Protein AF-0000000068499981 (afdb_homodimer)

pLDDT: mean 83.62, std 14.69, range [31.81, 97.94]

Secondary structure (DSSP, 8-state):
-HHHHHHHHHHHHHHHHHHHHHHTTT--HHHHHHHHHHHHSTTSSS------HHHHHHHHHHHHHHHHHHHHHT--HHHHGGGHHHHHHHHTHHHHHHHHHHHHHIIIII---HHHHHHHHHHHT---HHHHHHHHHHTT--B-TTHHHHHHHHHHHHHHHHHHHHHHHHHHHTT--GGGHHHHHHHHHHHHHHHHHHHHHHHHHHHHH---SSTHHHHHHHHHHHHHHHHHHHHTTS-HHHHHHHHHHHHHTS--TTHHHHHHHHHHHHHHHHHHHHHHHHHH--GGGHHHHHHHHHHHHHHIIIIIHHHHHHHHGGGSS--HHHHHHHHHT----HHHHHHHHHHHHTT----S-HHHHHHHHHHHIIIIIHHHHHHHHHHTT-B-SSS-----TT-------S-EEEEE--TT-TTTTEEGGGTT--TTEEEEEEEETTEEEPP-TTPEE-TT-EEEEEETTHHHHHT-/-HHHHHHHHHHHHHHHHHHHHHHTTT--HHHHHHHHHHHHSTTSSS------HHHHHHHHHHHHHHHHHHHHHT--HHHHGGGHHHHHHHHTHHHHHHHHHHHHHIIIII---HHHHHHHHHHHT---HHHHHHHHHHTT--B-TTHHHHHHHHHHHHHHHHHHHHHHHHHHHTT--GGGHHHHHHHHHHHHHHHHHHHHHHHHHHHHH---SSTHHHHHHHHHHHHHHHHHHHHTTS-HHHHHHHHHHHHHTS--TTHHHHHHHHHHHHHHHHHHHHHHHHHH--GGGHHHHHHHHHHHHHHIIIIIHHHHHHHHGGGSS--HHHHHHHHHT----HHHHHHHHHHHHTT----S-HHHHHHHHHHHIIIIIHHHHHHHHHHTT-B-SSS-----TT-------S-EEEEE--TT-TTTTEETTTTT--TTEEEEEEEETTEEEPP-TTPEE-TT-EEEEEETTHHHHHT-

Solvent-accessible surface area (backbone atoms only — not comparable to full-atom values): 46157 Å² total; per-residue (Å²): 108,52,66,59,36,36,49,52,16,48,49,47,43,49,47,53,55,48,34,62,64,38,34,81,72,38,46,34,56,63,56,52,26,25,52,50,14,31,38,40,3,50,74,23,86,71,41,43,76,47,82,58,61,66,61,48,43,54,53,38,51,54,24,48,48,45,39,36,20,40,54,18,29,36,40,47,57,82,66,24,55,85,39,40,64,64,16,50,40,42,15,42,58,21,31,51,44,21,8,48,50,38,5,48,45,32,24,72,72,74,62,42,56,63,66,58,13,33,36,53,14,16,28,60,39,17,33,29,37,68,59,50,51,52,35,31,52,64,65,63,46,20,59,42,84,60,51,56,38,28,46,47,52,17,26,63,45,15,44,40,41,22,51,49,45,35,51,51,44,52,40,51,71,67,67,43,62,75,78,54,46,61,62,45,54,49,34,23,51,53,36,4,51,48,41,5,48,51,55,22,53,51,46,51,53,45,50,64,69,44,83,71,88,48,74,42,50,58,49,47,46,54,52,19,47,47,41,30,23,22,19,52,13,44,71,74,50,15,30,20,60,42,2,14,21,47,21,14,31,51,46,43,65,44,90,54,77,66,49,68,59,44,49,53,34,42,46,30,52,25,50,52,26,49,48,51,40,31,21,49,53,15,21,56,39,52,69,82,54,44,70,82,35,41,66,61,22,48,52,52,42,51,42,36,56,69,42,26,34,36,51,21,40,52,62,66,46,59,86,48,98,62,52,71,57,54,45,51,48,58,20,57,60,57,24,28,36,67,66,24,41,50,46,29,44,50,53,61,71,68,67,58,93,64,92,62,67,55,49,58,27,46,43,46,31,22,50,48,27,36,58,52,45,41,45,38,42,67,59,50,37,54,74,56,67,39,59,31,86,82,50,75,51,71,56,58,62,62,54,67,62,73,67,47,32,55,52,70,44,78,40,75,26,42,88,80,35,84,41,40,73,24,27,50,64,69,34,70,62,55,87,59,48,38,65,67,30,30,34,46,85,95,38,47,42,69,64,41,57,74,40,64,35,42,64,65,22,31,36,31,31,17,13,72,68,49,71,65,55,67,75,103,106,51,67,58,36,36,51,52,15,49,50,48,43,49,48,53,55,48,32,61,65,37,33,80,72,38,44,35,54,63,55,52,27,24,51,52,15,32,38,41,3,49,74,22,86,71,41,44,75,47,81,58,60,67,62,48,44,54,53,38,50,56,26,47,48,46,40,39,19,42,53,18,30,36,39,48,56,84,66,24,56,84,39,39,64,65,15,49,41,43,15,42,57,20,30,52,44,21,7,48,50,39,4,48,46,31,24,73,71,73,63,42,55,63,65,58,12,33,36,53,14,18,28,60,39,17,34,30,38,68,58,50,50,53,35,32,54,63,65,62,47,20,58,42,82,59,51,57,39,29,46,48,52,17,25,64,45,14,43,39,42,22,50,51,47,34,52,52,44,52,40,52,69,67,67,44,62,76,78,54,48,62,61,44,55,50,33,22,51,52,35,4,51,49,41,5,48,52,55,23,52,50,48,52,54,46,50,64,68,45,82,70,89,48,75,43,50,58,47,47,45,53,51,19,47,46,40,30,22,23,18,53,13,44,72,74,51,15,30,21,60,41,2,15,21,47,20,14,31,52,47,44,66,45,90,51,79,65,48,67,59,44,48,53,36,44,47,30,51,26,50,52,26,48,46,51,38,30,22,48,54,15,21,58,40,51,69,83,54,44,70,81,34,42,66,60,23,48,52,52,41,52,43,37,56,70,41,27,34,35,52,21,42,52,63,65,45,59,86,47,99,62,53,72,57,54,45,52,47,59,22,57,61,56,23,27,35,66,65,25,42,51,46,31,44,49,52,61,72,67,66,57,94,63,91,62,67,56,50,60,28,45,42,46,30,22,50,48,28,34,56,52,46,41,45,40,42,67,59,51,37,54,76,58,67,38,60,32,86,83,50,77,51,72,58,61,62,61,55,66,60,74,68,48,32,55,52,70,42,76,41,75,26,41,88,83,36,83,39,39,73,24,26,47,66,69,34,70,61,53,86,58,47,38,65,66,30,30,33,44,85,93,38,48,41,69,65,40,56,76,39,62,35,42,64,65,21,32,35,30,30,17,14,71,68,50,72,66,55,69,75,102

Foldseek 3Di:
DVVVVVVLVVLVVCLVVVCVVCLLLLAQSLLVLLVLLQQCACQHPVRPDDADLPVLLVLLVLLLLLLLLLLQLLADCVLLVVVVVLLLCCLAVVLQQQLQVLLVCCCPPVPDDSLLSSLLSLLQSQFACVSQLSSCVSVQWAFPGSLNSSSSSNNSRNLLNSLLSNVLSLCVLVVNDPVVNVVLVCLAVVLLQVLLVVLLVVLLVCQVVPDDPDPVVNLVSVVVSSVCQLVVSVVSNYRSSSSSNSSSNSNSNGLGFPSLVNSVVSVVSSVSSSSVLSSVLSNNDDPVCLVVCVVVLVVSLVCSLPPRLLVSLCVSCVPDPDDPLSSNLSSLNRAGASSSLSSQSVSVVSPGDHPDPSNSSSVVSNSCRSRPSSSCSVVSCVVSPRTDPPDRRDPRNSCLVPPQAPDWDKDAAAPPRLQAFAFLSGSPPDSQKDQCWKDDPPDIDGHDSRDRHHHGIITTITGDCVVVVNVD/DVVVVVVLVVLVVCLVVVCVVCLLLLAQSLLVLLVVLQQCACQHPVRPDDADLPVLLVLLVLLLLLLLLLLQLLADCVLLVVVLVLLLCCLAVVLQQQLQVLLVCCCPPVPFPSLLSSLLRLLQSQFACVSQLSSCVSVQWDFPGSLNSSSSSNNSRNLLNSLLSNVLSLCVLVVNDPVVNVVLVCLAVVLLQVLLVVLLVVLLVCQVVPDDPDPVVNLVSVVVSSVCQLVVSVVSNYRSSSSSNSSSNSNSNGLGPPSLVNSVVSVVSSVSSSSVLSSVLSNNDDPVCLVVCVVVLVVSLVCSLPPRLLVSLCVSCVPPPDDPLSSNLSSLNRAGASSSLSSQSVSVVSPGDHPDPSNSSSVVSNSCRSRPSSSCSVVSCVVSPRTDPPDRRCPRNSCLVPPQAPDWDKDAAAPPRLQAQAFLSGSPPDSQKDQCWKDDPPDIHGHDSRDRHHHGIITTITGDCVVVVNVD

Radius of gyration: 29.48 Å; Cα contacts (8 Å, |Δi|>4): 1718; chains: 2; bounding box: 71×81×65 Å

Sequence (944 aa):
MTELMIISGLVLLICITSSKVLYKFGVPILLIFILLGMLFGSDGMVGIYFDNYELTKQLCSIGLIFIMFFGGFGTNWNMAKPVAIPSILMSSLGVIITAGVTGMFCHMVIGTSLLEGLLIGAIAASTDAASVFAVLRSQKLNLKGSLASLLEVESGSNDPIAYMLTLILLTLMNNSGVELIAPMVIKQIAFGLAIGFILAKLSVYILRHSNFEIEGFYTIFITAIAILSYAFSEYLGGNGYLSVYISGIIIGNSRIPLKKSLVHFFDGISWIMQIMLFFMLGLLSFPSKLPNVFGIAMAISIFMIVIARPLATFIVLAKFKFSNKEKLFISWVGLRGAASVVFAIYAVTQGVAIENDIFHIIFFIALLSVGIQGSLIPTVARKLDLVDDNTPVLKTFNDYDGEISSKLIEVNVDEGNKWANKSIIDSNIPDDILIVMIKRKEQVLIPKGSTIIKTGDILVLSGDRIEELIQLMTELMIISGLVLLICITSSKVLYKFGVPILLIFILLGMLFGSDGMVGIYFDNYELTKQLCSIGLIFIMFFGGFGTNWNMAKPVAIPSILMSSLGVIITAGVTGMFCHMVIGTSLLEGLLIGAIAASTDAASVFAVLRSQKLNLKGSLASLLEVESGSNDPIAYMLTLILLTLMNNSGVELIAPMVIKQIAFGLAIGFILAKLSVYILRHSNFEIEGFYTIFITAIAILSYAFSEYLGGNGYLSVYISGIIIGNSRIPLKKSLVHFFDGISWIMQIMLFFMLGLLSFPSKLPNVFGIAMAISIFMIVIARPLATFIVLAKFKFSNKEKLFISWVGLRGAASVVFAIYAVTQGVAIENDIFHIIFFIALLSVGIQGSLIPTVARKLDLVDDNTPVLKTFNDYDGEISSKLIEVNVDEGNKWANKSIIDSNIPDDILIVMIKRKEQVLIPKGSTIIKTGDILVLSGDRIEELIQL

Structure (mmCIF, N/CA/C/O backbone):
data_AF-0000000068499981-model_v1
#
loop_
_entity.id
_entity.type
_entity.pdbx_description
1 polymer 'Na(+)/H(+) antiporter'
#
loop_
_atom_site.group_PDB
_atom_site.id
_atom_site.type_symbol
_atom_site.label_atom_id
_atom_site.label_alt_id
_atom_site.label_comp_id
_atom_site.label_asym_id
_atom_site.label_entity_id
_atom_site.label_seq_id
_atom_site.pdbx_PDB_ins_code
_atom_site.Cartn_x
_atom_site.Cartn_y
_atom_site.Cartn_z
_atom_site.occupancy
_atom_site.B_iso_or_equiv
_atom_site.auth_seq_id
_atom_site.auth_comp_id
_atom_site.auth_asym_id
_atom_site.auth_atom_id
_atom_site.pdbx_PDB_model_num
ATOM 1 N N . MET A 1 1 ? -15.375 -0.666 12.555 1 81.69 1 MET A N 1
ATOM 2 C CA . MET A 1 1 ? -14.164 -0.273 11.844 1 81.69 1 MET A CA 1
ATOM 3 C C . MET A 1 1 ? -12.93 -0.49 12.711 1 81.69 1 MET A C 1
ATOM 5 O O . MET A 1 1 ? -11.992 -1.178 12.305 1 81.69 1 MET A O 1
ATOM 9 N N . THR A 1 2 ? -13.023 -0.092 14.008 1 87.75 2 THR A N 1
ATOM 10 C CA . THR A 1 2 ? -11.875 -0.2 14.906 1 87.75 2 THR A CA 1
ATOM 11 C C . THR A 1 2 ? -11.531 -1.663 15.172 1 87.75 2 THR A C 1
ATOM 13 O O . THR A 1 2 ? -10.367 -2.049 15.133 1 87.75 2 THR A O 1
ATOM 16 N N . GLU A 1 3 ? -12.539 -2.477 15.336 1 85.12 3 GLU A N 1
ATOM 17 C CA . GLU A 1 3 ? -12.32 -3.9 15.57 1 85.12 3 GLU A CA 1
ATOM 18 C C . GLU A 1 3 ? -11.695 -4.574 14.352 1 85.12 3 GLU A C 1
ATOM 20 O O . GLU A 1 3 ? -10.805 -5.414 14.492 1 85.12 3 GLU A O 1
ATOM 25 N N . LEU A 1 4 ? -12.211 -4.168 13.203 1 84.31 4 LEU A N 1
ATOM 26 C CA . LEU A 1 4 ? -11.664 -4.715 11.969 1 84.31 4 LEU A CA 1
ATOM 27 C C . LEU A 1 4 ? -10.203 -4.309 11.797 1 84.31 4 LEU A C 1
ATOM 29 O O . LEU A 1 4 ? -9.398 -5.09 11.297 1 84.31 4 LEU A O 1
ATOM 33 N N . MET A 1 5 ? -9.898 -3.127 12.219 1 90.94 5 MET A N 1
ATOM 34 C CA . MET A 1 5 ? -8.523 -2.639 12.117 1 90.94 5 MET A CA 1
ATOM 35 C C . MET A 1 5 ? -7.609 -3.387 13.086 1 90.94 5 MET A C 1
ATOM 37 O O . MET A 1 5 ? -6.469 -3.709 12.742 1 90.94 5 MET A O 1
ATOM 41 N N . ILE A 1 6 ? -8.141 -3.65 14.266 1 90.81 6 ILE A N 1
ATOM 42 C CA . ILE A 1 6 ? -7.367 -4.402 15.25 1 90.81 6 ILE A CA 1
ATOM 43 C C . ILE A 1 6 ? -7.098 -5.812 14.727 1 90.81 6 ILE A C 1
ATOM 45 O O . ILE A 1 6 ? -5.957 -6.281 14.758 1 90.81 6 ILE A O 1
ATOM 49 N N . ILE A 1 7 ? -8.109 -6.41 14.156 1 85 7 ILE A N 1
ATOM 50 C CA . ILE A 1 7 ? -7.973 -7.762 13.617 1 85 7 ILE A CA 1
ATOM 51 C C . ILE A 1 7 ? -6.969 -7.762 12.469 1 85 7 ILE A C 1
ATOM 53 O O . ILE A 1 7 ? -6.086 -8.617 12.406 1 85 7 ILE A O 1
ATOM 57 N N . SER A 1 8 ? -7.055 -6.809 11.602 1 87.31 8 SER A N 1
ATOM 58 C CA . SER A 1 8 ? -6.16 -6.723 10.453 1 87.31 8 SER A CA 1
ATOM 59 C C . SER A 1 8 ? -4.711 -6.539 10.891 1 87.31 8 SER A C 1
ATOM 61 O O . SER A 1 8 ? -3.812 -7.203 10.359 1 87.31 8 SER A O 1
ATOM 63 N N . GLY A 1 9 ? -4.527 -5.645 11.859 1 90.94 9 GLY A N 1
ATOM 64 C CA . GLY A 1 9 ? -3.18 -5.43 12.367 1 90.94 9 GLY A CA 1
ATOM 65 C C . GLY A 1 9 ? -2.602 -6.648 13.055 1 90.94 9 GLY A C 1
ATOM 66 O O . GLY A 1 9 ? -1.442 -7.004 12.828 1 90.94 9 GLY A O 1
ATOM 67 N N . LEU A 1 10 ? -3.375 -7.305 13.797 1 89.44 10 LEU A N 1
ATOM 68 C CA . LEU A 1 10 ? -2.924 -8.484 14.531 1 89.44 10 LEU A CA 1
ATOM 69 C C . LEU A 1 10 ? -2.648 -9.641 13.578 1 89.44 10 LEU A C 1
ATOM 71 O O . LEU A 1 10 ? -1.697 -10.406 13.773 1 89.44 10 LEU A O 1
ATOM 75 N N . VAL A 1 11 ? -3.508 -9.773 12.625 1 86.44 11 VAL A N 1
ATOM 76 C CA . VAL A 1 11 ? -3.32 -10.82 11.625 1 86.44 11 VAL A CA 1
ATOM 77 C C . VAL A 1 11 ? -1.985 -10.625 10.914 1 86.44 11 VAL A C 1
ATOM 79 O O . VAL A 1 11 ? -1.223 -11.578 10.727 1 86.44 11 VAL A O 1
ATOM 82 N N . LEU A 1 12 ? -1.738 -9.398 10.516 1 89.44 12 LEU A N 1
ATOM 83 C CA . LEU A 1 12 ? -0.472 -9.109 9.852 1 89.44 12 LEU A CA 1
ATOM 84 C C . LEU A 1 12 ? 0.707 -9.445 10.758 1 89.44 12 LEU A C 1
ATOM 86 O O . LEU A 1 12 ? 1.661 -10.094 10.328 1 89.44 12 LEU A O 1
ATOM 90 N N . LEU A 1 13 ? 0.585 -9.094 11.992 1 90.56 13 LEU A N 1
ATOM 91 C CA . LEU A 1 13 ? 1.666 -9.328 12.938 1 90.56 13 LEU A CA 1
ATOM 92 C C . LEU A 1 13 ? 1.86 -10.82 13.188 1 90.56 13 LEU A C 1
ATOM 94 O O . LEU A 1 13 ? 2.992 -11.305 13.211 1 90.56 13 LEU A O 1
ATOM 98 N N . ILE A 1 14 ? 0.843 -11.523 13.367 1 87.75 14 ILE A N 1
ATOM 99 C CA . ILE A 1 14 ? 0.91 -12.953 13.656 1 87.75 14 ILE A CA 1
ATOM 100 C C . ILE A 1 14 ? 1.448 -13.695 12.438 1 87.75 14 ILE A C 1
ATOM 102 O O . ILE A 1 14 ? 2.252 -14.625 12.578 1 87.75 14 ILE A O 1
ATOM 106 N N . CYS A 1 15 ? 1.007 -13.312 11.25 1 84.62 15 CYS A N 1
ATOM 107 C CA . CYS A 1 15 ? 1.442 -13.969 10.023 1 84.62 15 CYS A CA 1
ATOM 108 C C . CYS A 1 15 ? 2.949 -13.836 9.836 1 84.62 15 CYS A C 1
ATOM 110 O O . CYS A 1 15 ? 3.635 -14.82 9.57 1 84.62 15 CYS A O 1
ATOM 112 N N . ILE A 1 16 ? 3.473 -12.688 10.078 1 85.5 16 ILE A N 1
ATOM 113 C CA . ILE A 1 16 ? 4.891 -12.484 9.805 1 85.5 16 ILE A CA 1
ATOM 114 C C . ILE A 1 16 ? 5.727 -13.078 10.938 1 85.5 16 ILE A C 1
ATOM 116 O O . ILE A 1 16 ? 6.809 -13.617 10.695 1 85.5 16 ILE A O 1
ATOM 120 N N . THR A 1 17 ? 5.258 -12.984 12.172 1 83 17 THR A N 1
ATOM 121 C CA . THR A 1 17 ? 6.016 -13.531 13.297 1 83 17 THR A CA 1
ATOM 122 C C . THR A 1 17 ? 5.996 -15.055 13.266 1 83 17 THR A C 1
ATOM 124 O O . THR A 1 17 ? 6.992 -15.695 13.602 1 83 17 THR A O 1
ATOM 127 N N . SER A 1 18 ? 4.906 -15.602 12.891 1 80.56 18 SER A N 1
ATOM 128 C CA . SER A 1 18 ? 4.809 -17.047 12.773 1 80.56 18 SER A CA 1
ATOM 129 C C . SER A 1 18 ? 5.684 -17.578 11.633 1 80.56 18 SER A C 1
ATOM 131 O O . SER A 1 18 ? 6.262 -18.656 11.734 1 80.56 18 SER A O 1
ATOM 133 N N . SER A 1 19 ? 5.703 -16.812 10.586 1 75.88 19 SER A N 1
ATOM 134 C CA . SER A 1 19 ? 6.512 -17.219 9.438 1 75.88 19 SER A CA 1
ATOM 135 C C . SER A 1 19 ? 7.992 -17.266 9.797 1 75.88 19 SER A C 1
ATOM 137 O O . SER A 1 19 ? 8.727 -18.125 9.289 1 75.88 19 SER A O 1
ATOM 139 N N . LYS A 1 20 ? 8.375 -16.406 10.633 1 74.44 20 LYS A N 1
ATOM 140 C CA . LYS A 1 20 ? 9.766 -16.422 11.094 1 74.44 20 LYS A CA 1
ATOM 141 C C . LYS A 1 20 ? 10.078 -17.703 11.852 1 74.44 20 LYS A C 1
ATOM 143 O O . LYS A 1 20 ? 11.156 -18.281 11.68 1 74.44 20 LYS A O 1
ATOM 148 N N . VAL A 1 21 ? 9.148 -18.109 12.562 1 72.5 21 VAL A N 1
ATOM 149 C CA . VAL A 1 21 ? 9.352 -19.281 13.414 1 72.5 21 VAL A CA 1
ATOM 150 C C . VAL A 1 21 ? 9.32 -20.547 12.57 1 72.5 21 VAL A C 1
ATOM 152 O O . VAL A 1 21 ? 10.125 -21.469 12.773 1 72.5 21 VAL A O 1
ATOM 155 N N . LEU A 1 22 ? 8.453 -20.531 11.594 1 69.06 22 LEU A N 1
ATOM 156 C CA . LEU A 1 22 ? 8.227 -21.766 10.836 1 69.06 22 LEU A CA 1
ATOM 157 C C . LEU A 1 22 ? 9.141 -21.828 9.609 1 69.06 22 LEU A C 1
ATOM 159 O O . LEU A 1 22 ? 9.273 -22.875 8.984 1 69.06 22 LEU A O 1
ATOM 163 N N . TYR A 1 23 ? 9.68 -20.656 9.359 1 64.5 23 TYR A N 1
ATOM 164 C CA . TYR A 1 23 ? 10.57 -20.547 8.219 1 64.5 23 TYR A CA 1
ATOM 165 C C . TYR A 1 23 ? 11.75 -21.5 8.344 1 64.5 23 TYR A C 1
ATOM 167 O O . TYR A 1 23 ? 12.164 -22.109 7.355 1 64.5 23 TYR A O 1
ATOM 175 N N . LYS A 1 24 ? 12.195 -21.703 9.562 1 64.69 24 LYS A N 1
ATOM 176 C CA . LYS A 1 24 ? 13.367 -22.547 9.805 1 64.69 24 LYS A CA 1
ATOM 177 C C . LYS A 1 24 ? 13.062 -24.016 9.539 1 64.69 24 LYS A C 1
ATOM 179 O O . LYS A 1 24 ? 13.969 -24.797 9.242 1 64.69 24 LYS A O 1
ATOM 184 N N . PHE A 1 25 ? 11.742 -24.281 9.547 1 64.56 25 PHE A N 1
ATOM 185 C CA . PHE A 1 25 ? 11.375 -25.688 9.391 1 64.56 25 PHE A CA 1
ATOM 186 C C . PHE A 1 25 ? 11.023 -26 7.938 1 64.56 25 PHE A C 1
ATOM 188 O O . PHE A 1 25 ? 10.57 -27.094 7.617 1 64.56 25 PHE A O 1
ATOM 195 N N . GLY A 1 26 ? 11.188 -25.062 7.141 1 64.75 26 GLY A N 1
ATOM 196 C CA . GLY A 1 26 ? 10.93 -25.266 5.727 1 64.75 26 GLY A CA 1
ATOM 197 C C . GLY A 1 26 ? 9.461 -25.25 5.375 1 64.75 26 GLY A C 1
ATOM 198 O O . GLY A 1 26 ? 9.07 -25.672 4.285 1 64.75 26 GLY A O 1
ATOM 199 N N . VAL A 1 27 ? 8.656 -24.953 6.223 1 72.81 27 VAL A N 1
ATOM 200 C CA . VAL A 1 27 ? 7.227 -24.875 5.957 1 72.81 27 VAL A CA 1
ATOM 201 C C . VAL A 1 27 ? 6.926 -23.641 5.109 1 72.81 27 VAL A C 1
ATOM 203 O O . VAL A 1 27 ? 7.383 -22.531 5.422 1 72.81 27 VAL A O 1
ATOM 206 N N . PRO A 1 28 ? 6.227 -23.922 4 1 77.88 28 PRO A N 1
ATOM 207 C CA . PRO A 1 28 ? 5.895 -22.766 3.166 1 77.88 28 PRO A CA 1
ATOM 208 C C . PRO A 1 28 ? 5.105 -21.703 3.922 1 77.88 28 PRO A C 1
ATOM 210 O O . PRO A 1 28 ? 4.105 -22 4.57 1 77.88 28 PRO A O 1
ATOM 213 N N . ILE A 1 29 ? 5.543 -20.547 3.951 1 78.12 29 ILE A N 1
ATOM 214 C CA . ILE A 1 29 ? 4.996 -19.422 4.699 1 78.12 29 ILE A CA 1
ATOM 215 C C . ILE A 1 29 ? 3.533 -19.219 4.32 1 78.12 29 ILE A C 1
ATOM 217 O O . ILE A 1 29 ? 2.707 -18.875 5.176 1 78.12 29 ILE A O 1
ATOM 221 N N . LEU A 1 30 ? 3.162 -19.5 3.162 1 77.81 30 LEU A N 1
ATOM 222 C CA . LEU A 1 30 ? 1.808 -19.266 2.668 1 77.81 30 LEU A CA 1
ATOM 223 C C . LEU A 1 30 ? 0.825 -20.234 3.312 1 77.81 30 LEU A C 1
ATOM 225 O O . LEU A 1 30 ? -0.351 -19.906 3.49 1 77.81 30 LEU A O 1
ATOM 229 N N . LEU A 1 31 ? 1.34 -21.422 3.658 1 81.62 31 LEU A N 1
ATOM 230 C CA . LEU A 1 31 ? 0.53 -22.391 4.391 1 81.62 31 LEU A CA 1
ATOM 231 C C . LEU A 1 31 ? 0.137 -21.844 5.758 1 81.62 31 LEU A C 1
ATOM 233 O O . LEU A 1 31 ? -0.988 -22.062 6.215 1 81.62 31 LEU A O 1
ATOM 237 N N . ILE A 1 32 ? 1.027 -21.172 6.312 1 83.12 32 ILE A N 1
ATOM 238 C CA . ILE A 1 32 ? 0.781 -20.594 7.629 1 83.12 32 ILE A CA 1
ATOM 239 C C . ILE A 1 32 ? -0.349 -19.578 7.539 1 83.12 32 ILE A C 1
ATOM 241 O O . ILE A 1 32 ? -1.23 -19.531 8.406 1 83.12 32 ILE A O 1
ATOM 245 N N . PHE A 1 33 ? -0.34 -18.812 6.52 1 85.75 33 PHE A N 1
ATOM 246 C CA . PHE A 1 33 ? -1.362 -17.797 6.344 1 85.75 33 PHE A CA 1
ATOM 247 C C . PHE A 1 33 ? -2.74 -18.422 6.191 1 85.75 33 PHE A C 1
ATOM 249 O O . PHE A 1 33 ? -3.715 -17.938 6.777 1 85.75 33 PHE A O 1
ATOM 256 N N . ILE A 1 34 ? -2.785 -19.484 5.465 1 86.94 34 ILE A N 1
ATOM 257 C CA . ILE A 1 34 ? -4.051 -20.172 5.227 1 86.94 34 ILE A CA 1
ATOM 258 C C . ILE A 1 34 ? -4.555 -20.797 6.527 1 86.94 34 ILE A C 1
ATOM 260 O O . ILE A 1 34 ? -5.746 -20.719 6.84 1 86.94 34 ILE A O 1
ATOM 264 N N . LEU A 1 35 ? -3.713 -21.391 7.234 1 86.62 35 LEU A N 1
ATOM 265 C CA . LEU A 1 35 ? -4.078 -22.062 8.484 1 86.62 35 LEU A CA 1
ATOM 266 C C . LEU A 1 35 ? -4.566 -21.047 9.516 1 86.62 35 LEU A C 1
ATOM 268 O O . LEU A 1 35 ? -5.516 -21.312 10.258 1 86.62 35 LEU A O 1
ATOM 272 N N . LEU A 1 36 ? -3.904 -19.969 9.531 1 85.69 36 LEU A N 1
ATOM 273 C CA . LEU A 1 36 ? -4.344 -18.906 10.438 1 85.69 36 LEU A CA 1
ATOM 274 C C . LEU A 1 36 ? -5.723 -18.391 10.039 1 85.69 36 LEU A C 1
ATOM 276 O O . LEU A 1 36 ? -6.547 -18.078 10.898 1 85.69 36 LEU A O 1
ATOM 280 N N . GLY A 1 37 ? -5.945 -18.219 8.766 1 87.38 37 GLY A N 1
ATOM 281 C CA . GLY A 1 37 ? -7.273 -17.859 8.297 1 87.38 37 GLY A CA 1
ATOM 282 C C . GLY A 1 37 ? -8.344 -18.844 8.727 1 87.38 37 GLY A C 1
ATOM 283 O O . GLY A 1 37 ? -9.422 -18.438 9.164 1 87.38 37 GLY A O 1
ATOM 284 N N . MET A 1 38 ? -8.031 -20.078 8.641 1 87.69 38 MET A N 1
ATOM 285 C CA . MET A 1 38 ? -8.961 -21.125 9.047 1 87.69 38 MET A CA 1
ATOM 286 C C . MET A 1 38 ? -9.227 -21.062 10.547 1 87.69 38 MET A C 1
ATOM 288 O O . MET A 1 38 ? -10.359 -21.25 10.992 1 87.69 38 MET A O 1
ATOM 292 N N . LEU A 1 39 ? -8.188 -20.812 11.289 1 86.06 39 LEU A N 1
ATOM 293 C CA . LEU A 1 39 ? -8.305 -20.75 12.742 1 86.06 39 LEU A CA 1
ATOM 294 C C . LEU A 1 39 ? -9.164 -19.562 13.172 1 86.06 39 LEU A C 1
ATOM 296 O O . LEU A 1 39 ? -9.859 -19.625 14.188 1 86.06 39 LEU A O 1
ATOM 300 N N . PHE A 1 40 ? -9.148 -18.484 12.406 1 84.56 40 PHE A N 1
ATOM 301 C CA . PHE A 1 40 ? -9.891 -17.281 12.742 1 84.56 40 PHE A CA 1
ATOM 302 C C . PHE A 1 40 ? -11.305 -17.344 12.164 1 84.56 40 PHE A C 1
ATOM 304 O O . PHE A 1 40 ? -12.164 -16.531 12.523 1 84.56 40 PHE A O 1
ATOM 311 N N . GLY A 1 41 ? -11.531 -18.297 11.297 1 84.31 41 GLY A N 1
ATOM 312 C CA . GLY A 1 41 ? -12.789 -18.375 10.562 1 84.31 41 GLY A CA 1
ATOM 313 C C . GLY A 1 41 ? -13.922 -18.953 11.391 1 84.31 41 GLY A C 1
ATOM 314 O O . GLY A 1 41 ? -13.812 -19.062 12.609 1 84.31 41 GLY A O 1
ATOM 315 N N . SER A 1 42 ? -15.047 -19.156 10.734 1 77.81 42 SER A N 1
ATOM 316 C CA . SER A 1 42 ? -16.312 -19.531 11.352 1 77.81 42 SER A CA 1
ATOM 317 C C . SER A 1 42 ? -16.172 -20.797 12.188 1 77.81 42 SER A C 1
ATOM 319 O O . SER A 1 42 ? -16.75 -20.891 13.273 1 77.81 42 SER A O 1
ATOM 321 N N . ASP A 1 43 ? -15.398 -21.703 11.711 1 77.69 43 ASP A N 1
ATOM 322 C CA . ASP A 1 43 ? -15.227 -22.969 12.43 1 77.69 43 ASP A CA 1
ATOM 323 C C . ASP A 1 43 ? -14.008 -22.906 13.352 1 77.69 43 ASP A C 1
ATOM 325 O O . ASP A 1 43 ? -13.672 -23.891 14 1 77.69 43 ASP A O 1
ATOM 329 N N . GLY A 1 44 ? -13.375 -21.734 13.359 1 76.69 44 GLY A N 1
ATOM 330 C CA . GLY A 1 44 ? -12.125 -21.641 14.109 1 76.69 44 GLY A CA 1
ATOM 331 C C . GLY A 1 44 ? -12.312 -21.125 15.523 1 76.69 44 GLY A C 1
ATOM 332 O O . GLY A 1 44 ? -13.445 -21 16 1 76.69 44 GLY A O 1
ATOM 333 N N . MET A 1 45 ? -11.227 -20.938 16.25 1 74 45 MET A N 1
ATOM 334 C CA . MET A 1 45 ? -11.188 -20.562 17.656 1 74 45 MET A CA 1
ATOM 335 C C . MET A 1 45 ? -11.766 -19.156 17.859 1 74 45 MET A C 1
ATOM 337 O O . MET A 1 45 ? -12.484 -18.906 18.828 1 74 45 MET A O 1
ATOM 341 N N . VAL A 1 46 ? -11.523 -18.234 16.891 1 74.19 46 VAL A N 1
ATOM 342 C CA . VAL A 1 46 ? -11.977 -16.859 17.031 1 74.19 46 VAL A CA 1
ATOM 343 C C . VAL A 1 46 ? -13.414 -16.734 16.547 1 74.19 46 VAL A C 1
ATOM 345 O O . VAL A 1 46 ? -14.203 -15.969 17.109 1 74.19 46 VAL A O 1
ATOM 348 N N . GLY A 1 47 ? -13.844 -17.547 15.547 1 74.5 47 GLY A N 1
ATOM 349 C CA . GLY A 1 47 ? -15.234 -17.672 15.133 1 74.5 47 GLY A CA 1
ATOM 350 C C . GLY A 1 47 ? -15.742 -16.5 14.328 1 74.5 47 GLY A C 1
ATOM 351 O O . GLY A 1 47 ? -16.906 -16.109 14.445 1 74.5 47 GLY A O 1
ATOM 352 N N . ILE A 1 48 ? -14.906 -15.875 13.492 1 74.88 48 ILE A N 1
ATOM 353 C CA . ILE A 1 48 ? -15.375 -14.805 12.617 1 74.88 48 ILE A CA 1
ATOM 354 C C . ILE A 1 48 ? -16.172 -15.398 11.461 1 74.88 48 ILE A C 1
ATOM 356 O O . ILE A 1 48 ? -15.625 -16.094 10.609 1 74.88 48 ILE A O 1
ATOM 360 N N . TYR A 1 49 ? -17.422 -15.172 11.539 1 75.75 49 TYR A N 1
ATOM 361 C CA . TYR A 1 49 ? -18.25 -15.688 10.453 1 75.75 49 TYR A CA 1
ATOM 362 C C . TYR A 1 49 ? -18.047 -14.883 9.18 1 75.75 49 TYR A C 1
ATOM 364 O O . TYR A 1 49 ? -18.188 -13.656 9.18 1 75.75 49 TYR A O 1
ATOM 372 N N . PHE A 1 50 ? -17.594 -15.57 8.141 1 79.81 50 PHE A N 1
ATOM 373 C CA . PHE A 1 50 ? -17.344 -14.914 6.867 1 79.81 50 PHE A CA 1
ATOM 374 C C . PHE A 1 50 ? -17.688 -15.836 5.703 1 79.81 50 PHE A C 1
ATOM 376 O O . PHE A 1 50 ? -17.047 -16.875 5.508 1 79.81 50 PHE A O 1
ATOM 383 N N . ASP A 1 51 ? -18.734 -15.445 4.941 1 78.06 51 ASP A N 1
ATOM 384 C CA . ASP A 1 51 ? -19.156 -16.281 3.824 1 78.06 51 ASP A CA 1
ATOM 385 C C . ASP A 1 51 ? -19.438 -15.438 2.582 1 78.06 51 ASP A C 1
ATOM 387 O O . ASP A 1 51 ? -20.25 -15.82 1.738 1 78.06 51 ASP A O 1
ATOM 391 N N . ASN A 1 52 ? -18.797 -14.328 2.504 1 86 52 ASN A N 1
ATOM 392 C CA . ASN A 1 52 ? -19.047 -13.438 1.372 1 86 52 ASN A CA 1
ATOM 393 C C . ASN A 1 52 ? -18.094 -13.734 0.212 1 86 52 ASN A C 1
ATOM 395 O O . ASN A 1 52 ? -17.031 -13.125 0.103 1 86 52 ASN A O 1
ATOM 399 N N . TYR A 1 53 ? -18.531 -14.578 -0.722 1 86 53 TYR A N 1
ATOM 400 C CA . TYR A 1 53 ? -17.719 -15.016 -1.857 1 86 53 TYR A CA 1
ATOM 401 C C . TYR A 1 53 ? -17.453 -13.859 -2.814 1 86 53 TYR A C 1
ATOM 403 O O . TYR A 1 53 ? -16.375 -13.742 -3.383 1 86 53 TYR A O 1
ATOM 411 N N . GLU A 1 54 ? -18.438 -13.031 -2.879 1 88.06 54 GLU A N 1
ATOM 412 C CA . GLU A 1 54 ? -18.297 -11.922 -3.824 1 88.06 54 GLU A CA 1
ATOM 413 C C . GLU A 1 54 ? -17.219 -10.938 -3.373 1 88.06 54 GLU A C 1
ATOM 415 O O . GLU A 1 54 ? -16.391 -10.508 -4.176 1 88.06 54 GLU A O 1
ATOM 420 N N . LEU A 1 55 ? -17.25 -10.586 -2.107 1 86.5 55 LEU A N 1
ATOM 421 C CA . LEU A 1 55 ? -16.219 -9.688 -1.564 1 86.5 55 LEU A CA 1
ATOM 422 C C . LEU A 1 55 ? -14.844 -10.328 -1.652 1 86.5 55 LEU A C 1
ATOM 424 O O . LEU A 1 55 ? -13.859 -9.648 -1.972 1 86.5 55 LEU A O 1
ATOM 428 N N . THR A 1 56 ? -14.805 -11.602 -1.384 1 88.19 56 THR A N 1
ATOM 429 C CA . THR A 1 56 ? -13.531 -12.32 -1.453 1 88.19 56 THR A CA 1
ATOM 430 C C . THR A 1 56 ? -12.992 -12.328 -2.883 1 88.19 56 THR A C 1
ATOM 432 O O . THR A 1 56 ? -11.797 -12.141 -3.104 1 88.19 56 THR A O 1
ATOM 435 N N . LYS A 1 57 ? -13.891 -12.562 -3.789 1 89.12 57 LYS A N 1
ATOM 436 C CA . LYS A 1 57 ? -13.516 -12.562 -5.199 1 89.12 57 LYS A CA 1
ATOM 437 C C . LYS A 1 57 ? -12.906 -11.227 -5.605 1 89.12 57 LYS A C 1
ATOM 439 O O . LYS A 1 57 ? -11.867 -11.188 -6.273 1 89.12 57 LYS A O 1
ATOM 444 N N . GLN A 1 58 ? -13.477 -10.188 -5.199 1 89.44 58 GLN A N 1
ATOM 445 C CA . GLN A 1 58 ? -13.016 -8.844 -5.551 1 89.44 58 GLN A CA 1
ATOM 446 C C . GLN A 1 58 ? -11.656 -8.555 -4.926 1 89.44 58 GLN A C 1
ATOM 448 O O . GLN A 1 58 ? -10.742 -8.078 -5.609 1 89.44 58 GLN A O 1
ATOM 453 N N . LEU A 1 59 ? -11.5 -8.836 -3.695 1 89.38 59 LEU A N 1
ATOM 454 C CA . LEU A 1 59 ? -10.258 -8.562 -2.977 1 89.38 59 LEU A CA 1
ATOM 455 C C . LEU A 1 59 ? -9.125 -9.438 -3.504 1 89.38 59 LEU A C 1
ATOM 457 O O . LEU A 1 59 ? -7.996 -8.961 -3.662 1 89.38 59 LEU A O 1
ATOM 461 N N . CYS A 1 60 ? -9.453 -10.656 -3.742 1 90.25 60 CYS A N 1
ATOM 462 C CA . CYS A 1 60 ? -8.438 -11.578 -4.238 1 90.25 60 CYS A CA 1
ATOM 463 C C . CYS A 1 60 ? -8.008 -11.203 -5.656 1 90.25 60 CYS A C 1
ATOM 465 O O . CYS A 1 60 ? -6.844 -11.367 -6.02 1 90.25 60 CYS A O 1
ATOM 467 N N . SER A 1 61 ? -8.953 -10.727 -6.418 1 90.88 61 SER A N 1
ATOM 468 C CA . SER A 1 61 ? -8.609 -10.281 -7.766 1 90.88 61 SER A CA 1
ATOM 469 C C . SER A 1 61 ? -7.625 -9.109 -7.727 1 90.88 61 SER A C 1
ATOM 471 O O . SER A 1 61 ? -6.66 -9.078 -8.492 1 90.88 61 SER A O 1
ATOM 473 N N . ILE A 1 62 ? -7.855 -8.219 -6.828 1 92.44 62 ILE A N 1
ATOM 474 C CA . ILE A 1 62 ? -6.957 -7.086 -6.66 1 92.44 62 ILE A CA 1
ATOM 475 C C . ILE A 1 62 ? -5.582 -7.574 -6.211 1 92.44 62 ILE A C 1
ATOM 477 O O . ILE A 1 62 ? -4.559 -7.121 -6.727 1 92.44 62 ILE A O 1
ATOM 481 N N . GLY A 1 63 ? -5.629 -8.461 -5.234 1 93.75 63 GLY A N 1
ATOM 482 C CA . GLY A 1 63 ? -4.375 -9.023 -4.77 1 93.75 63 GLY A CA 1
ATOM 483 C C . GLY A 1 63 ? -3.58 -9.695 -5.875 1 93.75 63 GLY A C 1
ATOM 484 O O . GLY A 1 63 ? -2.369 -9.492 -5.988 1 93.75 63 GLY A O 1
ATOM 485 N N . LEU A 1 64 ? -4.27 -10.422 -6.688 1 92.62 64 LEU A N 1
ATOM 486 C CA . LEU A 1 64 ? -3.617 -11.172 -7.754 1 92.62 64 LEU A CA 1
ATOM 487 C C . LEU A 1 64 ? -3.023 -10.219 -8.797 1 92.62 64 LEU A C 1
ATOM 489 O O . LEU A 1 64 ? -1.994 -10.531 -9.398 1 92.62 64 LEU A O 1
ATOM 493 N N . ILE A 1 65 ? -3.615 -9.078 -8.992 1 95.31 65 ILE A N 1
ATOM 494 C CA . ILE A 1 65 ? -3.109 -8.078 -9.93 1 95.31 65 ILE A CA 1
ATOM 495 C C . ILE A 1 65 ? -1.698 -7.66 -9.523 1 95.31 65 ILE A C 1
ATOM 497 O O . ILE A 1 65 ? -0.774 -7.695 -10.344 1 95.31 65 ILE A O 1
ATOM 501 N N . PHE A 1 66 ? -1.533 -7.383 -8.289 1 95 66 PHE A N 1
ATOM 502 C CA . PHE A 1 66 ? -0.251 -6.871 -7.816 1 95 66 PHE A CA 1
ATOM 503 C C . PHE A 1 66 ? 0.771 -7.996 -7.699 1 95 66 PHE A C 1
ATOM 505 O O . PHE A 1 66 ? 1.962 -7.789 -7.934 1 95 66 PHE A O 1
ATOM 512 N N . ILE A 1 67 ? 0.317 -9.164 -7.332 1 91.44 67 ILE A N 1
ATOM 513 C CA . ILE A 1 67 ? 1.216 -10.312 -7.242 1 91.44 67 ILE A CA 1
ATOM 514 C C . ILE A 1 67 ? 1.754 -10.656 -8.625 1 91.44 67 ILE A C 1
ATOM 516 O O . ILE A 1 67 ? 2.961 -10.836 -8.805 1 91.44 67 ILE A O 1
ATOM 520 N N . MET A 1 68 ? 0.85 -10.648 -9.625 1 92.88 68 MET A N 1
ATOM 521 C CA . MET A 1 68 ? 1.24 -10.977 -10.992 1 92.88 68 MET A CA 1
ATOM 522 C C . MET A 1 68 ? 2.113 -9.875 -11.586 1 92.88 68 MET A C 1
ATOM 524 O O . MET A 1 68 ? 3.059 -10.156 -12.32 1 92.88 68 MET A O 1
ATOM 528 N N . PHE A 1 69 ? 1.77 -8.641 -11.305 1 95.31 69 PHE A N 1
ATOM 529 C CA . PHE A 1 69 ? 2.572 -7.52 -11.789 1 95.31 69 PHE A CA 1
ATOM 530 C C . PHE A 1 69 ? 4.004 -7.625 -11.281 1 95.31 69 PHE A C 1
ATOM 532 O O . PHE A 1 69 ? 4.957 -7.52 -12.062 1 95.31 69 PHE A O 1
ATOM 539 N N . PHE A 1 70 ? 4.148 -7.844 -9.969 1 92.44 70 PHE A N 1
ATOM 540 C CA . PHE A 1 70 ? 5.48 -7.902 -9.375 1 92.44 70 PHE A CA 1
ATOM 541 C C . PHE A 1 70 ? 6.227 -9.141 -9.844 1 92.44 70 PHE A C 1
ATOM 543 O O . PHE A 1 70 ? 7.445 -9.109 -10.023 1 92.44 70 PHE A O 1
ATOM 550 N N . GLY A 1 71 ? 5.512 -10.242 -10.016 1 88.31 71 GLY A N 1
ATOM 551 C CA . GLY A 1 71 ? 6.125 -11.422 -10.609 1 88.31 71 GLY A CA 1
ATOM 552 C C . GLY A 1 71 ? 6.773 -11.133 -11.953 1 88.31 71 GLY A C 1
ATOM 553 O O . GLY A 1 71 ? 7.879 -11.602 -12.227 1 88.31 71 GLY A O 1
ATOM 554 N N . GLY A 1 72 ? 6.078 -10.43 -12.766 1 91.88 72 GLY A N 1
ATOM 555 C CA . GLY A 1 72 ? 6.656 -10.008 -14.031 1 91.88 72 GLY A CA 1
ATOM 556 C C . GLY A 1 72 ? 7.754 -8.969 -13.875 1 91.88 72 GLY A C 1
ATOM 557 O O . GLY A 1 72 ? 8.82 -9.094 -14.484 1 91.88 72 GLY A O 1
ATOM 558 N N . PHE A 1 73 ? 7.488 -8.008 -13 1 92.25 73 PHE A N 1
ATOM 559 C CA . PHE A 1 73 ? 8.414 -6.902 -12.766 1 92.25 73 PHE A CA 1
ATOM 560 C C . PHE A 1 73 ? 9.766 -7.422 -12.289 1 92.25 73 PHE A C 1
ATOM 562 O O . PHE A 1 73 ? 10.805 -6.852 -12.625 1 92.25 73 PHE A O 1
ATOM 569 N N . GLY A 1 74 ? 9.805 -8.508 -11.633 1 86.75 74 GLY A N 1
ATOM 570 C CA . GLY A 1 74 ? 11.016 -9.078 -11.062 1 86.75 74 GLY A CA 1
ATOM 571 C C . GLY A 1 74 ? 11.664 -10.117 -11.961 1 86.75 74 GLY A C 1
ATOM 572 O O . GLY A 1 74 ? 12.75 -10.609 -11.656 1 86.75 74 GLY A O 1
ATOM 573 N N . THR A 1 75 ? 11.109 -10.414 -13.039 1 85.38 75 THR A N 1
ATOM 574 C CA . THR A 1 75 ? 11.633 -11.414 -13.961 1 85.38 75 THR A CA 1
ATOM 575 C C . THR A 1 75 ? 12.805 -10.844 -14.766 1 85.38 75 THR A C 1
ATOM 577 O O . THR A 1 75 ? 12.703 -9.758 -15.336 1 85.38 75 THR A O 1
ATOM 580 N N . ASN A 1 76 ? 13.891 -11.57 -14.703 1 82.19 76 ASN A N 1
ATOM 581 C CA . ASN A 1 76 ? 15.031 -11.211 -15.547 1 82.19 76 ASN A CA 1
ATOM 582 C C . ASN A 1 76 ? 14.891 -11.781 -16.953 1 82.19 76 ASN A C 1
ATOM 584 O O . ASN A 1 76 ? 15.203 -12.945 -17.188 1 82.19 76 ASN A O 1
ATOM 588 N N . TRP A 1 77 ? 14.57 -10.953 -17.828 1 85 77 TRP A N 1
ATOM 589 C CA . TRP A 1 77 ? 14.266 -11.414 -19.172 1 85 77 TRP A CA 1
ATOM 590 C C . TRP A 1 77 ? 15.516 -11.953 -19.859 1 85 77 TRP A C 1
ATOM 592 O O . TRP A 1 77 ? 15.445 -12.898 -20.641 1 85 77 TRP A O 1
ATOM 602 N N . ASN A 1 78 ? 16.672 -11.445 -19.547 1 81.19 78 ASN A N 1
ATOM 603 C CA . ASN A 1 78 ? 17.922 -11.93 -20.125 1 81.19 78 ASN A CA 1
ATOM 604 C C . ASN A 1 78 ? 18.219 -13.367 -19.734 1 81.19 78 ASN A C 1
ATOM 606 O O . ASN A 1 78 ? 18.719 -14.148 -20.531 1 81.19 78 ASN A O 1
ATOM 610 N N . MET A 1 79 ? 17.844 -13.688 -18.594 1 80.44 79 MET A N 1
ATOM 611 C CA . MET A 1 79 ? 18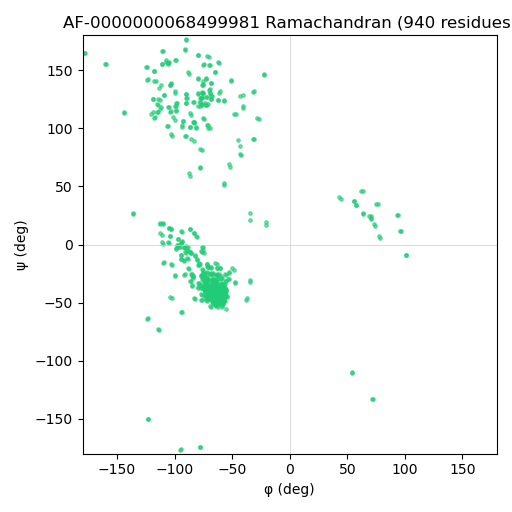.031 -15.047 -18.109 1 80.44 79 MET A CA 1
ATOM 612 C C . MET A 1 79 ? 16.906 -15.961 -18.562 1 80.44 79 MET A C 1
ATOM 614 O O . MET A 1 79 ? 17.109 -17.156 -18.75 1 80.44 79 MET A O 1
ATOM 618 N N . ALA A 1 80 ? 15.805 -15.383 -18.781 1 87.31 80 ALA A N 1
ATOM 619 C CA . ALA A 1 80 ? 14.609 -16.172 -19.109 1 87.31 80 ALA A CA 1
ATOM 620 C C . ALA A 1 80 ? 14.516 -16.406 -20.609 1 87.31 80 ALA A C 1
ATOM 622 O O . ALA A 1 80 ? 13.875 -17.375 -21.047 1 87.31 80 ALA A O 1
ATOM 623 N N . LYS A 1 81 ? 15.156 -15.648 -21.359 1 89.31 81 LYS A N 1
ATOM 624 C CA . LYS A 1 81 ? 15.008 -15.648 -22.812 1 89.31 81 LYS A CA 1
ATOM 625 C C . LYS A 1 81 ? 15.359 -17.016 -23.391 1 89.31 81 LYS A C 1
ATOM 627 O O . LYS A 1 81 ? 14.617 -17.547 -24.219 1 89.31 81 LYS A O 1
ATOM 632 N N . PRO A 1 82 ? 16.406 -17.625 -22.938 1 87.69 82 PRO A N 1
ATOM 633 C CA . PRO A 1 82 ? 16.781 -18.922 -23.516 1 87.69 82 PRO A CA 1
ATOM 634 C C . PRO A 1 82 ? 15.758 -20.016 -23.219 1 87.69 82 PRO A C 1
ATOM 636 O O . PRO A 1 82 ? 15.672 -21 -23.953 1 87.69 82 PRO A O 1
ATOM 639 N N . VAL A 1 83 ? 15.047 -19.875 -22.203 1 90.88 83 VAL A N 1
ATOM 640 C CA . VAL A 1 83 ? 14.102 -20.906 -21.812 1 90.88 83 VAL A CA 1
ATOM 641 C C . VAL A 1 83 ? 12.672 -20.406 -21.969 1 90.88 83 VAL A C 1
ATOM 643 O O . VAL A 1 83 ? 11.742 -20.969 -21.406 1 90.88 83 VAL A O 1
ATOM 646 N N . ALA A 1 84 ? 12.508 -19.375 -22.719 1 92.5 84 ALA A N 1
ATOM 647 C CA . ALA A 1 84 ? 11.188 -18.766 -22.875 1 92.5 84 ALA A CA 1
ATOM 648 C C . ALA A 1 84 ? 10.234 -19.703 -23.609 1 92.5 84 ALA A C 1
ATOM 650 O O . ALA A 1 84 ? 9.07 -19.844 -23.219 1 92.5 84 ALA A O 1
ATOM 651 N N . ILE A 1 85 ? 10.711 -20.375 -24.609 1 94.44 85 ILE A N 1
ATOM 652 C CA . ILE A 1 85 ? 9.859 -21.203 -25.438 1 94.44 85 ILE A CA 1
ATOM 653 C C . ILE A 1 85 ? 9.352 -22.406 -24.625 1 94.44 85 ILE A C 1
ATOM 655 O O . ILE A 1 85 ? 8.148 -22.625 -24.516 1 94.44 85 ILE A O 1
ATOM 659 N N . PRO A 1 86 ? 10.25 -23.156 -24.016 1 94.56 86 PRO A N 1
ATOM 660 C CA . PRO A 1 86 ? 9.742 -24.25 -23.188 1 94.56 86 PRO A CA 1
ATOM 661 C C . PRO A 1 86 ? 8.875 -23.766 -22.031 1 94.56 86 PRO A C 1
ATOM 663 O O . PRO A 1 86 ? 7.918 -24.453 -21.641 1 94.56 86 PRO A O 1
ATOM 666 N N . SER A 1 87 ? 9.18 -22.641 -21.438 1 94.19 87 SER A N 1
ATOM 667 C CA . SER A 1 87 ? 8.391 -22.109 -20.344 1 94.19 87 SER A CA 1
ATOM 668 C C . SER A 1 87 ? 6.977 -21.75 -20.797 1 94.19 87 SER A C 1
ATOM 670 O O . SER A 1 87 ? 6.004 -22.047 -20.094 1 94.19 87 SER A O 1
ATOM 672 N N . ILE A 1 88 ? 6.891 -21.156 -21.938 1 94.19 88 ILE A N 1
ATOM 673 C CA . ILE A 1 88 ? 5.602 -20.734 -22.484 1 94.19 88 ILE A CA 1
ATOM 674 C C . ILE A 1 88 ? 4.789 -21.969 -22.891 1 94.19 88 ILE A C 1
ATOM 676 O O . ILE A 1 88 ? 3.57 -22 -22.688 1 94.19 88 ILE A O 1
ATOM 680 N N . LEU A 1 89 ? 5.441 -22.906 -23.406 1 95.94 89 LEU A N 1
ATOM 681 C CA . LEU A 1 89 ? 4.762 -24.156 -23.766 1 95.94 89 LEU A CA 1
ATOM 682 C C . LEU A 1 89 ? 4.25 -24.875 -22.531 1 95.94 89 LEU A C 1
ATOM 684 O O . LEU A 1 89 ? 3.148 -25.422 -22.531 1 95.94 89 LEU A O 1
ATOM 688 N N . MET A 1 90 ? 5.059 -24.859 -21.531 1 94.88 90 MET A N 1
ATOM 689 C CA . MET A 1 90 ? 4.633 -25.469 -20.266 1 94.88 90 MET A CA 1
ATOM 690 C C . MET A 1 90 ? 3.447 -24.719 -19.672 1 94.88 90 MET A C 1
ATOM 692 O O . MET A 1 90 ? 2.547 -25.328 -19.094 1 94.88 90 MET A O 1
ATOM 696 N N . SER A 1 91 ? 3.473 -23.375 -19.844 1 94.81 91 SER A N 1
ATOM 697 C CA . SER A 1 91 ? 2.436 -22.547 -19.234 1 94.81 91 SER A CA 1
ATOM 698 C C . SER A 1 91 ? 1.18 -22.516 -20.094 1 94.81 91 SER A C 1
ATOM 700 O O . SER A 1 91 ? 0.143 -22 -19.672 1 94.81 91 SER A O 1
ATOM 702 N N . SER A 1 92 ? 1.199 -23.031 -21.312 1 95 92 SER A N 1
ATOM 703 C CA . SER A 1 92 ? 0.038 -23.078 -22.188 1 95 92 SER A CA 1
ATOM 704 C C . SER A 1 92 ? -0.389 -24.531 -22.453 1 95 92 SER A C 1
ATOM 706 O O . SER A 1 92 ? -1.22 -25.078 -21.719 1 95 92 SER A O 1
ATOM 708 N N . LEU A 1 93 ? 0.426 -25.172 -23.25 1 95.88 93 LEU A N 1
ATOM 709 C CA . LEU A 1 93 ? 0.116 -26.562 -23.578 1 95.88 93 LEU A CA 1
ATOM 710 C C . LEU A 1 93 ? 0.184 -27.438 -22.328 1 95.88 93 LEU A C 1
ATOM 712 O O . LEU A 1 93 ? -0.623 -28.359 -22.172 1 95.88 93 LEU A O 1
ATOM 716 N N . GLY A 1 94 ? 1.192 -27.219 -21.516 1 95.88 94 GLY A N 1
ATOM 717 C CA . GLY A 1 94 ? 1.291 -27.969 -20.266 1 95.88 94 GLY A CA 1
ATOM 718 C C . GLY A 1 94 ? 0.063 -27.828 -19.391 1 95.88 94 GLY A C 1
ATOM 719 O O . GLY A 1 94 ? -0.408 -28.812 -18.812 1 95.88 94 GLY A O 1
ATOM 720 N N . VAL A 1 95 ? -0.441 -26.609 -19.312 1 95.88 95 VAL A N 1
ATOM 721 C CA . VAL A 1 95 ? -1.626 -26.328 -18.5 1 95.88 95 VAL A CA 1
ATOM 722 C C . VAL A 1 95 ? -2.842 -27.031 -19.125 1 95.88 95 VAL A C 1
ATOM 724 O O . VAL A 1 95 ? -3.65 -27.625 -18.406 1 95.88 95 VAL A O 1
ATOM 727 N N . ILE A 1 96 ? -2.957 -27 -20.438 1 96.75 96 ILE A N 1
ATOM 728 C CA . ILE A 1 96 ? -4.082 -27.594 -21.141 1 96.75 96 ILE A CA 1
ATOM 729 C C . ILE A 1 96 ? -4.059 -29.109 -20.953 1 96.75 96 ILE A C 1
ATOM 731 O O . ILE A 1 96 ? -5.094 -29.719 -20.672 1 96.75 96 ILE A O 1
ATOM 735 N N . ILE A 1 97 ? -2.934 -29.703 -21.047 1 97.5 97 ILE A N 1
ATOM 736 C CA . ILE A 1 97 ? -2.799 -31.141 -20.875 1 97.5 97 ILE A CA 1
ATOM 737 C C . ILE A 1 97 ? -3.113 -31.531 -19.438 1 97.5 97 ILE A C 1
ATOM 739 O O . ILE A 1 97 ? -3.871 -32.469 -19.188 1 97.5 97 ILE A O 1
ATOM 743 N N . THR A 1 98 ? -2.521 -30.797 -18.5 1 96.69 98 THR A N 1
ATOM 744 C CA . THR A 1 98 ? -2.768 -31.078 -17.094 1 96.69 98 THR A CA 1
ATOM 745 C C . THR A 1 98 ? -4.254 -30.953 -16.766 1 96.69 98 THR A C 1
ATOM 747 O O . THR A 1 98 ? -4.812 -31.797 -16.062 1 96.69 98 THR A O 1
ATOM 750 N N . ALA A 1 99 ? -4.848 -29.906 -17.25 1 97.12 99 ALA A N 1
ATOM 751 C CA . ALA A 1 99 ? -6.273 -29.672 -17.031 1 97.12 99 ALA A CA 1
ATOM 752 C C . ALA A 1 99 ? -7.117 -30.781 -17.656 1 97.12 99 ALA A C 1
ATOM 754 O O . ALA A 1 99 ? -8.07 -31.266 -17.047 1 97.12 99 ALA A O 1
ATOM 755 N N . GLY A 1 100 ? -6.781 -31.156 -18.891 1 97.62 100 GLY A N 1
ATOM 756 C CA . GLY A 1 100 ? -7.523 -32.188 -19.609 1 97.62 100 GLY A CA 1
ATOM 757 C C . GLY A 1 100 ? -7.426 -33.562 -18.953 1 97.62 100 GLY A C 1
ATOM 758 O O . GLY A 1 100 ? -8.438 -34.219 -18.75 1 97.62 100 GLY A O 1
ATOM 759 N N . VAL A 1 101 ? -6.234 -33.938 -18.641 1 97.88 101 VAL A N 1
ATOM 760 C CA . VAL A 1 101 ? -6 -35.25 -18.031 1 97.88 101 VAL A CA 1
ATOM 761 C C . VAL A 1 101 ? -6.66 -35.312 -16.656 1 97.88 101 VAL A C 1
ATOM 763 O O . VAL A 1 101 ? -7.301 -36.312 -16.312 1 97.88 101 VAL A O 1
ATOM 766 N N . THR A 1 102 ? -6.508 -34.281 -15.883 1 97.5 102 THR A N 1
ATOM 767 C CA . THR A 1 102 ? -7.133 -34.219 -14.57 1 97.5 102 THR A CA 1
ATOM 768 C C . THR A 1 102 ? -8.656 -34.188 -14.688 1 97.5 102 THR A C 1
ATOM 770 O O . THR A 1 102 ? -9.352 -34.844 -13.914 1 97.5 102 THR A O 1
ATOM 773 N N . GLY A 1 103 ? -9.133 -33.375 -15.625 1 97.5 103 GLY A N 1
ATOM 774 C CA . GLY A 1 103 ? -10.57 -33.344 -15.859 1 97.5 103 GLY A CA 1
ATOM 775 C C . GLY A 1 103 ? -11.156 -34.688 -16.25 1 97.5 103 GLY A C 1
ATOM 776 O O . GLY A 1 103 ? -12.242 -35.062 -15.781 1 97.5 103 GLY A O 1
ATOM 777 N N . MET A 1 104 ? -10.477 -35.406 -17.078 1 97.69 104 MET A N 1
ATOM 778 C CA . MET A 1 104 ? -10.914 -36.75 -17.484 1 97.69 104 MET A CA 1
ATOM 779 C C . MET A 1 104 ? -10.898 -37.688 -16.297 1 97.69 104 MET A C 1
ATOM 781 O O . MET A 1 104 ? -11.766 -38.562 -16.188 1 97.69 104 MET A O 1
ATOM 785 N N . PHE A 1 105 ? -9.898 -37.562 -15.492 1 97.75 105 PHE A N 1
ATOM 786 C CA . PHE A 1 105 ? -9.844 -38.375 -14.273 1 97.75 105 PHE A CA 1
ATOM 787 C C . PHE A 1 105 ? -11.055 -38.094 -13.391 1 97.75 105 PHE A C 1
ATOM 789 O O . PHE A 1 105 ? -11.656 -39.031 -12.852 1 97.75 105 PHE A O 1
ATOM 796 N N . CYS A 1 106 ? -11.422 -36.812 -13.227 1 96.69 106 CYS A N 1
ATOM 797 C CA . CYS A 1 106 ? -12.578 -36.469 -12.422 1 96.69 106 CYS A CA 1
ATOM 798 C C . CYS A 1 106 ? -13.859 -37.031 -13.008 1 96.69 106 CYS A C 1
ATOM 800 O O . CYS A 1 106 ? -14.703 -37.562 -12.273 1 96.69 106 CYS A O 1
ATOM 802 N N . HIS A 1 107 ? -13.969 -37.062 -14.305 1 96.25 107 HIS A N 1
ATOM 803 C CA . HIS A 1 107 ? -15.164 -37.562 -14.977 1 96.25 107 HIS A CA 1
ATOM 804 C C . HIS A 1 107 ? -15.234 -39.094 -14.898 1 96.25 107 HIS A C 1
ATOM 806 O O . HIS A 1 107 ? -16.281 -39.656 -14.57 1 96.25 107 HIS A O 1
ATOM 812 N N . MET A 1 108 ? -14.188 -39.75 -15.102 1 96.5 108 MET A N 1
ATOM 813 C CA . MET A 1 108 ? -14.18 -41.188 -15.25 1 96.5 108 MET A CA 1
ATOM 814 C C . MET A 1 108 ? -14.109 -41.875 -13.891 1 96.5 108 MET A C 1
ATOM 816 O O . MET A 1 108 ? -14.703 -42.938 -13.695 1 96.5 108 MET A O 1
ATOM 820 N N . VAL A 1 109 ? -13.422 -41.312 -12.969 1 93.62 109 VAL A N 1
ATOM 821 C CA . VAL A 1 109 ? -13.148 -42 -11.703 1 93.62 109 VAL A CA 1
ATOM 822 C C . VAL A 1 109 ? -14.055 -41.469 -10.609 1 93.62 109 VAL A C 1
ATOM 824 O O . VAL A 1 109 ? -14.648 -42.219 -9.836 1 93.62 109 VAL A O 1
ATOM 827 N N . ILE A 1 110 ? -14.172 -40.156 -10.531 1 91.88 110 ILE A N 1
ATOM 828 C CA . ILE A 1 110 ? -14.938 -39.531 -9.453 1 91.88 110 ILE A CA 1
ATOM 829 C C . ILE A 1 110 ? -16.422 -39.5 -9.836 1 91.88 110 ILE A C 1
ATOM 831 O O . ILE A 1 110 ? -17.297 -39.5 -8.961 1 91.88 110 ILE A O 1
ATOM 835 N N . GLY A 1 111 ? -16.781 -39.438 -11.133 1 92.5 111 GLY A N 1
ATOM 836 C CA . GLY A 1 111 ? -18.156 -39.469 -11.586 1 92.5 111 GLY A CA 1
ATOM 837 C C . GLY A 1 111 ? -18.781 -38.125 -11.781 1 92.5 111 GLY A C 1
ATOM 838 O O . GLY A 1 111 ? -20 -37.969 -11.695 1 92.5 111 GLY A O 1
ATOM 839 N N . THR A 1 112 ? -17.984 -37.125 -12.031 1 93.25 112 THR A N 1
ATOM 840 C CA . THR A 1 112 ? -18.516 -35.812 -12.32 1 93.25 112 THR A CA 1
ATOM 841 C C . THR A 1 112 ? -18.984 -35.719 -13.773 1 93.25 112 THR A C 1
ATOM 843 O O . THR A 1 112 ? -18.703 -36.594 -14.578 1 93.25 112 THR A O 1
ATOM 846 N N . SER A 1 113 ? -19.812 -34.688 -14.055 1 94.69 113 SER A N 1
ATOM 847 C CA . SER A 1 113 ? -20.047 -34.406 -15.469 1 94.69 113 SER A CA 1
ATOM 848 C C . SER A 1 113 ? -18.75 -34.031 -16.172 1 94.69 113 SER A C 1
ATOM 850 O O . SER A 1 113 ? -17.766 -33.625 -15.523 1 94.69 113 SER A O 1
ATOM 852 N N . LEU A 1 114 ? -18.656 -34.188 -17.438 1 94.88 114 LEU A N 1
ATOM 853 C CA . LEU A 1 114 ? -17.453 -33.906 -18.219 1 94.88 114 LEU A CA 1
ATOM 854 C C . LEU A 1 114 ? -17.016 -32.438 -18.031 1 94.88 114 LEU A C 1
ATOM 856 O O . LEU A 1 114 ? -15.852 -32.188 -17.766 1 94.88 114 LEU A O 1
ATOM 860 N N . LEU A 1 115 ? -17.984 -31.531 -18.094 1 94.69 115 LEU A N 1
ATOM 861 C CA . LEU A 1 115 ? -17.656 -30.109 -18 1 94.69 115 LEU A CA 1
ATOM 862 C C . LEU A 1 115 ? -17.234 -29.734 -16.594 1 94.69 115 LEU A C 1
ATOM 864 O O . LEU A 1 115 ? -16.328 -28.922 -16.406 1 94.69 115 LEU A O 1
ATOM 868 N N . GLU A 1 116 ? -17.844 -30.297 -15.633 1 95.19 116 GLU A N 1
ATOM 869 C CA . GLU A 1 116 ? -17.469 -30.031 -14.258 1 95.19 116 GLU A CA 1
ATOM 870 C C . GLU A 1 116 ? -16.078 -30.562 -13.953 1 95.19 116 GLU A C 1
ATOM 872 O O . GLU A 1 116 ? -15.289 -29.922 -13.258 1 95.19 116 GLU A O 1
ATOM 877 N N . GLY A 1 117 ? -15.828 -31.797 -14.43 1 96.5 117 GLY A N 1
ATOM 878 C CA . GLY A 1 117 ? -14.5 -32.375 -14.258 1 96.5 117 GLY A CA 1
ATOM 879 C C . GLY A 1 117 ? -13.406 -31.547 -14.914 1 96.5 117 GLY A C 1
ATOM 880 O O . GLY A 1 117 ? -12.352 -31.297 -14.312 1 96.5 117 GLY A O 1
ATOM 881 N N . LEU A 1 118 ? -13.68 -31.109 -16.094 1 96.69 118 LEU A N 1
ATOM 882 C CA . LEU A 1 118 ? -12.719 -30.266 -16.812 1 96.69 118 LEU A CA 1
ATOM 883 C C . LEU A 1 118 ? -12.523 -28.938 -16.109 1 96.69 118 LEU A C 1
ATOM 885 O O . LEU A 1 118 ? -11.43 -28.375 -16.125 1 96.69 118 LEU A O 1
ATOM 889 N N . LEU A 1 119 ? -13.602 -28.438 -15.5 1 96.25 119 LEU A N 1
ATOM 890 C CA . LEU A 1 119 ? -13.516 -27.188 -14.734 1 96.25 119 LEU A CA 1
ATOM 891 C C . LEU A 1 119 ? -12.594 -27.359 -13.531 1 96.25 119 LEU A C 1
ATOM 893 O O . LEU A 1 119 ? -11.734 -26.5 -13.281 1 96.25 119 LEU A O 1
ATOM 897 N N . ILE A 1 120 ? -12.711 -28.469 -12.828 1 96.38 120 ILE A N 1
ATOM 898 C CA . ILE A 1 120 ? -11.852 -28.766 -11.695 1 96.38 120 ILE A CA 1
ATOM 899 C C . ILE A 1 120 ? -10.398 -28.859 -12.156 1 96.38 120 ILE A C 1
ATOM 901 O O . ILE A 1 120 ? -9.5 -28.297 -11.523 1 96.38 120 ILE A O 1
ATOM 905 N N . GLY A 1 121 ? -10.203 -29.531 -13.258 1 96.88 121 GLY A N 1
ATOM 906 C CA . GLY A 1 121 ? -8.875 -29.656 -13.82 1 96.88 121 GLY A CA 1
ATOM 907 C C . GLY A 1 121 ? -8.266 -28.328 -14.227 1 96.88 121 GLY A C 1
ATOM 908 O O . GLY A 1 121 ? -7.09 -28.062 -13.969 1 96.88 121 GLY A O 1
ATOM 909 N N . ALA A 1 122 ? -9.039 -27.469 -14.836 1 96.56 122 ALA A N 1
ATOM 910 C CA . ALA A 1 122 ? -8.578 -26.156 -15.281 1 96.56 122 ALA A CA 1
ATOM 911 C C . ALA A 1 122 ? -8.18 -25.281 -14.102 1 96.56 122 ALA A C 1
ATOM 913 O O . ALA A 1 122 ? -7.141 -24.625 -14.125 1 96.56 122 ALA A O 1
ATOM 914 N N . ILE A 1 123 ? -9 -25.297 -13.07 1 95.88 123 ILE A N 1
ATOM 915 C CA . ILE A 1 123 ? -8.781 -24.484 -11.883 1 95.88 123 ILE A CA 1
ATOM 916 C C . ILE A 1 123 ? -7.535 -24.969 -11.148 1 95.88 123 ILE A C 1
ATOM 918 O O . ILE A 1 123 ? -6.719 -24.172 -10.688 1 95.88 123 ILE A O 1
ATOM 922 N N . ALA A 1 124 ? -7.332 -26.25 -11.133 1 95.19 124 ALA A N 1
ATOM 923 C CA . ALA A 1 124 ? -6.25 -26.844 -10.367 1 95.19 124 ALA A CA 1
ATOM 924 C C . ALA A 1 124 ? -4.957 -26.891 -11.172 1 95.19 124 ALA A C 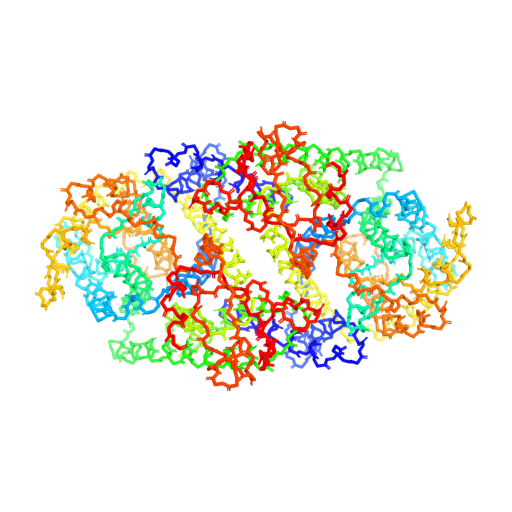1
ATOM 926 O O . ALA A 1 124 ? -3.895 -27.219 -10.648 1 95.19 124 ALA A O 1
ATOM 927 N N . ALA A 1 125 ? -5.016 -26.531 -12.391 1 93.88 125 ALA A N 1
ATOM 928 C CA . ALA A 1 125 ? -3.855 -26.672 -13.266 1 93.88 125 ALA A CA 1
ATOM 929 C C . ALA A 1 125 ? -2.863 -25.531 -13.07 1 93.88 125 ALA A C 1
ATOM 931 O O . ALA A 1 125 ? -1.703 -25.641 -13.477 1 93.88 125 ALA A O 1
ATOM 932 N N . SER A 1 126 ? -3.256 -24.5 -12.391 1 89.75 126 SER A N 1
ATOM 933 C CA . SER A 1 126 ? -2.389 -23.344 -12.141 1 89.75 126 SER A CA 1
ATOM 934 C C . SER A 1 126 ? -1.362 -23.656 -11.055 1 89.75 126 SER A C 1
ATOM 936 O O . SER A 1 126 ? -1.703 -24.219 -10.016 1 89.75 126 SER A O 1
ATOM 938 N N . THR A 1 127 ? -0.104 -23.359 -11.352 1 89.62 127 THR A N 1
ATOM 939 C CA . THR A 1 127 ? 0.96 -23.578 -10.375 1 89.62 127 THR A CA 1
ATOM 940 C C . THR A 1 127 ? 1.463 -22.266 -9.812 1 89.62 127 THR A C 1
ATOM 942 O O . THR A 1 127 ? 1.253 -21.203 -10.406 1 89.62 127 THR A O 1
ATOM 945 N N . ASP A 1 128 ? 2.055 -22.328 -8.688 1 82.75 128 ASP A N 1
ATOM 946 C CA . ASP A 1 128 ? 2.533 -21.141 -7.988 1 82.75 128 ASP A CA 1
ATOM 947 C C . ASP A 1 128 ? 4.039 -21.203 -7.754 1 82.75 128 ASP A C 1
ATOM 949 O O . ASP A 1 128 ? 4.504 -21.922 -6.859 1 82.75 128 ASP A O 1
ATOM 953 N N . ALA A 1 129 ? 4.766 -20.328 -8.414 1 76.19 129 ALA A N 1
ATOM 954 C CA . ALA A 1 129 ? 6.215 -20.344 -8.242 1 76.19 129 ALA A CA 1
ATOM 955 C C . ALA A 1 129 ? 6.629 -19.531 -7.02 1 76.19 129 ALA A C 1
ATOM 957 O O . ALA A 1 129 ? 7.707 -19.734 -6.461 1 76.19 129 ALA A O 1
ATOM 958 N N . ALA A 1 130 ? 5.797 -18.594 -6.684 1 71.69 130 ALA A N 1
ATOM 959 C CA . ALA A 1 130 ? 6.145 -17.766 -5.523 1 71.69 130 ALA A CA 1
ATOM 960 C C . ALA A 1 130 ? 6.344 -18.625 -4.281 1 71.69 130 ALA A C 1
ATOM 962 O O . ALA A 1 130 ? 7.277 -18.406 -3.508 1 71.69 130 ALA A O 1
ATOM 963 N N . SER A 1 131 ? 5.562 -19.594 -4.164 1 74 131 SER A N 1
ATOM 964 C CA . SER A 1 131 ? 5.691 -20.531 -3.041 1 74 131 SER A CA 1
ATOM 965 C C . SER A 1 131 ? 6.957 -21.359 -3.162 1 74 131 SER A C 1
ATOM 967 O O . SER A 1 131 ? 7.617 -21.656 -2.16 1 74 131 SER A O 1
ATOM 969 N N . VAL A 1 132 ? 7.25 -21.688 -4.344 1 78.5 132 VAL A N 1
ATOM 970 C CA . VAL A 1 132 ? 8.445 -22.484 -4.586 1 78.5 132 VAL A CA 1
ATOM 971 C C . VAL A 1 132 ? 9.688 -21.688 -4.195 1 78.5 132 VAL A C 1
ATOM 973 O O . VAL A 1 132 ? 10.539 -22.188 -3.449 1 78.5 132 VAL A O 1
ATOM 976 N N . PHE A 1 133 ? 9.758 -20.531 -4.648 1 75.94 133 PHE A N 1
ATOM 977 C CA . PHE A 1 133 ? 10.953 -19.734 -4.434 1 75.94 133 PHE A CA 1
ATOM 978 C C . PHE A 1 133 ? 11.039 -19.266 -2.986 1 75.94 133 PHE A C 1
ATOM 980 O O . PHE A 1 133 ? 12.133 -19.109 -2.438 1 75.94 133 PHE A O 1
ATOM 987 N N . ALA A 1 134 ? 9.906 -19.062 -2.438 1 72.12 134 ALA A N 1
ATOM 988 C CA . ALA A 1 134 ? 9.914 -18.734 -1.015 1 72.12 134 ALA A CA 1
ATOM 989 C C . ALA A 1 134 ? 10.555 -19.844 -0.194 1 72.12 134 ALA A C 1
ATOM 991 O O . ALA A 1 134 ? 11.344 -19.578 0.719 1 72.12 134 ALA A O 1
ATOM 992 N N . VAL A 1 135 ? 10.289 -21.078 -0.571 1 76.38 135 VAL A N 1
ATOM 993 C CA . VAL A 1 135 ? 10.828 -22.234 0.144 1 76.38 135 VAL A CA 1
ATOM 994 C C . VAL A 1 135 ? 12.32 -22.375 -0.162 1 76.38 135 VAL A C 1
ATOM 996 O O . VAL A 1 135 ? 13.117 -22.641 0.736 1 76.38 135 VAL A O 1
ATOM 999 N N . LEU A 1 136 ? 12.688 -22.172 -1.356 1 75.75 136 LEU A N 1
ATOM 1000 C CA . LEU A 1 136 ? 14.078 -22.297 -1.754 1 75.75 136 LEU A CA 1
ATOM 1001 C C . LEU A 1 136 ? 14.938 -21.219 -1.102 1 75.75 136 LEU A C 1
ATOM 1003 O O . LEU A 1 136 ? 16.031 -21.5 -0.624 1 75.75 136 LEU A O 1
ATOM 1007 N N . ARG A 1 137 ? 14.398 -20.094 -1.07 1 71 137 ARG A N 1
ATOM 1008 C CA . ARG A 1 137 ? 15.102 -18.984 -0.449 1 71 137 ARG A CA 1
ATOM 1009 C C . ARG A 1 137 ? 15.273 -19.203 1.05 1 71 137 ARG A C 1
ATOM 1011 O O . ARG A 1 137 ? 16.312 -18.875 1.618 1 71 137 ARG A O 1
ATOM 1018 N N . SER A 1 138 ? 14.289 -19.703 1.644 1 69.62 138 SER A N 1
ATOM 1019 C CA . SER A 1 138 ? 14.328 -19.953 3.08 1 69.62 138 SER A CA 1
ATOM 1020 C C . SER A 1 138 ? 15.391 -20.984 3.434 1 69.62 138 SER A C 1
ATOM 1022 O O . SER A 1 138 ? 15.938 -20.969 4.535 1 69.62 138 SER A O 1
ATOM 1024 N N . GLN A 1 139 ? 15.648 -21.766 2.494 1 71.38 139 GLN A N 1
ATOM 1025 C CA . GLN A 1 139 ? 16.641 -22.812 2.725 1 71.38 139 GLN A CA 1
ATOM 1026 C C . GLN A 1 139 ? 17.969 -22.469 2.061 1 71.38 139 GLN A C 1
ATOM 1028 O O . GLN A 1 139 ? 18.859 -23.312 1.957 1 71.38 139 GLN A O 1
ATOM 1033 N N . LYS A 1 140 ? 18.016 -21.219 1.536 1 69.19 140 LYS A N 1
ATOM 1034 C CA . LYS A 1 140 ? 19.234 -20.703 0.897 1 69.19 140 LYS A CA 1
ATOM 1035 C C . LYS A 1 140 ? 19.688 -21.625 -0.228 1 69.19 140 LYS A C 1
ATOM 1037 O O . LYS A 1 140 ? 20.875 -21.938 -0.328 1 69.19 140 LYS A O 1
ATOM 1042 N N . LEU A 1 141 ? 18.734 -22.156 -0.927 1 72.75 141 LEU A N 1
ATOM 1043 C CA . LEU A 1 141 ? 19.047 -23.062 -2.029 1 72.75 141 LEU A CA 1
ATOM 1044 C C . LEU A 1 141 ? 18.891 -22.359 -3.373 1 72.75 141 LEU A C 1
ATOM 1046 O O . LEU A 1 141 ? 17.969 -21.547 -3.547 1 72.75 141 LEU A O 1
ATOM 1050 N N . ASN A 1 142 ? 19.828 -22.625 -4.227 1 77.19 142 ASN A N 1
ATOM 1051 C CA . ASN A 1 142 ? 19.75 -22.156 -5.605 1 77.19 142 ASN A CA 1
ATOM 1052 C C . ASN A 1 142 ? 19.672 -23.312 -6.59 1 77.19 142 ASN A C 1
ATOM 1054 O O . ASN A 1 142 ? 20.328 -24.344 -6.395 1 77.19 142 ASN A O 1
ATOM 1058 N N . LEU A 1 143 ? 18.891 -23.109 -7.539 1 81.12 143 LEU A N 1
ATOM 1059 C CA . LEU A 1 143 ? 18.75 -24.172 -8.539 1 81.12 143 LEU A CA 1
ATOM 1060 C C . LEU A 1 143 ? 19.781 -24.016 -9.641 1 81.12 143 LEU A C 1
ATOM 1062 O O . LEU A 1 143 ? 20.219 -22.906 -9.945 1 81.12 143 LEU A O 1
ATOM 1066 N N . LYS A 1 144 ? 20.156 -25.078 -10.133 1 76.12 144 LYS A N 1
ATOM 1067 C CA . LYS A 1 144 ? 21.188 -25.109 -11.172 1 76.12 144 LYS A CA 1
ATOM 1068 C C . LYS A 1 144 ? 20.609 -24.656 -12.516 1 76.12 144 LYS A C 1
ATOM 1070 O O . LYS A 1 144 ? 19.453 -24.938 -12.828 1 76.12 144 LYS A O 1
ATOM 1075 N N . GLY A 1 145 ? 21.453 -23.922 -13.141 1 73.5 145 GLY A N 1
ATOM 1076 C CA . GLY A 1 145 ? 21.156 -23.625 -14.539 1 73.5 145 GLY A CA 1
ATOM 1077 C C . GLY A 1 145 ? 20 -22.672 -14.719 1 73.5 145 GLY A C 1
ATOM 1078 O O . GLY A 1 145 ? 19.922 -21.641 -14.047 1 73.5 145 GLY A O 1
ATOM 1079 N N . SER A 1 146 ? 19.078 -23.125 -15.711 1 82.44 146 SER A N 1
ATOM 1080 C CA . SER A 1 146 ? 17.984 -22.25 -16.125 1 82.44 146 SER A CA 1
ATOM 1081 C C . SER A 1 146 ? 16.672 -22.703 -15.492 1 82.44 146 SER A C 1
ATOM 1083 O O . SER A 1 146 ? 15.594 -22.25 -15.914 1 82.44 146 SER A O 1
ATOM 1085 N N . LEU A 1 147 ? 16.797 -23.578 -14.516 1 87.56 147 LEU A N 1
ATOM 1086 C CA . LEU A 1 147 ? 15.594 -24.141 -13.906 1 87.56 147 LEU A CA 1
ATOM 1087 C C . LEU A 1 147 ? 14.789 -23.062 -13.188 1 87.56 147 LEU A C 1
ATOM 1089 O O . LEU A 1 147 ? 13.555 -23.031 -13.266 1 87.56 147 LEU A O 1
ATOM 1093 N N . ALA A 1 148 ? 15.477 -22.234 -12.531 1 84.12 148 ALA A N 1
ATOM 1094 C CA . ALA A 1 148 ? 14.812 -21.172 -11.789 1 84.12 148 ALA A CA 1
ATOM 1095 C C . ALA A 1 148 ? 14.062 -20.234 -12.734 1 84.12 148 ALA A C 1
ATOM 1097 O O . ALA A 1 148 ? 12.906 -19.891 -12.484 1 84.12 148 ALA A O 1
ATOM 1098 N N . SER A 1 149 ? 14.672 -19.938 -13.805 1 85.06 149 SER A N 1
ATOM 1099 C CA . SER A 1 149 ? 14.078 -19.031 -14.781 1 85.06 149 SER A CA 1
ATOM 1100 C C . SER A 1 149 ? 12.883 -19.688 -15.477 1 85.06 149 SER A C 1
ATOM 1102 O O . SER A 1 149 ? 11.875 -19.031 -15.734 1 85.06 149 SER A O 1
ATOM 1104 N N . LEU A 1 150 ? 13.031 -20.938 -15.742 1 89.69 150 LEU A N 1
ATOM 1105 C CA . LEU A 1 150 ? 11.93 -21.672 -16.359 1 89.69 150 LEU A CA 1
ATOM 1106 C C . LEU A 1 150 ? 10.703 -21.672 -15.461 1 89.69 150 LEU A C 1
ATOM 1108 O O . LEU A 1 150 ? 9.594 -21.391 -15.906 1 89.69 150 LEU A O 1
ATOM 1112 N N . LEU A 1 151 ? 10.945 -21.984 -14.234 1 89 151 LEU A N 1
ATOM 1113 C CA . LEU A 1 151 ? 9.852 -22.094 -13.273 1 89 151 LEU A CA 1
ATOM 1114 C C . LEU A 1 151 ? 9.195 -20.734 -13.039 1 89 151 LEU A C 1
ATOM 1116 O O . LEU A 1 151 ? 7.977 -20.656 -12.883 1 89 151 LEU A O 1
ATOM 1120 N N . GLU A 1 152 ? 9.977 -19.734 -13.047 1 86.12 152 GLU A N 1
ATOM 1121 C CA . GLU A 1 152 ? 9.461 -18.391 -12.836 1 86.12 152 GLU A CA 1
ATOM 1122 C C . GLU A 1 152 ? 8.562 -17.953 -13.992 1 86.12 152 GLU A C 1
ATOM 1124 O O . GLU A 1 152 ? 7.461 -17.438 -13.766 1 86.12 152 GLU A O 1
ATOM 1129 N N . VAL A 1 153 ? 9.039 -18.141 -15.133 1 88.81 153 VAL A N 1
ATOM 1130 C CA . VAL A 1 153 ? 8.297 -17.719 -16.312 1 88.81 153 VAL A CA 1
ATOM 1131 C C . VAL A 1 153 ? 7.059 -18.609 -16.484 1 88.81 153 VAL A C 1
ATOM 1133 O O . VAL A 1 153 ? 5.98 -18.109 -16.828 1 88.81 153 VAL A O 1
ATOM 1136 N N . GLU A 1 154 ? 7.223 -19.844 -16.312 1 91.75 154 GLU A N 1
ATOM 1137 C CA . GLU A 1 154 ? 6.082 -20.75 -16.391 1 91.75 154 GLU A CA 1
ATOM 1138 C C . GLU A 1 154 ? 4.988 -20.375 -15.406 1 91.75 154 GLU A C 1
ATOM 1140 O O . GLU A 1 154 ? 3.816 -20.266 -15.781 1 91.75 154 GLU A O 1
ATOM 1145 N N . SER A 1 155 ? 5.344 -20.125 -14.188 1 87.38 155 SER A N 1
ATOM 1146 C CA . SER A 1 155 ? 4.383 -19.828 -13.133 1 87.38 155 SER A CA 1
ATOM 1147 C C . SER A 1 155 ? 3.67 -18.5 -13.391 1 87.38 155 SER A C 1
ATOM 1149 O O . SER A 1 155 ? 2.471 -18.375 -13.133 1 87.38 155 SER A O 1
ATOM 1151 N N . GLY A 1 156 ? 4.371 -17.594 -13.844 1 85.38 156 GLY A N 1
ATOM 1152 C CA . GLY A 1 156 ? 3.779 -16.297 -14.125 1 85.38 156 GLY A CA 1
ATOM 1153 C C . GLY A 1 156 ? 2.803 -16.328 -15.289 1 85.38 156 GLY A C 1
ATOM 1154 O O . GLY A 1 156 ? 1.848 -15.547 -15.32 1 85.38 156 GLY A O 1
ATOM 1155 N N . SER A 1 157 ? 2.977 -17.234 -16.156 1 90.12 157 SER A N 1
ATOM 1156 C CA . SER A 1 157 ? 2.174 -17.266 -17.375 1 90.12 157 SER A CA 1
ATOM 1157 C C . SER A 1 157 ? 1.087 -18.328 -17.281 1 90.12 157 SER A C 1
ATOM 1159 O O . SER A 1 157 ? 0.125 -18.312 -18.062 1 90.12 157 SER A O 1
ATOM 1161 N N . ASN A 1 158 ? 1.203 -19.219 -16.406 1 94.12 158 ASN A N 1
ATOM 1162 C CA . ASN A 1 158 ? 0.237 -20.312 -16.375 1 94.12 158 ASN A CA 1
ATOM 1163 C C . ASN A 1 158 ? -1.085 -19.875 -15.75 1 94.12 158 ASN A C 1
ATOM 1165 O O . ASN A 1 158 ? -2.145 -20.391 -16.094 1 94.12 158 ASN A O 1
ATOM 1169 N N . ASP A 1 159 ? -1.048 -18.844 -14.844 1 93 159 ASP A N 1
ATOM 1170 C CA . ASP A 1 159 ? -2.26 -18.359 -14.195 1 93 159 ASP A CA 1
ATOM 1171 C C . ASP A 1 159 ? -3.24 -17.781 -15.219 1 93 159 ASP A C 1
ATOM 1173 O O . ASP A 1 159 ? -4.422 -18.141 -15.211 1 93 159 ASP A O 1
ATOM 1177 N N . PRO A 1 160 ? -2.721 -16.984 -16.094 1 93.62 160 PRO A N 1
ATOM 1178 C CA . PRO A 1 160 ? -3.625 -16.438 -17.109 1 93.62 160 PRO A CA 1
ATOM 1179 C C . PRO A 1 160 ? -4.27 -17.531 -17.969 1 93.62 160 PRO A C 1
ATOM 1181 O O . PRO A 1 160 ? -5.445 -17.422 -18.328 1 93.62 160 PRO A O 1
ATOM 1184 N N . ILE A 1 161 ? -3.566 -18.547 -18.25 1 94.38 161 ILE A N 1
ATOM 1185 C CA . ILE A 1 161 ? -4.082 -19.625 -19.094 1 94.38 161 ILE A CA 1
ATOM 1186 C C . ILE A 1 161 ? -5.117 -20.438 -18.328 1 94.38 161 ILE A C 1
ATOM 1188 O O . ILE A 1 161 ? -6.168 -20.797 -18.859 1 94.38 161 ILE A O 1
ATOM 1192 N N . ALA A 1 162 ? -4.777 -20.719 -17.125 1 95.12 162 ALA A N 1
ATOM 1193 C CA . ALA A 1 162 ? -5.742 -21.422 -16.281 1 95.12 162 ALA A CA 1
ATOM 1194 C C . ALA A 1 162 ? -7.027 -20.625 -16.125 1 95.12 162 ALA A C 1
ATOM 1196 O O . ALA A 1 162 ? -8.125 -21.172 -16.156 1 95.12 162 ALA A O 1
ATOM 1197 N N . TYR A 1 163 ? -6.832 -19.359 -15.938 1 93.75 163 TYR A N 1
ATOM 1198 C CA . TYR A 1 163 ? -7.984 -18.469 -15.836 1 93.75 163 TYR A CA 1
ATOM 1199 C C . TYR A 1 163 ? -8.812 -18.5 -17.125 1 93.75 163 TYR A C 1
ATOM 1201 O O . TYR A 1 163 ? -10.039 -18.594 -17.062 1 93.75 163 TYR A O 1
ATOM 1209 N N . MET A 1 164 ? -8.172 -18.453 -18.234 1 94.44 164 MET A N 1
ATOM 1210 C CA . MET A 1 164 ? -8.844 -18.484 -19.531 1 94.44 164 MET A CA 1
ATOM 1211 C C . MET A 1 164 ? -9.609 -19.797 -19.719 1 94.44 164 MET A C 1
ATOM 1213 O O . MET A 1 164 ? -10.766 -19.781 -20.141 1 94.44 164 MET A O 1
ATOM 1217 N N . LEU A 1 165 ? -9.016 -20.891 -19.344 1 95.06 165 LEU A N 1
ATOM 1218 C CA . LEU A 1 165 ? -9.672 -22.188 -19.453 1 95.06 165 LEU A CA 1
ATOM 1219 C C . LEU A 1 165 ? -10.898 -22.25 -18.547 1 95.06 165 LEU A C 1
ATOM 1221 O O . LEU A 1 165 ? -11.93 -22.797 -18.938 1 95.06 165 LEU A O 1
ATOM 1225 N N . THR A 1 166 ? -10.75 -21.703 -17.359 1 94.06 166 THR A N 1
ATOM 1226 C CA . THR A 1 166 ? -11.867 -21.641 -16.422 1 94.06 166 THR A CA 1
ATOM 1227 C C . THR A 1 166 ? -13.031 -20.859 -17.016 1 94.06 166 THR A C 1
ATOM 1229 O O . THR A 1 166 ? -14.18 -21.312 -16.969 1 94.06 166 THR A O 1
ATOM 1232 N N . LEU A 1 167 ? -12.727 -19.781 -17.641 1 91.31 167 LEU A N 1
ATOM 1233 C CA . LEU A 1 167 ? -13.766 -18.938 -18.234 1 91.31 167 LEU A CA 1
ATOM 1234 C C . LEU A 1 167 ? -14.43 -19.672 -19.406 1 91.31 167 LEU A C 1
ATOM 1236 O O . LEU A 1 167 ? -15.648 -19.578 -19.578 1 91.31 167 LEU A O 1
ATOM 1240 N N . ILE A 1 168 ? -13.695 -20.328 -20.172 1 92.19 168 ILE A N 1
ATOM 1241 C CA . ILE A 1 168 ? -14.211 -21.078 -21.312 1 92.19 168 ILE A CA 1
ATOM 1242 C C . ILE A 1 168 ? -15.18 -22.156 -20.844 1 92.19 168 ILE A C 1
ATOM 1244 O O . ILE A 1 168 ? -16.281 -22.281 -21.375 1 92.19 168 ILE A O 1
ATOM 1248 N N . LEU A 1 169 ? -14.812 -22.844 -19.859 1 93.56 169 LEU A N 1
ATOM 1249 C CA . LEU A 1 169 ? -15.625 -23.953 -19.359 1 93.56 169 LEU A CA 1
ATOM 1250 C C . LEU A 1 169 ? -16.906 -23.438 -18.703 1 93.56 169 LEU A C 1
ATOM 1252 O O . LEU A 1 169 ? -17.969 -24.031 -18.844 1 93.56 169 LEU A O 1
ATOM 1256 N N . LEU A 1 170 ? -16.75 -22.312 -18 1 91.62 170 LEU A N 1
ATOM 1257 C CA . LEU A 1 170 ? -17.922 -21.719 -17.391 1 91.62 170 LEU A CA 1
ATOM 1258 C C . LEU A 1 170 ? -18.906 -21.234 -18.469 1 91.62 170 LEU A C 1
ATOM 1260 O O . LEU A 1 170 ? -20.125 -21.344 -18.297 1 91.62 170 LEU A O 1
ATOM 1264 N N . THR A 1 171 ? -18.344 -20.703 -19.531 1 89.31 171 THR A N 1
ATOM 1265 C CA . THR A 1 171 ? -19.172 -20.266 -20.656 1 89.31 171 THR A CA 1
ATOM 1266 C C . THR A 1 171 ? -19.875 -21.453 -21.297 1 89.31 171 THR A C 1
ATOM 1268 O O . THR A 1 171 ? -21.047 -21.359 -21.656 1 89.31 171 THR A O 1
ATOM 1271 N N . LEU A 1 172 ? -19.234 -22.547 -21.438 1 90.62 172 LEU A N 1
ATOM 1272 C CA . LEU A 1 172 ? -19.828 -23.75 -22 1 90.62 172 LEU A CA 1
ATOM 1273 C C . LEU A 1 172 ? -20.906 -24.312 -21.078 1 90.62 172 LEU A C 1
ATOM 1275 O O . LEU A 1 172 ? -21.938 -24.797 -21.562 1 90.62 172 LEU A O 1
ATOM 1279 N N . MET A 1 173 ? -20.672 -24.188 -19.828 1 90.75 173 MET A N 1
ATOM 1280 C CA . MET A 1 173 ? -21.625 -24.703 -18.844 1 90.75 173 MET A CA 1
ATOM 1281 C C . MET A 1 173 ? -22.891 -23.828 -18.797 1 90.75 173 MET A C 1
ATOM 1283 O O . MET A 1 173 ? -23.953 -24.312 -18.438 1 90.75 173 MET A O 1
ATOM 1287 N N . ASN A 1 174 ? -22.734 -22.594 -19.078 1 86.56 174 ASN A N 1
ATOM 1288 C CA . ASN A 1 174 ? -23.875 -21.688 -19.109 1 86.56 174 ASN A CA 1
ATOM 1289 C C . ASN A 1 174 ? -24.609 -21.75 -20.438 1 86.56 174 ASN A C 1
ATOM 1291 O O . ASN A 1 174 ? -25.531 -20.969 -20.688 1 86.56 174 ASN A O 1
ATOM 1295 N N . ASN A 1 175 ? -24.266 -22.703 -21.266 1 77.19 175 ASN A N 1
ATOM 1296 C CA . ASN A 1 175 ? -24.922 -23 -22.547 1 77.19 175 ASN A CA 1
ATOM 1297 C C . ASN A 1 175 ? -24.781 -21.844 -23.531 1 77.19 175 ASN A C 1
ATOM 1299 O O . ASN A 1 175 ? -25.719 -21.547 -24.266 1 77.19 175 ASN A O 1
ATOM 1303 N N . SER A 1 176 ? -23.688 -21.219 -23.172 1 70.5 176 SER A N 1
ATOM 1304 C CA . SER A 1 176 ? -23.422 -20.234 -24.219 1 70.5 176 SER A CA 1
ATOM 1305 C C . SER A 1 176 ? -22.766 -20.875 -25.438 1 70.5 176 SER A C 1
ATOM 1307 O O . SER A 1 176 ? -22.141 -21.938 -25.328 1 70.5 176 SER A O 1
ATOM 1309 N N . GLY A 1 177 ? -23.203 -20.703 -26.594 1 74.31 177 GLY A N 1
ATOM 1310 C CA . GLY A 1 177 ? -22.859 -21.312 -27.875 1 74.31 177 GLY A CA 1
ATOM 1311 C C . GLY A 1 177 ? -21.375 -21.516 -28.062 1 74.31 177 GLY A C 1
ATOM 1312 O O . GLY A 1 177 ? -20.578 -20.656 -27.672 1 74.31 177 GLY A O 1
ATOM 1313 N N . VAL A 1 178 ? -20.906 -22.766 -28.438 1 81.19 178 VAL A N 1
ATOM 1314 C CA . VAL A 1 178 ? -19.531 -23.172 -28.734 1 81.19 178 VAL A CA 1
ATOM 1315 C C . VAL A 1 178 ? -18.906 -22.203 -29.734 1 81.19 178 VAL A C 1
ATOM 1317 O O . VAL A 1 178 ? -17.688 -22 -29.734 1 81.19 178 VAL A O 1
ATOM 1320 N N . GLU A 1 179 ? -19.734 -21.5 -30.438 1 82.69 179 GLU A N 1
ATOM 1321 C CA . GLU A 1 179 ? -19.25 -20.594 -31.484 1 82.69 179 GLU A CA 1
ATOM 1322 C C . GLU A 1 179 ? -18.578 -19.375 -30.875 1 82.69 179 GLU A C 1
ATOM 1324 O O . GLU A 1 179 ? -17.75 -18.719 -31.531 1 82.69 179 GLU A O 1
ATOM 1329 N N . LEU A 1 180 ? -18.891 -19.188 -29.641 1 85.69 180 LEU A N 1
ATOM 1330 C CA . LEU A 1 180 ? -18.375 -17.984 -29 1 85.69 180 LEU A CA 1
ATOM 1331 C C . LEU A 1 180 ? -17.016 -18.25 -28.344 1 85.69 180 LEU A C 1
ATOM 1333 O O . LEU A 1 180 ? -16.328 -17.312 -27.938 1 85.69 180 LEU A O 1
ATOM 1337 N N . ILE A 1 181 ? -16.594 -19.5 -28.422 1 88.75 181 ILE A N 1
ATOM 1338 C CA . ILE A 1 181 ? -15.383 -19.875 -27.703 1 88.75 181 ILE A CA 1
ATOM 1339 C C . ILE A 1 181 ? -14.156 -19.375 -28.453 1 88.75 181 ILE A C 1
ATOM 1341 O O . ILE A 1 181 ? -13.273 -18.734 -27.859 1 88.75 181 ILE A O 1
ATOM 1345 N N . ALA A 1 182 ? -14.125 -19.609 -29.703 1 89.88 182 ALA A N 1
ATOM 1346 C CA . ALA A 1 182 ? -12.961 -19.234 -30.5 1 89.88 182 ALA A CA 1
ATOM 1347 C C . ALA A 1 182 ? -12.719 -17.719 -30.438 1 89.88 182 ALA A C 1
ATOM 1349 O O . ALA A 1 182 ? -11.602 -17.281 -30.141 1 89.88 182 ALA A O 1
ATOM 1350 N N . PRO A 1 183 ? -13.727 -16.922 -30.703 1 90.06 183 PRO A N 1
ATOM 1351 C CA . PRO A 1 183 ? -13.523 -15.484 -30.562 1 90.06 183 PRO A CA 1
ATOM 1352 C C . PRO A 1 183 ? -13.109 -15.078 -29.156 1 90.06 183 PRO A C 1
ATOM 1354 O O . PRO A 1 183 ? -12.328 -14.141 -28.984 1 90.06 183 PRO A O 1
ATOM 1357 N N . MET A 1 184 ? -13.602 -15.758 -28.203 1 90.38 184 MET A N 1
ATOM 1358 C CA . MET A 1 184 ? -13.273 -15.445 -26.812 1 90.38 184 MET A CA 1
ATOM 1359 C C . MET A 1 184 ? -11.797 -15.711 -26.531 1 90.38 184 MET A C 1
ATOM 1361 O O . MET A 1 184 ? -11.133 -14.906 -25.875 1 90.38 184 MET A O 1
ATOM 1365 N N . VAL A 1 185 ? -11.336 -16.828 -26.984 1 91.81 185 VAL A N 1
ATOM 1366 C CA . VAL A 1 185 ? -9.938 -17.188 -26.781 1 91.81 185 VAL A CA 1
ATOM 1367 C C . VAL A 1 185 ? -9.031 -16.172 -27.484 1 91.81 185 VAL A C 1
ATOM 1369 O O . VAL A 1 185 ? -8.031 -15.734 -26.906 1 91.81 185 VAL A O 1
ATOM 1372 N N . ILE A 1 186 ? -9.367 -15.812 -28.641 1 93.94 186 ILE A N 1
ATOM 1373 C CA . ILE A 1 186 ? -8.578 -14.859 -29.406 1 93.94 186 ILE A CA 1
ATOM 1374 C C . ILE A 1 186 ? -8.57 -13.508 -28.703 1 93.94 186 ILE A C 1
ATOM 1376 O O . ILE A 1 186 ? -7.52 -12.867 -28.578 1 93.94 186 ILE A O 1
ATOM 1380 N N . LYS A 1 187 ? -9.695 -13.078 -28.25 1 93.5 187 LYS A N 1
ATOM 1381 C CA . LYS A 1 187 ? -9.797 -11.812 -27.531 1 93.5 187 LYS A CA 1
ATOM 1382 C C . LYS A 1 187 ? -8.969 -11.836 -26.25 1 93.5 187 LYS A C 1
ATOM 1384 O O . LYS A 1 187 ? -8.297 -10.859 -25.922 1 93.5 187 LYS A O 1
ATOM 1389 N N . GLN A 1 188 ? -9.055 -12.953 -25.562 1 93.69 188 GLN A N 1
ATOM 1390 C CA . GLN A 1 188 ? -8.344 -13.102 -24.297 1 93.69 188 GLN A CA 1
ATOM 1391 C C . GLN A 1 188 ? -6.84 -12.938 -24.5 1 93.69 188 GLN A C 1
ATOM 1393 O O . GLN A 1 188 ? -6.188 -12.227 -23.734 1 93.69 188 GLN A O 1
ATOM 1398 N N . ILE A 1 189 ? -6.359 -13.523 -25.516 1 94.31 189 ILE A N 1
ATOM 1399 C CA . ILE A 1 189 ? -4.918 -13.516 -25.766 1 94.31 189 ILE A CA 1
ATOM 1400 C C . ILE A 1 189 ? -4.516 -12.219 -26.453 1 94.31 189 ILE A C 1
ATOM 1402 O O . ILE A 1 189 ? -3.568 -11.547 -26.047 1 94.31 189 ILE A O 1
ATOM 1406 N N . ALA A 1 190 ? -5.23 -11.812 -27.469 1 96.31 190 ALA A N 1
ATOM 1407 C CA . ALA A 1 190 ? -4.887 -10.648 -28.281 1 96.31 190 ALA A CA 1
ATOM 1408 C C . ALA A 1 190 ? -4.922 -9.375 -27.453 1 96.31 190 ALA A C 1
ATOM 1410 O O . ALA A 1 190 ? -3.947 -8.617 -27.406 1 96.31 190 ALA A O 1
ATOM 1411 N N . PHE A 1 191 ? -6.023 -9.18 -26.766 1 96.25 191 PHE A N 1
ATOM 1412 C CA . PHE A 1 191 ? -6.141 -7.965 -25.953 1 96.25 191 PHE A CA 1
ATOM 1413 C C . PHE A 1 191 ? -5.254 -8.047 -24.719 1 96.25 191 PHE A C 1
ATOM 1415 O O . PHE A 1 191 ? -4.723 -7.031 -24.266 1 96.25 191 PHE A O 1
ATOM 1422 N N . GLY A 1 192 ? -5.098 -9.227 -24.141 1 96.19 192 GLY A N 1
ATOM 1423 C CA . GLY A 1 192 ? -4.188 -9.398 -23.031 1 96.19 192 GLY A CA 1
ATOM 1424 C C . GLY A 1 192 ? -2.76 -9 -23.359 1 96.19 192 GLY A C 1
ATOM 1425 O O . GLY A 1 192 ? -2.127 -8.25 -22.609 1 96.19 192 GLY A O 1
ATOM 1426 N N . LEU A 1 193 ? -2.328 -9.438 -24.484 1 96.44 193 LEU A N 1
ATOM 1427 C CA . LEU A 1 193 ? -0.961 -9.148 -24.906 1 96.44 193 LEU A CA 1
ATOM 1428 C C . LEU A 1 193 ? -0.836 -7.711 -25.406 1 96.44 193 LEU A C 1
ATOM 1430 O O . LEU A 1 193 ? 0.12 -7.012 -25.062 1 96.44 193 LEU A O 1
ATOM 1434 N N . ALA A 1 194 ? -1.764 -7.242 -26.156 1 97.88 194 ALA A N 1
ATOM 1435 C CA . ALA A 1 194 ? -1.69 -5.926 -26.781 1 97.88 194 ALA A CA 1
ATOM 1436 C C . ALA A 1 194 ? -1.741 -4.812 -25.734 1 97.88 194 ALA A C 1
ATOM 1438 O O . ALA A 1 194 ? -0.914 -3.9 -25.75 1 97.88 194 ALA A O 1
ATOM 1439 N N . ILE A 1 195 ? -2.691 -4.91 -24.891 1 97.56 195 ILE A N 1
ATOM 1440 C CA . ILE A 1 195 ? -2.869 -3.865 -23.875 1 97.56 195 ILE A CA 1
ATOM 1441 C C . ILE A 1 195 ? -1.668 -3.848 -22.938 1 97.56 195 ILE A C 1
ATOM 1443 O O . ILE A 1 195 ? -1.156 -2.779 -22.594 1 97.56 195 ILE A O 1
ATOM 1447 N N . GLY A 1 196 ? -1.26 -5.051 -22.469 1 97.31 196 GLY A N 1
ATOM 1448 C CA . GLY A 1 196 ? -0.069 -5.117 -21.641 1 97.31 196 GLY A CA 1
ATOM 1449 C C . GLY A 1 196 ? 1.153 -4.504 -22.297 1 97.31 196 GLY A C 1
ATOM 1450 O O . GLY A 1 196 ? 1.885 -3.738 -21.656 1 97.31 196 GLY A O 1
ATOM 1451 N N . PHE A 1 197 ? 1.271 -4.746 -23.531 1 97.44 197 PHE A N 1
ATOM 1452 C CA . PHE A 1 197 ? 2.418 -4.262 -24.281 1 97.44 197 PHE A CA 1
ATOM 1453 C C . PHE A 1 197 ? 2.332 -2.754 -24.5 1 97.44 197 PHE A C 1
ATOM 1455 O O . PHE A 1 197 ? 3.299 -2.031 -24.25 1 97.44 197 PHE A O 1
ATOM 1462 N N . ILE A 1 198 ? 1.246 -2.27 -24.922 1 97.94 198 ILE A N 1
ATOM 1463 C CA . ILE A 1 198 ? 1.064 -0.862 -25.25 1 97.94 198 ILE A CA 1
ATOM 1464 C C . ILE A 1 198 ? 1.22 -0.009 -24 1 97.94 198 ILE A C 1
ATOM 1466 O O . ILE A 1 198 ? 1.961 0.977 -23.984 1 97.94 198 ILE A O 1
ATOM 1470 N N . LEU A 1 199 ? 0.565 -0.39 -22.938 1 97.19 199 LEU A N 1
ATOM 1471 C CA . LEU A 1 199 ? 0.624 0.394 -21.703 1 97.19 199 LEU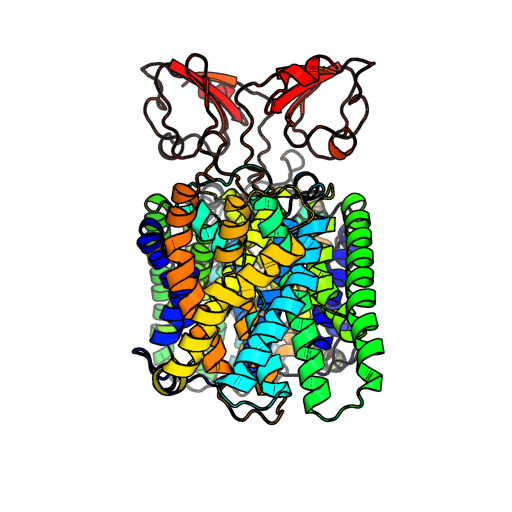 A CA 1
ATOM 1472 C C . LEU A 1 199 ? 2.025 0.362 -21.109 1 97.19 199 LEU A C 1
ATOM 1474 O O . LEU A 1 199 ? 2.49 1.36 -20.562 1 97.19 199 LEU A O 1
ATOM 1478 N N . ALA A 1 200 ? 2.658 -0.784 -21.234 1 97.31 200 ALA A N 1
ATOM 1479 C CA . ALA A 1 200 ? 4.012 -0.901 -20.703 1 97.31 200 ALA A CA 1
ATOM 1480 C C . ALA A 1 200 ? 4.984 -0.018 -21.469 1 97.31 200 ALA A C 1
ATOM 1482 O O . ALA A 1 200 ? 5.789 0.703 -20.875 1 97.31 200 ALA A O 1
ATOM 1483 N N . LYS A 1 201 ? 4.934 -0.06 -22.766 1 96.69 201 LYS A N 1
ATOM 1484 C CA . LYS A 1 201 ? 5.828 0.736 -23.594 1 96.69 201 LYS A CA 1
ATOM 1485 C C . LYS A 1 201 ? 5.57 2.229 -23.422 1 96.69 201 LYS A C 1
ATOM 1487 O O . LYS A 1 201 ? 6.508 3.027 -23.375 1 96.69 201 LYS A O 1
ATOM 1492 N N . LEU A 1 202 ? 4.344 2.553 -23.375 1 95.88 202 LEU A N 1
ATOM 1493 C CA . LEU A 1 202 ? 3.984 3.945 -23.125 1 95.88 202 LEU A CA 1
ATOM 1494 C C . LEU A 1 202 ? 4.492 4.406 -21.766 1 95.88 202 LEU A C 1
ATOM 1496 O O . LEU A 1 202 ? 4.961 5.539 -21.625 1 95.88 202 LEU A O 1
ATOM 1500 N N . SER A 1 203 ? 4.324 3.555 -20.797 1 95.06 203 SER A N 1
ATOM 1501 C CA . SER A 1 203 ? 4.777 3.879 -19.438 1 95.06 203 SER A CA 1
ATOM 1502 C C . SER A 1 203 ? 6.285 4.121 -19.406 1 95.06 203 SER A C 1
ATOM 1504 O O . SER A 1 203 ? 6.75 5.078 -18.781 1 95.06 203 SER A O 1
ATOM 1506 N N . VAL A 1 204 ? 7.043 3.236 -20.031 1 93.5 204 VAL A N 1
ATOM 1507 C CA . VAL A 1 204 ? 8.5 3.369 -20.078 1 93.5 204 VAL A CA 1
ATOM 1508 C C . VAL A 1 204 ? 8.875 4.68 -20.766 1 93.5 204 VAL A C 1
ATOM 1510 O O . VAL A 1 204 ? 9.766 5.395 -20.312 1 93.5 204 VAL A O 1
ATOM 1513 N N . TYR A 1 205 ? 8.172 4.977 -21.828 1 92.19 205 TYR A N 1
ATOM 1514 C CA . TYR A 1 205 ? 8.422 6.207 -22.562 1 92.19 205 TYR A CA 1
ATOM 1515 C C . TYR A 1 205 ? 8.156 7.43 -21.688 1 92.19 205 TYR A C 1
ATOM 1517 O O . TYR A 1 205 ? 8.984 8.344 -21.641 1 92.19 205 TYR A O 1
ATOM 1525 N N . ILE A 1 206 ? 7.105 7.469 -20.969 1 90.25 206 ILE A N 1
ATOM 1526 C CA . ILE A 1 206 ? 6.715 8.602 -20.141 1 90.25 206 ILE A CA 1
ATOM 1527 C C . ILE A 1 206 ? 7.684 8.742 -18.969 1 90.25 206 ILE A C 1
ATOM 1529 O O . ILE A 1 206 ? 8.109 9.852 -18.641 1 90.25 206 ILE A O 1
ATOM 1533 N N . LEU A 1 207 ? 8.023 7.637 -18.375 1 88 207 LEU A N 1
ATOM 1534 C CA . LEU A 1 207 ? 8.906 7.664 -17.219 1 88 207 LEU A CA 1
ATOM 1535 C C . LEU A 1 207 ? 10.297 8.148 -17.609 1 88 207 LEU A C 1
ATOM 1537 O O . LEU A 1 207 ? 10.969 8.805 -16.812 1 88 207 LEU A O 1
ATOM 1541 N N . ARG A 1 208 ? 10.727 7.809 -18.75 1 80.75 208 ARG A N 1
ATOM 1542 C CA . ARG A 1 208 ? 12.062 8.188 -19.203 1 80.75 208 ARG A CA 1
ATOM 1543 C C . ARG A 1 208 ? 12.109 9.664 -19.594 1 80.75 208 ARG A C 1
ATOM 1545 O O . ARG A 1 208 ? 13.172 10.289 -19.531 1 80.75 208 ARG A O 1
ATOM 1552 N N . HIS A 1 209 ? 10.969 10.109 -19.906 1 80.62 209 HIS A N 1
ATOM 1553 C CA . HIS A 1 209 ? 10.977 11.469 -20.422 1 80.62 209 HIS A CA 1
ATOM 1554 C C . HIS A 1 209 ? 10.336 12.438 -19.422 1 80.62 209 HIS A C 1
ATOM 1556 O O . HIS A 1 209 ? 10.406 13.656 -19.609 1 80.62 209 HIS A O 1
ATOM 1562 N N . SER A 1 210 ? 9.625 11.859 -18.484 1 76.12 210 SER A N 1
ATOM 1563 C CA . SER A 1 210 ? 8.969 12.703 -17.5 1 76.12 210 SER A CA 1
ATOM 1564 C C . SER A 1 210 ? 9.758 12.758 -16.188 1 76.12 210 SER A C 1
ATOM 1566 O O . SER A 1 210 ? 10.172 11.719 -15.672 1 76.12 210 SER A O 1
ATOM 1568 N N . ASN A 1 211 ? 10.375 13.82 -15.914 1 74.94 211 ASN A N 1
ATOM 1569 C CA . ASN A 1 211 ? 11.07 14.023 -14.648 1 74.94 211 ASN A CA 1
ATOM 1570 C C . ASN A 1 211 ? 10.117 14.492 -13.555 1 74.94 211 ASN A C 1
ATOM 1572 O O . ASN A 1 211 ? 9.93 15.695 -13.367 1 74.94 211 ASN A O 1
ATOM 1576 N N . PHE A 1 212 ? 9.531 13.406 -12.844 1 75.44 212 PHE A N 1
ATOM 1577 C CA . PHE A 1 212 ? 8.656 13.789 -11.742 1 75.44 212 PHE A CA 1
ATOM 1578 C C . PHE A 1 212 ? 9.453 14.422 -10.609 1 75.44 212 PHE A C 1
ATOM 1580 O O . PHE A 1 212 ? 10.562 13.977 -10.305 1 75.44 212 PHE A O 1
ATOM 1587 N N . GLU A 1 213 ? 8.914 15.406 -10.078 1 68.56 213 GLU A N 1
ATOM 1588 C CA . GLU A 1 213 ? 9.594 16.141 -9.016 1 68.56 213 GLU A CA 1
ATOM 1589 C C . GLU A 1 213 ? 9.555 15.383 -7.695 1 68.56 213 GLU A C 1
ATOM 1591 O O . GLU A 1 213 ? 10.453 15.516 -6.867 1 68.56 213 GLU A O 1
ATOM 1596 N N . ILE A 1 214 ? 8.523 14.656 -7.555 1 74.44 214 ILE A N 1
ATOM 1597 C CA . ILE A 1 214 ? 8.336 13.922 -6.309 1 74.44 214 ILE A CA 1
ATOM 1598 C C . ILE A 1 214 ? 8.547 12.43 -6.555 1 74.44 214 ILE A C 1
ATOM 1600 O O . ILE A 1 214 ? 7.969 11.859 -7.48 1 74.44 214 ILE A O 1
ATOM 1604 N N . GLU A 1 215 ? 9.359 11.766 -5.793 1 76.94 215 GLU A N 1
ATOM 1605 C CA . GLU A 1 215 ? 9.711 10.352 -5.949 1 76.94 215 GLU A CA 1
ATOM 1606 C C . GLU A 1 215 ? 8.484 9.461 -5.805 1 76.94 215 GLU A C 1
ATOM 1608 O O . GLU A 1 215 ? 8.336 8.477 -6.531 1 76.94 215 GLU A O 1
ATOM 1613 N N . GLY A 1 216 ? 7.605 9.82 -4.957 1 82.31 216 GLY A N 1
ATOM 1614 C CA . GLY A 1 216 ? 6.402 9.039 -4.719 1 82.31 216 GLY A CA 1
ATOM 1615 C C . GLY A 1 216 ? 5.504 8.945 -5.938 1 82.31 216 GLY A C 1
ATOM 1616 O O . GLY A 1 216 ? 4.715 8.008 -6.059 1 82.31 216 GLY A O 1
ATOM 1617 N N . PHE A 1 217 ? 5.676 9.844 -6.855 1 86.06 217 PHE A N 1
ATOM 1618 C CA . PHE A 1 217 ? 4.812 9.867 -8.031 1 86.06 217 PHE A CA 1
ATOM 1619 C C . PHE A 1 217 ? 5.188 8.766 -9.008 1 86.06 217 PHE A C 1
ATOM 1621 O O . PHE A 1 217 ? 4.344 8.289 -9.766 1 86.06 217 PHE A O 1
ATOM 1628 N N . TYR A 1 218 ? 6.48 8.359 -8.977 1 87.75 218 TYR A N 1
ATOM 1629 C CA . TYR A 1 218 ? 6.883 7.227 -9.805 1 87.75 218 TYR A CA 1
ATOM 1630 C C . TYR A 1 218 ? 6.168 5.949 -9.375 1 87.75 218 TYR A C 1
ATOM 1632 O O . TYR A 1 218 ? 5.664 5.195 -10.211 1 87.75 218 TYR A O 1
ATOM 1640 N N . THR A 1 219 ? 6.09 5.785 -8.102 1 90.5 219 THR A N 1
ATOM 1641 C CA . THR A 1 219 ? 5.43 4.617 -7.527 1 90.5 219 THR A CA 1
ATOM 1642 C C . THR A 1 219 ? 3.938 4.633 -7.844 1 90.5 219 THR A C 1
ATOM 1644 O O . THR A 1 219 ? 3.363 3.604 -8.203 1 90.5 219 THR A O 1
ATOM 1647 N N . ILE A 1 220 ? 3.359 5.766 -7.738 1 92.5 220 ILE A N 1
ATOM 1648 C CA . ILE A 1 220 ? 1.931 5.906 -7.996 1 92.5 220 ILE A CA 1
ATOM 1649 C C . ILE A 1 220 ? 1.648 5.668 -9.477 1 92.5 220 ILE A C 1
ATOM 1651 O O . ILE A 1 220 ? 0.646 5.043 -9.836 1 92.5 220 ILE A O 1
ATOM 1655 N N . PHE A 1 221 ? 2.5 6.188 -10.289 1 93.5 221 PHE A N 1
ATOM 1656 C CA . PHE A 1 221 ? 2.357 6.02 -11.734 1 93.5 221 PHE A CA 1
ATOM 1657 C C . PHE A 1 221 ? 2.342 4.543 -12.109 1 93.5 221 PHE A C 1
ATOM 1659 O O . PHE A 1 221 ? 1.441 4.086 -12.812 1 93.5 221 PHE A O 1
ATOM 1666 N N . ILE A 1 222 ? 3.293 3.805 -11.656 1 95.06 222 ILE A N 1
ATOM 1667 C CA . ILE A 1 222 ? 3.412 2.391 -11.992 1 95.06 222 ILE A CA 1
ATOM 1668 C C . ILE A 1 222 ? 2.242 1.615 -11.391 1 95.06 222 ILE A C 1
ATOM 1670 O O . ILE A 1 222 ? 1.742 0.664 -11.992 1 95.06 222 ILE A O 1
ATOM 1674 N N . THR A 1 223 ? 1.825 1.982 -10.195 1 95.56 223 THR A N 1
ATOM 1675 C CA . THR A 1 223 ? 0.652 1.367 -9.578 1 95.56 223 THR A CA 1
ATOM 1676 C C . THR A 1 223 ? -0.578 1.549 -10.469 1 95.56 223 THR A C 1
ATOM 1678 O O . THR A 1 223 ? -1.338 0.603 -10.68 1 95.56 223 THR A O 1
ATOM 1681 N N . ALA A 1 224 ? -0.754 2.756 -10.953 1 95.56 224 ALA A N 1
ATOM 1682 C CA . ALA A 1 224 ? -1.877 3.055 -11.836 1 95.56 224 ALA A CA 1
ATOM 1683 C C . ALA A 1 224 ? -1.817 2.209 -13.109 1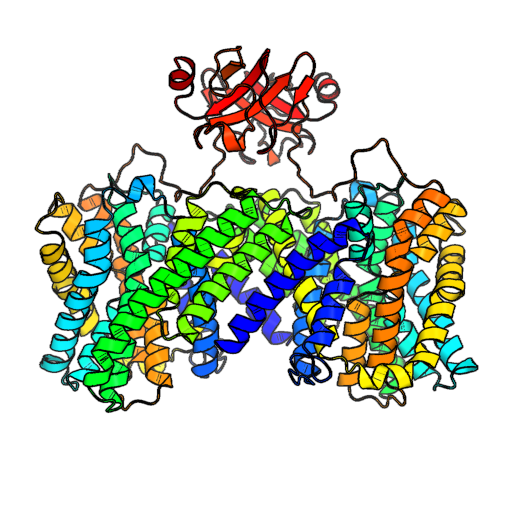 95.56 224 ALA A C 1
ATOM 1685 O O . ALA A 1 224 ? -2.844 1.715 -13.578 1 95.56 224 ALA A O 1
ATOM 1686 N N . ILE A 1 225 ? -0.681 2.041 -13.617 1 96.5 225 ILE A N 1
ATOM 1687 C CA . ILE A 1 225 ? -0.493 1.277 -14.844 1 96.5 225 ILE A CA 1
ATOM 1688 C C . ILE A 1 225 ? -0.83 -0.191 -14.602 1 96.5 225 ILE A C 1
ATOM 1690 O O . ILE A 1 225 ? -1.443 -0.845 -15.445 1 96.5 225 ILE A O 1
ATOM 1694 N N . ALA A 1 226 ? -0.378 -0.739 -13.469 1 96.88 226 ALA A N 1
ATOM 1695 C CA . ALA A 1 226 ? -0.706 -2.119 -13.117 1 96.88 226 ALA A CA 1
ATOM 1696 C C . ALA A 1 226 ? -2.217 -2.33 -13.078 1 96.88 226 ALA A C 1
ATOM 1698 O O . ALA A 1 226 ? -2.732 -3.289 -13.664 1 96.88 226 ALA A O 1
ATOM 1699 N N . ILE A 1 227 ? -2.9 -1.426 -12.5 1 96.88 227 ILE A N 1
ATOM 1700 C CA . ILE A 1 227 ? -4.348 -1.517 -12.367 1 96.88 227 ILE A CA 1
ATOM 1701 C C . ILE A 1 227 ? -5.008 -1.36 -13.742 1 96.88 227 ILE A C 1
ATOM 1703 O O . ILE A 1 227 ? -5.898 -2.131 -14.094 1 96.88 227 ILE A O 1
ATOM 1707 N N . LEU A 1 228 ? -4.562 -0.399 -14.5 1 97 228 LEU A N 1
ATOM 1708 C CA . LEU A 1 228 ? -5.164 -0.107 -15.797 1 97 228 LEU A CA 1
ATOM 1709 C C . LEU A 1 228 ? -4.895 -1.235 -16.781 1 97 228 LEU A C 1
ATOM 1711 O O . LEU A 1 228 ? -5.73 -1.525 -17.641 1 97 228 LEU A O 1
ATOM 1715 N N . SER A 1 229 ? -3.701 -1.798 -16.688 1 97.75 229 SER A N 1
ATOM 1716 C CA . SER A 1 229 ? -3.393 -2.924 -17.562 1 97.75 229 SER A CA 1
ATOM 1717 C C . SER A 1 229 ? -4.402 -4.055 -17.391 1 97.75 229 SER A C 1
ATOM 1719 O O . SER A 1 229 ? -4.855 -4.648 -18.375 1 97.75 229 SER A O 1
ATOM 1721 N N . TYR A 1 230 ? -4.723 -4.371 -16.172 1 96.88 230 TYR A N 1
ATOM 1722 C CA . TYR A 1 230 ? -5.727 -5.391 -15.891 1 96.88 230 TYR A CA 1
ATOM 1723 C C . TYR A 1 230 ? -7.109 -4.93 -16.344 1 96.88 230 TYR A C 1
ATOM 1725 O O . TYR A 1 230 ? -7.797 -5.641 -17.078 1 96.88 230 TYR A O 1
ATOM 1733 N N . ALA A 1 231 ? -7.5 -3.74 -15.969 1 96.38 231 ALA A N 1
ATOM 1734 C CA . ALA A 1 231 ? -8.883 -3.271 -16.094 1 96.38 231 ALA A CA 1
ATOM 1735 C C . ALA A 1 231 ? -9.234 -3.012 -17.562 1 96.38 231 ALA A C 1
ATOM 1737 O O . ALA A 1 231 ? -10.328 -3.369 -18.016 1 96.38 231 ALA A O 1
ATOM 1738 N N . PHE A 1 232 ? -8.383 -2.404 -18.312 1 96.56 232 PHE A N 1
ATOM 1739 C CA . PHE A 1 232 ? -8.656 -2.129 -19.719 1 96.56 232 PHE A CA 1
ATOM 1740 C C . PHE A 1 232 ? -8.766 -3.426 -20.5 1 96.56 232 PHE A C 1
ATOM 1742 O O . PHE A 1 232 ? -9.609 -3.545 -21.406 1 96.56 232 PHE A O 1
ATOM 1749 N N . SER A 1 233 ? -7.84 -4.32 -20.203 1 96.75 233 SER A N 1
ATOM 1750 C CA . SER A 1 233 ? -7.891 -5.605 -20.891 1 96.75 233 SER A CA 1
ATOM 1751 C C . SER A 1 233 ? -9.195 -6.34 -20.609 1 96.75 233 SER A C 1
ATOM 1753 O O . SER A 1 233 ? -9.867 -6.82 -21.516 1 96.75 233 SER A O 1
ATOM 1755 N N . GLU A 1 234 ? -9.57 -6.422 -19.344 1 94.94 234 GLU A N 1
ATOM 1756 C CA . GLU A 1 234 ? -10.805 -7.086 -18.953 1 94.94 234 GLU A CA 1
ATOM 1757 C C . GLU A 1 234 ? -12.023 -6.402 -19.578 1 94.94 234 GLU A C 1
ATOM 1759 O O . GLU A 1 234 ? -12.984 -7.066 -19.969 1 94.94 234 GLU A O 1
ATOM 1764 N N . TYR A 1 235 ? -11.984 -5.086 -19.672 1 94.81 235 TYR A N 1
ATOM 1765 C CA . TYR A 1 235 ? -13.094 -4.309 -20.203 1 94.81 235 TYR A CA 1
ATOM 1766 C C . TYR A 1 235 ? -13.312 -4.633 -21.688 1 94.81 235 TYR A C 1
ATOM 1768 O O . TYR A 1 235 ? -14.453 -4.648 -22.156 1 94.81 235 TYR A O 1
ATOM 1776 N N . LEU A 1 236 ? -12.312 -4.918 -22.422 1 95.25 236 LEU A N 1
ATOM 1777 C CA . LEU A 1 236 ? -12.391 -5.199 -23.844 1 95.25 236 LEU A CA 1
ATOM 1778 C C . LEU A 1 236 ? -12.562 -6.691 -24.109 1 95.25 236 LEU A C 1
ATOM 1780 O O . LEU A 1 236 ? -12.594 -7.133 -25.25 1 95.25 236 LEU A O 1
ATOM 1784 N N . GLY A 1 237 ? -12.562 -7.465 -23.047 1 92.69 237 GLY A N 1
ATOM 1785 C CA . GLY A 1 237 ? -12.773 -8.898 -23.172 1 92.69 237 GLY A CA 1
ATOM 1786 C C . GLY A 1 237 ? -11.477 -9.688 -23.203 1 92.69 237 GLY A C 1
ATOM 1787 O O . GLY A 1 237 ? -11.477 -10.875 -23.531 1 92.69 237 GLY A O 1
ATOM 1788 N N . GLY A 1 238 ? -10.43 -9.047 -22.891 1 95 238 GLY A N 1
ATOM 1789 C CA . GLY A 1 238 ? -9.141 -9.711 -22.844 1 95 238 GLY A CA 1
ATOM 1790 C C . GLY A 1 238 ? -8.82 -10.289 -21.469 1 95 238 GLY A C 1
ATOM 1791 O O . GLY A 1 238 ? -9.633 -10.203 -20.547 1 95 238 GLY A O 1
ATOM 1792 N N . ASN A 1 239 ? -7.641 -10.992 -21.438 1 96.38 239 ASN A N 1
ATOM 1793 C CA . ASN A 1 239 ? -7.148 -11.555 -20.188 1 96.38 239 ASN A CA 1
ATOM 1794 C C . ASN A 1 239 ? -6.383 -10.523 -19.375 1 96.38 239 ASN A C 1
ATOM 1796 O O . ASN A 1 239 ? -5.223 -10.227 -19.656 1 96.38 239 ASN A O 1
ATOM 1800 N N . GLY A 1 240 ? -7.008 -10.047 -18.344 1 96.25 240 GLY A N 1
ATOM 1801 C CA . GLY A 1 240 ? -6.41 -9 -17.531 1 96.25 240 GLY A CA 1
ATOM 1802 C C . GLY A 1 240 ? -5.129 -9.43 -16.844 1 96.25 240 GLY A C 1
ATOM 1803 O O . GLY A 1 240 ? -4.184 -8.648 -16.734 1 96.25 240 GLY A O 1
ATOM 1804 N N . TYR A 1 241 ? -5.074 -10.656 -16.375 1 95.62 241 TYR A N 1
ATOM 1805 C CA . TYR A 1 241 ? -3.904 -11.148 -15.648 1 95.62 241 TYR A CA 1
ATOM 1806 C C . TYR A 1 241 ? -2.709 -11.305 -16.578 1 95.62 241 TYR A C 1
ATOM 1808 O O . TYR A 1 241 ? -1.571 -11.023 -16.203 1 95.62 241 TYR A O 1
ATOM 1816 N N . LEU A 1 242 ? -3.002 -11.727 -17.766 1 95.75 242 LEU A N 1
ATOM 1817 C CA . LEU A 1 242 ? -1.945 -11.789 -18.781 1 95.75 242 LEU A CA 1
ATOM 1818 C C . LEU A 1 242 ? -1.393 -10.406 -19.078 1 95.75 242 LEU A C 1
ATOM 1820 O O . LEU A 1 242 ? -0.177 -10.227 -19.172 1 95.75 242 LEU A O 1
ATOM 1824 N N . SER A 1 243 ? -2.26 -9.477 -19.203 1 97.69 243 SER A N 1
ATOM 1825 C CA . SER A 1 243 ? -1.88 -8.094 -19.5 1 97.69 243 SER A CA 1
ATOM 1826 C C . SER A 1 243 ? -0.984 -7.527 -18.391 1 97.69 243 SER A C 1
ATOM 1828 O O . SER A 1 243 ? 0.044 -6.914 -18.688 1 97.69 243 SER A O 1
ATOM 1830 N N . VAL A 1 244 ? -1.37 -7.73 -17.188 1 96.94 244 VAL A N 1
ATOM 1831 C CA . VAL A 1 244 ? -0.627 -7.184 -16.062 1 96.94 244 VAL A CA 1
ATOM 1832 C C . VAL A 1 244 ? 0.743 -7.852 -15.969 1 96.94 244 VAL A C 1
ATOM 1834 O O . VAL A 1 244 ? 1.746 -7.191 -15.688 1 96.94 244 VAL A O 1
ATOM 1837 N N . TYR A 1 245 ? 0.825 -9.125 -16.219 1 95.06 245 TYR A N 1
ATOM 1838 C CA . TYR A 1 245 ? 2.086 -9.859 -16.172 1 95.06 245 TYR A CA 1
ATOM 1839 C C . TYR A 1 245 ? 3.047 -9.359 -17.25 1 95.06 245 TYR A C 1
ATOM 1841 O O . TYR A 1 245 ? 4.223 -9.117 -16.969 1 95.06 245 TYR A O 1
ATOM 1849 N N . ILE A 1 246 ? 2.545 -9.18 -18.391 1 96.06 246 ILE A N 1
ATOM 1850 C CA . ILE A 1 246 ? 3.352 -8.703 -19.5 1 96.06 246 ILE A CA 1
ATOM 1851 C C . ILE A 1 246 ? 3.838 -7.281 -19.219 1 96.06 246 ILE A C 1
ATOM 1853 O O . ILE A 1 246 ? 4.992 -6.949 -19.5 1 96.06 246 ILE A O 1
ATOM 1857 N N . SER A 1 247 ? 2.949 -6.465 -18.734 1 97.38 247 SER A N 1
ATOM 1858 C CA . SER A 1 247 ? 3.34 -5.113 -18.359 1 97.38 247 SER A CA 1
ATOM 1859 C C . SER A 1 247 ? 4.469 -5.125 -17.344 1 97.38 247 SER A C 1
ATOM 1861 O O . SER A 1 247 ? 5.41 -4.336 -17.438 1 97.38 247 SER A O 1
ATOM 1863 N N . GLY A 1 248 ? 4.336 -6.004 -16.375 1 96 248 GLY A N 1
ATOM 1864 C CA . GLY A 1 248 ? 5.387 -6.148 -15.375 1 96 248 GLY A CA 1
ATOM 1865 C C . GLY A 1 248 ? 6.727 -6.539 -15.969 1 96 248 GLY A C 1
ATOM 1866 O O . GLY A 1 248 ? 7.754 -5.945 -15.633 1 96 248 GLY A O 1
ATOM 1867 N N . ILE A 1 249 ? 6.738 -7.453 -16.875 1 94.25 249 ILE A N 1
ATOM 1868 C CA . ILE A 1 249 ? 7.969 -7.934 -17.484 1 94.25 249 ILE A CA 1
ATOM 1869 C C . ILE A 1 249 ? 8.641 -6.801 -18.266 1 94.25 249 ILE A C 1
ATOM 1871 O O . ILE A 1 249 ? 9.836 -6.562 -18.109 1 94.25 249 ILE A O 1
ATOM 1875 N N . ILE A 1 250 ? 7.875 -6.109 -19.016 1 95.81 250 ILE A N 1
ATOM 1876 C CA . ILE A 1 250 ? 8.422 -5.082 -19.891 1 95.81 250 ILE A CA 1
ATOM 1877 C C . ILE A 1 250 ? 8.953 -3.918 -19.062 1 95.81 250 ILE A C 1
ATOM 1879 O O . ILE A 1 250 ? 10.078 -3.465 -19.25 1 95.81 250 ILE A O 1
ATOM 1883 N N . ILE A 1 251 ? 8.195 -3.479 -18.141 1 95.5 251 ILE A N 1
ATOM 1884 C CA . ILE A 1 251 ? 8.609 -2.352 -17.312 1 95.5 251 ILE A CA 1
ATOM 1885 C C . ILE A 1 251 ? 9.797 -2.762 -16.438 1 95.5 251 ILE A C 1
ATOM 1887 O O . ILE A 1 251 ? 10.766 -2.012 -16.312 1 95.5 251 ILE A O 1
ATOM 1891 N N . GLY A 1 252 ? 9.703 -3.936 -15.875 1 92.56 252 GLY A N 1
ATOM 1892 C CA . GLY A 1 252 ? 10.758 -4.426 -15.008 1 92.56 252 GLY A CA 1
ATOM 1893 C C . GLY A 1 252 ? 12.086 -4.602 -15.727 1 92.56 252 GLY A C 1
ATOM 1894 O O . GLY A 1 252 ? 13.148 -4.5 -15.117 1 92.56 252 GLY A O 1
ATOM 1895 N N . ASN A 1 253 ? 12.039 -4.824 -16.984 1 89.56 253 ASN A N 1
ATOM 1896 C CA . ASN A 1 253 ? 13.266 -5.062 -17.75 1 89.56 253 ASN A CA 1
ATOM 1897 C C . ASN A 1 253 ? 13.648 -3.846 -18.578 1 89.56 253 ASN A C 1
ATOM 1899 O O . ASN A 1 253 ? 14.492 -3.941 -19.469 1 89.56 253 ASN A O 1
ATOM 1903 N N . SER A 1 254 ? 13.055 -2.752 -18.297 1 88.88 254 SER A N 1
ATOM 1904 C CA . SER A 1 254 ? 13.391 -1.487 -18.938 1 88.88 254 SER A CA 1
ATOM 1905 C C . SER A 1 254 ? 14.18 -0.583 -18 1 88.88 254 SER A C 1
ATOM 1907 O O . SER A 1 254 ? 14.156 -0.772 -16.781 1 88.88 254 SER A O 1
ATOM 1909 N N . ARG A 1 255 ? 14.945 0.339 -18.609 1 81.19 255 ARG A N 1
ATOM 1910 C CA . ARG A 1 255 ? 15.68 1.324 -17.812 1 81.19 255 ARG A CA 1
ATOM 1911 C C . ARG A 1 255 ? 14.773 2.479 -17.406 1 81.19 255 ARG A C 1
ATOM 1913 O O . ARG A 1 255 ? 14.461 3.35 -18.219 1 81.19 255 ARG A O 1
ATOM 1920 N N . ILE A 1 256 ? 14.328 2.441 -16.172 1 84.12 256 ILE A N 1
ATOM 1921 C CA . ILE A 1 256 ? 13.453 3.488 -15.656 1 84.12 256 ILE A CA 1
ATOM 1922 C C . ILE A 1 256 ? 14.055 4.09 -14.391 1 84.12 256 ILE A C 1
ATOM 1924 O O . ILE A 1 256 ? 14.852 3.443 -13.711 1 84.12 256 ILE A O 1
ATOM 1928 N N . PRO A 1 257 ? 13.758 5.336 -14.094 1 80.19 257 PRO A N 1
ATOM 1929 C CA . PRO A 1 257 ? 14.289 5.969 -12.883 1 80.19 257 PRO A CA 1
ATOM 1930 C C . PRO A 1 257 ? 13.766 5.312 -11.602 1 80.19 257 PRO A C 1
ATOM 1932 O O . PRO A 1 257 ? 12.656 4.773 -11.594 1 80.19 257 PRO A O 1
ATOM 1935 N N . LEU A 1 258 ? 14.57 5.309 -10.531 1 78.38 258 LEU A N 1
ATOM 1936 C CA . LEU A 1 258 ? 14.219 4.887 -9.18 1 78.38 258 LEU A CA 1
ATOM 1937 C C . LEU A 1 258 ? 13.719 3.445 -9.172 1 78.38 258 LEU A C 1
ATOM 1939 O O . LEU A 1 258 ? 12.773 3.117 -8.461 1 78.38 258 LEU A O 1
ATOM 1943 N N . LYS A 1 259 ? 14.25 2.662 -10 1 82 259 LYS A N 1
ATOM 1944 C CA . LYS A 1 259 ? 13.836 1.267 -10.125 1 82 259 LYS A CA 1
ATOM 1945 C C . LYS A 1 259 ? 13.961 0.54 -8.789 1 82 259 LYS A C 1
ATOM 1947 O O . LYS A 1 259 ? 13.094 -0.255 -8.422 1 82 259 LYS A O 1
ATOM 1952 N N . LYS A 1 260 ? 15.016 0.85 -8.039 1 77.81 260 LYS A N 1
ATOM 1953 C CA . LYS A 1 260 ? 15.242 0.193 -6.75 1 77.81 260 LYS A CA 1
ATOM 1954 C C . LYS A 1 260 ? 14.109 0.487 -5.773 1 77.81 260 LYS A C 1
ATOM 1956 O O . LYS A 1 260 ? 13.617 -0.418 -5.094 1 77.81 260 LYS A O 1
ATOM 1961 N N . SER A 1 261 ? 13.742 1.72 -5.746 1 80.5 261 SER A N 1
ATOM 1962 C CA . SER A 1 261 ? 12.648 2.123 -4.863 1 80.5 261 SER A CA 1
ATOM 1963 C C . SER A 1 261 ? 11.336 1.463 -5.266 1 80.5 261 SER A C 1
ATOM 1965 O O . SER A 1 261 ? 10.539 1.084 -4.41 1 80.5 261 SER A O 1
ATOM 1967 N N . LEU A 1 262 ? 11.227 1.314 -6.578 1 88.69 262 LEU A N 1
ATOM 1968 C CA . LEU A 1 262 ? 10.008 0.696 -7.094 1 88.69 262 LEU A CA 1
ATOM 1969 C C . LEU A 1 262 ? 9.961 -0.785 -6.734 1 88.69 262 LEU A C 1
ATOM 1971 O O . LEU A 1 262 ? 8.898 -1.306 -6.375 1 88.69 262 LEU A O 1
ATOM 1975 N N . VAL A 1 263 ? 11.078 -1.435 -6.77 1 85.94 263 VAL A N 1
ATOM 1976 C CA . VAL A 1 263 ? 11.156 -2.854 -6.438 1 85.94 263 VAL A CA 1
ATOM 1977 C C . VAL A 1 263 ? 10.797 -3.061 -4.969 1 85.94 263 VAL A C 1
ATOM 1979 O O . VAL A 1 263 ? 10 -3.947 -4.641 1 85.94 263 VAL A O 1
ATOM 1982 N N . HIS A 1 264 ? 11.312 -2.219 -4.133 1 82.69 264 HIS A N 1
ATOM 1983 C CA . HIS A 1 264 ? 11.039 -2.334 -2.707 1 82.69 264 HIS A CA 1
ATOM 1984 C C . HIS A 1 264 ? 9.562 -2.086 -2.412 1 82.69 264 HIS A C 1
ATOM 1986 O O . HIS A 1 264 ? 8.969 -2.762 -1.566 1 82.69 264 HIS A O 1
ATOM 1992 N N . PHE A 1 265 ? 9.062 -1.139 -3.066 1 90.69 265 PHE A N 1
ATOM 1993 C CA . PHE A 1 265 ? 7.66 -0.802 -2.846 1 90.69 265 PHE A CA 1
ATOM 1994 C C . PHE A 1 265 ? 6.754 -1.955 -3.262 1 90.69 265 PHE A C 1
ATOM 1996 O O . PHE A 1 265 ? 5.898 -2.389 -2.486 1 90.69 265 PHE A O 1
ATOM 2003 N N . PHE A 1 266 ? 6.887 -2.475 -4.438 1 92.31 266 PHE A N 1
ATOM 2004 C CA . PHE A 1 266 ? 5.988 -3.496 -4.965 1 92.31 266 PHE A CA 1
ATOM 2005 C C . PHE A 1 266 ? 6.262 -4.844 -4.312 1 92.31 266 PHE A C 1
ATOM 2007 O O . PHE A 1 266 ? 5.371 -5.699 -4.246 1 92.31 266 PHE A O 1
ATOM 2014 N N . ASP A 1 267 ? 7.5 -5.039 -3.836 1 88.19 267 ASP A N 1
ATOM 2015 C CA . ASP A 1 267 ? 7.773 -6.219 -3.021 1 88.19 267 ASP A CA 1
ATOM 2016 C C . ASP A 1 267 ? 6.922 -6.219 -1.753 1 88.19 267 ASP A C 1
ATOM 2018 O O . ASP A 1 267 ? 6.281 -7.223 -1.429 1 88.19 267 ASP A O 1
ATOM 2022 N N . GLY A 1 268 ? 6.918 -5.098 -1.109 1 87.88 268 GLY A N 1
ATOM 2023 C CA . GLY A 1 268 ? 6.094 -4.949 0.079 1 87.88 268 GLY A CA 1
ATOM 2024 C C . GLY A 1 268 ? 4.617 -5.145 -0.194 1 87.88 268 GLY A C 1
ATOM 2025 O O . GLY A 1 268 ? 3.938 -5.883 0.522 1 87.88 268 GLY A O 1
ATOM 2026 N N . ILE A 1 269 ? 4.129 -4.512 -1.239 1 92.94 269 ILE A N 1
ATOM 2027 C CA . ILE A 1 269 ? 2.721 -4.609 -1.605 1 92.94 269 ILE A CA 1
ATOM 2028 C C . ILE A 1 269 ? 2.377 -6.055 -1.958 1 92.94 269 ILE A C 1
ATOM 2030 O O . ILE A 1 269 ? 1.31 -6.551 -1.593 1 92.94 269 ILE A O 1
ATOM 2034 N N . SER A 1 270 ? 3.236 -6.688 -2.705 1 90.94 270 SER A N 1
ATOM 2035 C CA . SER A 1 270 ? 3.006 -8.07 -3.109 1 90.94 270 SER A CA 1
ATOM 2036 C C . SER A 1 270 ? 2.857 -8.984 -1.896 1 90.94 270 SER A C 1
ATOM 2038 O O . SER A 1 270 ? 1.978 -9.852 -1.867 1 90.94 270 SER A O 1
ATOM 2040 N N . TRP A 1 271 ? 3.621 -8.828 -0.889 1 87.31 271 TRP A N 1
ATOM 2041 C CA . TRP A 1 271 ? 3.557 -9.664 0.306 1 87.31 271 TRP A CA 1
ATOM 2042 C C . TRP A 1 271 ? 2.287 -9.383 1.1 1 87.31 271 TRP A C 1
ATOM 2044 O O . TRP A 1 271 ? 1.675 -10.297 1.651 1 87.31 271 TRP A O 1
ATOM 2054 N N . ILE A 1 272 ? 1.986 -8.109 1.154 1 90.56 272 ILE A N 1
ATOM 2055 C CA . ILE A 1 272 ? 0.74 -7.75 1.822 1 90.56 272 ILE A CA 1
ATOM 2056 C C . ILE A 1 272 ? -0.437 -8.422 1.115 1 90.56 272 ILE A C 1
ATOM 2058 O O . ILE A 1 272 ? -1.33 -8.969 1.765 1 90.56 272 ILE A O 1
ATOM 2062 N N . MET A 1 273 ? -0.404 -8.367 -0.209 1 91.69 273 MET A N 1
ATOM 2063 C CA . MET A 1 273 ? -1.474 -8.977 -0.994 1 91.69 273 MET A CA 1
ATOM 2064 C C . MET A 1 273 ? -1.495 -10.484 -0.803 1 91.69 273 MET A C 1
ATOM 2066 O O . MET A 1 273 ? -2.566 -11.094 -0.739 1 91.69 273 MET A O 1
ATOM 2070 N N . GLN A 1 274 ? -0.36 -11.102 -0.719 1 88.25 274 GLN A N 1
ATOM 2071 C CA . GLN A 1 274 ? -0.276 -12.539 -0.5 1 88.25 274 GLN A CA 1
ATOM 2072 C C . GLN A 1 274 ? -0.875 -12.93 0.849 1 88.25 274 GLN A C 1
ATOM 2074 O O . GLN A 1 274 ? -1.625 -13.906 0.944 1 88.25 274 GLN A O 1
ATOM 2079 N N . ILE A 1 275 ? -0.546 -12.188 1.843 1 89.12 275 ILE A N 1
ATOM 2080 C CA . ILE A 1 275 ? -1.095 -12.445 3.168 1 89.12 275 ILE A CA 1
ATOM 2081 C C . ILE A 1 275 ? -2.613 -12.297 3.137 1 89.12 275 ILE A C 1
ATOM 2083 O O . ILE A 1 275 ? -3.34 -13.156 3.645 1 89.12 275 ILE A O 1
ATOM 2087 N N . MET A 1 276 ? -3.002 -11.219 2.514 1 89.62 276 MET A N 1
ATOM 2088 C CA . MET A 1 276 ? -4.438 -10.969 2.42 1 89.62 276 MET A CA 1
ATOM 2089 C C . MET A 1 276 ? -5.141 -12.102 1.68 1 89.62 276 MET A C 1
ATOM 2091 O O . MET A 1 276 ? -6.16 -12.609 2.145 1 89.62 276 MET A O 1
ATOM 2095 N N . LEU A 1 277 ? -4.586 -12.484 0.575 1 89.12 277 LEU A N 1
ATOM 2096 C CA . LEU A 1 277 ? -5.191 -13.508 -0.271 1 89.12 277 LEU A CA 1
ATOM 2097 C C . LEU A 1 277 ? -5.277 -14.844 0.463 1 89.12 277 LEU A C 1
ATOM 2099 O O . LEU A 1 277 ? -6.355 -15.43 0.572 1 89.12 277 LEU A O 1
ATOM 2103 N N . PHE A 1 278 ? -4.219 -15.344 0.994 1 87.5 278 PHE A N 1
ATOM 2104 C CA . PHE A 1 278 ? -4.168 -16.656 1.625 1 87.5 278 PHE A CA 1
ATOM 2105 C C . PHE A 1 278 ? -4.957 -16.656 2.928 1 87.5 278 PHE A C 1
ATOM 2107 O O . PHE A 1 278 ? -5.609 -17.656 3.264 1 87.5 278 PHE A O 1
ATOM 2114 N N . PHE A 1 279 ? -4.887 -15.578 3.652 1 87.88 279 PHE A N 1
ATOM 2115 C CA . PHE A 1 279 ? -5.664 -15.484 4.883 1 87.88 279 PHE A CA 1
ATOM 2116 C C . PHE A 1 279 ? -7.156 -15.492 4.586 1 87.88 279 PHE A C 1
ATOM 2118 O O . PHE A 1 279 ? -7.93 -16.156 5.273 1 87.88 279 PHE A O 1
ATOM 2125 N N . MET A 1 280 ? -7.574 -14.742 3.611 1 88.06 280 MET A N 1
ATOM 2126 C CA . MET A 1 280 ? -8.984 -14.672 3.25 1 88.06 280 MET A CA 1
ATOM 2127 C C . MET A 1 280 ? -9.492 -16.031 2.764 1 88.06 280 MET A C 1
ATOM 2129 O O . MET A 1 280 ? -10.641 -16.391 3.016 1 88.06 280 MET A O 1
ATOM 2133 N N . LEU A 1 281 ? -8.688 -16.688 2.021 1 87.19 281 LEU A N 1
ATOM 2134 C CA . LEU A 1 281 ? -9.062 -18.016 1.56 1 87.19 281 LEU A CA 1
ATOM 2135 C C . LEU A 1 281 ? -9.273 -18.953 2.738 1 87.19 281 LEU A C 1
ATOM 2137 O O . LEU A 1 281 ? -10.211 -19.766 2.734 1 87.19 281 LEU A O 1
ATOM 2141 N N . GLY A 1 282 ? -8.43 -18.859 3.73 1 87.75 282 GLY A N 1
ATOM 2142 C CA . GLY A 1 282 ? -8.617 -19.641 4.945 1 87.75 282 GLY A CA 1
ATOM 2143 C C . GLY A 1 282 ? -9.867 -19.25 5.715 1 87.75 282 GLY A C 1
ATOM 2144 O O . GLY A 1 282 ? -10.57 -20.125 6.23 1 87.75 282 GLY A O 1
ATOM 2145 N N . LEU A 1 283 ? -10.125 -17.969 5.723 1 86.38 283 LEU A N 1
ATOM 2146 C CA . LEU A 1 283 ? -11.289 -17.453 6.43 1 86.38 283 LEU A CA 1
ATOM 2147 C C . LEU A 1 283 ? -12.578 -17.953 5.777 1 86.38 283 LEU A C 1
ATOM 2149 O O . LEU A 1 283 ? -13.57 -18.188 6.465 1 86.38 283 LEU A O 1
ATOM 2153 N N . LEU A 1 284 ? -12.562 -18.047 4.496 1 86.06 284 LEU A N 1
ATOM 2154 C CA . LEU A 1 284 ? -13.742 -18.422 3.727 1 86.06 284 LEU A CA 1
ATOM 2155 C C . LEU A 1 284 ? -14 -19.922 3.836 1 86.06 284 LEU A C 1
ATOM 2157 O O . LEU A 1 284 ? -15.125 -20.375 3.652 1 86.06 284 LEU A O 1
ATOM 2161 N N . SER A 1 285 ? -13 -20.641 4.172 1 85.94 285 SER A N 1
ATOM 2162 C CA . SER A 1 285 ? -13.109 -22.094 4.219 1 85.94 285 SER A CA 1
ATOM 2163 C C . SER A 1 285 ? -13.781 -22.547 5.508 1 85.94 285 SER A C 1
ATOM 2165 O O . SER A 1 285 ? -13.648 -21.906 6.551 1 85.94 285 SER A O 1
ATOM 2167 N N . PHE A 1 286 ? -14.547 -23.547 5.352 1 84.44 286 PHE A N 1
ATOM 2168 C CA . PHE A 1 286 ? -15.148 -24.203 6.5 1 84.44 286 PHE A CA 1
ATOM 2169 C C . PHE A 1 286 ? -14.477 -25.547 6.758 1 84.44 286 PHE A C 1
ATOM 2171 O O . PHE A 1 286 ? -14.836 -26.562 6.141 1 84.44 286 PHE A O 1
ATOM 2178 N N . PRO A 1 287 ? -13.602 -25.516 7.77 1 85.62 287 PRO A N 1
ATOM 2179 C CA . PRO A 1 287 ? -12.883 -26.75 8.055 1 85.62 287 PRO A CA 1
ATOM 2180 C C . PRO A 1 287 ? -13.812 -27.922 8.336 1 85.62 287 PRO A C 1
ATOM 2182 O O . PRO A 1 287 ? -13.461 -29.078 8.062 1 85.62 287 PRO A O 1
ATOM 2185 N N . SER A 1 288 ? -14.961 -27.688 8.773 1 86.31 288 SER A N 1
ATOM 2186 C CA . SER A 1 288 ? -15.93 -28.734 9.07 1 86.31 288 SER A CA 1
ATOM 2187 C C . SER A 1 288 ? -16.406 -29.406 7.789 1 86.31 288 SER A C 1
ATOM 2189 O O . SER A 1 288 ? -16.891 -30.547 7.828 1 86.31 288 SER A O 1
ATOM 2191 N N . LYS A 1 289 ? -16.266 -28.812 6.664 1 86.44 289 LYS A N 1
ATOM 2192 C CA . LYS A 1 289 ? -16.703 -29.375 5.383 1 86.44 289 LYS A CA 1
ATOM 2193 C C . LYS A 1 289 ? -15.555 -30.109 4.691 1 86.44 289 LYS A C 1
ATOM 2195 O O . LYS A 1 289 ? -15.789 -30.859 3.738 1 86.44 289 LYS A O 1
ATOM 2200 N N . LEU A 1 290 ? -14.391 -29.984 5.188 1 87.19 290 LEU A N 1
ATOM 2201 C CA . LEU A 1 290 ? -13.211 -30.531 4.531 1 87.19 290 LEU A CA 1
ATOM 2202 C C . LEU A 1 290 ? -13.211 -32.062 4.586 1 87.19 290 LEU A C 1
ATOM 2204 O O . LEU A 1 290 ? -12.836 -32.719 3.615 1 87.19 290 LEU A O 1
ATOM 2208 N N . PRO A 1 291 ? -13.734 -32.594 5.664 1 87.31 291 PRO A N 1
ATOM 2209 C CA . PRO A 1 291 ? -13.773 -34.031 5.691 1 87.31 291 PRO A CA 1
ATOM 2210 C C . PRO A 1 291 ? -14.688 -34.625 4.625 1 87.31 291 PRO A C 1
ATOM 2212 O O . PRO A 1 291 ? -14.438 -35.719 4.125 1 87.31 291 PRO A O 1
ATOM 2215 N N . ASN A 1 292 ? -15.719 -33.969 4.234 1 88.12 292 ASN A N 1
ATOM 2216 C CA . ASN A 1 292 ? -16.672 -34.438 3.23 1 88.12 292 ASN A CA 1
ATOM 2217 C C . ASN A 1 292 ? -16.031 -34.5 1.846 1 88.12 292 ASN A C 1
ATOM 2219 O O . ASN A 1 292 ? -16.484 -35.25 0.988 1 88.12 292 ASN A O 1
ATOM 2223 N N . VAL A 1 293 ? -14.992 -33.688 1.635 1 90.44 293 VAL A N 1
ATOM 2224 C CA . VAL A 1 293 ? -14.391 -33.625 0.308 1 90.44 293 VAL A CA 1
ATOM 2225 C C . VAL A 1 293 ? -13 -34.25 0.343 1 90.44 293 VAL A C 1
ATOM 2227 O O . VAL A 1 293 ? -12.328 -34.375 -0.688 1 90.44 293 VAL A O 1
ATOM 2230 N N . PHE A 1 294 ? -12.57 -34.75 1.434 1 91.19 294 PHE A N 1
ATOM 2231 C CA . PHE A 1 294 ? -11.219 -35.25 1.662 1 91.19 294 PHE A CA 1
ATOM 2232 C C . PHE A 1 294 ? -10.859 -36.344 0.655 1 91.19 294 PHE A C 1
ATOM 2234 O O . PHE A 1 294 ? -9.805 -36.281 0.02 1 91.19 294 PHE A O 1
ATOM 2241 N N . GLY A 1 295 ? -11.742 -37.281 0.516 1 91.88 295 GLY A N 1
ATOM 2242 C CA . GLY A 1 295 ? -11.461 -38.406 -0.374 1 91.88 295 GLY A CA 1
ATOM 2243 C C . GLY A 1 295 ? -11.273 -37.969 -1.818 1 91.88 295 GLY A C 1
ATOM 2244 O O . GLY A 1 295 ? -10.281 -38.344 -2.451 1 91.88 295 GLY A O 1
ATOM 2245 N N . ILE A 1 296 ? -12.156 -37.188 -2.264 1 93.38 296 ILE A N 1
ATOM 2246 C CA . ILE A 1 296 ? -12.141 -36.75 -3.652 1 93.38 296 ILE A CA 1
ATOM 2247 C C . ILE A 1 296 ? -10.93 -35.844 -3.889 1 93.38 296 ILE A C 1
ATOM 2249 O O . ILE A 1 296 ? -10.203 -36 -4.871 1 93.38 296 ILE A O 1
ATOM 2253 N N . ALA A 1 297 ? -10.688 -34.906 -3.018 1 94.25 297 ALA A N 1
ATOM 2254 C CA . ALA A 1 297 ? -9.594 -33.938 -3.16 1 94.25 297 ALA A CA 1
ATOM 2255 C C . ALA A 1 297 ? -8.242 -34.625 -3.09 1 94.25 297 ALA A C 1
ATOM 2257 O O . ALA A 1 297 ? -7.312 -34.281 -3.82 1 94.25 297 ALA A O 1
ATOM 2258 N N . MET A 1 298 ? -8.148 -35.594 -2.232 1 94.88 298 MET A N 1
ATOM 2259 C CA . MET A 1 298 ? -6.906 -36.344 -2.098 1 94.88 298 MET A CA 1
ATOM 2260 C C . MET A 1 298 ? -6.617 -37.156 -3.365 1 94.88 298 MET A C 1
ATOM 2262 O O . MET A 1 298 ? -5.48 -37.156 -3.842 1 94.88 298 MET A O 1
ATOM 2266 N N . ALA A 1 299 ? -7.625 -37.781 -3.859 1 96.12 299 ALA A N 1
ATOM 2267 C CA . ALA A 1 299 ? -7.469 -38.562 -5.082 1 96.12 299 ALA A CA 1
ATOM 2268 C C . ALA A 1 299 ? -7.012 -37.688 -6.242 1 96.12 299 ALA A C 1
ATOM 2270 O O . ALA A 1 299 ? -6.102 -38.062 -6.988 1 96.12 299 ALA A O 1
ATOM 2271 N N . ILE A 1 300 ? -7.652 -36.594 -6.395 1 96.25 300 ILE A N 1
ATOM 2272 C CA . ILE A 1 300 ? -7.312 -35.688 -7.473 1 96.25 300 ILE A CA 1
ATOM 2273 C C . ILE A 1 300 ? -5.887 -35.156 -7.285 1 96.25 300 ILE A C 1
ATOM 2275 O O . ILE A 1 300 ? -5.113 -35.094 -8.242 1 96.25 300 ILE A O 1
ATOM 2279 N N . SER A 1 301 ? -5.543 -34.781 -6.055 1 94.94 301 SER A N 1
ATOM 2280 C CA . SER A 1 301 ? -4.227 -34.25 -5.75 1 94.94 301 SER A CA 1
ATOM 2281 C C . SER A 1 301 ? -3.123 -35.25 -6.066 1 94.94 301 SER A C 1
ATOM 2283 O O . SER A 1 301 ? -2.127 -34.906 -6.707 1 94.94 301 SER A O 1
ATOM 2285 N N . ILE A 1 302 ? -3.305 -36.438 -5.621 1 95 302 ILE A N 1
ATOM 2286 C CA . ILE A 1 302 ? -2.316 -37.469 -5.863 1 95 302 ILE A CA 1
ATOM 2287 C C . ILE A 1 302 ? -2.189 -37.719 -7.363 1 95 302 ILE A C 1
ATOM 2289 O O . ILE A 1 302 ? -1.081 -37.875 -7.887 1 95 302 ILE A O 1
ATOM 2293 N N . PHE A 1 303 ? -3.299 -37.812 -8.031 1 96.5 303 PHE A N 1
ATOM 2294 C CA . PHE A 1 303 ? -3.297 -38.031 -9.469 1 96.5 303 PHE A CA 1
ATOM 2295 C C . PHE A 1 303 ? -2.562 -36.906 -10.188 1 96.5 303 PHE A C 1
ATOM 2297 O O . PHE A 1 303 ? -1.796 -37.156 -11.125 1 96.5 303 PHE A O 1
ATOM 2304 N N . MET A 1 304 ? -2.795 -35.688 -9.82 1 95.75 304 MET A N 1
ATOM 2305 C CA . MET A 1 304 ? -2.162 -34.531 -10.445 1 95.75 304 MET A CA 1
ATOM 2306 C C . MET A 1 304 ? -0.653 -34.562 -10.234 1 95.75 304 MET A C 1
ATOM 2308 O O . MET A 1 304 ? 0.113 -34.281 -11.148 1 95.75 304 MET A O 1
ATOM 2312 N N . ILE A 1 305 ? -0.199 -34.938 -9.023 1 93.69 305 ILE A N 1
ATOM 2313 C CA . ILE A 1 305 ? 1.209 -34.906 -8.641 1 93.69 305 ILE A CA 1
ATOM 2314 C C . ILE A 1 305 ? 1.962 -36.031 -9.328 1 93.69 305 ILE A C 1
ATOM 2316 O O . ILE A 1 305 ? 3.078 -35.844 -9.82 1 93.69 305 ILE A O 1
ATOM 2320 N N . VAL A 1 306 ? 1.31 -37.188 -9.469 1 94.75 306 VAL A N 1
ATOM 2321 C CA . VAL A 1 306 ? 2.037 -38.375 -9.875 1 94.75 306 VAL A CA 1
ATOM 2322 C C . VAL A 1 306 ? 1.837 -38.625 -11.367 1 94.75 306 VAL A C 1
ATOM 2324 O O . VAL A 1 306 ? 2.725 -39.156 -12.039 1 94.75 306 VAL A O 1
ATOM 2327 N N . ILE A 1 307 ? 0.713 -38.156 -11.906 1 96.88 307 ILE A N 1
ATOM 2328 C CA . ILE A 1 307 ? 0.407 -38.562 -13.281 1 96.88 307 ILE A CA 1
ATOM 2329 C C . ILE A 1 307 ? 0.228 -37.344 -14.156 1 96.88 307 ILE A C 1
ATOM 2331 O O . ILE A 1 307 ? 0.991 -37.125 -15.102 1 96.88 307 ILE A O 1
ATOM 2335 N N . ALA A 1 308 ? -0.759 -36.531 -13.867 1 96.94 308 ALA A N 1
ATOM 2336 C CA . ALA A 1 308 ? -1.167 -35.469 -14.766 1 96.94 308 ALA A CA 1
ATOM 2337 C C . ALA A 1 308 ? -0.008 -34.5 -15.039 1 96.94 308 ALA A C 1
ATOM 2339 O O . ALA A 1 308 ? 0.325 -34.25 -16.203 1 96.94 308 ALA A O 1
ATOM 2340 N N . ARG A 1 309 ? 0.636 -33.938 -13.953 1 95.69 309 ARG A N 1
ATOM 2341 C CA . ARG A 1 309 ? 1.7 -32.969 -14.109 1 95.69 309 ARG A CA 1
ATOM 2342 C C . ARG A 1 309 ? 2.938 -33.594 -14.742 1 95.69 309 ARG A C 1
ATOM 2344 O O . ARG A 1 309 ? 3.521 -33.031 -15.672 1 95.69 309 ARG A O 1
ATOM 2351 N N . PRO A 1 310 ? 3.404 -34.781 -14.289 1 96.62 310 PRO A N 1
ATOM 2352 C CA . PRO A 1 310 ? 4.551 -35.406 -14.945 1 96.62 310 PRO A CA 1
ATOM 2353 C C . PRO A 1 310 ? 4.285 -35.719 -16.422 1 96.62 310 PRO A C 1
ATOM 2355 O O . PRO A 1 310 ? 5.168 -35.531 -17.266 1 96.62 310 PRO A O 1
ATOM 2358 N N . LEU A 1 311 ? 3.107 -36.156 -16.703 1 97.44 311 LEU A N 1
ATOM 2359 C CA . LEU A 1 311 ? 2.77 -36.469 -18.094 1 97.44 311 LEU A CA 1
ATOM 2360 C C . LEU A 1 311 ? 2.873 -35.219 -18.953 1 97.44 311 LEU A C 1
ATOM 2362 O O . LEU A 1 311 ? 3.457 -35.25 -20.047 1 97.44 311 LEU A O 1
ATOM 2366 N N . ALA A 1 312 ? 2.316 -34.125 -18.5 1 97.06 312 ALA A N 1
ATOM 2367 C CA . ALA A 1 312 ? 2.373 -32.875 -19.219 1 97.06 312 ALA A CA 1
ATOM 2368 C C . ALA A 1 312 ? 3.814 -32.375 -19.359 1 97.06 312 ALA A C 1
ATOM 2370 O O . ALA A 1 312 ? 4.215 -31.938 -20.438 1 97.06 312 ALA A O 1
ATOM 2371 N N . THR A 1 313 ? 4.613 -32.469 -18.281 1 96.94 313 THR A N 1
ATOM 2372 C CA . THR A 1 313 ? 5.988 -31.969 -18.281 1 96.94 313 THR A CA 1
ATOM 2373 C C . THR A 1 313 ? 6.852 -32.781 -19.25 1 96.94 313 THR A C 1
ATOM 2375 O O . THR A 1 313 ? 7.602 -32.219 -20.047 1 96.94 313 THR A O 1
ATOM 2378 N N . PHE A 1 314 ? 6.695 -34.094 -19.266 1 97.38 314 PHE A N 1
ATOM 2379 C CA . PHE A 1 314 ? 7.523 -34.938 -20.094 1 97.38 314 PHE A CA 1
ATOM 2380 C C . PHE A 1 314 ? 7.125 -34.844 -21.562 1 97.38 314 PHE A C 1
ATOM 2382 O O . PHE A 1 314 ? 7.973 -34.938 -22.453 1 97.38 314 PHE A O 1
ATOM 2389 N N . ILE A 1 315 ? 5.863 -34.594 -21.797 1 97.25 315 ILE A N 1
ATOM 2390 C CA . ILE A 1 315 ? 5.402 -34.469 -23.172 1 97.25 315 ILE A CA 1
ATOM 2391 C C . ILE A 1 315 ? 5.883 -33.125 -23.75 1 97.25 315 ILE A C 1
ATOM 2393 O O . ILE A 1 315 ? 6.438 -33.062 -24.844 1 97.25 315 ILE A O 1
ATOM 2397 N N . VAL A 1 316 ? 5.742 -32.062 -23.016 1 96.62 316 VAL A N 1
ATOM 2398 C CA . VAL A 1 316 ? 6.031 -30.719 -23.5 1 96.62 316 VAL A CA 1
ATOM 2399 C C . VAL A 1 316 ? 7.539 -30.516 -23.594 1 96.62 316 VAL A C 1
ATOM 2401 O O . VAL A 1 316 ? 8.031 -29.906 -24.547 1 96.62 316 VAL A O 1
ATOM 2404 N N . LEU A 1 317 ? 8.289 -31.062 -22.594 1 96.12 317 LEU A N 1
ATOM 2405 C CA . LEU A 1 317 ? 9.727 -30.797 -22.547 1 96.12 317 LEU A CA 1
ATOM 2406 C C . LEU A 1 317 ? 10.5 -31.906 -23.25 1 96.12 317 LEU A C 1
ATOM 2408 O O . LEU A 1 317 ? 11.734 -31.906 -23.234 1 96.12 317 LEU A O 1
ATOM 2412 N N . ALA A 1 318 ? 9.836 -32.75 -23.953 1 95.38 318 ALA A N 1
ATOM 2413 C CA . ALA A 1 318 ? 10.469 -33.906 -24.609 1 95.38 318 ALA A CA 1
ATOM 2414 C C . ALA A 1 318 ? 11.438 -33.438 -25.703 1 95.38 318 ALA A C 1
ATOM 2416 O O . ALA A 1 318 ? 12.484 -34.062 -25.906 1 95.38 318 ALA A O 1
ATOM 2417 N N . LYS A 1 319 ? 11.18 -32.375 -26.328 1 93.06 319 LYS A N 1
ATOM 2418 C CA . LYS A 1 319 ? 11.977 -31.922 -27.469 1 93.06 319 LYS A CA 1
ATOM 2419 C C . LYS A 1 319 ? 13.055 -30.938 -27.031 1 93.06 319 LYS A C 1
ATOM 2421 O O . LYS A 1 319 ? 13.82 -30.438 -27.875 1 93.06 319 LYS A O 1
ATOM 2426 N N . PHE A 1 320 ? 13.125 -30.688 -25.797 1 94.06 320 PHE A N 1
ATOM 2427 C CA . PHE A 1 320 ? 14.102 -29.719 -25.297 1 94.06 320 PHE A CA 1
ATOM 2428 C C . PHE A 1 320 ? 15.203 -30.406 -24.516 1 94.06 320 PHE A C 1
ATOM 2430 O O . PHE A 1 320 ? 15.086 -31.594 -24.188 1 94.06 320 PHE A O 1
ATOM 2437 N N . LYS A 1 321 ? 16.297 -29.688 -24.234 1 89.06 321 LYS A N 1
ATOM 2438 C CA . LYS A 1 321 ? 17.484 -30.234 -23.625 1 89.06 321 LYS A CA 1
ATOM 2439 C C . LYS A 1 321 ? 17.391 -30.219 -22.109 1 89.06 321 LYS A C 1
ATOM 2441 O O . LYS A 1 321 ? 18.219 -29.578 -21.438 1 89.06 321 LYS A O 1
ATOM 2446 N N . PHE A 1 322 ? 16.391 -30.891 -21.562 1 92.88 322 PHE A N 1
ATOM 2447 C CA . PHE A 1 322 ? 16.281 -31.047 -20.109 1 92.88 322 PHE A CA 1
ATOM 2448 C C . PHE A 1 322 ? 16.5 -32.5 -19.719 1 92.88 322 PHE A C 1
ATOM 2450 O O . PHE A 1 322 ? 16.031 -33.406 -20.406 1 92.88 322 PHE A O 1
ATOM 2457 N N . SER A 1 323 ? 17.25 -32.719 -18.672 1 93.12 323 SER A N 1
ATOM 2458 C CA . SER A 1 323 ? 17.484 -34.062 -18.172 1 93.12 323 SER A CA 1
ATOM 2459 C C . SER A 1 323 ? 16.234 -34.625 -17.5 1 93.12 323 SER A C 1
ATOM 2461 O O . SER A 1 323 ? 15.312 -33.875 -17.172 1 93.12 323 SER A O 1
ATOM 2463 N N . ASN A 1 324 ? 16.188 -35.906 -17.328 1 94.69 324 ASN A N 1
ATOM 2464 C CA . ASN A 1 324 ? 15.062 -36.531 -16.656 1 94.69 324 ASN A CA 1
ATOM 2465 C C . ASN A 1 324 ? 14.945 -36.062 -15.203 1 94.69 324 ASN A C 1
ATOM 2467 O O . ASN A 1 324 ? 13.836 -35.969 -14.664 1 94.69 324 ASN A O 1
ATOM 2471 N N . LYS A 1 325 ? 16.078 -35.75 -14.602 1 94.62 325 LYS A N 1
ATOM 2472 C CA . LYS A 1 325 ? 16.047 -35.25 -13.234 1 94.62 325 LYS A CA 1
ATOM 2473 C C . LYS A 1 325 ? 15.398 -33.844 -13.172 1 94.62 325 LYS A C 1
ATOM 2475 O O . LYS A 1 325 ? 14.625 -33.562 -12.258 1 94.62 325 LYS A O 1
ATOM 2480 N N . GLU A 1 326 ? 15.758 -33.094 -14.148 1 94.25 326 GLU A N 1
ATOM 2481 C CA . GLU A 1 326 ? 15.18 -31.766 -14.219 1 94.25 326 GLU A CA 1
ATOM 2482 C C . GLU A 1 326 ? 13.672 -31.828 -14.477 1 94.25 326 GLU A C 1
ATOM 2484 O O . GLU A 1 326 ? 12.898 -31.094 -13.852 1 94.25 326 GLU A O 1
ATOM 2489 N N . LYS A 1 327 ? 13.273 -32.719 -15.383 1 95.94 327 LYS A N 1
ATOM 2490 C CA . LYS A 1 327 ? 11.859 -32.875 -15.703 1 95.94 327 LYS A CA 1
ATOM 2491 C C . LYS A 1 327 ? 11.062 -33.375 -14.492 1 95.94 327 LYS A C 1
ATOM 2493 O O . LYS A 1 327 ? 9.938 -32.938 -14.266 1 95.94 327 LYS A O 1
ATOM 2498 N N . LEU A 1 328 ? 11.633 -34.25 -13.75 1 95.19 328 LEU A N 1
ATOM 2499 C CA . LEU A 1 328 ? 10.992 -34.75 -12.539 1 95.19 328 LEU A CA 1
ATOM 2500 C C . LEU A 1 328 ? 10.828 -33.625 -11.508 1 95.19 328 LEU A C 1
ATOM 2502 O O . LEU A 1 328 ? 9.812 -33.562 -10.82 1 95.19 328 LEU A O 1
ATOM 2506 N N . PHE A 1 329 ? 11.836 -32.812 -11.422 1 94.31 329 PHE A N 1
ATOM 2507 C CA . PHE A 1 329 ? 11.773 -31.703 -10.484 1 94.31 329 PHE A CA 1
ATOM 2508 C C . PHE A 1 329 ? 10.711 -30.703 -10.898 1 94.31 329 PHE A C 1
ATOM 2510 O O . PHE A 1 329 ? 9.93 -30.234 -10.07 1 94.31 329 PHE A O 1
ATOM 2517 N N . ILE A 1 330 ? 10.695 -30.406 -12.172 1 93.88 330 ILE A N 1
ATOM 2518 C CA . ILE A 1 330 ? 9.711 -29.469 -12.703 1 93.88 330 ILE A CA 1
ATOM 2519 C C . ILE A 1 330 ? 8.305 -30 -12.453 1 93.88 330 ILE A C 1
ATOM 2521 O O . ILE A 1 330 ? 7.395 -29.234 -12.133 1 93.88 330 ILE A O 1
ATOM 2525 N N . SER A 1 331 ? 8.148 -31.266 -12.594 1 94.19 331 SER A N 1
ATOM 2526 C CA . SER A 1 331 ? 6.867 -31.906 -12.336 1 94.19 331 SER A CA 1
ATOM 2527 C C . SER A 1 331 ? 6.496 -31.812 -10.852 1 94.19 331 SER A C 1
ATOM 2529 O O . SER A 1 331 ? 5.328 -31.625 -10.508 1 94.19 331 SER A O 1
ATOM 2531 N N . TRP A 1 332 ? 7.441 -31.922 -10 1 92.56 332 TRP A N 1
ATOM 2532 C CA . TRP A 1 332 ? 7.207 -31.938 -8.555 1 92.56 332 TRP A CA 1
ATOM 2533 C C . TRP A 1 332 ? 6.836 -30.547 -8.047 1 92.56 332 TRP A C 1
ATOM 2535 O O . TRP A 1 332 ? 6.016 -30.406 -7.137 1 92.56 332 TRP A O 1
ATOM 2545 N N . VAL A 1 333 ? 7.406 -29.516 -8.672 1 89.62 333 VAL A N 1
ATOM 2546 C CA . VAL A 1 333 ? 7.309 -28.172 -8.141 1 89.62 333 VAL A CA 1
ATOM 2547 C C . VAL A 1 333 ? 6.023 -27.5 -8.641 1 89.62 333 VAL A C 1
ATOM 2549 O O . VAL A 1 333 ? 5.832 -26.297 -8.469 1 89.62 333 VAL A O 1
ATOM 2552 N N . GLY A 1 334 ? 5.176 -28.281 -9.18 1 87.94 334 GLY A N 1
ATOM 2553 C CA . GLY A 1 334 ? 3.889 -27.75 -9.609 1 87.94 334 GLY A CA 1
ATOM 2554 C C . GLY A 1 334 ? 2.924 -27.547 -8.453 1 87.94 334 GLY A C 1
ATOM 2555 O O . GLY A 1 334 ? 1.848 -28.141 -8.422 1 87.94 334 GLY A O 1
ATOM 2556 N N . LEU A 1 335 ? 3.26 -26.609 -7.566 1 87.75 335 LEU A N 1
ATOM 2557 C CA . LEU A 1 335 ? 2.42 -26.328 -6.41 1 87.75 335 LEU A CA 1
ATOM 2558 C C . LEU A 1 335 ? 1.192 -25.516 -6.816 1 87.75 335 LEU A C 1
ATOM 2560 O O . LEU A 1 335 ? 1.283 -24.625 -7.672 1 87.75 335 LEU A O 1
ATOM 2564 N N . ARG A 1 336 ? 0.156 -25.953 -6.23 1 87.62 336 ARG A N 1
ATOM 2565 C CA . ARG A 1 336 ? -1.078 -25.203 -6.453 1 87.62 336 ARG A CA 1
ATOM 2566 C C . ARG A 1 336 ? -1.256 -24.109 -5.402 1 87.62 336 ARG A C 1
ATOM 2568 O O . ARG A 1 336 ? -1.063 -24.359 -4.211 1 87.62 336 ARG A O 1
ATOM 2575 N N . GLY A 1 337 ? -1.514 -22.938 -5.859 1 78.81 337 GLY A N 1
ATOM 2576 C CA . GLY A 1 337 ? -1.503 -21.844 -4.902 1 78.81 337 GLY A CA 1
ATOM 2577 C C . GLY A 1 337 ? -2.814 -21.078 -4.852 1 78.81 337 GLY A C 1
ATOM 2578 O O . GLY A 1 337 ? -3.887 -21.672 -5.008 1 78.81 337 GLY A O 1
ATOM 2579 N N . ALA A 1 338 ? -2.662 -19.828 -4.527 1 79.44 338 ALA A N 1
ATOM 2580 C CA . ALA A 1 338 ? -3.787 -18.938 -4.242 1 79.44 338 ALA A CA 1
ATOM 2581 C C . ALA A 1 338 ? -4.621 -18.688 -5.492 1 79.44 338 ALA A C 1
ATOM 2583 O O . ALA A 1 338 ? -5.844 -18.562 -5.418 1 79.44 338 ALA A O 1
ATOM 2584 N N . ALA A 1 339 ? -3.963 -18.734 -6.629 1 87.94 339 ALA A N 1
ATOM 2585 C CA . ALA A 1 339 ? -4.68 -18.422 -7.867 1 87.94 339 ALA A CA 1
ATOM 2586 C C . ALA A 1 339 ? -5.75 -19.469 -8.148 1 87.94 339 ALA A C 1
ATOM 2588 O O . ALA A 1 339 ? -6.863 -19.141 -8.562 1 87.94 339 ALA A O 1
ATOM 2589 N N . SER A 1 340 ? -5.453 -20.688 -7.922 1 91.5 340 SER A N 1
ATOM 2590 C CA . SER A 1 340 ? -6.418 -21.766 -8.148 1 91.5 340 SER A CA 1
ATOM 2591 C C . SER A 1 340 ? -7.664 -21.562 -7.293 1 91.5 340 SER A C 1
ATOM 2593 O O . SER A 1 340 ? -8.789 -21.734 -7.773 1 91.5 340 SER A O 1
ATOM 2595 N N . VAL A 1 341 ? -7.418 -21.219 -6.102 1 89.56 341 VAL A N 1
ATOM 2596 C CA . VAL A 1 341 ? -8.539 -21.062 -5.184 1 89.56 341 VAL A CA 1
ATOM 2597 C C . VAL A 1 341 ? -9.359 -19.844 -5.586 1 89.56 341 VAL A C 1
ATOM 2599 O O . VAL A 1 341 ? -10.594 -19.844 -5.488 1 89.56 341 VAL A O 1
ATOM 2602 N N . VAL A 1 342 ? -8.68 -18.859 -6.02 1 89.56 342 VAL A N 1
ATOM 2603 C CA . VAL A 1 342 ? -9.367 -17.656 -6.492 1 89.56 342 VAL A CA 1
ATOM 2604 C C . VAL A 1 342 ? -10.242 -18 -7.691 1 89.56 342 VAL A C 1
ATOM 2606 O O . VAL A 1 342 ? -11.375 -17.531 -7.793 1 89.56 342 VAL A O 1
ATOM 2609 N N . PHE A 1 343 ? -9.789 -18.859 -8.555 1 92.69 343 PHE A N 1
ATOM 2610 C CA . PHE A 1 343 ? -10.562 -19.25 -9.727 1 92.69 343 PHE A CA 1
ATOM 2611 C C . PHE A 1 343 ? -11.75 -20.125 -9.32 1 92.69 343 PHE A C 1
ATOM 2613 O O . PHE A 1 343 ? -12.805 -20.078 -9.961 1 92.69 343 PHE A O 1
ATOM 2620 N N . ALA A 1 344 ? -11.531 -20.859 -8.266 1 92.25 344 ALA A N 1
ATOM 2621 C CA . ALA A 1 344 ? -12.648 -21.641 -7.738 1 92.25 344 ALA A CA 1
ATOM 2622 C C . ALA A 1 344 ? -13.766 -20.734 -7.234 1 92.25 344 ALA A C 1
ATOM 2624 O O . ALA A 1 344 ? -14.945 -21.031 -7.434 1 92.25 344 ALA A O 1
ATOM 2625 N N . ILE A 1 345 ? -13.383 -19.688 -6.57 1 91.38 345 ILE A N 1
ATOM 2626 C CA . ILE A 1 345 ? -14.359 -18.719 -6.082 1 91.38 345 ILE A CA 1
ATOM 2627 C C . ILE A 1 345 ? -15.086 -18.078 -7.262 1 91.38 345 ILE A C 1
ATOM 2629 O O . ILE A 1 345 ? -16.297 -17.875 -7.211 1 91.38 345 ILE A O 1
ATOM 2633 N N . TYR A 1 346 ? -14.32 -17.812 -8.266 1 88.88 346 TYR A N 1
ATOM 2634 C CA . TYR A 1 346 ? -14.914 -17.266 -9.484 1 88.88 346 TYR A CA 1
ATOM 2635 C C . TYR A 1 346 ? -15.961 -18.234 -10.047 1 88.88 346 TYR A C 1
ATOM 2637 O O . TYR A 1 346 ? -17.047 -17.797 -10.453 1 88.88 346 TYR A O 1
ATOM 2645 N N . ALA A 1 347 ? -15.68 -19.438 -10.055 1 90.5 347 ALA A N 1
ATOM 2646 C CA . ALA A 1 347 ? -16.578 -20.469 -10.586 1 90.5 347 ALA A CA 1
ATOM 2647 C C . ALA A 1 347 ? -17.859 -20.562 -9.758 1 90.5 347 ALA A C 1
ATOM 2649 O O . ALA A 1 347 ? -18.953 -20.656 -10.312 1 90.5 347 ALA A O 1
ATOM 2650 N N . VAL A 1 348 ? -17.703 -20.484 -8.477 1 89.69 348 VAL A N 1
ATOM 2651 C CA . VAL A 1 348 ? -18.844 -20.625 -7.57 1 89.69 348 VAL A CA 1
ATOM 2652 C C . VAL A 1 348 ? -19.75 -19.406 -7.688 1 89.69 348 VAL A C 1
ATOM 2654 O O . VAL A 1 348 ? -20.969 -19.531 -7.613 1 89.69 348 VAL A O 1
ATOM 2657 N N . THR A 1 349 ? -19.188 -18.234 -7.867 1 88.69 349 THR A N 1
ATOM 2658 C CA . THR A 1 349 ? -19.953 -16.984 -7.859 1 88.69 349 THR A CA 1
ATOM 2659 C C . THR A 1 349 ? -20.672 -16.781 -9.188 1 88.69 349 THR A C 1
ATOM 2661 O O . THR A 1 349 ? -21.578 -15.969 -9.281 1 88.69 349 THR A O 1
ATOM 2664 N N . GLN A 1 350 ? -20.266 -17.469 -10.219 1 85.62 350 GLN A N 1
ATOM 2665 C CA . GLN A 1 350 ? -20.891 -17.312 -11.523 1 85.62 350 GLN A CA 1
ATOM 2666 C C . GLN A 1 350 ? -22.234 -18.047 -11.57 1 85.62 350 GLN A C 1
ATOM 2668 O O . GLN A 1 350 ? -23.016 -17.844 -12.5 1 85.62 350 GLN A O 1
ATOM 2673 N N . GLY A 1 351 ? -22.562 -18.766 -10.555 1 79.31 351 GLY A N 1
ATOM 2674 C CA . GLY A 1 351 ? -23.875 -19.344 -10.406 1 79.31 351 GLY A CA 1
ATOM 2675 C C . GLY A 1 351 ? -24.125 -20.516 -11.336 1 79.31 351 GLY A C 1
ATOM 2676 O O . GLY A 1 351 ? -25.266 -20.828 -11.672 1 79.31 351 GLY A O 1
ATOM 2677 N N . VAL A 1 352 ? -23.156 -21.109 -11.898 1 78.12 352 VAL A N 1
ATOM 2678 C CA . VAL A 1 352 ? -23.344 -22.266 -12.766 1 78.12 352 VAL A CA 1
ATOM 2679 C C . VAL A 1 352 ? -23.641 -23.5 -11.914 1 78.12 352 VAL A C 1
ATOM 2681 O O . VAL A 1 352 ? -23.359 -23.516 -10.711 1 78.12 352 VAL A O 1
ATOM 2684 N N . ALA A 1 353 ? -24.297 -24.359 -12.547 1 76.44 353 ALA A N 1
ATOM 2685 C CA . ALA A 1 353 ? -24.688 -25.578 -11.836 1 76.44 353 ALA A CA 1
ATOM 2686 C C . ALA A 1 353 ? -23.484 -26.453 -11.539 1 76.44 353 ALA A C 1
ATOM 2688 O O . ALA A 1 353 ? -22.891 -27.031 -12.453 1 76.44 353 ALA A O 1
ATOM 2689 N N . ILE A 1 354 ? -23 -26.391 -10.359 1 81.5 354 ILE A N 1
ATOM 2690 C CA . ILE A 1 354 ? -21.891 -27.219 -9.891 1 81.5 354 ILE A CA 1
ATOM 2691 C C . ILE A 1 354 ? -22.391 -28.203 -8.836 1 81.5 354 ILE A C 1
ATOM 2693 O O . ILE A 1 354 ? -23.031 -27.812 -7.859 1 81.5 354 ILE A O 1
ATOM 2697 N N . GLU A 1 355 ? -22.281 -29.469 -9.117 1 83.81 355 GLU A N 1
ATOM 2698 C CA . GLU A 1 355 ? -22.781 -30.516 -8.227 1 83.81 355 GLU A CA 1
ATOM 2699 C C . GLU A 1 355 ? -21.875 -30.688 -7.012 1 83.81 355 GLU A C 1
ATOM 2701 O O . GLU A 1 355 ? -22.359 -30.922 -5.902 1 83.81 355 GLU A O 1
ATOM 2706 N N . ASN A 1 356 ? -20.641 -30.562 -7.215 1 88.69 356 ASN A N 1
ATOM 2707 C CA . ASN A 1 356 ? -19.672 -30.781 -6.148 1 88.69 356 ASN A CA 1
ATOM 2708 C C . ASN A 1 356 ? -19.203 -29.469 -5.531 1 88.69 356 ASN A C 1
ATOM 2710 O O . ASN A 1 356 ? -19.359 -28.406 -6.133 1 88.69 356 ASN A O 1
ATOM 2714 N N . ASP A 1 357 ? -18.703 -29.578 -4.324 1 91.44 357 ASP A N 1
ATOM 2715 C CA . ASP A 1 357 ? -18.125 -28.422 -3.635 1 91.44 357 ASP A CA 1
ATOM 2716 C C . ASP A 1 357 ? -16.734 -28.094 -4.176 1 91.44 357 ASP A C 1
ATOM 2718 O O . ASP A 1 357 ? -15.734 -28.391 -3.529 1 91.44 357 ASP A O 1
ATOM 2722 N N . ILE A 1 358 ? -16.766 -27.422 -5.23 1 91.62 358 ILE A N 1
ATOM 2723 C CA . ILE A 1 358 ? -15.547 -27.156 -5.977 1 91.62 358 ILE A CA 1
ATOM 2724 C C . ILE A 1 358 ? -14.594 -26.328 -5.125 1 91.62 358 ILE A C 1
ATOM 2726 O O . ILE A 1 358 ? -13.375 -26.531 -5.156 1 91.62 358 ILE A O 1
ATOM 2730 N N . PHE A 1 359 ? -15.133 -25.422 -4.359 1 91.75 359 PHE A N 1
ATOM 2731 C CA . PHE A 1 359 ? -14.289 -24.531 -3.557 1 91.75 359 PHE A CA 1
ATOM 2732 C C . PHE A 1 359 ? -13.461 -25.328 -2.559 1 91.75 359 PHE A C 1
ATOM 2734 O O . PHE A 1 359 ? -12.242 -25.203 -2.516 1 91.75 359 PHE A O 1
ATOM 2741 N N . HIS A 1 360 ? -14.109 -26.172 -1.84 1 92.62 360 HIS A N 1
ATOM 2742 C CA . HIS A 1 360 ? -13.406 -26.922 -0.798 1 92.62 360 HIS A CA 1
ATOM 2743 C C . HIS A 1 360 ? -12.5 -28 -1.397 1 92.62 360 HIS A C 1
ATOM 2745 O O . HIS A 1 360 ? -11.453 -28.312 -0.832 1 92.62 360 HIS A O 1
ATOM 2751 N N . ILE A 1 361 ? -12.883 -28.484 -2.533 1 93.62 361 ILE A N 1
ATOM 2752 C CA . ILE A 1 361 ? -12.047 -29.453 -3.225 1 93.62 361 ILE A CA 1
ATOM 2753 C C . ILE A 1 361 ? -10.727 -28.797 -3.637 1 93.62 361 ILE A C 1
ATOM 2755 O O . ILE A 1 361 ? -9.648 -29.297 -3.311 1 93.62 361 ILE A O 1
ATOM 2759 N N . ILE A 1 362 ? -10.836 -27.688 -4.293 1 93.88 362 ILE A N 1
ATOM 2760 C CA . ILE A 1 362 ? -9.648 -26.984 -4.77 1 93.88 362 ILE A CA 1
ATOM 2761 C C . ILE A 1 362 ? -8.836 -26.469 -3.584 1 93.88 362 ILE A C 1
ATOM 2763 O O . ILE A 1 362 ? -7.605 -26.484 -3.613 1 93.88 362 ILE A O 1
ATOM 2767 N N . PHE A 1 363 ? -9.516 -26 -2.611 1 91.62 363 PHE A N 1
ATOM 2768 C CA . PHE A 1 363 ? -8.859 -25.531 -1.401 1 91.62 363 PHE A CA 1
ATOM 2769 C C . PHE A 1 363 ? -8.008 -26.625 -0.779 1 91.62 363 PHE A C 1
ATOM 2771 O O . PHE A 1 363 ? -6.855 -26.391 -0.408 1 91.62 363 PHE A O 1
ATOM 2778 N N . PHE A 1 364 ? -8.562 -27.75 -0.73 1 91.44 364 PHE A N 1
ATOM 2779 C CA . PHE A 1 364 ? -7.855 -28.891 -0.146 1 91.44 364 PHE A CA 1
ATOM 2780 C C . PHE A 1 364 ? -6.676 -29.297 -1.018 1 91.44 364 PHE A C 1
ATOM 2782 O O . PHE A 1 364 ? -5.609 -29.641 -0.504 1 91.44 364 PHE A O 1
ATOM 2789 N N . ILE A 1 365 ? -6.879 -29.281 -2.26 1 93 365 ILE A N 1
ATOM 2790 C CA . ILE A 1 365 ? -5.801 -29.594 -3.195 1 93 365 ILE A CA 1
ATOM 2791 C C . ILE A 1 365 ? -4.645 -28.625 -2.99 1 93 365 ILE A C 1
ATOM 2793 O O . ILE A 1 365 ? -3.48 -29.031 -2.945 1 93 365 ILE A O 1
ATOM 2797 N N . ALA A 1 366 ? -4.984 -27.359 -2.895 1 90.5 366 ALA A N 1
ATOM 2798 C CA . ALA A 1 366 ? -3.971 -26.328 -2.68 1 90.5 366 ALA A CA 1
ATOM 2799 C C . ALA A 1 366 ? -3.25 -26.547 -1.353 1 90.5 366 ALA A C 1
ATOM 2801 O O . ALA A 1 366 ? -2.025 -26.406 -1.276 1 90.5 366 ALA A O 1
ATOM 2802 N N . LEU A 1 367 ? -3.961 -26.891 -0.347 1 88.44 367 LEU A N 1
ATOM 2803 C CA . LEU A 1 367 ? -3.406 -27.125 0.984 1 88.44 367 LEU A CA 1
ATOM 2804 C C . LEU A 1 367 ? -2.443 -28.297 0.981 1 88.44 367 LEU A C 1
ATOM 2806 O O . LEU A 1 367 ? -1.353 -28.219 1.553 1 88.44 367 LEU A O 1
ATOM 2810 N N . LEU A 1 368 ? -2.83 -29.312 0.333 1 88.31 368 LEU A N 1
ATOM 2811 C CA . LEU A 1 368 ? -2.004 -30.5 0.274 1 88.31 368 LEU A CA 1
ATOM 2812 C C . LEU A 1 368 ? -0.757 -30.266 -0.571 1 88.31 368 LEU A C 1
ATOM 2814 O O . LEU A 1 368 ? 0.331 -30.734 -0.224 1 88.31 368 LEU A O 1
ATOM 2818 N N . SER A 1 369 ? -0.973 -29.609 -1.632 1 90.06 369 SER A N 1
ATOM 2819 C CA . SER A 1 369 ? 0.14 -29.312 -2.529 1 90.06 369 SER A CA 1
ATOM 2820 C C . SER A 1 369 ? 1.197 -28.469 -1.834 1 90.06 369 SER A C 1
ATOM 2822 O O . SER A 1 369 ? 2.381 -28.812 -1.842 1 90.06 369 SER A O 1
ATOM 2824 N N . VAL A 1 370 ? 0.789 -27.422 -1.179 1 84.31 370 VAL A N 1
ATOM 2825 C CA . VAL A 1 370 ? 1.719 -26.531 -0.505 1 84.31 370 VAL A CA 1
ATOM 2826 C C . VAL A 1 370 ? 2.299 -27.219 0.729 1 84.31 370 VAL A C 1
ATOM 2828 O O . VAL A 1 370 ? 3.484 -27.062 1.032 1 84.31 370 VAL A O 1
ATOM 2831 N N . GLY A 1 371 ? 1.53 -27.938 1.41 1 86.38 371 GLY A N 1
ATOM 2832 C CA . GLY A 1 371 ? 1.958 -28.594 2.635 1 86.38 371 GLY A CA 1
ATOM 2833 C C . GLY A 1 371 ? 2.932 -29.734 2.395 1 86.38 371 GLY A C 1
ATOM 2834 O O . GLY A 1 371 ? 3.979 -29.812 3.041 1 86.38 371 GLY A O 1
ATOM 2835 N N . ILE A 1 372 ? 2.629 -30.547 1.453 1 86.62 372 ILE A N 1
ATOM 2836 C CA . ILE A 1 372 ? 3.43 -31.734 1.242 1 86.62 372 ILE A CA 1
ATOM 2837 C C . ILE A 1 372 ? 4.504 -31.469 0.19 1 86.62 372 ILE A C 1
ATOM 2839 O O . ILE A 1 372 ? 5.699 -31.578 0.469 1 86.62 372 ILE A O 1
ATOM 2843 N N . GLN A 1 373 ? 4.051 -31.078 -0.984 1 88.62 373 GLN A N 1
ATOM 2844 C CA . GLN A 1 373 ? 5.02 -30.828 -2.043 1 88.62 373 GLN A CA 1
ATOM 2845 C C . GLN A 1 373 ? 5.945 -29.672 -1.669 1 88.62 373 GLN A C 1
ATOM 2847 O O . GLN A 1 373 ? 7.156 -29.734 -1.896 1 88.62 373 GLN A O 1
ATOM 2852 N N . GLY A 1 374 ? 5.379 -28.656 -1.146 1 86.06 374 GLY A N 1
ATOM 2853 C CA . GLY A 1 374 ? 6.172 -27.484 -0.783 1 86.06 374 GLY A CA 1
ATOM 2854 C C . GLY A 1 374 ? 7.23 -27.797 0.26 1 86.06 374 GLY A C 1
ATOM 2855 O O . GLY A 1 374 ? 8.383 -27.391 0.112 1 86.06 374 GLY A O 1
ATOM 2856 N N . SER A 1 375 ? 6.895 -28.547 1.248 1 85.56 375 SER A N 1
ATOM 2857 C CA . SER A 1 375 ? 7.816 -28.859 2.336 1 85.56 375 SER A CA 1
ATOM 2858 C C . SER A 1 375 ? 8.914 -29.812 1.871 1 85.56 375 SER A C 1
ATOM 2860 O O . SER A 1 375 ? 10.023 -29.812 2.42 1 85.56 375 SER A O 1
ATOM 2862 N N . LEU A 1 376 ? 8.711 -30.453 0.767 1 89.06 376 LEU A N 1
ATOM 2863 C CA . LEU A 1 376 ? 9.656 -31.469 0.32 1 89.06 376 LEU A CA 1
ATOM 2864 C C . LEU A 1 376 ? 10.5 -30.938 -0.838 1 89.06 376 LEU A C 1
ATOM 2866 O O . LEU A 1 376 ? 11.383 -31.656 -1.335 1 89.06 376 LEU A O 1
ATOM 2870 N N . ILE A 1 377 ? 10.297 -29.766 -1.201 1 88.38 377 ILE A N 1
ATOM 2871 C CA . ILE A 1 377 ? 11 -29.203 -2.352 1 88.38 377 ILE A CA 1
ATOM 2872 C C . ILE A 1 377 ? 12.508 -29.25 -2.113 1 88.38 377 ILE A C 1
ATOM 2874 O O . ILE A 1 377 ? 13.258 -29.703 -2.973 1 88.38 377 ILE A O 1
ATOM 2878 N N . PRO A 1 378 ? 12.969 -28.781 -0.933 1 86.12 378 PRO A N 1
ATOM 2879 C CA . PRO A 1 378 ? 14.422 -28.812 -0.719 1 86.12 378 PRO A CA 1
ATOM 2880 C C . PRO A 1 378 ? 14.992 -30.219 -0.753 1 86.12 378 PRO A C 1
ATOM 2882 O O . PRO A 1 378 ? 16.062 -30.453 -1.33 1 86.12 378 PRO A O 1
ATOM 2885 N N . THR A 1 379 ? 14.289 -31.141 -0.231 1 88.88 379 THR A N 1
ATOM 2886 C CA . THR A 1 379 ? 14.734 -32.531 -0.193 1 88.88 379 THR A CA 1
ATOM 2887 C C . THR A 1 379 ? 14.781 -33.125 -1.6 1 88.88 379 THR A C 1
ATOM 2889 O O . THR A 1 379 ? 15.734 -33.812 -1.952 1 88.88 379 THR A O 1
ATOM 2892 N N . VAL A 1 380 ? 13.797 -32.812 -2.35 1 91.88 380 VAL A N 1
ATOM 2893 C CA . VAL A 1 380 ? 13.727 -33.344 -3.709 1 91.88 380 VAL A CA 1
ATOM 2894 C C . VAL A 1 380 ? 14.812 -32.719 -4.566 1 91.88 380 VAL A C 1
ATOM 2896 O O . VAL A 1 380 ? 15.445 -33.375 -5.387 1 91.88 380 VAL A O 1
ATOM 2899 N N . ALA A 1 381 ? 15.016 -31.438 -4.406 1 89.31 381 ALA A N 1
ATOM 2900 C CA . ALA A 1 381 ? 16.047 -30.734 -5.152 1 89.31 381 ALA A CA 1
ATOM 2901 C C . ALA A 1 381 ? 17.438 -31.328 -4.863 1 89.31 381 ALA A C 1
ATOM 2903 O O . ALA A 1 381 ? 18.25 -31.5 -5.777 1 89.31 381 ALA A O 1
ATOM 2904 N N . ARG A 1 382 ? 17.734 -31.641 -3.641 1 88.75 382 ARG A N 1
ATOM 2905 C CA . ARG A 1 382 ? 19.016 -32.219 -3.227 1 88.75 382 ARG A CA 1
ATOM 2906 C C . ARG A 1 382 ? 19.172 -33.656 -3.742 1 88.75 382 ARG A C 1
ATOM 2908 O O . ARG A 1 382 ? 20.234 -34.031 -4.215 1 88.75 382 ARG A O 1
ATOM 2915 N N . LYS A 1 383 ? 18.125 -34.375 -3.629 1 92.56 383 LYS A N 1
ATOM 2916 C CA . LYS A 1 383 ? 18.172 -35.781 -4.055 1 92.56 383 LYS A CA 1
ATOM 2917 C C . LYS A 1 383 ? 18.406 -35.875 -5.559 1 92.56 383 LYS A C 1
ATOM 2919 O O . LYS A 1 383 ? 19.062 -36.812 -6.023 1 92.56 383 LYS A O 1
ATOM 2924 N N . LEU A 1 384 ? 17.891 -34.938 -6.238 1 92.62 384 LEU A N 1
ATOM 2925 C CA . LEU A 1 384 ? 18.047 -34.938 -7.691 1 92.62 384 LEU A CA 1
ATOM 2926 C C . LEU A 1 384 ? 19.312 -34.219 -8.117 1 92.62 384 LEU A C 1
ATOM 2928 O O . LEU A 1 384 ? 19.578 -34.062 -9.312 1 92.62 384 LEU A O 1
ATOM 2932 N N . ASP A 1 385 ? 20.094 -33.656 -7.195 1 88.94 385 ASP A N 1
ATOM 2933 C CA . ASP A 1 385 ? 21.375 -32.969 -7.418 1 88.94 385 ASP A CA 1
ATOM 2934 C C . ASP A 1 385 ? 21.203 -31.75 -8.305 1 88.94 385 ASP A C 1
ATOM 2936 O O . ASP A 1 385 ? 21.906 -31.594 -9.297 1 88.94 385 ASP A O 1
ATOM 2940 N N . LEU A 1 386 ? 20.25 -31.047 -7.98 1 87.25 386 LEU A N 1
ATOM 2941 C CA . LEU A 1 386 ? 19.953 -29.875 -8.797 1 87.25 386 LEU A CA 1
ATOM 2942 C C . LEU A 1 386 ? 20.25 -28.594 -8.031 1 87.25 386 LEU A C 1
ATOM 2944 O O . LEU A 1 386 ? 19.891 -27.5 -8.477 1 87.25 386 LEU A O 1
ATOM 2948 N N . VAL A 1 387 ? 20.859 -28.656 -6.879 1 84.19 387 VAL A N 1
ATOM 2949 C CA . VAL A 1 387 ? 21.188 -27.5 -6.051 1 84.19 387 VAL A CA 1
ATOM 2950 C C . VAL A 1 387 ? 22.562 -26.969 -6.43 1 84.19 387 VAL A C 1
ATOM 2952 O O . VAL A 1 387 ? 23.5 -27.75 -6.645 1 84.19 387 VAL A O 1
ATOM 2955 N N . ASP A 1 388 ? 22.516 -25.609 -6.746 1 73.75 388 ASP A N 1
ATOM 2956 C CA . ASP A 1 388 ? 23.797 -24.953 -7.027 1 73.75 388 ASP A CA 1
ATOM 2957 C C . ASP A 1 388 ? 24.375 -24.312 -5.766 1 73.75 388 ASP A C 1
ATOM 2959 O O . ASP A 1 388 ? 23.859 -23.312 -5.281 1 73.75 388 ASP A O 1
ATOM 2963 N N . ASP A 1 389 ? 25.328 -24.859 -5.109 1 57.97 389 ASP A N 1
ATOM 2964 C CA . ASP A 1 389 ? 25.922 -24.375 -3.869 1 57.97 389 ASP A CA 1
ATOM 2965 C C . ASP A 1 389 ? 26.906 -23.234 -4.141 1 57.97 389 ASP A C 1
ATOM 2967 O O . ASP A 1 389 ? 27.359 -22.562 -3.213 1 57.97 389 ASP A O 1
ATOM 2971 N N . ASN A 1 390 ? 27.328 -23.031 -5.289 1 52.06 390 ASN A N 1
ATOM 2972 C CA . ASN A 1 390 ? 28.422 -22.109 -5.555 1 52.06 390 ASN A CA 1
ATOM 2973 C C . ASN A 1 390 ? 27.922 -20.688 -5.844 1 52.06 390 ASN A C 1
ATOM 2975 O O . ASN A 1 390 ? 28.703 -19.734 -5.848 1 52.06 390 ASN A O 1
ATOM 2979 N N . THR A 1 391 ? 26.703 -20.641 -6.305 1 47.38 391 THR A N 1
ATOM 2980 C CA . THR A 1 391 ? 26.25 -19.312 -6.688 1 47.38 391 THR A CA 1
ATOM 2981 C C . THR A 1 391 ? 25.406 -18.703 -5.582 1 47.38 391 THR A C 1
ATOM 2983 O O . THR A 1 391 ? 24.641 -19.406 -4.906 1 47.38 391 THR A O 1
ATOM 2986 N N . PRO A 1 392 ? 25.922 -17.531 -5.148 1 44.06 392 PRO A N 1
ATOM 2987 C CA . PRO A 1 392 ? 25.094 -16.859 -4.145 1 44.06 392 PRO A CA 1
ATOM 2988 C C . PRO A 1 392 ? 23.594 -16.953 -4.469 1 44.06 392 PRO A C 1
ATOM 2990 O O . PRO A 1 392 ? 23.219 -16.969 -5.645 1 44.06 392 PRO A O 1
ATOM 2993 N N . VAL A 1 393 ? 22.969 -17.547 -3.633 1 42.84 393 VAL A N 1
ATOM 2994 C CA . VAL A 1 393 ? 21.531 -17.766 -3.689 1 42.84 393 VAL A CA 1
ATOM 2995 C C . VAL A 1 393 ? 20.859 -16.656 -4.5 1 42.84 393 VAL A C 1
ATOM 2997 O O . VAL A 1 393 ? 21.141 -15.469 -4.293 1 42.84 393 VAL A O 1
ATOM 3000 N N . LEU A 1 394 ? 20.422 -16.953 -5.645 1 37.88 394 LEU A N 1
ATOM 3001 C CA . LEU A 1 394 ? 19.766 -16.109 -6.645 1 37.88 394 LEU A CA 1
ATOM 3002 C C . LEU A 1 394 ? 18.75 -15.172 -5.988 1 37.88 394 LEU A C 1
ATOM 3004 O O . LEU A 1 394 ? 17.781 -15.625 -5.367 1 37.88 394 LEU A O 1
ATOM 3008 N N . LYS A 1 395 ? 19.156 -14.172 -5.402 1 40.59 395 LYS A N 1
ATOM 3009 C CA . LYS A 1 395 ? 18.156 -13.141 -5.168 1 40.59 395 LYS A CA 1
ATOM 3010 C C . LYS A 1 395 ? 17.359 -12.836 -6.438 1 40.59 395 LYS A C 1
ATOM 3012 O O . LYS A 1 395 ? 17.875 -13.016 -7.547 1 40.59 395 LYS A O 1
ATOM 3017 N N . THR A 1 396 ? 16.219 -13.102 -6.551 1 35 396 THR A N 1
ATOM 3018 C CA . THR A 1 396 ? 15.461 -12.648 -7.711 1 35 396 THR A CA 1
ATOM 3019 C C . THR A 1 396 ? 16.141 -11.438 -8.352 1 35 396 THR A C 1
ATOM 3021 O O . THR A 1 396 ? 16.891 -10.719 -7.688 1 35 396 THR A O 1
ATOM 3024 N N . PHE A 1 397 ? 16.062 -11.289 -9.617 1 33.62 397 PHE A N 1
ATOM 3025 C CA . PHE A 1 397 ? 16.688 -10.273 -10.461 1 33.62 397 PHE A CA 1
ATOM 3026 C C . PHE A 1 397 ? 16.703 -8.922 -9.75 1 33.62 397 PHE A C 1
ATOM 3028 O O . PHE A 1 397 ? 17.641 -8.141 -9.922 1 33.62 397 PHE A O 1
ATOM 3035 N N . ASN A 1 398 ? 15.516 -8.586 -9.156 1 33.22 398 ASN A N 1
ATOM 3036 C CA . ASN A 1 398 ? 15.453 -7.219 -8.656 1 33.22 398 ASN A CA 1
ATOM 3037 C C . ASN A 1 398 ? 16.266 -7.051 -7.375 1 33.22 398 ASN A C 1
ATOM 3039 O O . ASN A 1 398 ? 16.125 -6.039 -6.684 1 33.22 398 ASN A O 1
ATOM 3043 N N . ASP A 1 399 ? 16.703 -8.141 -6.934 1 35 399 ASP A N 1
ATOM 3044 C CA . ASP A 1 399 ? 17.531 -7.914 -5.758 1 35 399 ASP A CA 1
ATOM 3045 C C . ASP A 1 399 ? 18.688 -6.969 -6.078 1 35 399 ASP A C 1
ATOM 3047 O O . ASP A 1 399 ? 19.75 -7.406 -6.523 1 35 399 ASP A O 1
ATOM 3051 N N . TYR A 1 400 ? 18.422 -5.949 -6.609 1 32.94 400 TYR A N 1
ATOM 3052 C CA . TYR A 1 400 ? 19.375 -4.848 -6.66 1 32.94 400 TYR A CA 1
ATOM 3053 C C . TYR A 1 400 ? 20.219 -4.801 -5.391 1 32.94 400 TYR A C 1
ATOM 3055 O O . TYR A 1 400 ? 19.953 -3.994 -4.492 1 32.94 400 TYR A O 1
ATOM 3063 N N . ASP A 1 401 ? 20.234 -5.941 -4.785 1 33.72 401 ASP A N 1
ATOM 3064 C CA . ASP A 1 401 ? 21.234 -5.777 -3.742 1 33.72 401 ASP A CA 1
ATOM 3065 C C . ASP A 1 401 ? 22.484 -5.09 -4.289 1 33.72 401 ASP A C 1
ATOM 3067 O O . ASP A 1 401 ? 23.031 -5.496 -5.32 1 33.72 401 ASP A O 1
ATOM 3071 N N . GLY A 1 402 ? 22.578 -3.922 -4.266 1 32.94 402 GLY A N 1
ATOM 3072 C CA . GLY A 1 402 ? 23.812 -3.158 -4.25 1 32.94 402 GLY A CA 1
ATOM 3073 C C . GLY A 1 402 ? 25 -3.967 -3.773 1 32.94 402 GLY A C 1
ATOM 3074 O O . GLY A 1 402 ? 25.672 -3.594 -2.807 1 32.94 402 GLY A O 1
ATOM 3075 N N . GLU A 1 403 ? 24.891 -5.207 -3.807 1 31.86 403 GLU A N 1
ATOM 3076 C CA . GLU A 1 403 ? 26.234 -5.715 -3.51 1 31.86 403 GLU A CA 1
ATOM 3077 C C . GLU A 1 403 ? 27.281 -5.078 -4.418 1 31.86 403 GLU A C 1
ATOM 3079 O O . GLU A 1 403 ? 27.281 -5.301 -5.629 1 31.86 403 GLU A O 1
ATOM 3084 N N . ILE A 1 404 ? 27.484 -3.832 -4.266 1 33.41 404 ILE A N 1
ATOM 3085 C CA . ILE A 1 404 ? 28.734 -3.285 -4.793 1 33.41 404 ILE A CA 1
ATOM 3086 C C . ILE A 1 404 ? 29.828 -4.344 -4.727 1 33.41 404 ILE A C 1
ATOM 3088 O O . ILE A 1 404 ? 30.141 -4.859 -3.648 1 33.41 404 ILE A O 1
ATOM 3092 N N . SER A 1 405 ? 30.062 -5.059 -5.555 1 33.5 405 SER A N 1
ATOM 3093 C CA . SER A 1 405 ? 31.281 -5.844 -5.613 1 33.5 405 SER A CA 1
ATOM 3094 C C . SER A 1 405 ? 32.469 -5.094 -4.98 1 33.5 405 SER A C 1
ATOM 3096 O O . SER A 1 405 ? 32.469 -3.863 -4.941 1 33.5 405 SER A O 1
ATOM 3098 N N . SER A 1 406 ? 33.219 -5.758 -4.086 1 37.31 406 SER A N 1
ATOM 3099 C CA . SER A 1 406 ? 34.438 -5.477 -3.342 1 37.31 406 SER A CA 1
ATOM 3100 C C . SER A 1 406 ? 35.406 -4.625 -4.164 1 37.31 406 SER A C 1
ATOM 3102 O O . SER A 1 406 ? 36.312 -3.984 -3.613 1 37.31 406 SER A O 1
ATOM 3104 N N . LYS A 1 407 ? 35.531 -4.617 -5.395 1 39.47 407 LYS A N 1
ATOM 3105 C CA . LYS A 1 407 ? 36.594 -3.963 -6.148 1 39.47 407 LYS A CA 1
ATOM 3106 C C . LYS A 1 407 ? 36.094 -2.66 -6.777 1 39.47 407 LYS A C 1
ATOM 3108 O O . LYS A 1 407 ? 35.125 -2.658 -7.543 1 39.47 407 LYS A O 1
ATOM 3113 N N . LEU A 1 408 ? 36.375 -1.55 -5.996 1 45 408 LEU A N 1
ATOM 3114 C CA . LEU A 1 408 ? 36.188 -0.25 -6.629 1 45 408 LEU A CA 1
ATOM 3115 C C . LEU A 1 408 ? 37.312 0.025 -7.645 1 45 408 LEU A C 1
ATOM 3117 O O . LEU A 1 408 ? 38.469 -0.192 -7.355 1 45 408 LEU A O 1
ATOM 3121 N N . ILE A 1 409 ? 36.938 0.239 -8.812 1 53.88 409 ILE A N 1
ATOM 3122 C CA . ILE A 1 409 ? 37.938 0.617 -9.828 1 53.88 409 ILE A CA 1
ATOM 3123 C C . ILE A 1 409 ? 37.656 2.051 -10.289 1 53.88 409 ILE A C 1
ATOM 3125 O O . ILE A 1 409 ? 36.5 2.48 -10.367 1 53.88 409 ILE A O 1
ATOM 3129 N N . GLU A 1 410 ? 38.656 2.812 -10.164 1 59.72 410 GLU A N 1
ATOM 3130 C CA . GLU A 1 410 ? 38.594 4.133 -10.773 1 59.72 410 GLU A CA 1
ATOM 3131 C C . GLU A 1 410 ? 38.844 4.055 -12.281 1 59.72 410 GLU A C 1
ATOM 3133 O O . GLU A 1 410 ? 39.781 3.396 -12.734 1 59.72 410 GLU A O 1
ATOM 3138 N N . VAL A 1 411 ? 37.875 4.551 -12.953 1 70.19 411 VAL A N 1
ATOM 3139 C CA . VAL A 1 411 ? 38.031 4.59 -14.398 1 70.19 411 VAL A CA 1
ATOM 3140 C C . VAL A 1 411 ? 38.062 6.039 -14.875 1 70.19 411 VAL A C 1
ATOM 3142 O O . VAL A 1 411 ? 37.188 6.832 -14.586 1 70.19 411 VAL A O 1
ATOM 3145 N N . ASN A 1 412 ? 39.188 6.367 -15.523 1 69.38 412 ASN A N 1
ATOM 3146 C CA . ASN A 1 412 ? 39.312 7.68 -16.141 1 69.38 412 ASN A CA 1
ATOM 3147 C C . ASN A 1 412 ? 38.5 7.754 -17.453 1 69.38 412 ASN A C 1
ATOM 3149 O O . ASN A 1 412 ? 38.625 6.871 -18.297 1 69.38 412 ASN A O 1
ATOM 3153 N N . VAL A 1 413 ? 37.688 8.703 -17.516 1 81.88 413 VAL A N 1
ATOM 3154 C CA . VAL A 1 413 ? 36.906 8.906 -18.734 1 81.88 413 VAL A CA 1
ATOM 3155 C C . VAL A 1 413 ? 37.719 9.758 -19.719 1 81.88 413 VAL A C 1
ATOM 3157 O O . VAL A 1 413 ? 37.719 10.984 -19.609 1 81.88 413 VAL A O 1
ATOM 3160 N N . ASP A 1 414 ? 38.281 9.078 -20.656 1 74.75 414 ASP A N 1
ATOM 3161 C CA . ASP A 1 414 ? 39.031 9.766 -21.703 1 74.75 414 ASP A CA 1
ATOM 3162 C C . ASP A 1 414 ? 38.094 10.102 -22.891 1 74.75 414 ASP A C 1
ATOM 3164 O O . ASP A 1 414 ? 36.938 9.734 -22.891 1 74.75 414 ASP A O 1
ATOM 3168 N N . GLU A 1 415 ? 38.625 10.93 -23.734 1 75.31 415 GLU A N 1
ATOM 3169 C CA . GLU A 1 415 ? 37.875 11.383 -24.891 1 75.31 415 GLU A CA 1
ATOM 3170 C C . GLU A 1 415 ? 37.312 10.211 -25.703 1 75.31 415 GLU A C 1
ATOM 3172 O O . GLU A 1 415 ? 36.25 10.305 -26.297 1 75.31 415 GLU A O 1
ATOM 3177 N N . GLY A 1 416 ? 37.844 9.07 -25.641 1 68.81 416 GLY A N 1
ATOM 3178 C CA . GLY A 1 416 ? 37.406 7.902 -26.391 1 68.81 416 GLY A CA 1
ATOM 3179 C C . GLY A 1 416 ? 36.5 6.977 -25.594 1 68.81 416 GLY A C 1
ATOM 3180 O O . GLY A 1 416 ? 36.062 5.941 -26.094 1 68.81 416 GLY A O 1
ATOM 3181 N N . ASN A 1 417 ? 36.25 7.309 -24.422 1 75.31 417 ASN A N 1
ATOM 3182 C CA . ASN A 1 417 ? 35.438 6.453 -23.562 1 75.31 417 ASN A CA 1
ATOM 3183 C C . ASN A 1 417 ? 34 6.418 -24 1 75.31 417 ASN A C 1
ATOM 3185 O O . ASN A 1 417 ? 33.406 7.457 -24.328 1 75.31 417 ASN A O 1
ATOM 3189 N N . LYS A 1 418 ? 33.438 5.246 -24.062 1 77.69 418 LYS A N 1
ATOM 3190 C CA . LYS A 1 418 ? 32.094 5.023 -24.562 1 77.69 418 LYS A CA 1
ATOM 3191 C C . LYS A 1 418 ? 31.062 5.699 -23.656 1 77.69 418 LYS A C 1
ATOM 3193 O O . LYS A 1 418 ? 29.922 5.949 -24.078 1 77.69 418 LYS A O 1
ATOM 3198 N N . TRP A 1 419 ? 31.531 6.027 -22.516 1 80.31 419 TRP A N 1
ATOM 3199 C CA . TRP A 1 419 ? 30.578 6.621 -21.594 1 80.31 419 TRP A CA 1
ATOM 3200 C C . TRP A 1 419 ? 30.688 8.141 -21.578 1 80.31 419 TRP A C 1
ATOM 3202 O O . TRP A 1 419 ? 29.875 8.836 -20.984 1 80.31 419 TRP A O 1
ATOM 3212 N N . ALA A 1 420 ? 31.672 8.695 -22.344 1 80.44 420 ALA A N 1
ATOM 3213 C CA . ALA A 1 420 ? 31.906 10.141 -22.328 1 80.44 420 ALA A CA 1
ATOM 3214 C C . ALA A 1 420 ? 30.766 10.898 -22.984 1 80.44 420 ALA A C 1
ATOM 3216 O O . ALA A 1 420 ? 30.266 10.508 -24.047 1 80.44 420 ALA A O 1
ATOM 3217 N N . ASN A 1 421 ? 30.297 11.914 -22.25 1 81.88 421 ASN A N 1
ATOM 3218 C CA . ASN A 1 421 ? 29.312 12.875 -22.703 1 81.88 421 ASN A CA 1
ATOM 3219 C C . ASN A 1 421 ? 27.922 12.234 -22.828 1 81.88 421 ASN A C 1
ATOM 3221 O O . ASN A 1 421 ? 27.156 12.586 -23.719 1 81.88 421 ASN A O 1
ATOM 3225 N N . LYS A 1 422 ? 27.719 11.172 -22.078 1 81.06 422 LYS A N 1
ATOM 3226 C CA . LYS A 1 422 ? 26.406 10.539 -21.938 1 81.06 422 LYS A CA 1
ATOM 3227 C C . LYS A 1 422 ? 25.922 10.578 -20.5 1 81.06 422 LYS A C 1
ATOM 3229 O O . LYS A 1 422 ? 26.719 10.633 -19.562 1 81.06 422 LYS A O 1
ATOM 3234 N N . SER A 1 423 ? 24.625 10.641 -20.469 1 79.31 423 SER A N 1
ATOM 3235 C CA . SER A 1 423 ? 24.078 10.492 -19.125 1 79.31 423 SER A CA 1
ATOM 3236 C C . SER A 1 423 ? 24.25 9.062 -18.609 1 79.31 423 SER A C 1
ATOM 3238 O O . SER A 1 423 ? 24.359 8.125 -19.391 1 79.31 423 SER A O 1
ATOM 3240 N N . ILE A 1 424 ? 24.297 8.891 -17.359 1 76.31 424 ILE A N 1
ATOM 3241 C CA . ILE A 1 424 ? 24.5 7.582 -16.75 1 76.31 424 ILE A CA 1
ATOM 3242 C C . ILE A 1 424 ? 23.422 6.613 -17.234 1 76.31 424 ILE A C 1
ATOM 3244 O O . ILE A 1 424 ? 23.719 5.461 -17.562 1 76.31 424 ILE A O 1
ATOM 3248 N N . ILE A 1 425 ? 22.281 7.148 -17.438 1 67.75 425 ILE A N 1
ATOM 3249 C CA . ILE A 1 425 ? 21.172 6.309 -17.891 1 67.75 425 ILE A CA 1
ATOM 3250 C C . ILE A 1 425 ? 21.391 5.922 -19.344 1 67.75 425 ILE A C 1
ATOM 3252 O O . ILE A 1 425 ? 21.031 4.812 -19.766 1 67.75 425 ILE A O 1
ATOM 3256 N N . ASP A 1 426 ? 22.062 6.762 -20.062 1 69.12 426 ASP A N 1
ATOM 3257 C CA . ASP A 1 426 ? 22.266 6.543 -21.5 1 69.12 426 ASP A CA 1
ATOM 3258 C C . ASP A 1 426 ? 23.594 5.84 -21.766 1 69.12 426 ASP A C 1
ATOM 3260 O O . ASP A 1 426 ? 23.891 5.477 -22.906 1 69.12 426 ASP A O 1
ATOM 3264 N N . SER A 1 427 ? 24.5 5.707 -20.859 1 72.62 427 SER A N 1
ATOM 3265 C CA . SER A 1 427 ? 25.844 5.18 -21.062 1 72.62 427 SER A CA 1
ATOM 3266 C C . SER A 1 427 ? 25.844 3.654 -21.078 1 72.62 427 SER A C 1
ATOM 3268 O O . SER A 1 427 ? 26.875 3.033 -21.359 1 72.62 427 SER A O 1
ATOM 3270 N N . ASN A 1 428 ? 24.688 3.094 -21.062 1 63.16 428 ASN A N 1
ATOM 3271 C CA . ASN A 1 428 ? 24.547 1.641 -21.094 1 63.16 428 ASN A CA 1
ATOM 3272 C C . ASN A 1 428 ? 25.547 0.958 -20.172 1 63.16 428 ASN A C 1
ATOM 3274 O O . ASN A 1 428 ? 26.25 0.029 -20.578 1 63.16 428 ASN A O 1
ATOM 3278 N N . ILE A 1 429 ? 25.781 1.465 -19.047 1 65.75 429 ILE A N 1
ATOM 3279 C CA . ILE A 1 429 ? 26.641 0.828 -18.031 1 65.75 429 ILE A CA 1
ATOM 3280 C C . ILE A 1 429 ? 25.953 -0.43 -17.516 1 65.75 429 ILE A C 1
ATOM 3282 O O . ILE A 1 429 ? 24.766 -0.408 -17.188 1 65.75 429 ILE A O 1
ATOM 3286 N N . PRO A 1 430 ? 26.734 -1.459 -17.594 1 57.5 430 PRO A N 1
ATOM 3287 C CA . PRO A 1 430 ? 26.156 -2.715 -17.125 1 57.5 430 PRO A CA 1
ATOM 3288 C C . PRO A 1 430 ? 25.531 -2.592 -15.727 1 57.5 430 PRO A C 1
ATOM 3290 O O . PRO A 1 430 ? 26.062 -1.882 -14.875 1 57.5 430 PRO A O 1
ATOM 3293 N N . ASP A 1 431 ? 24.469 -3.211 -15.555 1 52.66 431 ASP A N 1
ATOM 3294 C CA . ASP A 1 431 ? 23.672 -3.131 -14.336 1 52.66 431 ASP A CA 1
ATOM 3295 C C . ASP A 1 431 ? 24.469 -3.607 -13.125 1 52.66 431 ASP A C 1
ATOM 3297 O O . ASP A 1 431 ? 24.188 -3.221 -11.992 1 52.66 431 ASP A O 1
ATOM 3301 N N . ASP A 1 432 ? 25.469 -4.348 -13.453 1 49.47 432 ASP A N 1
ATOM 3302 C CA . ASP A 1 432 ? 26.266 -4.898 -12.367 1 49.47 432 ASP A CA 1
ATOM 3303 C C . ASP A 1 432 ? 27.344 -3.906 -11.922 1 49.47 432 ASP A C 1
ATOM 3305 O O . ASP A 1 432 ? 28.141 -4.203 -11.031 1 49.47 432 ASP A O 1
ATOM 3309 N N . ILE A 1 433 ? 27.484 -2.812 -12.664 1 57.75 433 ILE A N 1
ATOM 3310 C CA . ILE A 1 433 ? 28.453 -1.777 -12.328 1 57.75 433 ILE A CA 1
ATOM 3311 C C . ILE A 1 433 ? 27.734 -0.564 -11.742 1 57.75 433 ILE A C 1
ATOM 3313 O O . ILE A 1 433 ? 26.766 -0.064 -12.328 1 57.75 433 ILE A O 1
ATOM 3317 N N . LEU A 1 434 ? 28.125 -0.365 -10.555 1 63.09 434 LEU A N 1
ATOM 3318 C CA . LEU A 1 434 ? 27.594 0.814 -9.875 1 63.09 434 LEU A CA 1
ATOM 3319 C C . LEU A 1 434 ? 28.594 1.968 -9.938 1 63.09 434 LEU A C 1
ATOM 3321 O O . LEU A 1 434 ? 29.766 1.797 -9.609 1 63.09 434 LEU A O 1
ATOM 3325 N N . ILE A 1 435 ? 28.156 3.023 -10.641 1 67.62 435 ILE A N 1
ATOM 3326 C CA . ILE A 1 435 ? 28.969 4.23 -10.5 1 67.62 435 ILE A CA 1
ATOM 3327 C C . ILE A 1 435 ? 28.766 4.824 -9.109 1 67.62 435 ILE A C 1
ATOM 3329 O O . ILE A 1 435 ? 27.719 5.379 -8.805 1 67.62 435 ILE A O 1
ATOM 3333 N N . VAL A 1 436 ? 29.719 4.578 -8.359 1 63.59 436 VAL A N 1
ATOM 3334 C CA . VAL A 1 436 ? 29.641 5.008 -6.969 1 63.59 436 VAL A CA 1
ATOM 3335 C C . VAL A 1 436 ? 29.781 6.527 -6.887 1 63.59 436 VAL A C 1
ATOM 3337 O O . VAL A 1 436 ? 29.094 7.18 -6.105 1 63.59 436 VAL A O 1
ATOM 3340 N N . MET A 1 437 ? 30.75 7.039 -7.68 1 64.81 437 MET A N 1
ATOM 3341 C CA . MET A 1 437 ? 30.984 8.484 -7.703 1 64.81 437 MET A CA 1
ATOM 3342 C C . MET A 1 437 ? 31.734 8.891 -8.969 1 64.81 437 MET A C 1
ATOM 3344 O O . MET A 1 437 ? 32.375 8.055 -9.609 1 64.81 437 MET A O 1
ATOM 3348 N N . ILE A 1 438 ? 31.516 10.141 -9.289 1 75.19 438 ILE A N 1
ATOM 3349 C CA . ILE A 1 438 ? 32.25 10.75 -10.398 1 75.19 438 ILE A CA 1
ATOM 3350 C C . ILE A 1 438 ? 33.156 11.867 -9.867 1 75.19 438 ILE A C 1
ATOM 3352 O O . ILE A 1 438 ? 32.688 12.773 -9.172 1 75.19 438 ILE A O 1
ATOM 3356 N N . LYS A 1 439 ? 34.406 11.617 -10.008 1 67.75 439 LYS A N 1
ATOM 3357 C CA . LYS A 1 439 ? 35.344 12.688 -9.695 1 67.75 439 LYS A CA 1
ATOM 3358 C C . LYS A 1 439 ? 35.562 13.594 -10.906 1 67.75 439 LYS A C 1
ATOM 3360 O O . LYS A 1 439 ? 36 13.133 -11.961 1 67.75 439 LYS A O 1
ATOM 3365 N N . ARG A 1 440 ? 35.094 14.852 -10.75 1 80.06 440 ARG A N 1
ATOM 3366 C CA . ARG A 1 440 ? 35.281 15.852 -11.797 1 80.06 440 ARG A CA 1
ATOM 3367 C C . ARG A 1 440 ? 36.125 17.031 -11.289 1 80.06 440 ARG A C 1
ATOM 3369 O O . ARG A 1 440 ? 35.656 17.828 -10.492 1 80.06 440 ARG A O 1
ATOM 3376 N N . LYS A 1 441 ? 37.312 17.031 -11.836 1 69.25 441 LYS A N 1
ATOM 3377 C CA . LYS A 1 441 ? 38.281 18.016 -11.352 1 69.25 441 LYS A CA 1
ATOM 3378 C C . LYS A 1 441 ? 38.438 17.922 -9.844 1 69.25 441 LYS A C 1
ATOM 3380 O O . LYS A 1 441 ? 38.875 16.891 -9.32 1 69.25 441 LYS A O 1
ATOM 3385 N N . GLU A 1 442 ? 38 18.859 -9.211 1 57.75 442 GLU A N 1
ATOM 3386 C CA . GLU A 1 442 ? 38.188 18.859 -7.766 1 57.75 442 GLU A CA 1
ATOM 3387 C C . GLU A 1 442 ? 36.875 18.641 -7.035 1 57.75 442 GLU A C 1
ATOM 3389 O O . GLU A 1 442 ? 36.781 18.812 -5.82 1 57.75 442 GLU A O 1
ATOM 3394 N N . GLN A 1 443 ? 36 18.125 -7.965 1 63.22 443 GLN A N 1
ATOM 3395 C CA . GLN A 1 443 ? 34.719 17.938 -7.32 1 63.22 443 GLN A CA 1
ATOM 3396 C C . GLN A 1 443 ? 34.25 16.484 -7.43 1 63.22 443 GLN A C 1
ATOM 3398 O O . GLN A 1 443 ? 34.625 15.773 -8.352 1 63.22 443 GLN A O 1
ATOM 3403 N N . VAL A 1 444 ? 33.625 15.953 -6.414 1 59.03 444 VAL A N 1
ATOM 3404 C CA . VAL A 1 444 ? 32.969 14.641 -6.441 1 59.03 444 VAL A CA 1
ATOM 3405 C C . VAL A 1 444 ? 31.484 14.797 -6.664 1 59.03 444 VAL A C 1
ATOM 3407 O O . VAL A 1 444 ? 30.812 15.531 -5.934 1 59.03 444 VAL A O 1
ATOM 3410 N N . LEU A 1 445 ? 31.094 14.18 -7.809 1 66.06 445 LEU A N 1
ATOM 3411 C CA . LEU A 1 445 ? 29.672 14.203 -8.172 1 66.06 445 LEU A CA 1
ATOM 3412 C C . LEU A 1 445 ? 29 12.891 -7.793 1 66.06 445 LEU A C 1
ATOM 3414 O O . LEU A 1 445 ? 29.562 11.812 -8.008 1 66.06 445 LEU A O 1
ATOM 3418 N N . ILE A 1 446 ? 27.938 12.984 -7.18 1 58.69 446 ILE A N 1
ATOM 3419 C CA . ILE A 1 446 ? 27.109 11.812 -6.945 1 58.69 446 ILE A CA 1
ATOM 3420 C C . ILE A 1 446 ? 26.312 11.484 -8.211 1 58.69 446 ILE A C 1
ATOM 3422 O O . ILE A 1 446 ? 25.562 12.312 -8.711 1 58.69 446 ILE A O 1
ATOM 3426 N N . PRO A 1 447 ? 26.609 10.289 -8.656 1 66.19 447 PRO A N 1
ATOM 3427 C CA . PRO A 1 447 ? 25.969 9.945 -9.93 1 66.19 447 PRO A CA 1
ATOM 3428 C C . PRO A 1 447 ? 24.469 9.781 -9.805 1 66.19 447 PRO A C 1
ATOM 3430 O O . PRO A 1 447 ? 23.984 9.18 -8.844 1 66.19 447 PRO A O 1
ATOM 3433 N N . LYS A 1 448 ? 23.75 10.492 -10.602 1 61.56 448 LYS A N 1
ATOM 3434 C CA . LYS A 1 448 ? 22.344 10.266 -10.891 1 61.56 448 LYS A CA 1
ATOM 3435 C C . LYS A 1 448 ? 22.156 9.781 -12.328 1 61.56 448 LYS A C 1
ATOM 3437 O O . LYS A 1 448 ? 23.062 9.867 -13.148 1 61.56 448 LYS A O 1
ATOM 3442 N N . GLY A 1 449 ? 21.078 9.117 -12.484 1 64.06 449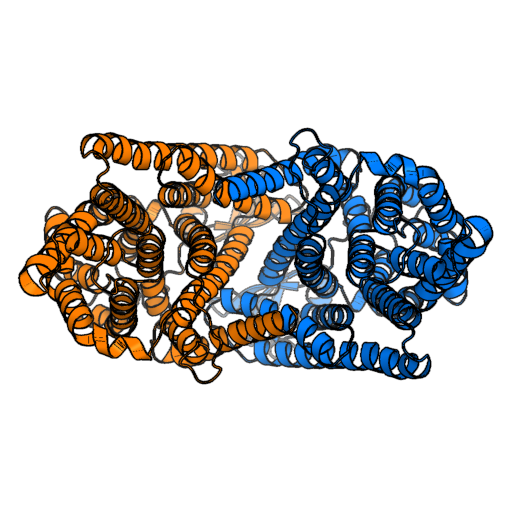 GLY A N 1
ATOM 3443 C CA . GLY A 1 449 ? 20.828 8.633 -13.828 1 64.06 449 GLY A CA 1
ATOM 3444 C C . GLY A 1 449 ? 21.031 9.695 -14.891 1 64.06 449 GLY A C 1
ATOM 3445 O O . GLY A 1 449 ? 21.531 9.406 -15.984 1 64.06 449 GLY A O 1
ATOM 3446 N N . SER A 1 450 ? 20.734 10.898 -14.523 1 65.81 450 SER A N 1
ATOM 3447 C CA . SER A 1 450 ? 20.797 11.977 -15.5 1 65.81 450 SER A CA 1
ATOM 3448 C C . SER A 1 450 ? 22.172 12.625 -15.523 1 65.81 450 SER A C 1
ATOM 3450 O O . SER A 1 450 ? 22.453 13.484 -16.359 1 65.81 450 SER A O 1
ATOM 3452 N N . THR A 1 451 ? 23 12.258 -14.633 1 74.94 451 THR A N 1
ATOM 3453 C CA . THR A 1 451 ? 24.344 12.844 -14.602 1 74.94 451 THR A CA 1
ATOM 3454 C C . THR A 1 451 ? 25.109 12.523 -15.883 1 74.94 451 THR A C 1
ATOM 3456 O O . THR A 1 451 ? 25.156 11.367 -16.312 1 74.94 451 THR A O 1
ATOM 3459 N N . ILE A 1 452 ? 25.578 13.57 -16.531 1 82.38 452 ILE A N 1
ATOM 3460 C CA . ILE A 1 452 ? 26.359 13.406 -17.75 1 82.38 452 ILE A CA 1
ATOM 3461 C C . ILE A 1 452 ? 27.812 13.141 -17.406 1 82.38 452 ILE A C 1
ATOM 3463 O O . ILE A 1 452 ? 28.438 13.914 -16.672 1 82.38 452 ILE A O 1
ATOM 3467 N N . ILE A 1 453 ? 28.297 12.047 -17.875 1 85.62 453 ILE A N 1
ATOM 3468 C CA . ILE A 1 453 ? 29.703 11.711 -17.734 1 85.62 453 ILE A CA 1
ATOM 3469 C C . ILE A 1 453 ? 30.531 12.523 -18.734 1 85.62 453 ILE A C 1
ATOM 3471 O O . ILE A 1 453 ? 30.281 12.484 -19.938 1 85.62 453 ILE A O 1
ATOM 3475 N N . LYS A 1 454 ? 31.438 13.297 -18.172 1 86 454 LYS A N 1
ATOM 3476 C CA . LYS A 1 454 ? 32.25 14.141 -19.031 1 86 454 LYS A CA 1
ATOM 3477 C C . LYS A 1 454 ? 33.656 13.594 -19.156 1 86 454 LYS A C 1
ATOM 3479 O O . LYS A 1 454 ? 34.125 12.836 -18.297 1 86 454 LYS A O 1
ATOM 3484 N N . THR A 1 455 ? 34.25 14.047 -20.375 1 83.56 455 THR A N 1
ATOM 3485 C CA . THR A 1 455 ? 35.656 13.719 -20.531 1 83.56 455 THR A CA 1
ATOM 3486 C C . THR A 1 455 ? 36.469 14.352 -19.422 1 83.56 455 THR A C 1
ATOM 3488 O O . THR A 1 455 ? 36.312 15.523 -19.094 1 83.56 455 THR A O 1
ATOM 3491 N N . GLY A 1 456 ? 37.344 13.531 -18.797 1 79.75 456 GLY A N 1
ATOM 3492 C CA . GLY A 1 456 ? 38.125 13.977 -17.672 1 79.75 456 GLY A CA 1
ATOM 3493 C C . GLY A 1 456 ? 37.594 13.531 -16.328 1 79.75 456 GLY A C 1
ATOM 3494 O O . GLY A 1 456 ? 38.25 13.656 -15.297 1 79.75 456 GLY A O 1
ATOM 3495 N N . ASP A 1 457 ? 36.406 12.977 -16.406 1 80.56 457 ASP A N 1
ATOM 3496 C CA . ASP A 1 457 ? 35.812 12.453 -15.18 1 80.56 457 ASP A CA 1
ATOM 3497 C C . ASP A 1 457 ? 36.5 11.164 -14.742 1 80.56 457 ASP A C 1
ATOM 3499 O O . ASP A 1 457 ? 37.031 10.422 -15.578 1 80.56 457 ASP A O 1
ATOM 3503 N N . ILE A 1 458 ? 36.656 11.023 -13.445 1 76.56 458 ILE A N 1
ATOM 3504 C CA . ILE A 1 458 ? 37.062 9.727 -12.891 1 76.56 458 ILE A CA 1
ATOM 3505 C C . ILE A 1 458 ? 35.844 9.055 -12.258 1 76.56 458 ILE A C 1
ATOM 3507 O O . ILE A 1 458 ? 35.25 9.57 -11.297 1 76.56 458 ILE A O 1
ATOM 3511 N N . LEU A 1 459 ? 35.5 7.918 -12.93 1 74.81 459 LEU A N 1
ATOM 3512 C CA . LEU A 1 459 ? 34.344 7.148 -12.414 1 74.81 459 LEU A CA 1
ATOM 3513 C C . LEU A 1 459 ? 34.812 6.109 -11.398 1 74.81 459 LEU A C 1
ATOM 3515 O O . LEU A 1 459 ? 35.781 5.359 -11.664 1 74.81 459 LEU A O 1
ATOM 3519 N N . VAL A 1 460 ? 34.281 6.227 -10.273 1 66.94 460 VAL A N 1
ATOM 3520 C CA . VAL A 1 460 ? 34.5 5.172 -9.297 1 66.94 460 VAL A CA 1
ATOM 3521 C C . VAL A 1 460 ? 33.375 4.141 -9.383 1 66.94 460 VAL A C 1
ATOM 3523 O O . VAL A 1 460 ? 32.219 4.441 -9.062 1 66.94 460 VAL A O 1
ATOM 3526 N N . LEU A 1 461 ? 33.781 3.084 -9.922 1 65.12 461 LEU A N 1
ATOM 3527 C CA . LEU A 1 461 ? 32.844 2.021 -10.227 1 65.12 461 LEU A CA 1
ATOM 3528 C C . LEU A 1 461 ? 32.969 0.88 -9.219 1 65.12 461 LEU A C 1
ATOM 3530 O O . LEU A 1 461 ? 34.062 0.615 -8.703 1 65.12 461 LEU A O 1
ATOM 3534 N N . SER A 1 462 ? 31.781 0.47 -8.883 1 58.41 462 SER A N 1
ATOM 3535 C CA . SER A 1 462 ? 31.719 -0.757 -8.094 1 58.41 462 SER A CA 1
ATOM 3536 C C . SER A 1 462 ? 30.938 -1.846 -8.828 1 58.41 462 SER A C 1
ATOM 3538 O O . SER A 1 462 ? 29.938 -1.564 -9.477 1 58.41 462 SER A O 1
ATOM 3540 N N . GLY A 1 463 ? 31.438 -2.904 -9.016 1 53.38 463 GLY A N 1
ATOM 3541 C CA . GLY A 1 463 ? 30.734 -3.998 -9.672 1 53.38 463 GLY A CA 1
ATOM 3542 C C . GLY A 1 463 ? 31.562 -5.266 -9.758 1 53.38 463 GLY A C 1
ATOM 3543 O O . GLY A 1 463 ? 32.781 -5.246 -9.516 1 53.38 463 GLY A O 1
ATOM 3544 N N . ASP A 1 464 ? 30.922 -6.371 -10.047 1 45.88 464 ASP A N 1
ATOM 3545 C CA . ASP A 1 464 ? 31.547 -7.656 -10.328 1 45.88 464 ASP A CA 1
ATOM 3546 C C . ASP A 1 464 ? 32.156 -7.676 -11.734 1 45.88 464 ASP A C 1
ATOM 3548 O O . ASP A 1 464 ? 31.562 -7.113 -12.664 1 45.88 464 ASP A O 1
ATOM 3552 N N . ARG A 1 465 ? 33.469 -8.109 -11.984 1 46.34 465 ARG A N 1
ATOM 3553 C CA . ARG A 1 465 ? 34.25 -8.289 -13.211 1 46.34 465 ARG A CA 1
ATOM 3554 C C . ARG A 1 465 ? 34.594 -6.938 -13.836 1 46.34 465 ARG A C 1
ATOM 3556 O O . ARG A 1 465 ? 34.656 -6.809 -15.055 1 46.34 465 ARG A O 1
ATOM 3563 N N . ILE A 1 466 ? 34.594 -5.902 -13.047 1 49.41 466 ILE A N 1
ATOM 3564 C CA . ILE A 1 466 ? 34.906 -4.551 -13.5 1 49.41 466 ILE A CA 1
ATOM 3565 C C . ILE A 1 466 ? 36.25 -4.551 -14.234 1 49.41 466 ILE A C 1
ATOM 3567 O O . ILE A 1 466 ? 36.469 -3.746 -15.148 1 49.41 466 ILE A O 1
ATOM 3571 N N . GLU A 1 467 ? 36.969 -5.438 -13.773 1 46.31 467 GLU A N 1
ATOM 3572 C CA . GLU A 1 467 ? 38.281 -5.531 -14.438 1 46.31 467 GLU A CA 1
ATOM 3573 C C . GLU A 1 467 ? 38.094 -5.797 -15.93 1 46.31 467 GLU A C 1
ATOM 3575 O O . GLU A 1 467 ? 38.906 -5.352 -16.734 1 46.31 467 GLU A O 1
ATOM 3580 N N . GLU A 1 468 ? 37.125 -6.527 -16.219 1 45.41 468 GLU A N 1
ATOM 3581 C CA . GLU A 1 468 ? 36.938 -6.812 -17.641 1 45.41 468 GLU A CA 1
ATOM 3582 C C . GLU A 1 468 ? 36.438 -5.586 -18.391 1 45.41 468 GLU A C 1
ATOM 3584 O O . GLU A 1 468 ? 36.594 -5.48 -19.609 1 45.41 468 GLU A O 1
ATOM 3589 N N . LEU A 1 469 ? 35.844 -4.742 -17.75 1 45.91 469 LEU A N 1
ATOM 3590 C CA . LEU A 1 469 ? 35.312 -3.561 -18.406 1 45.91 469 LEU A CA 1
ATOM 3591 C C . LEU A 1 469 ? 36.406 -2.537 -18.672 1 45.91 469 LEU A C 1
ATOM 3593 O O . LEU A 1 469 ? 36.25 -1.683 -19.562 1 45.91 469 LEU A O 1
ATOM 3597 N N . ILE A 1 470 ? 37.344 -2.455 -17.859 1 45.38 470 ILE A N 1
ATOM 3598 C CA . ILE A 1 470 ? 38.438 -1.52 -18.094 1 45.38 470 ILE A CA 1
ATOM 3599 C C . ILE A 1 470 ? 39.156 -1.86 -19.391 1 45.38 470 ILE A C 1
ATOM 3601 O O . ILE A 1 470 ? 39.844 -1.018 -19.969 1 45.38 470 ILE A O 1
ATOM 3605 N N . GLN A 1 471 ? 39.125 -3.047 -19.844 1 40.03 471 GLN A N 1
ATOM 3606 C CA . GLN A 1 471 ? 39.812 -3.275 -21.109 1 40.03 471 GLN A CA 1
ATOM 3607 C C . GLN A 1 471 ? 38.969 -2.729 -22.281 1 40.03 471 GLN A C 1
ATOM 3609 O O . GLN A 1 471 ? 39.375 -2.822 -23.438 1 40.03 471 GLN A O 1
ATOM 3614 N N . LEU A 1 472 ? 37.875 -2.244 -22.016 1 36.06 472 LEU A N 1
ATOM 3615 C CA . LEU A 1 472 ? 37.25 -1.732 -23.234 1 36.06 472 LEU A CA 1
ATOM 3616 C C . LEU A 1 472 ? 37.625 -0.271 -23.453 1 36.06 472 LEU A C 1
ATOM 3618 O O . LEU A 1 472 ? 37.656 0.525 -22.516 1 36.06 472 LEU A O 1
ATOM 3622 N N . MET B 1 1 ? -16.703 -3.797 -10.875 1 81.5 1 MET B N 1
ATOM 3623 C CA . MET B 1 1 ? -15.352 -3.85 -10.352 1 81.5 1 MET B CA 1
ATOM 3624 C C . MET B 1 1 ? -14.352 -3.342 -11.383 1 81.5 1 MET B C 1
ATOM 3626 O O . MET B 1 1 ? -13.57 -2.428 -11.102 1 81.5 1 MET B O 1
ATOM 3630 N N . THR B 1 2 ? -14.523 -3.771 -12.664 1 87.75 2 THR B N 1
ATOM 3631 C CA . THR B 1 2 ? -13.586 -3.391 -13.719 1 87.75 2 THR B CA 1
ATOM 3632 C C . THR B 1 2 ? -13.672 -1.895 -14 1 87.75 2 THR B C 1
ATOM 3634 O O . THR B 1 2 ? -12.641 -1.224 -14.133 1 87.75 2 THR B O 1
ATOM 3637 N N . GLU B 1 3 ? -14.867 -1.363 -14.008 1 85.06 3 GLU B N 1
ATOM 3638 C CA . GLU B 1 3 ? -15.055 0.064 -14.242 1 85.06 3 GLU B CA 1
ATOM 3639 C C . GLU B 1 3 ? -14.453 0.897 -13.117 1 85.06 3 GLU B C 1
ATOM 3641 O O . GLU B 1 3 ? -13.836 1.933 -13.367 1 85.06 3 GLU B O 1
ATOM 3646 N N . LEU B 1 4 ? -14.672 0.389 -11.906 1 84.25 4 LEU B N 1
ATOM 3647 C CA . LEU B 1 4 ? -14.109 1.084 -10.758 1 84.25 4 LEU B CA 1
ATOM 3648 C C . LEU B 1 4 ? -12.586 1.063 -10.805 1 84.25 4 LEU B C 1
ATOM 3650 O O . LEU B 1 4 ? -11.93 2.035 -10.414 1 84.25 4 LEU B O 1
ATOM 3654 N N . MET B 1 5 ? -12.047 -0.006 -11.289 1 90.94 5 MET B N 1
ATOM 3655 C CA . MET B 1 5 ? -10.602 -0.128 -11.406 1 90.94 5 MET B CA 1
ATOM 3656 C C . MET B 1 5 ? -10.055 0.81 -12.477 1 90.94 5 MET B C 1
ATOM 3658 O O . MET B 1 5 ? -9 1.415 -12.297 1 90.94 5 MET B O 1
ATOM 3662 N N . ILE B 1 6 ? -10.805 0.918 -13.562 1 90.94 6 ILE B N 1
ATOM 3663 C CA . ILE B 1 6 ? -10.398 1.824 -14.633 1 90.94 6 ILE B CA 1
ATOM 3664 C C . ILE B 1 6 ? -10.422 3.264 -14.133 1 90.94 6 ILE B C 1
ATOM 3666 O O . ILE B 1 6 ? -9.461 4.012 -14.32 1 90.94 6 ILE B O 1
ATOM 3670 N N . ILE B 1 7 ? -11.461 3.594 -13.406 1 84.94 7 ILE B N 1
ATOM 3671 C CA . ILE B 1 7 ? -11.594 4.941 -12.867 1 84.94 7 ILE B CA 1
ATOM 3672 C C . ILE B 1 7 ? -10.469 5.219 -11.875 1 84.94 7 ILE B C 1
ATOM 3674 O O . ILE B 1 7 ? -9.828 6.273 -11.93 1 84.94 7 ILE B O 1
ATOM 3678 N N . SER B 1 8 ? -10.18 4.293 -11.023 1 87.31 8 SER B N 1
ATOM 3679 C CA . SER B 1 8 ? -9.133 4.461 -10.016 1 87.31 8 SER B CA 1
ATOM 3680 C C . SER B 1 8 ? -7.766 4.645 -10.664 1 87.31 8 SER B C 1
ATOM 3682 O O . SER B 1 8 ? -6.996 5.523 -10.266 1 87.31 8 SER B O 1
ATOM 3684 N N . GLY B 1 9 ? -7.508 3.805 -11.672 1 91 9 GLY B N 1
ATOM 3685 C CA . GLY B 1 9 ? -6.238 3.928 -12.375 1 91 9 GLY B CA 1
ATOM 3686 C C . GLY B 1 9 ? -6.094 5.242 -13.117 1 91 9 GLY B C 1
ATOM 3687 O O . GLY B 1 9 ? -5.043 5.883 -13.055 1 91 9 GLY B O 1
ATOM 3688 N N . LEU B 1 10 ? -7.113 5.672 -13.727 1 89.44 10 LEU B N 1
ATOM 3689 C CA . LEU B 1 10 ? -7.09 6.914 -14.492 1 89.44 10 LEU B CA 1
ATOM 3690 C C . LEU B 1 10 ? -6.98 8.117 -13.562 1 89.44 10 LEU B C 1
ATOM 3692 O O . LEU B 1 10 ? -6.293 9.094 -13.883 1 89.44 10 LEU B O 1
ATOM 3696 N N . VAL B 1 11 ? -7.691 8.047 -12.492 1 86.5 11 VAL B N 1
ATOM 3697 C CA . VAL B 1 11 ? -7.633 9.125 -11.508 1 86.5 11 VAL B CA 1
ATOM 3698 C C . VAL B 1 11 ? -6.203 9.281 -11 1 86.5 11 VAL B C 1
ATOM 3700 O O . VAL B 1 11 ? -5.688 10.398 -10.914 1 86.5 11 VAL B O 1
ATOM 3703 N N . LEU B 1 12 ? -5.605 8.164 -10.672 1 89.44 12 LEU B N 1
ATOM 3704 C CA . LEU B 1 12 ? -4.227 8.219 -10.203 1 89.44 12 LEU B CA 1
ATOM 3705 C C . LEU B 1 12 ? -3.316 8.828 -11.266 1 89.44 12 LEU B C 1
ATOM 3707 O O . LEU B 1 12 ? -2.506 9.711 -10.961 1 89.44 12 LEU B O 1
ATOM 3711 N N . LEU B 1 13 ? -3.52 8.438 -12.469 1 90.56 13 LEU B N 1
ATOM 3712 C CA . LEU B 1 13 ? -2.684 8.922 -13.562 1 90.56 13 LEU B CA 1
ATOM 3713 C C . LEU B 1 13 ? -2.914 10.414 -13.805 1 90.56 13 LEU B C 1
ATOM 3715 O O . LEU B 1 13 ? -1.959 11.172 -13.984 1 90.56 13 LEU B O 1
ATOM 3719 N N . ILE B 1 14 ? -4.09 10.828 -13.828 1 87.88 14 ILE B N 1
ATOM 3720 C CA . ILE B 1 14 ? -4.434 12.219 -14.094 1 87.88 14 ILE B CA 1
ATOM 3721 C C . ILE B 1 14 ? -3.932 13.102 -12.953 1 87.88 14 ILE B C 1
ATOM 3723 O O . ILE B 1 14 ? -3.42 14.203 -13.195 1 87.88 14 ILE B O 1
ATOM 3727 N N . CYS B 1 15 ? -4.074 12.625 -11.727 1 84.88 15 CYS B N 1
ATOM 3728 C CA . CYS B 1 15 ? -3.646 13.391 -10.562 1 84.88 15 CYS B CA 1
ATOM 3729 C C . CYS B 1 15 ? -2.145 13.648 -10.602 1 84.88 15 CYS B C 1
ATOM 3731 O O . CYS B 1 15 ? -1.7 14.781 -10.414 1 84.88 15 CYS B O 1
ATOM 3733 N N . ILE B 1 16 ? -1.389 12.688 -10.945 1 85.5 16 ILE B N 1
ATOM 3734 C CA . ILE B 1 16 ? 0.06 12.844 -10.891 1 85.5 16 ILE B CA 1
ATOM 3735 C C . ILE B 1 16 ? 0.539 13.617 -12.117 1 85.5 16 ILE B C 1
ATOM 3737 O O . ILE B 1 16 ? 1.476 14.414 -12.031 1 85.5 16 ILE B O 1
ATOM 3741 N N . THR B 1 17 ? -0.063 13.391 -13.273 1 83 17 THR B N 1
ATOM 3742 C CA . THR B 1 17 ? 0.353 14.094 -14.477 1 83 17 THR B CA 1
ATOM 3743 C C . THR B 1 17 ? -0.049 15.562 -14.414 1 83 17 THR B C 1
ATOM 3745 O O . THR B 1 17 ? 0.689 16.438 -14.875 1 83 17 THR B O 1
ATOM 3748 N N . SER B 1 18 ? -1.181 15.812 -13.875 1 80.56 18 SER B N 1
ATOM 3749 C CA . SER B 1 18 ? -1.624 17.188 -13.719 1 80.56 18 SER B CA 1
ATOM 3750 C C . SER B 1 18 ? -0.75 17.938 -12.711 1 80.56 18 SER B C 1
ATOM 3752 O O . SER B 1 18 ? -0.495 19.141 -12.875 1 80.56 18 SER B O 1
ATOM 3754 N N . SER B 1 19 ? -0.376 17.234 -11.695 1 75.88 19 SER B N 1
ATOM 3755 C CA . SER B 1 19 ? 0.467 17.844 -10.672 1 75.88 19 SER B CA 1
ATOM 3756 C C . SER B 1 19 ? 1.814 18.266 -11.242 1 75.88 19 SER B C 1
ATOM 3758 O O . SER B 1 19 ? 2.379 19.281 -10.828 1 75.88 19 SER B O 1
ATOM 3760 N N . LYS B 1 20 ? 2.279 17.531 -12.156 1 74.31 20 LYS B N 1
ATOM 3761 C CA . LYS B 1 20 ? 3.533 17.875 -12.812 1 74.31 20 LYS B CA 1
ATOM 3762 C C . LYS B 1 20 ? 3.395 19.188 -13.586 1 74.31 20 LYS B C 1
ATOM 3764 O O . LYS B 1 20 ? 4.297 20.031 -13.57 1 74.31 20 LYS B O 1
ATOM 3769 N N . VAL B 1 21 ? 2.287 19.344 -14.133 1 72.25 21 VAL B N 1
ATOM 3770 C CA . VAL B 1 21 ? 2.061 20.5 -14.984 1 72.25 21 VAL B CA 1
ATOM 3771 C C . VAL B 1 21 ? 1.83 21.734 -14.109 1 72.25 21 VAL B C 1
ATOM 3773 O O . VAL B 1 21 ? 2.334 22.812 -14.414 1 72.25 21 VAL B O 1
ATOM 3776 N N . LEU B 1 22 ? 1.149 21.516 -13.016 1 68.94 22 LEU B N 1
ATOM 3777 C CA . LEU B 1 22 ? 0.733 22.656 -12.211 1 68.94 22 LEU B CA 1
ATOM 3778 C C . LEU B 1 22 ? 1.766 22.969 -11.133 1 68.94 22 LEU B C 1
ATOM 3780 O O . LEU B 1 22 ? 1.718 24.031 -10.508 1 68.94 22 LEU B O 1
ATOM 3784 N N . TYR B 1 23 ? 2.621 22 -10.992 1 64.31 23 TYR B N 1
ATOM 3785 C CA . TYR B 1 23 ? 3.68 22.125 -10 1 64.31 23 TYR B CA 1
ATOM 3786 C C . TYR B 1 23 ? 4.539 23.359 -10.273 1 64.31 23 TYR B C 1
ATOM 3788 O O . TYR B 1 23 ? 4.926 24.078 -9.352 1 64.31 23 TYR B O 1
ATOM 3796 N N . LYS B 1 24 ? 4.73 23.641 -11.547 1 64.62 24 LYS B N 1
ATOM 3797 C CA . LYS B 1 24 ? 5.598 24.734 -11.945 1 64.62 24 LYS B CA 1
ATOM 3798 C C . LYS B 1 24 ? 4.965 26.094 -11.609 1 64.62 24 LYS B C 1
ATOM 3800 O O . LYS B 1 24 ? 5.672 27.078 -11.422 1 64.62 24 LYS B O 1
ATOM 3805 N N . PHE B 1 25 ? 3.621 26.016 -11.422 1 64.5 25 PHE B N 1
ATOM 3806 C CA . PHE B 1 25 ? 2.938 27.281 -11.18 1 64.5 25 PHE B CA 1
ATOM 3807 C C . PHE B 1 25 ? 2.736 27.516 -9.688 1 64.5 25 PHE B C 1
ATOM 3809 O O . PHE B 1 25 ? 2.07 28.469 -9.289 1 64.5 25 PHE B O 1
ATOM 3816 N N . GLY B 1 26 ? 3.252 26.656 -8.945 1 65 26 GLY B N 1
ATOM 3817 C CA . GLY B 1 26 ? 3.164 26.828 -7.504 1 65 26 GLY B CA 1
ATOM 3818 C C . GLY B 1 26 ? 1.81 26.438 -6.938 1 65 26 GLY B C 1
ATOM 3819 O O . GLY B 1 26 ? 1.489 26.781 -5.797 1 65 26 GLY B O 1
ATOM 3820 N N . VAL B 1 27 ? 0.996 25.938 -7.656 1 73.06 27 VAL B N 1
ATOM 3821 C CA . VAL B 1 27 ? -0.314 25.516 -7.184 1 73.06 27 VAL B CA 1
ATOM 3822 C C . VAL B 1 27 ? -0.163 24.25 -6.324 1 73.06 27 VAL B C 1
ATOM 3824 O O . VAL B 1 27 ? 0.5 23.297 -6.73 1 73.06 27 VAL B O 1
ATOM 3827 N N . PRO B 1 28 ? -0.744 24.375 -5.113 1 78.06 28 PRO B N 1
ATOM 3828 C CA . PRO B 1 28 ? -0.646 23.188 -4.262 1 78.06 28 PRO B CA 1
ATOM 3829 C C . PRO B 1 28 ? -1.238 21.938 -4.918 1 78.06 28 PRO B C 1
ATOM 3831 O O . PRO B 1 28 ? -2.373 21.969 -5.402 1 78.06 28 PRO B O 1
ATOM 3834 N N . ILE B 1 29 ? -0.526 20.938 -5.043 1 78.12 29 ILE B N 1
ATOM 3835 C CA . ILE B 1 29 ? -0.873 19.703 -5.73 1 78.12 29 ILE B CA 1
ATOM 3836 C C . ILE B 1 29 ? -2.164 19.125 -5.145 1 78.12 29 ILE B C 1
ATOM 3838 O O . ILE B 1 29 ? -2.994 18.578 -5.875 1 78.12 29 ILE B O 1
ATOM 3842 N N . LEU B 1 30 ? -2.418 19.312 -3.934 1 77.94 30 LEU B N 1
ATOM 3843 C CA . LEU B 1 30 ? -3.58 18.75 -3.252 1 77.94 30 LEU B CA 1
ATOM 3844 C C . LEU B 1 30 ? -4.863 19.438 -3.721 1 77.94 30 LEU B C 1
ATOM 3846 O O . LEU B 1 30 ? -5.93 18.812 -3.727 1 77.94 30 LEU B O 1
ATOM 3850 N N . LEU B 1 31 ? -4.727 20.703 -4.109 1 81.88 31 LEU B N 1
ATOM 3851 C CA . LEU B 1 31 ? -5.855 21.422 -4.688 1 81.88 31 LEU B CA 1
ATOM 3852 C C . LEU B 1 31 ? -6.297 20.781 -5.996 1 81.88 31 LEU B C 1
ATOM 3854 O O . LEU B 1 31 ? -7.496 20.688 -6.273 1 81.88 31 LEU B O 1
ATOM 3858 N N . ILE B 1 32 ? -5.352 20.344 -6.699 1 83.19 32 ILE B N 1
ATOM 3859 C CA . ILE B 1 32 ? -5.641 19.688 -7.977 1 83.19 32 ILE B CA 1
ATOM 3860 C C . ILE B 1 32 ? -6.445 18.422 -7.742 1 83.19 32 ILE B C 1
ATOM 3862 O O . ILE B 1 32 ? -7.406 18.141 -8.469 1 83.19 32 ILE B O 1
ATOM 3866 N N . PHE B 1 33 ? -6.098 17.703 -6.742 1 85.81 33 PHE B N 1
ATOM 3867 C CA . PHE B 1 33 ? -6.785 16.453 -6.441 1 85.81 33 PHE B CA 1
ATOM 3868 C C . PHE B 1 33 ? -8.242 16.719 -6.074 1 85.81 33 PHE B C 1
ATOM 3870 O O . PHE B 1 33 ? -9.141 15.992 -6.516 1 85.81 33 PHE B O 1
ATOM 3877 N N . ILE B 1 34 ? -8.445 17.75 -5.332 1 87.06 34 ILE B N 1
ATOM 3878 C CA . ILE B 1 34 ? -9.789 18.094 -4.898 1 87.06 34 ILE B CA 1
ATOM 3879 C C . ILE B 1 34 ? -10.625 18.547 -6.098 1 87.06 34 ILE B C 1
ATOM 3881 O O . ILE B 1 34 ? -11.789 18.172 -6.234 1 87.06 34 ILE B O 1
ATOM 3885 N N . LEU B 1 35 ? -10.07 19.328 -6.91 1 86.75 35 LEU B N 1
ATOM 3886 C CA . LEU B 1 35 ? -10.773 19.859 -8.078 1 86.75 35 LEU B CA 1
ATOM 3887 C C . LEU B 1 35 ? -11.133 18.734 -9.047 1 86.75 35 LEU B C 1
ATOM 3889 O O . LEU B 1 35 ? -12.211 18.734 -9.633 1 86.75 35 LEU B O 1
ATOM 3893 N N . LEU B 1 36 ? -10.227 17.844 -9.188 1 85.69 36 LEU B N 1
ATOM 3894 C CA . LEU B 1 36 ? -10.516 16.703 -10.039 1 85.69 36 LEU B CA 1
ATOM 3895 C C . LEU B 1 36 ? -11.641 15.852 -9.445 1 85.69 36 LEU B C 1
ATOM 3897 O O . LEU B 1 36 ? -12.477 15.32 -10.188 1 85.69 36 LEU B O 1
ATOM 3901 N N . GLY B 1 37 ? -11.625 15.664 -8.156 1 87.38 37 GLY B N 1
ATOM 3902 C CA . GLY B 1 37 ? -12.727 14.984 -7.504 1 87.38 37 GLY B CA 1
ATOM 3903 C C . GLY B 1 37 ? -14.07 15.648 -7.75 1 87.38 37 GLY B C 1
ATOM 3904 O O . GLY B 1 37 ? -15.062 14.977 -8.031 1 87.38 37 GLY B O 1
ATOM 3905 N N . MET B 1 38 ? -14.07 16.938 -7.688 1 87.62 38 MET B N 1
ATOM 3906 C CA . MET B 1 38 ? -15.281 17.703 -7.934 1 87.62 38 MET B CA 1
ATOM 3907 C C . MET B 1 38 ? -15.742 17.547 -9.383 1 87.62 38 MET B C 1
ATOM 3909 O O . MET B 1 38 ? -16.938 17.438 -9.648 1 87.62 38 MET B O 1
ATOM 3913 N N . LEU B 1 39 ? -14.789 17.547 -10.266 1 86.12 39 LEU B N 1
ATOM 3914 C CA . LEU B 1 39 ? -15.094 17.422 -11.688 1 86.12 39 LEU B CA 1
ATOM 3915 C C . LEU B 1 39 ? -15.688 16.062 -12.008 1 86.12 39 LEU B C 1
ATOM 3917 O O . LEU B 1 39 ? -16.516 15.93 -12.906 1 86.12 39 LEU B O 1
ATOM 3921 N N . PHE B 1 40 ? -15.281 15.047 -11.273 1 84.56 40 PHE B N 1
ATOM 3922 C CA . PHE B 1 40 ? -15.734 13.68 -11.516 1 84.56 40 PHE B CA 1
ATOM 3923 C C . PHE B 1 40 ? -17.016 13.398 -10.742 1 84.56 40 PHE B C 1
ATOM 3925 O O . PHE B 1 40 ? -17.688 12.398 -10.992 1 84.56 40 PHE B O 1
ATOM 3932 N N . GLY B 1 41 ? -17.344 14.266 -9.844 1 84.19 41 GLY B N 1
ATOM 3933 C CA . GLY B 1 41 ? -18.453 14.047 -8.938 1 84.19 41 GLY B CA 1
ATOM 3934 C C . GLY B 1 41 ? -19.812 14.297 -9.578 1 84.19 41 GLY B C 1
ATOM 3935 O O . GLY B 1 41 ? -19.906 14.422 -10.797 1 84.19 41 GLY B O 1
ATOM 3936 N N . SER B 1 42 ? -20.844 14.227 -8.758 1 77.56 42 SER B N 1
ATOM 3937 C CA . SER B 1 42 ? -22.234 14.25 -9.18 1 77.56 42 SER B CA 1
ATOM 3938 C C . SER B 1 42 ? -22.547 15.508 -10 1 77.56 42 SER B C 1
ATOM 3940 O O . SER B 1 42 ? -23.266 15.445 -10.992 1 77.56 42 SER B O 1
ATOM 3942 N N . ASP B 1 43 ? -21.969 16.594 -9.617 1 77.25 43 ASP B N 1
ATOM 3943 C CA . ASP B 1 43 ? -22.234 17.844 -10.328 1 77.25 43 ASP B CA 1
ATOM 3944 C C . ASP B 1 43 ? -21.188 18.078 -11.414 1 77.25 43 ASP B C 1
ATOM 3946 O O . ASP B 1 43 ? -21.203 19.109 -12.094 1 77.25 43 ASP B O 1
ATOM 3950 N N . GLY B 1 44 ? -20.281 17.094 -11.547 1 76.31 44 GLY B N 1
ATOM 3951 C CA . GLY B 1 44 ? -19.188 17.312 -12.469 1 76.31 44 GLY B CA 1
ATOM 3952 C C . GLY B 1 44 ? -19.438 16.734 -13.844 1 76.31 44 GLY B C 1
ATOM 3953 O O . GLY B 1 44 ? -20.547 16.312 -14.148 1 76.31 44 GLY B O 1
ATOM 3954 N N . MET B 1 45 ? -18.469 16.828 -14.727 1 73.62 45 MET B N 1
ATOM 3955 C CA . MET B 1 45 ? -18.531 16.438 -16.125 1 73.62 45 MET B CA 1
ATOM 3956 C C . MET B 1 45 ? -18.75 14.93 -16.266 1 73.62 45 MET B C 1
ATOM 3958 O O . MET B 1 45 ? -19.516 14.492 -17.125 1 73.62 45 MET B O 1
ATOM 3962 N N . VAL B 1 46 ? -18.156 14.133 -15.359 1 73.94 46 VAL B N 1
ATOM 3963 C CA . VAL B 1 46 ? -18.25 12.68 -15.469 1 73.94 46 VAL B CA 1
ATOM 3964 C C . VAL B 1 46 ? -19.531 12.195 -14.773 1 73.94 46 VAL B C 1
ATOM 3966 O O . VAL B 1 46 ? -20.156 11.242 -15.227 1 73.94 46 VAL B O 1
ATOM 3969 N N . GLY B 1 47 ? -19.984 12.875 -13.719 1 74.06 47 GLY B N 1
ATOM 3970 C CA . GLY B 1 47 ? -21.297 12.664 -13.109 1 74.06 47 GLY B CA 1
ATOM 3971 C C . GLY B 1 47 ? -21.359 11.414 -12.258 1 74.06 47 GLY B C 1
ATOM 3972 O O . GLY B 1 47 ? -22.391 10.742 -12.211 1 74.06 47 GLY B O 1
ATOM 3973 N N . ILE B 1 48 ? -20.297 11.031 -11.562 1 74.38 48 ILE B N 1
ATOM 3974 C CA . ILE B 1 48 ? -20.328 9.891 -10.641 1 74.38 48 ILE B CA 1
ATOM 3975 C C . ILE B 1 48 ? -21.094 10.289 -9.375 1 74.38 48 ILE B C 1
ATOM 3977 O O . ILE B 1 48 ? -20.625 11.125 -8.602 1 74.38 48 ILE B O 1
ATOM 3981 N N . TYR B 1 49 ? -22.219 9.75 -9.273 1 75.56 49 TYR B N 1
ATOM 3982 C CA . TYR B 1 49 ? -22.984 10.062 -8.07 1 75.56 49 TYR B CA 1
ATOM 3983 C C . TYR B 1 49 ? -22.391 9.359 -6.855 1 75.56 49 TYR B C 1
ATOM 3985 O O . TYR B 1 49 ? -22.219 8.141 -6.855 1 75.56 49 TYR B O 1
ATOM 3993 N N . 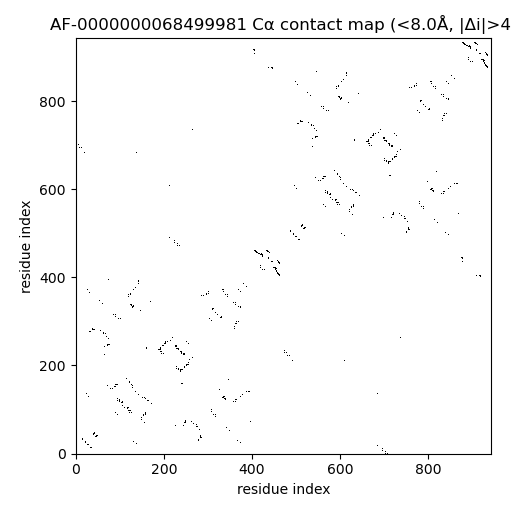PHE B 1 50 ? -21.984 10.164 -5.887 1 79.75 50 PHE B N 1
ATOM 3994 C CA . PHE B 1 50 ? -21.391 9.625 -4.672 1 79.75 50 PHE B CA 1
ATOM 3995 C C . PHE B 1 50 ? -21.797 10.445 -3.455 1 79.75 50 PHE B C 1
ATOM 3997 O O . PHE B 1 50 ? -21.422 11.609 -3.332 1 79.75 50 PHE B O 1
ATOM 4004 N N . ASP B 1 51 ? -22.578 9.805 -2.559 1 77.94 51 ASP B N 1
ATOM 4005 C CA . ASP B 1 51 ? -23.031 10.523 -1.375 1 77.94 51 ASP B CA 1
ATOM 4006 C C . ASP B 1 51 ? -22.906 9.656 -0.123 1 77.94 51 ASP B C 1
ATOM 4008 O O . ASP B 1 51 ? -23.656 9.836 0.838 1 77.94 51 ASP B O 1
ATOM 4012 N N . ASN B 1 52 ? -22 8.742 -0.159 1 85.88 52 ASN B N 1
ATOM 4013 C CA . ASN B 1 52 ? -21.844 7.844 0.978 1 85.88 52 ASN B CA 1
ATOM 4014 C C . ASN B 1 52 ? -20.844 8.391 1.992 1 85.88 52 ASN B C 1
ATOM 4016 O O . ASN B 1 52 ? -19.641 8.07 1.932 1 85.88 52 ASN B O 1
ATOM 4020 N N . TYR B 1 53 ? -21.328 9.117 2.998 1 85.69 53 TYR B N 1
ATOM 4021 C CA . TYR B 1 53 ? -20.5 9.766 4.012 1 85.69 53 TYR B CA 1
ATOM 4022 C C . TYR B 1 53 ? -19.812 8.727 4.898 1 85.69 53 TYR B C 1
ATOM 4024 O O . TYR B 1 53 ? -18.672 8.906 5.297 1 85.69 53 TYR B O 1
ATOM 4032 N N . GLU B 1 54 ? -20.531 7.676 5.086 1 88 54 GLU B N 1
ATOM 4033 C CA . GLU B 1 54 ? -19.984 6.66 5.98 1 88 54 GLU B CA 1
ATOM 4034 C C . GLU B 1 54 ? -18.766 5.973 5.355 1 88 54 GLU B C 1
ATOM 4036 O O . GLU B 1 54 ? -17.75 5.781 6.016 1 88 54 GLU B O 1
ATOM 4041 N N . LEU B 1 55 ? -18.891 5.613 4.102 1 86.5 55 LEU B N 1
ATOM 4042 C CA . LEU B 1 55 ? -17.766 5 3.396 1 86.5 55 LEU B CA 1
ATOM 4043 C C . LEU B 1 55 ? -16.594 5.965 3.297 1 86.5 55 LEU B C 1
ATOM 4045 O O . LEU B 1 55 ? -15.438 5.566 3.457 1 86.5 55 LEU B O 1
ATOM 4049 N N . THR B 1 56 ? -16.906 7.203 3.045 1 88 56 THR B N 1
ATOM 4050 C CA . THR B 1 56 ? -15.867 8.219 2.943 1 88 56 THR B CA 1
ATOM 4051 C C . THR B 1 56 ? -15.148 8.391 4.277 1 88 56 THR B C 1
ATOM 4053 O O . THR B 1 56 ? -13.93 8.516 4.32 1 88 56 THR B O 1
ATOM 4056 N N . LYS B 1 57 ? -15.93 8.406 5.316 1 89.06 57 LYS B N 1
ATOM 4057 C CA . LYS B 1 57 ? -15.359 8.531 6.652 1 89.06 57 LYS B CA 1
ATOM 4058 C C . LYS B 1 57 ? -14.383 7.398 6.941 1 89.06 57 LYS B C 1
ATOM 4060 O O . LYS B 1 57 ? -13.281 7.637 7.449 1 89.06 57 LYS B O 1
ATOM 4065 N N . GLN B 1 58 ? -14.734 6.242 6.602 1 89.5 58 GLN B N 1
ATOM 4066 C CA . GLN B 1 58 ? -13.898 5.074 6.859 1 89.5 58 GLN B CA 1
A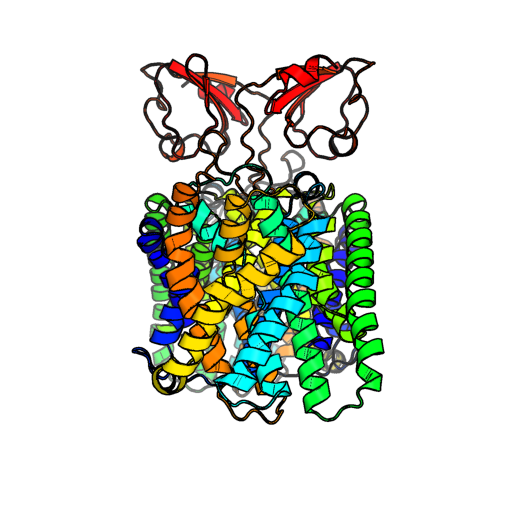TOM 4067 C C . GLN B 1 58 ? -12.617 5.121 6.039 1 89.5 58 GLN B C 1
ATOM 4069 O O . GLN B 1 58 ? -11.523 4.906 6.57 1 89.5 58 GLN B O 1
ATOM 4074 N N . LEU B 1 59 ? -12.719 5.402 4.801 1 89.38 59 LEU B N 1
ATOM 4075 C CA . LEU B 1 59 ? -11.562 5.441 3.908 1 89.38 59 LEU B CA 1
ATOM 4076 C C . LEU B 1 59 ? -10.625 6.582 4.281 1 89.38 59 LEU B C 1
ATOM 4078 O O . LEU B 1 59 ? -9.398 6.414 4.262 1 89.38 59 LEU B O 1
ATOM 4082 N N . CYS B 1 60 ? -11.219 7.68 4.586 1 90.31 60 CYS B N 1
ATOM 4083 C CA . CYS B 1 60 ? -10.406 8.836 4.945 1 90.31 60 CYS B CA 1
ATOM 4084 C C . CYS B 1 60 ? -9.695 8.609 6.277 1 90.31 60 CYS B C 1
ATOM 4086 O O . CYS B 1 60 ? -8.57 9.078 6.473 1 90.31 60 CYS B O 1
ATOM 4088 N N . SER B 1 61 ? -10.367 7.926 7.168 1 90.88 61 SER B N 1
ATOM 4089 C CA . SER B 1 61 ? -9.727 7.609 8.438 1 90.88 61 SER B CA 1
ATOM 4090 C C . SER B 1 61 ? -8.492 6.73 8.234 1 90.88 61 SER B C 1
ATOM 4092 O O . SER B 1 61 ? -7.453 6.961 8.852 1 90.88 61 SER B O 1
ATOM 4094 N N . ILE B 1 62 ? -8.617 5.797 7.359 1 92.62 62 ILE B N 1
ATOM 4095 C CA . ILE B 1 62 ? -7.496 4.922 7.039 1 92.62 62 ILE B CA 1
ATOM 4096 C C . ILE B 1 62 ? -6.371 5.742 6.406 1 92.62 62 ILE B C 1
ATOM 4098 O O . ILE B 1 62 ? -5.203 5.57 6.754 1 92.62 62 ILE B O 1
ATOM 4102 N N . GLY B 1 63 ? -6.789 6.566 5.465 1 93.81 63 GLY B N 1
ATOM 4103 C CA . GLY B 1 63 ? -5.801 7.426 4.836 1 93.81 63 GLY B CA 1
ATOM 4104 C C . GLY B 1 63 ? -5.051 8.297 5.824 1 93.81 63 GLY B C 1
ATOM 4105 O O . GLY B 1 63 ? -3.824 8.406 5.758 1 93.81 63 GLY B O 1
ATOM 4106 N N . LEU B 1 64 ? -5.773 8.836 6.738 1 92.62 64 LEU B N 1
ATOM 4107 C CA . LEU B 1 64 ? -5.184 9.742 7.719 1 92.62 64 LEU B CA 1
ATOM 4108 C C . LEU B 1 64 ? -4.223 9 8.641 1 92.62 64 LEU B C 1
ATOM 4110 O O . LEU B 1 64 ? -3.227 9.562 9.094 1 92.62 64 LEU B O 1
ATOM 4114 N N . ILE B 1 65 ? -4.465 7.742 8.898 1 95.31 65 ILE B N 1
ATOM 4115 C CA . ILE B 1 65 ? -3.59 6.922 9.734 1 95.31 65 ILE B CA 1
ATOM 4116 C C . ILE B 1 65 ? -2.195 6.871 9.117 1 95.31 65 ILE B C 1
ATOM 4118 O O . ILE B 1 65 ? -1.2 7.148 9.789 1 95.31 65 ILE B O 1
ATOM 4122 N N . PHE B 1 66 ? -2.154 6.629 7.855 1 95 66 PHE B N 1
ATOM 4123 C CA . PHE B 1 66 ? -0.868 6.453 7.195 1 95 66 PHE B CA 1
ATOM 4124 C C . PHE B 1 66 ? -0.194 7.797 6.953 1 95 66 PHE B C 1
ATOM 4126 O O . PHE B 1 66 ? 1.033 7.902 7.012 1 95 66 PHE B O 1
ATOM 4133 N N . ILE B 1 67 ? -0.974 8.797 6.672 1 91.5 67 ILE B N 1
ATOM 4134 C CA . ILE B 1 67 ? -0.42 10.133 6.473 1 91.5 67 ILE B CA 1
ATOM 4135 C C . ILE B 1 67 ? 0.212 10.625 7.773 1 91.5 67 ILE B C 1
ATOM 4137 O O . ILE B 1 67 ? 1.346 11.109 7.773 1 91.5 67 ILE B O 1
ATOM 4141 N N . MET B 1 68 ? -0.506 10.406 8.891 1 92.88 68 MET B N 1
ATOM 4142 C CA . MET B 1 68 ? -0.014 10.844 10.195 1 92.88 68 MET B CA 1
ATOM 4143 C C . MET B 1 68 ? 1.188 10.008 10.625 1 92.88 68 MET B C 1
ATOM 4145 O O . MET B 1 68 ? 2.127 10.531 11.227 1 92.88 68 MET B O 1
ATOM 4149 N N . PHE B 1 69 ? 1.134 8.727 10.383 1 95.38 69 PHE B N 1
ATOM 4150 C CA . PHE B 1 69 ? 2.256 7.863 10.719 1 95.38 69 PHE B CA 1
ATOM 4151 C C . PHE B 1 69 ? 3.525 8.32 10.008 1 95.38 69 PHE B C 1
ATOM 4153 O O . PHE B 1 69 ? 4.574 8.469 10.641 1 95.38 69 PHE B O 1
ATOM 4160 N N . PHE B 1 70 ? 3.406 8.547 8.695 1 92.56 70 PHE B N 1
ATOM 4161 C CA . PHE B 1 70 ? 4.574 8.938 7.91 1 92.56 70 PHE B CA 1
ATOM 4162 C C . PHE B 1 70 ? 5.043 10.336 8.297 1 92.56 70 PHE B C 1
ATOM 4164 O O . PHE B 1 70 ? 6.242 10.617 8.289 1 92.56 70 PHE B O 1
ATOM 4171 N N . GLY B 1 71 ? 4.105 11.227 8.594 1 88.44 71 GLY B N 1
ATOM 4172 C CA . GLY B 1 71 ? 4.48 12.531 9.117 1 88.44 71 GLY B CA 1
ATOM 4173 C C . GLY B 1 71 ? 5.367 12.445 10.344 1 88.44 71 GLY B C 1
ATOM 4174 O O . GLY B 1 71 ? 6.348 13.18 10.461 1 88.44 71 GLY B O 1
ATOM 4175 N N . GLY B 1 72 ? 5.008 11.586 11.227 1 91.94 72 GLY B N 1
ATOM 4176 C CA . GLY B 1 72 ? 5.855 11.352 12.391 1 91.94 72 GLY B CA 1
ATOM 4177 C C . GLY B 1 72 ? 7.145 10.633 12.047 1 91.94 72 GLY B C 1
ATOM 4178 O O . GLY B 1 72 ? 8.219 11.031 12.492 1 91.94 72 GLY B O 1
ATOM 4179 N N . PHE B 1 73 ? 7.008 9.609 11.203 1 92.31 73 PHE B N 1
ATOM 4180 C CA . PHE B 1 73 ? 8.141 8.773 10.812 1 92.31 73 PHE B CA 1
ATOM 4181 C C . PHE B 1 73 ? 9.227 9.609 10.148 1 92.31 73 PHE B C 1
ATOM 4183 O O . PHE B 1 73 ? 10.414 9.328 10.312 1 92.31 73 PHE B O 1
ATOM 4190 N N . GLY B 1 74 ? 8.898 10.664 9.523 1 86.94 74 GLY B N 1
ATOM 4191 C CA . GLY B 1 74 ? 9.828 11.508 8.797 1 86.94 74 GLY B CA 1
ATOM 4192 C C . GLY B 1 74 ? 10.312 12.695 9.602 1 86.94 74 GLY B C 1
ATOM 4193 O O . GLY B 1 74 ? 11.188 13.445 9.156 1 86.94 74 GLY B O 1
ATOM 4194 N N . THR B 1 75 ? 9.859 12.859 10.758 1 85.5 75 THR B N 1
ATOM 4195 C CA . THR B 1 75 ? 10.242 13.977 11.609 1 85.5 75 THR B CA 1
ATOM 4196 C C . THR B 1 75 ? 11.625 13.742 12.219 1 85.5 75 THR B C 1
ATOM 4198 O O . THR B 1 75 ? 11.883 12.68 12.773 1 85.5 75 THR B O 1
ATOM 4201 N N . ASN B 1 76 ? 12.484 14.719 12.008 1 82.44 76 ASN B N 1
ATOM 4202 C CA . ASN B 1 76 ? 13.781 14.672 12.664 1 82.44 76 ASN B CA 1
ATOM 4203 C C . ASN B 1 76 ? 13.711 15.211 14.086 1 82.44 76 ASN B C 1
ATOM 4205 O O . ASN B 1 76 ? 13.75 16.422 14.297 1 82.44 76 ASN B O 1
ATOM 4209 N N . TRP B 1 77 ? 13.75 14.359 14.977 1 85.12 77 TRP B N 1
ATOM 4210 C CA . TRP B 1 77 ? 13.547 14.758 16.375 1 85.12 77 TRP B CA 1
ATOM 4211 C C . TRP B 1 77 ? 14.711 15.609 16.859 1 85.12 77 TRP B C 1
ATOM 4213 O O . TRP B 1 77 ? 14.523 16.516 17.672 1 85.12 77 TRP B O 1
ATOM 4223 N N . ASN B 1 78 ? 15.898 15.406 16.375 1 81.5 78 ASN B N 1
ATOM 4224 C CA . ASN B 1 78 ? 17.062 16.188 16.781 1 81.5 78 ASN B CA 1
ATOM 4225 C C . ASN B 1 78 ? 16.922 17.656 16.359 1 81.5 78 ASN B C 1
ATOM 4227 O O . ASN B 1 78 ? 17.328 18.562 17.094 1 81.5 78 ASN B O 1
ATOM 4231 N N . MET B 1 79 ? 16.312 17.828 15.305 1 80.69 79 MET B N 1
ATOM 4232 C CA . MET B 1 79 ? 16.078 19.188 14.812 1 80.69 79 MET B CA 1
ATOM 4233 C C . MET B 1 79 ? 14.836 19.797 15.453 1 80.69 79 MET B C 1
ATOM 4235 O O . MET B 1 79 ? 14.758 21.016 15.633 1 80.69 79 MET B O 1
ATOM 4239 N N . ALA B 1 80 ? 13.945 18.953 15.828 1 87.5 80 ALA B N 1
ATOM 4240 C CA . ALA B 1 80 ? 12.664 19.422 16.344 1 87.5 80 ALA B CA 1
ATOM 4241 C C . ALA B 1 80 ? 12.727 19.672 17.844 1 87.5 80 ALA B C 1
ATOM 4243 O O . ALA B 1 80 ? 11.945 20.453 18.391 1 87.5 80 ALA B O 1
ATOM 4244 N N . LYS B 1 81 ? 13.633 19.094 18.469 1 89.44 81 LYS B N 1
ATOM 4245 C CA . LYS B 1 81 ? 13.711 19.094 19.922 1 89.44 81 LYS B CA 1
ATOM 4246 C C . LYS B 1 81 ? 13.781 20.516 20.469 1 89.44 81 LYS B C 1
ATOM 4248 O O . LYS B 1 81 ? 13.062 20.859 21.406 1 89.44 81 LYS B O 1
ATOM 4253 N N . PRO B 1 82 ? 14.555 21.359 19.875 1 87.75 82 PRO B N 1
ATOM 4254 C CA . PRO B 1 82 ? 14.672 22.719 20.422 1 87.75 82 PRO B CA 1
ATOM 4255 C C . PRO B 1 82 ? 13.375 23.516 20.297 1 87.75 82 PRO B C 1
ATOM 4257 O O . PRO B 1 82 ? 13.156 24.453 21.078 1 87.75 82 PRO B O 1
ATOM 4260 N N . VAL B 1 83 ? 12.586 23.172 19.391 1 90.88 83 VAL B N 1
ATOM 4261 C CA . VAL B 1 83 ? 11.359 23.938 19.172 1 90.88 83 VAL B CA 1
ATOM 4262 C C . VAL B 1 83 ? 10.148 23.078 19.531 1 90.88 83 VAL B C 1
ATOM 4264 O O . VAL B 1 83 ? 9.023 23.375 19.125 1 90.88 83 VAL B O 1
ATOM 4267 N N . ALA B 1 84 ? 10.352 22.062 20.266 1 92.5 84 ALA B N 1
ATOM 4268 C CA . ALA B 1 84 ? 9.273 21.141 20.609 1 92.5 84 ALA B CA 1
ATOM 4269 C C . ALA B 1 84 ? 8.227 21.812 21.5 1 92.5 84 ALA B C 1
ATOM 4271 O O . ALA B 1 84 ? 7.027 21.641 21.281 1 92.5 84 ALA B O 1
ATOM 4272 N N . ILE B 1 85 ? 8.664 22.609 22.422 1 94.44 85 ILE B N 1
ATOM 4273 C CA . ILE B 1 85 ? 7.758 23.203 23.391 1 94.44 85 ILE B CA 1
ATOM 4274 C C . ILE B 1 85 ? 6.852 24.219 22.688 1 94.44 85 ILE B C 1
ATOM 4276 O O . ILE B 1 85 ? 5.625 24.125 22.766 1 94.44 85 ILE B O 1
ATOM 4280 N N . PRO B 1 86 ? 7.43 25.156 21.969 1 94.56 86 PRO B N 1
ATOM 4281 C CA . PRO B 1 86 ? 6.539 26.078 21.25 1 94.56 86 PRO B CA 1
ATOM 4282 C C . PRO B 1 86 ? 5.664 25.375 20.219 1 94.56 86 PRO B C 1
ATOM 4284 O O . PRO B 1 86 ? 4.52 25.781 20 1 94.56 86 PRO B O 1
ATOM 4287 N N . SER B 1 87 ? 6.148 24.344 19.578 1 94.25 87 SER B N 1
ATOM 4288 C CA . SER B 1 87 ? 5.367 23.609 18.594 1 94.25 87 SER B CA 1
ATOM 4289 C C . SER B 1 87 ? 4.176 22.906 19.234 1 94.25 87 SER B C 1
ATOM 4291 O O . SER B 1 87 ? 3.066 22.938 18.703 1 94.25 87 SER B O 1
ATOM 4293 N N . ILE B 1 88 ? 4.41 22.328 20.375 1 94.19 88 ILE B N 1
ATOM 4294 C CA . ILE B 1 88 ? 3.363 21.594 21.094 1 94.19 88 ILE B CA 1
ATOM 4295 C C . ILE B 1 88 ? 2.334 22.594 21.641 1 94.19 88 ILE B C 1
ATOM 4297 O O . ILE B 1 88 ? 1.132 22.312 21.625 1 94.19 88 ILE B O 1
ATOM 4301 N N . LEU B 1 89 ? 2.795 23.688 22.078 1 95.94 89 LEU B N 1
ATOM 4302 C CA . LEU B 1 89 ? 1.885 24.719 22.562 1 95.94 89 LEU B CA 1
ATOM 4303 C C . LEU B 1 89 ? 1.03 25.266 21.422 1 95.94 89 LEU B C 1
ATOM 4305 O O . LEU B 1 89 ? -0.163 25.531 21.594 1 95.94 89 LEU B O 1
ATOM 4309 N N . MET B 1 90 ? 1.658 25.453 20.312 1 94.94 90 MET B N 1
ATOM 4310 C CA . MET B 1 90 ? 0.915 25.906 19.141 1 94.94 90 MET B CA 1
ATOM 4311 C C . MET B 1 90 ? -0.118 24.875 18.719 1 94.94 90 MET B C 1
ATOM 4313 O O . MET B 1 90 ? -1.219 25.219 18.281 1 94.94 90 MET B O 1
ATOM 4317 N N . SER B 1 91 ? 0.274 23.578 18.844 1 94.88 91 SER B N 1
ATOM 4318 C CA . SER B 1 91 ? -0.597 22.5 18.375 1 94.88 91 SER B CA 1
ATOM 4319 C C . SER B 1 91 ? -1.666 22.172 19.422 1 94.88 91 SER B C 1
ATOM 4321 O O . SER B 1 91 ? -2.596 21.406 19.141 1 94.88 91 SER B O 1
ATOM 4323 N N . SER B 1 92 ? -1.592 22.688 20.625 1 95.06 92 SER B N 1
ATOM 4324 C CA . SER B 1 92 ? -2.588 22.469 21.672 1 95.06 92 SER B CA 1
ATOM 4325 C C . SER B 1 92 ? -3.324 23.75 22.016 1 95.06 92 SER B C 1
ATOM 4327 O O . SER B 1 92 ? -4.363 24.062 21.422 1 95.06 92 SER B O 1
ATOM 4329 N N . LEU B 1 93 ? -2.602 24.609 22.703 1 95.94 93 LEU B N 1
ATOM 4330 C CA . LEU B 1 93 ? -3.199 25.875 23.094 1 95.94 93 LEU B CA 1
ATOM 4331 C C . LEU B 1 93 ? -3.539 26.734 21.875 1 95.94 93 LEU B C 1
ATOM 4333 O O . LEU B 1 93 ? -4.566 27.406 21.859 1 95.94 93 LEU B O 1
ATOM 4337 N N . GLY B 1 94 ? -2.635 26.75 20.906 1 95.88 94 GLY B N 1
ATOM 4338 C CA . GLY B 1 94 ? -2.914 27.469 19.688 1 95.88 94 GLY B CA 1
ATOM 4339 C C . GLY B 1 94 ? -4.184 27.016 18.984 1 95.88 94 GLY B C 1
ATOM 4340 O O . GLY B 1 94 ? -4.965 27.828 18.5 1 95.88 94 GLY B O 1
ATOM 4341 N N . VAL B 1 95 ? -4.367 25.703 18.953 1 95.94 95 VAL B N 1
ATOM 4342 C CA . VAL B 1 95 ? -5.551 25.125 18.328 1 95.94 95 VAL B CA 1
ATOM 4343 C C . VAL B 1 95 ? -6.797 25.5 19.141 1 95.94 95 VAL B C 1
ATOM 4345 O O . VAL B 1 95 ? -7.828 25.859 18.562 1 95.94 95 VAL B O 1
ATOM 4348 N N . ILE B 1 96 ? -6.711 25.453 20.453 1 96.81 96 ILE B N 1
ATOM 4349 C CA . ILE B 1 96 ? -7.836 25.766 21.328 1 96.81 96 ILE B CA 1
ATOM 4350 C C . ILE B 1 96 ? -8.227 27.234 21.172 1 96.81 96 ILE B C 1
ATOM 4352 O O . ILE B 1 96 ? -9.406 27.562 21.047 1 96.81 96 ILE B O 1
ATOM 4356 N N . ILE B 1 97 ? -7.281 28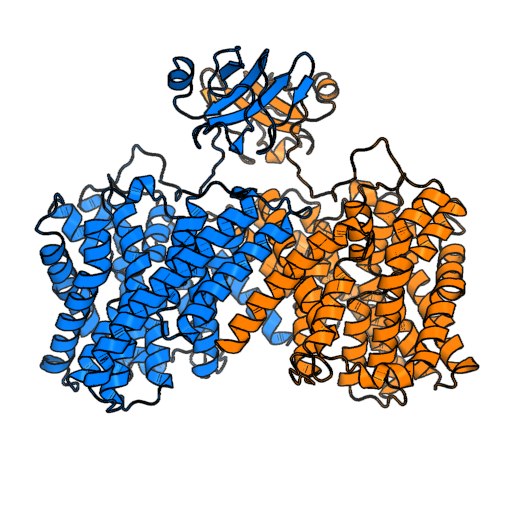.094 21.109 1 97.5 97 ILE B N 1
ATOM 4357 C CA . ILE B 1 97 ? -7.543 29.516 20.953 1 97.5 97 ILE B CA 1
ATOM 4358 C C . ILE B 1 97 ? -8.156 29.781 19.578 1 97.5 97 ILE B C 1
ATOM 4360 O O . ILE B 1 97 ? -9.156 30.5 19.453 1 97.5 97 ILE B O 1
ATOM 4364 N N . THR B 1 98 ? -7.543 29.219 18.547 1 96.75 98 THR B N 1
ATOM 4365 C CA . THR B 1 98 ? -8.055 29.391 17.188 1 96.75 98 THR B CA 1
ATOM 4366 C C . THR B 1 98 ? -9.492 28.891 17.094 1 96.75 98 THR B C 1
ATOM 4368 O O . THR B 1 98 ? -10.344 29.547 16.5 1 96.75 98 THR B O 1
ATOM 4371 N N . ALA B 1 99 ? -9.727 27.734 17.625 1 97.12 99 ALA B N 1
ATOM 4372 C CA . ALA B 1 99 ? -11.062 27.141 17.609 1 97.12 99 ALA B CA 1
ATOM 4373 C C . ALA B 1 99 ? -12.055 28 18.391 1 97.12 99 ALA B C 1
ATOM 4375 O O . ALA B 1 99 ? -13.18 28.219 17.938 1 97.12 99 ALA B O 1
ATOM 4376 N N . GLY B 1 100 ? -11.648 28.484 19.562 1 97.62 100 GLY B N 1
ATOM 4377 C CA . GLY B 1 100 ? -12.516 29.297 20.391 1 97.62 100 GLY B CA 1
ATOM 4378 C C . GLY B 1 100 ? -12.867 30.625 19.766 1 97.62 100 GLY B C 1
ATOM 4379 O O . GLY B 1 100 ? -14.039 31.016 19.734 1 97.62 100 GLY B O 1
ATOM 4380 N N . VAL B 1 101 ? -11.875 31.297 19.281 1 97.88 101 VAL B N 1
ATOM 4381 C CA . VAL B 1 101 ? -12.07 32.625 18.688 1 97.88 101 VAL B CA 1
ATOM 4382 C C . VAL B 1 101 ? -12.922 32.469 17.422 1 97.88 101 VAL B C 1
ATOM 4384 O O . VAL B 1 101 ? -13.836 33.281 17.188 1 97.88 101 VAL B O 1
ATOM 4387 N N . THR B 1 102 ? -12.633 31.5 16.609 1 97.56 102 THR B N 1
ATOM 4388 C CA . THR B 1 102 ? -13.406 31.25 15.398 1 97.56 102 THR B CA 1
ATOM 4389 C C . THR B 1 102 ? -14.836 30.859 15.742 1 97.56 102 THR B C 1
ATOM 4391 O O . THR B 1 102 ? -15.781 31.297 15.086 1 97.56 102 THR B O 1
ATOM 4394 N N . GLY B 1 103 ? -14.953 29.969 16.719 1 97.56 103 GLY B N 1
ATOM 4395 C CA . GLY B 1 103 ? -16.281 29.562 17.156 1 97.56 103 GLY B CA 1
ATOM 4396 C C . GLY B 1 103 ? -17.125 30.719 17.656 1 97.56 103 GLY B C 1
ATOM 4397 O O . GLY B 1 103 ? -18.328 30.797 17.359 1 97.56 103 GLY B O 1
ATOM 4398 N N . MET B 1 104 ? -16.547 31.609 18.391 1 97.75 104 MET B N 1
ATOM 4399 C CA . MET B 1 104 ? -17.25 32.781 18.891 1 97.75 104 MET B CA 1
ATOM 4400 C C . MET B 1 104 ? -17.641 33.688 17.734 1 97.75 104 MET B C 1
ATOM 4402 O O . MET B 1 104 ? -18.703 34.312 17.766 1 97.75 104 MET B O 1
ATOM 4406 N N . PHE B 1 105 ? -16.766 33.812 16.781 1 97.75 105 PHE B N 1
ATOM 4407 C CA . PHE B 1 105 ? -17.094 34.594 15.586 1 97.75 105 PHE B CA 1
ATOM 4408 C C . PHE B 1 105 ? -18.312 34 14.875 1 97.75 105 PHE B C 1
ATOM 4410 O O . PHE B 1 105 ? -19.203 34.75 14.453 1 97.75 105 PHE B O 1
ATOM 4417 N N . CYS B 1 106 ? -18.359 32.656 14.75 1 96.75 106 CYS B N 1
ATOM 4418 C CA . CYS B 1 106 ? -19.5 32 14.117 1 96.75 106 CYS B CA 1
ATOM 4419 C C . CYS B 1 106 ? -20.781 32.25 14.898 1 96.75 106 CYS B C 1
ATOM 4421 O O . CYS B 1 106 ? -21.828 32.531 14.305 1 96.75 106 CYS B O 1
ATOM 4423 N N . HIS B 1 107 ? -20.703 32.25 16.203 1 96.25 107 HIS B N 1
ATOM 4424 C CA . HIS B 1 107 ? -21.875 32.469 17.047 1 96.25 107 HIS B CA 1
ATOM 4425 C C . HIS B 1 107 ? -22.344 33.906 17.016 1 96.25 107 HIS B C 1
ATOM 4427 O O . HIS B 1 107 ? -23.531 34.188 16.859 1 96.25 107 HIS B O 1
ATOM 4433 N N . MET B 1 108 ? -21.484 34.812 17.078 1 96.5 108 MET B N 1
ATOM 4434 C CA . MET B 1 108 ? -21.812 36.219 17.25 1 96.5 108 MET B CA 1
ATOM 4435 C C . MET B 1 108 ? -22.125 36.875 15.906 1 96.5 108 MET B C 1
ATOM 4437 O O . MET B 1 108 ? -22.984 37.75 15.82 1 96.5 108 MET B O 1
ATOM 4441 N N . VAL B 1 109 ? -21.469 36.5 14.883 1 93.56 109 VAL B N 1
ATOM 4442 C CA . VAL B 1 109 ? -21.562 37.219 13.617 1 93.56 109 VAL B CA 1
ATOM 4443 C C . VAL B 1 109 ? -22.438 36.438 12.648 1 93.56 109 VAL B C 1
ATOM 4445 O O . VAL B 1 109 ? -23.312 37 11.984 1 93.56 109 VAL B O 1
ATOM 4448 N N . ILE B 1 110 ? -22.234 35.156 12.547 1 91.88 110 ILE B N 1
ATOM 4449 C CA . ILE B 1 110 ? -22.969 34.344 11.586 1 91.88 110 ILE B CA 1
ATOM 4450 C C . ILE B 1 110 ? -24.312 33.906 12.172 1 91.88 110 ILE B C 1
ATOM 4452 O O . ILE B 1 110 ? -25.266 33.688 11.438 1 91.88 110 ILE B O 1
ATOM 4456 N N . GLY B 1 111 ? -24.453 33.781 13.5 1 92.56 111 GLY B N 1
ATOM 4457 C CA . GLY B 1 111 ? -25.719 33.5 14.148 1 92.56 111 GLY B CA 1
ATOM 4458 C C . GLY B 1 111 ? -25.938 32.031 14.406 1 92.56 111 GLY B C 1
ATOM 4459 O O . GLY B 1 111 ? -27.078 31.562 14.492 1 92.56 111 GLY B O 1
ATOM 4460 N N . THR B 1 112 ? -24.891 31.266 14.531 1 93.31 112 THR B N 1
ATOM 4461 C CA . THR B 1 112 ? -25.016 29.859 14.875 1 93.31 112 THR B CA 1
ATOM 4462 C C . THR B 1 112 ? -25.25 29.688 16.375 1 93.31 112 THR B C 1
ATOM 4464 O O . THR B 1 112 ? -25.094 30.625 17.141 1 93.31 112 THR B O 1
ATOM 4467 N N . SER B 1 113 ? -25.719 28.5 16.766 1 94.69 113 SER B N 1
ATOM 4468 C CA . SER B 1 113 ? -25.656 28.188 18.188 1 94.69 113 SER B CA 1
ATOM 4469 C C . SER B 1 113 ? -24.219 28.156 18.688 1 94.69 113 SER B C 1
ATOM 4471 O O . SER B 1 113 ? -23.281 28.016 17.891 1 94.69 113 SER B O 1
ATOM 4473 N N . LEU B 1 114 ? -24 28.344 19.938 1 94.94 114 LEU B N 1
ATOM 4474 C CA . LEU B 1 114 ? -22.672 28.406 20.516 1 94.94 114 LEU B CA 1
ATOM 4475 C C . LEU B 1 114 ? -21.906 27.109 20.25 1 94.94 114 LEU B C 1
ATOM 4477 O O . LEU B 1 114 ? -20.75 27.141 19.797 1 94.94 114 LEU B O 1
ATOM 4481 N N . LEU B 1 115 ? -22.594 25.984 20.422 1 94.75 115 LEU B N 1
ATOM 4482 C CA . LEU B 1 115 ? -21.922 24.688 20.266 1 94.75 115 LEU B CA 1
ATOM 4483 C C . LEU B 1 115 ? -21.625 24.406 18.797 1 94.75 115 LEU B C 1
ATOM 4485 O O . LEU B 1 115 ? -20.578 23.844 18.469 1 94.75 115 LEU B O 1
ATOM 4489 N N . GLU B 1 116 ? -22.5 24.766 17.953 1 95.25 116 GLU B N 1
ATOM 4490 C CA . GLU B 1 116 ? -22.266 24.578 16.531 1 95.25 116 GLU B CA 1
ATOM 4491 C C . GLU B 1 116 ? -21.109 25.453 16.031 1 95.25 116 GLU B C 1
ATOM 4493 O O . GLU B 1 116 ? -20.297 25.016 15.219 1 95.25 116 GLU B O 1
ATOM 4498 N N . GLY B 1 117 ? -21.125 26.719 16.5 1 96.5 117 GLY B N 1
ATOM 4499 C CA . GLY B 1 117 ? -20.031 27.594 16.156 1 96.5 117 GLY B CA 1
ATOM 4500 C C . GLY B 1 117 ? -18.672 27.094 16.625 1 96.5 117 GLY B C 1
ATOM 4501 O O . GLY B 1 117 ? -17.703 27.125 15.867 1 96.5 117 GLY B O 1
ATOM 4502 N N . LEU B 1 118 ? -18.641 26.625 17.828 1 96.69 118 LEU B N 1
ATOM 4503 C CA . LEU B 1 118 ? -17.406 26.062 18.375 1 96.69 118 LEU B CA 1
ATOM 4504 C C . LEU B 1 118 ? -17 24.812 17.609 1 96.69 118 LEU B C 1
ATOM 4506 O O . LEU B 1 118 ? -15.797 24.547 17.453 1 96.69 118 LEU B O 1
ATOM 4510 N N . LEU B 1 119 ? -17.984 24.047 17.172 1 96.31 119 LEU B N 1
ATOM 4511 C CA . LEU B 1 119 ? -17.703 22.859 16.375 1 96.31 119 LEU B CA 1
ATOM 4512 C C . LEU B 1 119 ? -17.031 23.219 15.055 1 96.31 119 LEU B C 1
ATOM 4514 O O . LEU B 1 119 ? -16.031 22.609 14.664 1 96.31 119 LEU B O 1
ATOM 4518 N N . ILE B 1 120 ? -17.531 24.25 14.398 1 96.38 120 ILE B N 1
ATOM 4519 C CA . ILE B 1 120 ? -16.953 24.734 13.148 1 96.38 120 ILE B CA 1
ATOM 4520 C C . ILE B 1 120 ? -15.523 25.203 13.398 1 96.38 120 ILE B C 1
ATOM 4522 O O . ILE B 1 120 ? -14.609 24.891 12.633 1 96.38 120 ILE B O 1
ATOM 4526 N N . GLY B 1 121 ? -15.344 25.922 14.477 1 96.88 121 GLY B N 1
ATOM 4527 C CA . GLY B 1 121 ? -14.016 26.391 14.852 1 96.88 121 GLY B CA 1
ATOM 4528 C C . GLY B 1 121 ? -13.039 25.266 15.133 1 96.88 121 GLY B C 1
ATOM 4529 O O . GLY B 1 121 ? -11.891 25.312 14.695 1 96.88 121 GLY B O 1
ATOM 4530 N N . ALA B 1 122 ? -13.477 24.266 15.828 1 96.56 122 ALA B N 1
ATOM 4531 C CA . ALA B 1 122 ? -12.633 23.125 16.172 1 96.56 122 ALA B CA 1
ATOM 4532 C C . ALA B 1 122 ? -12.203 22.344 14.922 1 96.56 122 ALA B C 1
ATOM 4534 O O . ALA B 1 122 ? -11.039 21.984 14.781 1 96.56 122 ALA B O 1
ATOM 4535 N N . ILE B 1 123 ? -13.141 22.141 14.023 1 95.94 123 ILE B N 1
ATOM 4536 C CA . ILE B 1 123 ? -12.898 21.391 12.797 1 95.94 123 ILE B CA 1
ATOM 4537 C C . ILE B 1 123 ? -11.945 22.156 11.898 1 95.94 123 ILE B C 1
ATOM 4539 O O . ILE B 1 123 ? -11.031 21.578 11.312 1 95.94 123 ILE B O 1
ATOM 4543 N N . ALA B 1 124 ? -12.086 23.438 11.883 1 95.19 124 ALA B N 1
ATOM 4544 C CA . ALA B 1 124 ? -11.312 24.297 10.977 1 95.19 124 ALA B CA 1
ATOM 4545 C C . ALA B 1 124 ? -9.969 24.672 11.586 1 95.19 124 ALA B C 1
ATOM 4547 O O . ALA B 1 124 ? -9.117 25.25 10.906 1 95.19 124 ALA B O 1
ATOM 4548 N N . ALA B 1 125 ? -9.75 24.328 12.789 1 94 125 ALA B N 1
ATOM 4549 C CA . ALA B 1 125 ? -8.555 24.781 13.484 1 94 125 ALA B CA 1
ATOM 4550 C C . ALA B 1 125 ? -7.344 23.938 13.117 1 94 125 ALA B C 1
ATOM 4552 O O . ALA B 1 125 ? -6.199 24.328 13.352 1 94 125 ALA B O 1
ATOM 4553 N N . SER B 1 126 ? -7.559 22.812 12.492 1 90.12 126 SER B N 1
ATOM 4554 C CA . SER B 1 126 ? -6.473 21.922 12.102 1 90.12 126 SER B CA 1
ATOM 4555 C C . SER B 1 126 ? -5.727 22.453 10.891 1 90.12 126 SER B C 1
ATOM 4557 O O . SER B 1 126 ? -6.348 22.875 9.914 1 90.12 126 SER B O 1
ATOM 4559 N N . THR B 1 127 ? -4.406 22.5 10.992 1 89.88 127 THR B N 1
ATOM 4560 C CA . THR B 1 127 ? -3.586 22.969 9.883 1 89.88 127 THR B CA 1
ATOM 4561 C C . THR B 1 127 ? -2.848 21.812 9.219 1 89.88 127 THR B C 1
ATOM 4563 O O . THR B 1 127 ? -2.672 20.75 9.828 1 89.88 127 THR B O 1
ATOM 4566 N N . ASP B 1 128 ? -2.479 21.984 8.008 1 83.19 128 ASP B N 1
ATOM 4567 C CA . ASP B 1 128 ? -1.821 20.953 7.223 1 83.19 128 ASP B CA 1
ATOM 4568 C C . ASP B 1 128 ? -0.431 21.391 6.777 1 83.19 128 ASP B C 1
ATOM 4570 O O . ASP B 1 128 ? -0.299 22.203 5.855 1 83.19 128 ASP B O 1
ATOM 4574 N N . ALA B 1 129 ? 0.596 20.719 7.293 1 76.5 129 ALA B N 1
ATOM 4575 C CA . ALA B 1 129 ? 1.957 21.094 6.91 1 76.5 129 ALA B CA 1
ATOM 4576 C C . ALA B 1 129 ? 2.373 20.391 5.621 1 76.5 129 ALA B C 1
ATOM 4578 O O . ALA B 1 129 ? 3.271 20.859 4.914 1 76.5 129 ALA B O 1
ATOM 4579 N N . ALA B 1 130 ? 1.762 19.281 5.383 1 72 130 ALA B N 1
ATOM 4580 C CA . ALA B 1 130 ? 2.125 18.547 4.164 1 72 130 ALA B CA 1
ATOM 4581 C C . ALA B 1 130 ? 1.915 19.422 2.928 1 72 130 ALA B C 1
ATOM 4583 O O . ALA B 1 130 ? 2.752 19.422 2.02 1 72 130 ALA B O 1
ATOM 4584 N N . SER B 1 131 ? 0.913 20.156 2.947 1 73.94 131 SER B N 1
ATOM 4585 C CA . SER B 1 131 ? 0.637 21.062 1.838 1 73.94 131 SER B CA 1
ATOM 4586 C C . SER B 1 131 ? 1.652 22.203 1.789 1 73.94 131 SER B C 1
ATOM 4588 O O . SER B 1 131 ? 2.064 22.625 0.708 1 73.94 131 SER B O 1
ATOM 4590 N N . VAL B 1 132 ? 2.021 22.609 2.918 1 78.44 132 VAL B N 1
ATOM 4591 C CA . VAL B 1 132 ? 2.994 23.688 2.998 1 78.44 132 VAL B CA 1
ATOM 4592 C C . VAL B 1 132 ? 4.328 23.234 2.416 1 78.44 132 VAL B C 1
ATOM 4594 O O . VAL B 1 132 ? 4.906 23.906 1.562 1 78.44 132 VAL B O 1
ATOM 4597 N N . PHE B 1 133 ? 4.75 22.141 2.834 1 76.06 133 PHE B N 1
ATOM 4598 C CA . PHE B 1 133 ? 6.066 21.656 2.43 1 76.06 133 PHE B CA 1
ATOM 4599 C C . PHE B 1 133 ? 6.055 21.203 0.977 1 76.06 133 PHE B C 1
ATOM 4601 O O . PHE B 1 133 ? 7.059 21.328 0.271 1 76.06 133 PHE B O 1
ATOM 4608 N N . ALA B 1 134 ? 4.945 20.719 0.596 1 72.19 134 ALA B N 1
ATOM 4609 C CA . ALA B 1 134 ? 4.824 20.375 -0.818 1 72.19 134 ALA B CA 1
ATOM 4610 C C . ALA B 1 134 ? 5.039 21.594 -1.702 1 72.19 134 ALA B C 1
ATOM 4612 O O . ALA B 1 134 ? 5.727 21.516 -2.725 1 72.19 134 ALA B O 1
ATOM 4613 N N . VAL B 1 135 ? 4.523 22.719 -1.268 1 76.5 135 VAL B N 1
ATOM 4614 C CA . VAL B 1 135 ? 4.641 23.953 -2.029 1 76.5 135 VAL B CA 1
ATOM 4615 C C . VAL B 1 135 ? 6.074 24.484 -1.942 1 76.5 135 VAL B C 1
ATOM 4617 O O . VAL B 1 135 ? 6.641 24.938 -2.943 1 76.5 135 VAL B O 1
ATOM 4620 N N . LEU B 1 136 ? 6.652 24.391 -0.819 1 75.88 136 LEU B N 1
ATOM 4621 C CA . LEU B 1 136 ? 8.016 24.891 -0.629 1 75.88 136 LEU B CA 1
ATOM 4622 C C . LEU B 1 136 ? 9.008 24.047 -1.421 1 75.88 136 LEU B C 1
ATOM 4624 O O . LEU B 1 136 ? 9.922 24.578 -2.049 1 75.88 136 LEU B O 1
ATOM 4628 N N . ARG B 1 137 ? 8.773 22.828 -1.398 1 71.12 137 ARG B N 1
ATOM 4629 C CA . ARG B 1 137 ? 9.641 21.906 -2.137 1 71.12 137 ARG B CA 1
ATOM 4630 C C . ARG B 1 137 ? 9.523 22.141 -3.641 1 71.12 137 ARG B C 1
ATOM 4632 O O . ARG B 1 137 ? 10.523 22.078 -4.363 1 71.12 137 ARG B O 1
ATOM 4639 N N . SER B 1 138 ? 8.375 22.359 -4.074 1 69.69 138 SER B N 1
ATOM 4640 C CA . SER B 1 138 ? 8.133 22.594 -5.496 1 69.69 138 SER B CA 1
ATOM 4641 C C . SER B 1 138 ? 8.836 23.859 -5.98 1 69.69 138 SER B C 1
ATOM 4643 O O . SER B 1 138 ? 9.203 23.953 -7.152 1 69.69 138 SER B O 1
ATOM 4645 N N . GLN B 1 139 ? 9.039 24.703 -5.078 1 71.69 139 GLN B N 1
ATOM 4646 C CA . GLN B 1 139 ? 9.688 25.953 -5.43 1 71.69 139 GLN B CA 1
ATOM 4647 C C . GLN B 1 139 ? 11.148 25.969 -4.973 1 71.69 139 GLN B C 1
ATOM 4649 O O . GLN B 1 139 ? 11.797 27.016 -4.988 1 71.69 139 GLN B O 1
ATOM 4654 N N . LYS B 1 140 ? 11.594 24.781 -4.484 1 69.44 140 LYS B N 1
ATOM 4655 C CA . LYS B 1 140 ? 12.969 24.609 -4.039 1 69.44 140 LYS B CA 1
ATOM 4656 C C . LYS B 1 140 ? 13.344 25.641 -2.979 1 69.44 140 LYS B C 1
ATOM 4658 O O . LYS B 1 140 ? 14.414 26.25 -3.049 1 69.44 140 LYS B O 1
ATOM 4663 N N . LEU B 1 141 ? 12.398 25.922 -2.148 1 73.12 141 LEU B N 1
ATOM 4664 C CA . LEU B 1 141 ? 12.633 26.891 -1.088 1 73.12 141 LEU B CA 1
ATOM 4665 C C . LEU B 1 141 ? 12.852 26.188 0.251 1 73.12 141 LEU B C 1
ATOM 4667 O O . LEU B 1 141 ? 12.203 25.188 0.544 1 73.12 141 LEU B O 1
ATOM 4671 N N . ASN B 1 142 ? 13.805 26.719 0.967 1 77.31 142 ASN B N 1
ATOM 4672 C CA . ASN B 1 142 ? 14.047 26.266 2.334 1 77.31 142 ASN B CA 1
ATOM 4673 C C . ASN B 1 142 ? 13.828 27.391 3.34 1 77.31 142 ASN B C 1
ATOM 4675 O O . ASN B 1 142 ? 14.156 28.547 3.07 1 77.31 142 ASN B O 1
ATOM 4679 N N . LEU B 1 143 ? 13.266 27.016 4.387 1 81.31 143 LEU B N 1
ATOM 4680 C CA . LEU B 1 143 ? 13 28 5.418 1 81.31 143 LEU B CA 1
ATOM 4681 C C . LEU B 1 143 ? 14.195 28.141 6.355 1 81.31 143 LEU B C 1
ATOM 4683 O O . LEU B 1 143 ? 14.938 27.188 6.574 1 81.31 143 LEU B O 1
ATOM 4687 N N . LYS B 1 144 ? 14.367 29.266 6.812 1 76.25 144 LYS B N 1
ATOM 4688 C CA . LYS B 1 144 ? 15.492 29.578 7.691 1 76.25 144 LYS B CA 1
ATOM 4689 C C . LYS B 1 144 ? 15.258 29.031 9.094 1 76.25 144 LYS B C 1
ATOM 4691 O O . LYS B 1 144 ? 14.133 29.016 9.586 1 76.25 144 LYS B O 1
ATOM 4696 N N . GLY B 1 145 ? 16.328 28.516 9.57 1 73.75 145 GLY B N 1
ATOM 4697 C CA . GLY B 1 145 ? 16.344 28.188 10.984 1 73.75 145 GLY B CA 1
ATOM 4698 C C . GLY B 1 145 ? 15.484 26.984 11.32 1 73.75 145 GLY B C 1
ATOM 4699 O O . GLY B 1 145 ? 15.578 25.953 10.656 1 73.75 145 GLY B O 1
ATOM 4700 N N . SER B 1 146 ? 14.648 27.219 12.445 1 82.44 146 SER B N 1
ATOM 4701 C CA . SER B 1 146 ? 13.875 26.109 13 1 82.44 146 SER B CA 1
ATOM 4702 C C . SER B 1 146 ? 12.414 26.188 12.586 1 82.44 146 SER B C 1
ATOM 4704 O O . SER B 1 146 ? 11.562 25.484 13.148 1 82.44 146 SER B O 1
ATOM 4706 N N . LEU B 1 147 ? 12.172 27.047 11.617 1 87.62 147 LEU B N 1
ATOM 4707 C CA . LEU B 1 147 ? 10.789 27.281 11.203 1 87.62 147 LEU B CA 1
ATOM 4708 C C . LEU B 1 147 ? 10.195 26.016 10.594 1 87.62 147 LEU B C 1
ATOM 4710 O O . LEU B 1 147 ? 9.031 25.688 10.844 1 87.62 147 LEU B O 1
ATOM 4714 N N . ALA B 1 148 ? 10.969 25.391 9.82 1 84.25 148 ALA B N 1
ATOM 4715 C CA . ALA B 1 148 ? 10.492 24.172 9.164 1 84.25 148 ALA B CA 1
ATOM 4716 C C . ALA B 1 148 ? 10.141 23.094 10.195 1 84.25 148 ALA B C 1
ATOM 4718 O O . ALA B 1 148 ? 9.094 22.453 10.102 1 84.25 148 ALA B O 1
ATOM 4719 N N . SER B 1 149 ? 10.969 22.984 11.148 1 85.12 149 SER B N 1
ATOM 4720 C CA . SER B 1 149 ? 10.773 21.969 12.188 1 85.12 149 SER B CA 1
ATOM 4721 C C . SER B 1 149 ? 9.57 22.312 13.062 1 85.12 149 SER B C 1
ATOM 4723 O O . SER B 1 149 ? 8.805 21.422 13.453 1 85.12 149 SER B O 1
ATOM 4725 N N . LEU B 1 150 ? 9.422 23.562 13.328 1 89.69 150 LEU B N 1
ATOM 4726 C CA . LEU B 1 150 ? 8.281 24 14.125 1 89.69 150 LEU B CA 1
ATOM 4727 C C . LEU B 1 150 ? 6.973 23.688 13.406 1 89.69 150 LEU B C 1
ATOM 4729 O O . LEU B 1 150 ? 6.047 23.141 14.008 1 89.69 150 LEU B O 1
ATOM 4733 N N . LEU B 1 151 ? 6.945 24.031 12.172 1 88.94 151 LEU B N 1
ATOM 4734 C CA . LEU B 1 151 ? 5.73 23.844 11.383 1 88.94 151 LEU B CA 1
ATOM 4735 C C . LEU B 1 151 ? 5.418 22.359 11.219 1 88.94 151 LEU B C 1
ATOM 4737 O O . LEU B 1 151 ? 4.254 21.953 11.242 1 88.94 151 LEU B O 1
ATOM 4741 N N . GLU B 1 152 ? 6.41 21.578 11.094 1 86.19 152 GLU B N 1
ATOM 4742 C CA . GLU B 1 152 ? 6.23 20.141 10.938 1 86.19 152 GLU B CA 1
ATOM 4743 C C . GLU B 1 152 ? 5.652 19.516 12.203 1 86.19 152 GLU B C 1
ATOM 4745 O O . GLU B 1 152 ? 4.699 18.734 12.133 1 86.19 152 GLU B O 1
ATOM 4750 N N . VAL B 1 153 ? 6.234 19.844 13.266 1 88.88 153 VAL B N 1
ATOM 4751 C CA . VAL B 1 153 ? 5.801 19.281 14.539 1 88.88 153 VAL B CA 1
ATOM 4752 C C . VAL B 1 153 ? 4.422 19.812 14.906 1 88.88 153 VAL B C 1
ATOM 4754 O O . VAL B 1 153 ? 3.566 19.078 15.391 1 88.88 153 VAL B O 1
ATOM 4757 N N . GLU B 1 154 ? 4.23 21.062 14.727 1 91.69 154 GLU B N 1
ATOM 4758 C CA . GLU B 1 154 ? 2.922 21.641 15 1 91.69 154 GLU B CA 1
ATOM 4759 C C . GLU B 1 154 ? 1.829 20.969 14.172 1 91.69 154 GLU B C 1
ATOM 4761 O O . GLU B 1 154 ? 0.789 20.594 14.711 1 91.69 154 GLU B O 1
ATOM 4766 N N . SER B 1 155 ? 2.057 20.812 12.914 1 87.25 155 SER B N 1
ATOM 4767 C CA . SER B 1 155 ? 1.056 20.266 12 1 87.25 155 SER B CA 1
ATOM 4768 C C . SER B 1 155 ? 0.748 18.797 12.336 1 87.25 155 SER B C 1
ATOM 4770 O O . SER B 1 155 ? -0.403 18.375 12.242 1 87.25 155 SER B O 1
ATOM 4772 N N . GLY B 1 156 ? 1.708 18.109 12.672 1 85.31 156 GLY B N 1
ATOM 4773 C CA . GLY B 1 156 ? 1.51 16.703 13.008 1 85.31 156 GLY B CA 1
ATOM 4774 C C . GLY B 1 156 ? 0.741 16.5 14.305 1 85.31 156 GLY B C 1
ATOM 4775 O O . GLY B 1 156 ? 0.033 15.508 14.461 1 85.31 156 GLY B O 1
ATOM 4776 N N . SER B 1 157 ? 0.812 17.453 15.148 1 90.38 157 SER B N 1
ATOM 4777 C CA . SER B 1 157 ? 0.215 17.297 16.469 1 90.38 157 SER B CA 1
ATOM 4778 C C . SER B 1 157 ? -1.108 18.047 16.562 1 90.38 157 SER B C 1
ATOM 4780 O O . SER B 1 157 ? -1.907 17.797 17.469 1 90.38 157 SER B O 1
ATOM 4782 N N . ASN B 1 158 ? -1.354 18.922 15.703 1 94.19 158 ASN B N 1
ATOM 4783 C CA . ASN B 1 158 ? -2.561 19.719 15.828 1 94.19 158 ASN B CA 1
ATOM 4784 C C . ASN B 1 158 ? -3.803 18.953 15.398 1 94.19 158 ASN B C 1
ATOM 4786 O O . ASN B 1 158 ? -4.902 19.203 15.898 1 94.19 158 ASN B O 1
ATOM 4790 N N . ASP B 1 159 ? -3.641 17.953 14.492 1 93.06 159 ASP B N 1
ATOM 4791 C CA . ASP B 1 159 ? -4.77 17.156 14.016 1 93.06 159 ASP B CA 1
ATOM 4792 C C . ASP B 1 159 ? -5.41 16.375 15.156 1 93.06 159 ASP B C 1
ATOM 4794 O O . ASP B 1 159 ? -6.629 16.422 15.336 1 93.06 159 ASP B O 1
ATOM 4798 N N . PRO B 1 160 ? -4.586 15.758 15.922 1 93.62 160 PRO B N 1
ATOM 4799 C CA . PRO B 1 160 ? -5.164 15.016 17.047 1 93.62 160 PRO B CA 1
ATOM 4800 C C . PRO B 1 160 ? -5.93 15.914 18.016 1 93.62 160 PRO B C 1
ATOM 4802 O O . PRO B 1 160 ? -6.973 15.516 18.547 1 93.62 160 PRO B O 1
ATOM 4805 N N . ILE B 1 161 ? -5.477 17.094 18.219 1 94.5 161 ILE B N 1
ATOM 4806 C CA . ILE B 1 161 ? -6.121 18.016 19.141 1 94.5 161 ILE B CA 1
ATOM 4807 C C . ILE B 1 161 ? -7.43 18.516 18.547 1 94.5 161 ILE B C 1
ATOM 4809 O O . ILE B 1 161 ? -8.445 18.609 19.234 1 94.5 161 ILE B O 1
ATOM 4813 N N . ALA B 1 162 ? -7.352 18.859 17.312 1 95.25 162 ALA B N 1
ATOM 4814 C CA . ALA B 1 162 ? -8.578 19.281 16.641 1 95.25 162 ALA B CA 1
ATOM 4815 C C . ALA B 1 162 ? -9.617 18.172 16.656 1 95.25 162 ALA B C 1
ATOM 4817 O O . ALA B 1 162 ? -10.812 18.422 16.859 1 95.25 162 ALA B O 1
ATOM 4818 N N . TYR B 1 163 ? -9.141 17 16.422 1 93.75 163 TYR B N 1
ATOM 4819 C CA . TYR B 1 163 ? -10.031 15.844 16.469 1 93.75 163 TYR B CA 1
ATOM 4820 C C . TYR B 1 163 ? -10.641 15.688 17.859 1 93.75 163 TYR B C 1
ATOM 4822 O O . TYR B 1 163 ? -11.844 15.461 18 1 93.75 163 TYR B O 1
ATOM 4830 N N . MET B 1 164 ? -9.852 15.828 18.875 1 94.56 164 MET B N 1
ATOM 4831 C CA . MET B 1 164 ? -10.312 15.719 20.25 1 94.56 164 MET B CA 1
ATOM 4832 C C . MET B 1 164 ? -11.352 16.797 20.578 1 94.56 164 MET B C 1
ATOM 4834 O O . MET B 1 164 ? -12.391 16.5 21.156 1 94.56 164 MET B O 1
ATOM 4838 N N . LEU B 1 165 ? -11.117 18 20.141 1 95.06 165 LEU B N 1
ATOM 4839 C CA . LEU B 1 165 ? -12.055 19.078 20.359 1 95.06 165 LEU B CA 1
ATOM 4840 C C . LEU B 1 165 ? -13.383 18.812 19.656 1 95.06 165 LEU B C 1
ATOM 4842 O O . LEU B 1 165 ? -14.453 19.094 20.203 1 95.06 165 LEU B O 1
ATOM 4846 N N . THR B 1 166 ? -13.273 18.297 18.438 1 94.12 166 THR B N 1
ATOM 4847 C CA . THR B 1 166 ? -14.461 17.953 17.688 1 94.12 166 THR B CA 1
ATOM 4848 C C . THR B 1 166 ? -15.297 16.906 18.438 1 94.12 166 THR B C 1
ATOM 4850 O O . THR B 1 166 ? -16.516 17.047 18.547 1 94.12 166 THR B O 1
ATOM 4853 N N . LEU B 1 167 ? -14.633 15.945 18.984 1 91.38 167 LEU B N 1
ATOM 4854 C CA . LEU B 1 167 ? -15.32 14.883 19.719 1 91.38 167 LEU B CA 1
ATOM 4855 C C . LEU B 1 167 ? -15.977 15.438 20.969 1 91.38 167 LEU B C 1
ATOM 4857 O O . LEU B 1 167 ? -17.094 15.047 21.328 1 91.38 167 LEU B O 1
ATOM 4861 N N . ILE B 1 168 ? -15.328 16.281 21.641 1 92.25 168 ILE B N 1
ATOM 4862 C CA . ILE B 1 168 ? -15.836 16.891 22.859 1 92.25 168 ILE B CA 1
ATOM 4863 C C . ILE B 1 168 ? -17.109 17.672 22.547 1 92.25 168 ILE B C 1
ATOM 4865 O O . ILE B 1 168 ? -18.109 17.531 23.25 1 92.25 168 ILE B O 1
ATOM 4869 N N . LEU B 1 169 ? -17.078 18.422 21.547 1 93.56 169 LEU B N 1
ATOM 4870 C CA . LEU B 1 169 ? -18.203 19.266 21.188 1 93.56 169 LEU B CA 1
ATOM 4871 C C . LEU B 1 169 ? -19.391 18.438 20.719 1 93.56 169 LEU B C 1
ATOM 4873 O O . LEU B 1 169 ? -20.547 18.75 21.031 1 93.56 169 LEU B O 1
ATOM 4877 N N . LEU B 1 170 ? -19.078 17.391 19.984 1 91.75 170 LEU B N 1
ATOM 4878 C CA . LEU B 1 170 ? -20.141 16.484 19.547 1 91.75 170 LEU B CA 1
ATOM 4879 C C . LEU B 1 170 ? -20.781 15.797 20.734 1 91.75 170 LEU B C 1
ATOM 4881 O O . LEU B 1 170 ? -22 15.594 20.75 1 91.75 170 LEU B O 1
ATOM 4885 N N . THR B 1 171 ? -19.953 15.438 21.688 1 89.31 171 THR B N 1
ATOM 4886 C CA . THR B 1 171 ? -20.469 14.828 22.906 1 89.31 171 THR B CA 1
ATOM 4887 C C . THR B 1 171 ? -21.359 15.812 23.672 1 89.31 171 THR B C 1
ATOM 4889 O O . THR B 1 171 ? -22.406 15.43 24.203 1 89.31 171 THR B O 1
ATOM 4892 N N . LEU B 1 172 ? -21.016 17.031 23.734 1 90.62 172 LEU B N 1
ATOM 4893 C CA . LEU B 1 172 ? -21.797 18.062 24.406 1 90.62 172 LEU B CA 1
ATOM 4894 C C . LEU B 1 172 ? -23.109 18.312 23.672 1 90.62 172 LEU B C 1
ATOM 4896 O O . LEU B 1 172 ? -24.141 18.531 24.297 1 90.62 172 LEU B O 1
ATOM 4900 N N . MET B 1 173 ? -23.031 18.219 22.391 1 90.81 173 MET B N 1
ATOM 4901 C CA . MET B 1 173 ? -24.219 18.453 21.578 1 90.81 173 MET B CA 1
ATOM 4902 C C . MET B 1 173 ? -25.203 17.297 21.688 1 90.81 173 MET B C 1
ATOM 4904 O O . MET B 1 173 ? -26.406 17.484 21.5 1 90.81 173 MET B O 1
ATOM 4908 N N . ASN B 1 174 ? -24.688 16.141 21.922 1 86.62 174 ASN B N 1
ATOM 4909 C CA . ASN B 1 174 ? -25.547 14.977 22.094 1 86.62 174 ASN B CA 1
ATOM 4910 C C . ASN B 1 174 ? -26.078 14.883 23.531 1 86.62 174 ASN B C 1
ATOM 4912 O O . ASN B 1 174 ? -26.734 13.906 23.891 1 86.62 174 ASN B O 1
ATOM 4916 N N . ASN B 1 175 ? -25.875 15.914 24.312 1 77.19 175 ASN B N 1
ATOM 4917 C CA . ASN B 1 175 ? -26.391 16.062 25.672 1 77.19 175 ASN B CA 1
ATOM 4918 C C . ASN B 1 175 ? -25.812 14.992 26.609 1 77.19 175 ASN B C 1
ATOM 4920 O O . ASN B 1 175 ? -26.531 14.477 27.469 1 77.19 175 ASN B O 1
ATOM 4924 N N . SER B 1 176 ? -24.656 14.664 26.094 1 70.62 176 SER B N 1
ATOM 4925 C CA . SER B 1 176 ? -24 13.805 27.062 1 70.62 176 SER B CA 1
ATOM 4926 C C . SER B 1 176 ? -23.375 14.617 28.188 1 70.62 176 SER B C 1
ATOM 4928 O O . SER B 1 176 ? -23.047 15.789 28 1 70.62 176 SER B O 1
ATOM 4930 N N . GLY B 1 177 ? -23.562 14.352 29.391 1 74.38 177 GLY B N 1
ATOM 4931 C CA . GLY B 1 177 ? -23.219 15.047 30.609 1 74.38 177 GLY B CA 1
ATOM 4932 C C . GLY B 1 177 ? -21.812 15.625 30.594 1 74.38 177 GLY B C 1
ATOM 4933 O O . GLY B 1 177 ? -20.891 14.992 30.062 1 74.38 177 GLY B O 1
ATOM 4934 N N . VAL B 1 178 ? -21.625 16.969 30.906 1 81.12 178 VAL B N 1
ATOM 4935 C CA . VAL B 1 178 ? -20.391 17.719 31.016 1 81.12 178 VAL B CA 1
ATOM 4936 C C . VAL B 1 178 ? -19.391 16.953 31.891 1 81.12 178 VAL B C 1
ATOM 4938 O O . VAL B 1 178 ? -18.188 17.062 31.719 1 81.12 178 VAL B O 1
ATOM 4941 N N . GLU B 1 179 ? -19.891 16.078 32.719 1 82.62 179 GLU B N 1
ATOM 4942 C CA . GLU B 1 179 ? -19.047 15.336 33.656 1 82.62 179 GLU B CA 1
ATOM 4943 C C . GLU B 1 179 ? -18.188 14.312 32.906 1 82.62 179 GLU B C 1
ATOM 4945 O O . GLU B 1 179 ? -17.141 13.906 33.438 1 82.62 179 GLU B O 1
ATOM 4950 N N . LEU B 1 180 ? -18.625 14.039 31.75 1 85.94 180 LEU B N 1
ATOM 4951 C CA . LEU B 1 180 ? -17.922 12.984 31 1 85.94 180 LEU B CA 1
ATOM 4952 C C . LEU B 1 180 ? -16.781 13.57 30.172 1 85.94 180 LEU B C 1
ATOM 4954 O O . LEU B 1 180 ? -15.945 12.836 29.656 1 85.94 180 LEU B O 1
ATOM 4958 N N . ILE B 1 181 ? -16.688 14.906 30.203 1 88.75 181 ILE B N 1
ATOM 4959 C CA . ILE B 1 181 ? -15.727 15.562 29.312 1 88.75 181 ILE B CA 1
ATOM 4960 C C . ILE B 1 181 ? -14.312 15.398 29.875 1 88.75 181 ILE B C 1
ATOM 4962 O O . ILE B 1 181 ? -13.398 14.992 29.156 1 88.75 181 ILE B O 1
ATOM 4966 N N . ALA B 1 182 ? -14.164 15.664 31.125 1 89.81 182 ALA B N 1
ATOM 4967 C CA . ALA B 1 182 ? -12.844 15.609 31.734 1 89.81 182 ALA B CA 1
ATOM 4968 C C . ALA B 1 182 ? -12.234 14.219 31.594 1 89.81 182 ALA B C 1
ATOM 4970 O O . ALA B 1 182 ? -11.102 14.062 31.125 1 89.81 182 ALA B O 1
ATOM 4971 N N . PRO B 1 183 ? -12.961 13.195 31.984 1 90 183 PRO B N 1
ATOM 4972 C CA . PRO B 1 183 ? -12.414 11.844 31.797 1 90 183 PRO B CA 1
ATOM 4973 C C . PRO B 1 183 ? -12.125 11.531 30.328 1 90 183 PRO B C 1
ATOM 4975 O O . PRO B 1 183 ? -11.164 10.82 30.031 1 90 183 PRO B O 1
ATOM 4978 N N . MET B 1 184 ? -12.891 12.039 29.469 1 90.38 184 MET B N 1
ATOM 4979 C CA . MET B 1 184 ? -12.703 11.805 28.047 1 90.38 184 MET B CA 1
ATOM 4980 C C . MET B 1 184 ? -11.406 12.422 27.547 1 90.38 184 MET B C 1
ATOM 4982 O O . MET B 1 184 ? -10.656 11.797 26.797 1 90.38 184 MET B O 1
ATOM 4986 N N . VAL B 1 185 ? -11.172 13.641 27.969 1 91.75 185 VAL B N 1
ATOM 4987 C CA . VAL B 1 185 ? -9.961 14.336 27.562 1 91.75 185 VAL B CA 1
ATOM 4988 C C . VAL B 1 185 ? -8.734 13.602 28.109 1 91.75 185 VAL B C 1
ATOM 4990 O O . VAL B 1 185 ? -7.75 13.414 27.391 1 91.75 185 VAL B O 1
ATOM 4993 N N . ILE B 1 186 ? -8.805 13.188 29.281 1 93.94 186 ILE B N 1
ATOM 4994 C CA . ILE B 1 186 ? -7.695 12.477 29.922 1 93.94 186 ILE B CA 1
ATOM 4995 C C . ILE B 1 186 ? -7.445 11.156 29.188 1 93.94 186 ILE B C 1
ATOM 4997 O O . ILE B 1 186 ? -6.297 10.805 28.922 1 93.94 186 ILE B O 1
ATOM 5001 N N . LYS B 1 187 ? -8.477 10.445 28.906 1 93.56 187 LYS B N 1
ATOM 5002 C CA . LYS B 1 187 ? -8.352 9.18 28.188 1 93.56 187 LYS B CA 1
ATOM 5003 C C . LYS B 1 187 ? -7.754 9.391 26.797 1 93.56 187 LYS B C 1
ATOM 5005 O O . LYS B 1 187 ? -6.906 8.609 26.359 1 93.56 187 LYS B O 1
ATOM 5010 N N . GLN B 1 188 ? -8.227 10.43 26.156 1 93.75 188 GLN B N 1
ATOM 5011 C CA . GLN B 1 188 ? -7.77 10.727 24.797 1 93.75 188 GLN B CA 1
ATOM 5012 C C . GLN B 1 188 ? -6.262 10.953 24.781 1 93.75 188 GLN B C 1
ATOM 5014 O O . GLN B 1 188 ? -5.562 10.414 23.906 1 93.75 188 GLN B O 1
ATOM 5019 N N . ILE B 1 189 ? -5.805 11.672 25.734 1 94.38 189 ILE B N 1
ATOM 5020 C CA . ILE B 1 189 ? -4.395 12.039 25.75 1 94.38 189 ILE B CA 1
ATOM 5021 C C . ILE B 1 189 ? -3.576 10.906 26.359 1 94.38 189 ILE B C 1
ATOM 5023 O O . ILE B 1 189 ? -2.561 10.492 25.797 1 94.38 189 ILE B O 1
ATOM 5027 N N . ALA B 1 190 ? -4.008 10.352 27.453 1 96.31 190 ALA B N 1
ATOM 5028 C CA . ALA B 1 190 ? -3.262 9.328 28.188 1 96.31 190 ALA B CA 1
ATOM 5029 C C . ALA B 1 190 ? -3.094 8.07 27.344 1 96.31 190 ALA B C 1
ATOM 5031 O O . ALA B 1 190 ? -1.975 7.586 27.156 1 96.31 190 ALA B O 1
ATOM 5032 N N . PHE B 1 191 ? -4.199 7.578 26.828 1 96.25 191 PHE B N 1
ATOM 5033 C CA . PHE B 1 191 ? -4.121 6.363 26.016 1 96.25 191 PHE B CA 1
ATOM 5034 C C . PHE B 1 191 ? -3.475 6.645 24.672 1 96.25 191 PHE B C 1
ATOM 5036 O O . PHE B 1 191 ? -2.781 5.789 24.109 1 96.25 191 PHE B O 1
ATOM 5043 N N . GLY B 1 192 ? -3.715 7.816 24.109 1 96.19 192 GLY B N 1
ATOM 5044 C CA . GLY B 1 192 ? -3.053 8.188 22.859 1 96.19 192 GLY B CA 1
ATOM 5045 C C . GLY B 1 192 ? -1.539 8.18 22.969 1 96.19 192 GLY B C 1
ATOM 5046 O O . GLY B 1 192 ? -0.856 7.605 22.125 1 96.19 192 GLY B O 1
ATOM 5047 N N . LEU B 1 193 ? -1.066 8.727 24.031 1 96.44 193 LEU B N 1
ATOM 5048 C CA . LEU B 1 193 ? 0.375 8.805 24.25 1 96.44 193 LEU B CA 1
ATOM 5049 C C . LEU B 1 193 ? 0.933 7.453 24.688 1 96.44 193 LEU B C 1
ATOM 5051 O O . LEU B 1 193 ? 1.974 7.012 24.203 1 96.44 193 LEU B O 1
ATOM 5055 N N . ALA B 1 194 ? 0.28 6.777 25.562 1 97.88 194 ALA B N 1
ATOM 5056 C CA . ALA B 1 194 ? 0.776 5.531 26.156 1 97.88 194 ALA B CA 1
ATOM 5057 C C . ALA B 1 194 ? 0.855 4.426 25.109 1 97.88 194 ALA B C 1
ATOM 5059 O O . ALA B 1 194 ? 1.88 3.752 24.984 1 97.88 194 ALA B O 1
ATOM 5060 N N . ILE B 1 195 ? -0.199 4.254 24.406 1 97.62 195 ILE B N 1
ATOM 5061 C CA . ILE B 1 195 ? -0.252 3.184 23.406 1 97.62 195 ILE B CA 1
ATOM 5062 C C . ILE B 1 195 ? 0.765 3.451 22.312 1 97.62 195 ILE B C 1
ATOM 5064 O O . ILE B 1 195 ? 1.476 2.539 21.875 1 97.62 195 ILE B O 1
ATOM 5068 N N . GLY B 1 196 ? 0.781 4.707 21.797 1 97.38 196 GLY B N 1
ATOM 5069 C CA . GLY B 1 196 ? 1.782 5.055 20.797 1 97.38 196 GLY B CA 1
ATOM 5070 C C . GLY B 1 196 ? 3.201 4.785 21.266 1 97.38 196 GLY B C 1
ATOM 5071 O O . GLY B 1 196 ? 4.004 4.215 20.516 1 97.38 196 GLY B O 1
ATOM 5072 N N . PHE B 1 197 ? 3.43 5.078 22.469 1 97.44 197 PHE B N 1
ATOM 5073 C CA . PHE B 1 197 ? 4.762 4.914 23.047 1 97.44 197 PHE B CA 1
ATOM 5074 C C . PHE B 1 197 ? 5.09 3.439 23.234 1 97.44 197 PHE B C 1
ATOM 5076 O O . PHE B 1 197 ? 6.16 2.98 22.828 1 97.44 197 PHE B O 1
ATOM 5083 N N . ILE B 1 198 ? 4.234 2.701 23.797 1 97.94 198 ILE B N 1
ATOM 5084 C CA . ILE B 1 198 ? 4.465 1.299 24.125 1 97.94 198 ILE B CA 1
ATOM 5085 C C . ILE B 1 198 ? 4.648 0.489 22.844 1 97.94 198 ILE B C 1
ATOM 5087 O O . ILE B 1 198 ? 5.605 -0.278 22.719 1 97.94 198 ILE B O 1
ATOM 5091 N N . LEU B 1 199 ? 3.771 0.673 21.906 1 97.25 199 LEU B N 1
ATOM 5092 C CA . LEU B 1 199 ? 3.846 -0.092 20.672 1 97.25 199 LEU B CA 1
ATOM 5093 C C . LEU B 1 199 ? 5.09 0.283 19.875 1 97.25 199 LEU B C 1
ATOM 5095 O O . LEU B 1 199 ? 5.707 -0.574 19.234 1 97.25 199 LEU B O 1
ATOM 5099 N N . ALA B 1 200 ? 5.422 1.56 19.922 1 97.31 200 ALA B N 1
ATOM 5100 C CA . ALA B 1 200 ? 6.609 2.008 19.203 1 97.31 200 ALA B CA 1
ATOM 5101 C C . ALA B 1 200 ? 7.879 1.413 19.797 1 97.31 200 ALA B C 1
ATOM 5103 O O . ALA B 1 200 ? 8.742 0.91 19.078 1 97.31 200 ALA B O 1
ATOM 5104 N N . LYS B 1 201 ? 8.008 1.464 21.094 1 96.69 201 LYS B N 1
ATOM 5105 C CA . LYS B 1 201 ? 9.188 0.937 21.766 1 96.69 201 LYS B CA 1
ATOM 5106 C C . LYS B 1 201 ? 9.289 -0.576 21.594 1 96.69 201 LYS B C 1
ATOM 5108 O O . LYS B 1 201 ? 10.383 -1.109 21.391 1 96.69 201 LYS B O 1
ATOM 5113 N N . LEU B 1 202 ? 8.188 -1.205 21.719 1 95.88 202 LEU B N 1
ATOM 5114 C CA . LEU B 1 202 ? 8.164 -2.646 21.5 1 95.88 202 LEU B CA 1
ATOM 5115 C C . LEU B 1 202 ? 8.57 -2.988 20.078 1 95.88 202 LEU B C 1
ATOM 5117 O O . LEU B 1 202 ? 9.281 -3.965 19.844 1 95.88 202 LEU B O 1
ATOM 5121 N N . SER B 1 203 ? 8.062 -2.225 19.156 1 95.19 203 SER B N 1
ATOM 5122 C CA . SER B 1 203 ? 8.375 -2.449 17.75 1 95.19 203 SER B CA 1
ATOM 5123 C C . SER B 1 203 ? 9.875 -2.299 17.484 1 95.19 203 SER B C 1
ATOM 5125 O O . SER B 1 203 ? 10.469 -3.117 16.781 1 95.19 203 SER B O 1
ATOM 5127 N N . VAL B 1 204 ? 10.461 -1.231 18.031 1 93.62 204 VAL B N 1
ATOM 5128 C CA . VAL B 1 204 ? 11.891 -0.991 17.859 1 93.62 204 VAL B CA 1
ATOM 5129 C C . VAL B 1 204 ? 12.68 -2.148 18.453 1 93.62 204 VAL B C 1
ATOM 5131 O O . VAL B 1 204 ? 13.656 -2.619 17.859 1 93.62 204 VAL B O 1
ATOM 5134 N N . TYR B 1 205 ? 12.242 -2.59 19.594 1 92.31 205 TYR B N 1
ATOM 5135 C CA . TYR B 1 205 ? 12.898 -3.705 20.266 1 92.31 205 TYR B CA 1
ATOM 5136 C C . TYR B 1 205 ? 12.836 -4.969 19.422 1 92.31 205 TYR B C 1
ATOM 5138 O O . TYR B 1 205 ? 13.844 -5.645 19.219 1 92.31 205 TYR B O 1
ATOM 5146 N N . ILE B 1 206 ? 11.727 -5.297 18.859 1 90.44 206 ILE B N 1
ATOM 5147 C CA . ILE B 1 206 ? 11.531 -6.508 18.078 1 90.44 206 ILE B CA 1
ATOM 5148 C C . ILE B 1 206 ? 12.32 -6.418 16.781 1 90.44 206 ILE B C 1
ATOM 5150 O O . ILE B 1 206 ? 12.961 -7.387 16.359 1 90.44 206 ILE B O 1
ATOM 5154 N N . LEU B 1 207 ? 12.273 -5.273 16.156 1 88.19 207 LEU B N 1
ATOM 5155 C CA . LEU B 1 207 ? 12.953 -5.094 14.883 1 88.19 207 LEU B CA 1
ATOM 5156 C C . LEU B 1 207 ? 14.461 -5.203 15.047 1 88.19 207 LEU B C 1
ATOM 5158 O O . LEU B 1 207 ? 15.156 -5.68 14.148 1 88.19 207 LEU B O 1
ATOM 5162 N N . ARG B 1 208 ? 14.953 -4.746 16.141 1 81 208 ARG B N 1
ATOM 5163 C CA . ARG B 1 208 ? 16.391 -4.77 16.375 1 81 208 ARG B CA 1
ATOM 5164 C C . ARG B 1 208 ? 16.875 -6.176 16.719 1 81 208 ARG B C 1
ATOM 5166 O O . ARG B 1 208 ? 18.031 -6.516 16.5 1 81 208 ARG B O 1
ATOM 5173 N N . HIS B 1 209 ? 15.938 -6.891 17.203 1 80.75 209 HIS B N 1
ATOM 5174 C CA . HIS B 1 209 ? 16.359 -8.203 17.688 1 80.75 209 HIS B CA 1
ATOM 5175 C C . HIS B 1 209 ? 15.852 -9.312 16.781 1 80.75 209 HIS B C 1
ATOM 5177 O O . HIS B 1 209 ? 16.25 -10.469 16.922 1 80.75 209 HIS B O 1
ATOM 5183 N N . SER B 1 210 ? 14.906 -8.945 15.953 1 76.12 210 SER B N 1
ATOM 5184 C CA . SER B 1 210 ? 14.344 -9.953 15.055 1 76.12 210 SER B CA 1
ATOM 5185 C C . SER B 1 210 ? 14.922 -9.812 13.648 1 76.12 210 SER B C 1
ATOM 5187 O O . SER B 1 210 ? 14.969 -8.719 13.094 1 76.12 210 SER B O 1
ATOM 5189 N N . ASN B 1 211 ? 15.719 -10.711 13.258 1 75.31 211 ASN B N 1
ATOM 5190 C CA . ASN B 1 211 ? 16.234 -10.734 11.898 1 75.31 211 ASN B CA 1
ATOM 5191 C C . ASN B 1 211 ? 15.289 -11.461 10.945 1 75.31 211 ASN B C 1
ATOM 5193 O O . ASN B 1 211 ? 15.375 -12.672 10.773 1 75.31 211 ASN B O 1
ATOM 5197 N N . PHE B 1 212 ? 14.367 -10.586 10.352 1 75.94 212 PHE B N 1
ATOM 5198 C CA . PHE B 1 212 ? 13.469 -11.195 9.383 1 75.94 212 PHE B CA 1
ATOM 5199 C C . PHE B 1 212 ? 14.227 -11.625 8.133 1 75.94 212 PHE B C 1
ATOM 5201 O O . PHE B 1 212 ? 15.125 -10.922 7.668 1 75.94 212 PHE B O 1
ATOM 5208 N N . GLU B 1 213 ? 13.883 -12.727 7.66 1 68.94 213 GLU B N 1
ATOM 5209 C CA . GLU B 1 213 ? 14.57 -13.289 6.496 1 68.94 213 GLU B CA 1
ATOM 5210 C C . GLU B 1 213 ? 14.141 -12.586 5.215 1 68.94 213 GLU B C 1
ATOM 5212 O O . GLU B 1 213 ? 14.914 -12.492 4.258 1 68.94 213 GLU B O 1
ATOM 5217 N N . ILE B 1 214 ? 12.953 -12.133 5.238 1 74.56 214 ILE B N 1
ATOM 5218 C CA . ILE B 1 214 ? 12.398 -11.492 4.051 1 74.56 214 ILE B CA 1
ATOM 5219 C C . ILE B 1 214 ? 12.266 -9.992 4.289 1 74.56 214 ILE B C 1
ATOM 5221 O O . ILE B 1 214 ? 11.695 -9.57 5.301 1 74.56 214 ILE B O 1
ATOM 5225 N N . GLU B 1 215 ? 12.766 -9.156 3.43 1 76.81 215 GLU B N 1
ATOM 5226 C CA . GLU B 1 215 ? 12.766 -7.703 3.557 1 76.81 215 GLU B CA 1
ATOM 5227 C C . GLU B 1 215 ? 11.344 -7.152 3.613 1 76.81 215 GLU B C 1
ATOM 5229 O O . GLU B 1 215 ? 11.062 -6.223 4.371 1 76.81 215 GLU B O 1
ATOM 5234 N N . GLY B 1 216 ? 10.477 -7.742 2.893 1 82.5 216 GLY B N 1
ATOM 5235 C CA . GLY B 1 216 ? 9.094 -7.297 2.85 1 82.5 216 GLY B CA 1
ATOM 5236 C C . GLY B 1 216 ? 8.383 -7.414 4.188 1 82.5 216 GLY B C 1
ATOM 5237 O O . GLY B 1 216 ? 7.406 -6.707 4.441 1 82.5 216 GLY B O 1
ATOM 5238 N N . PHE B 1 217 ? 8.906 -8.219 5.051 1 86.31 217 PHE B N 1
ATOM 5239 C CA . PHE B 1 217 ? 8.258 -8.445 6.336 1 86.31 217 PHE B CA 1
ATOM 5240 C C . PHE B 1 217 ? 8.477 -7.262 7.27 1 86.31 217 PHE B C 1
ATOM 5242 O O . PHE B 1 217 ? 7.656 -7.004 8.156 1 86.31 217 PHE B O 1
ATOM 5249 N N . TYR B 1 218 ? 9.602 -6.535 7.062 1 88 218 TYR B N 1
ATOM 5250 C CA . TYR B 1 218 ? 9.82 -5.328 7.852 1 88 218 TYR B CA 1
ATOM 5251 C C . TYR B 1 218 ? 8.75 -4.281 7.551 1 88 218 TYR B C 1
ATOM 5253 O O . TYR B 1 218 ? 8.203 -3.666 8.469 1 88 218 TYR B O 1
ATOM 5261 N N . THR B 1 219 ? 8.453 -4.168 6.305 1 90.62 219 THR B N 1
ATOM 5262 C CA . THR B 1 219 ? 7.445 -3.217 5.859 1 90.62 219 THR B CA 1
ATOM 5263 C C . THR B 1 219 ? 6.066 -3.604 6.387 1 90.62 219 THR B C 1
ATOM 5265 O O . THR B 1 219 ? 5.309 -2.748 6.848 1 90.62 219 THR B O 1
ATOM 5268 N N . ILE B 1 220 ? 5.789 -4.84 6.344 1 92.56 220 ILE B N 1
ATOM 5269 C CA . ILE B 1 220 ? 4.492 -5.332 6.801 1 92.56 220 ILE B CA 1
ATOM 5270 C C . ILE B 1 220 ? 4.379 -5.152 8.312 1 92.56 220 ILE B C 1
ATOM 5272 O O . ILE B 1 220 ? 3.312 -4.797 8.82 1 92.56 220 ILE B O 1
ATOM 5276 N N . PHE B 1 221 ? 5.441 -5.422 8.992 1 93.62 221 PHE B N 1
ATOM 5277 C CA . PHE B 1 221 ? 5.473 -5.273 10.438 1 93.62 221 PHE B CA 1
ATOM 5278 C C . PHE B 1 221 ? 5.137 -3.84 10.844 1 93.62 221 PHE B C 1
ATOM 5280 O O . PHE B 1 221 ? 4.262 -3.615 11.688 1 93.62 221 PHE B O 1
ATOM 5287 N N . ILE B 1 222 ? 5.785 -2.895 10.266 1 95.12 222 ILE B N 1
ATOM 5288 C CA . ILE B 1 222 ? 5.59 -1.49 10.609 1 95.12 222 ILE B CA 1
ATOM 5289 C C . ILE B 1 222 ? 4.188 -1.049 10.195 1 95.12 222 ILE B C 1
ATOM 5291 O O . ILE B 1 222 ? 3.555 -0.245 10.891 1 95.12 222 ILE B O 1
ATOM 5295 N N . THR B 1 223 ? 3.709 -1.538 9.07 1 95.62 223 THR B N 1
ATOM 5296 C CA . THR B 1 223 ? 2.342 -1.255 8.648 1 95.62 223 THR B CA 1
ATOM 5297 C C . THR B 1 223 ? 1.343 -1.726 9.703 1 95.62 223 THR B C 1
ATOM 5299 O O . THR B 1 223 ? 0.408 -1 10.047 1 95.62 223 THR B O 1
ATOM 5302 N N . ALA B 1 224 ? 1.549 -2.918 10.195 1 95.62 224 ALA B N 1
ATOM 5303 C CA . ALA B 1 224 ? 0.682 -3.477 11.227 1 95.62 224 ALA B CA 1
ATOM 5304 C C . ALA B 1 224 ? 0.71 -2.617 12.492 1 95.62 224 ALA B C 1
ATOM 5306 O O . ALA B 1 224 ? -0.327 -2.389 13.117 1 95.62 224 ALA B O 1
ATOM 5307 N N . ILE B 1 225 ? 1.83 -2.154 12.82 1 96.56 225 ILE B N 1
ATOM 5308 C CA . ILE B 1 225 ? 1.997 -1.347 14.023 1 96.56 225 ILE B CA 1
ATOM 5309 C C . ILE B 1 225 ? 1.264 -0.017 13.859 1 96.56 225 ILE B C 1
ATOM 5311 O O . ILE B 1 225 ? 0.638 0.475 14.797 1 96.56 225 ILE B O 1
ATOM 5315 N N . ALA B 1 226 ? 1.397 0.599 12.68 1 96.94 226 ALA B N 1
ATOM 5316 C CA . ALA B 1 226 ? 0.682 1.844 12.414 1 96.94 226 ALA B CA 1
ATOM 5317 C C . ALA B 1 226 ? -0.822 1.662 12.602 1 96.94 226 ALA B C 1
ATOM 5319 O O . ALA B 1 226 ? -1.473 2.469 13.266 1 96.94 226 ALA B O 1
ATOM 5320 N N . ILE B 1 227 ? -1.333 0.601 12.117 1 96.94 227 ILE B N 1
ATOM 5321 C CA . ILE B 1 227 ? -2.762 0.317 12.195 1 96.94 227 ILE B CA 1
ATOM 5322 C C . ILE B 1 227 ? -3.148 0.025 13.648 1 96.94 227 ILE B C 1
ATOM 5324 O O . ILE B 1 227 ? -4.145 0.549 14.148 1 96.94 227 ILE B O 1
ATOM 5328 N N . LEU B 1 228 ? -2.371 -0.772 14.312 1 97.06 228 LEU B N 1
ATOM 5329 C CA . LEU B 1 228 ? -2.68 -1.183 15.68 1 97.06 228 LEU B CA 1
ATOM 5330 C C . LEU B 1 228 ? -2.564 -0.004 16.641 1 97.06 228 LEU B C 1
ATOM 5332 O O . LEU B 1 228 ? -3.311 0.08 17.625 1 97.06 228 LEU B O 1
ATOM 5336 N N . SER B 1 229 ? -1.585 0.837 16.391 1 97.75 229 SER B N 1
ATOM 5337 C CA . SER B 1 229 ? -1.448 2.023 17.219 1 97.75 229 SER B CA 1
ATOM 5338 C C . SER B 1 229 ? -2.727 2.854 17.219 1 97.75 229 SER B C 1
ATOM 5340 O O . SER B 1 229 ? -3.166 3.332 18.266 1 97.75 229 SER B O 1
ATOM 5342 N N . TYR B 1 230 ? -3.287 3.053 16.062 1 96.94 230 TYR B N 1
ATOM 5343 C CA . TYR B 1 230 ? -4.547 3.779 15.953 1 96.94 230 TYR B CA 1
ATOM 5344 C C . TYR B 1 230 ? -5.688 2.992 16.594 1 96.94 230 TYR B C 1
ATOM 5346 O O . TYR B 1 230 ? -6.418 3.518 17.438 1 96.94 230 TYR B O 1
ATOM 5354 N N . ALA B 1 231 ? -5.816 1.74 16.266 1 96.44 231 ALA B N 1
ATOM 5355 C CA . ALA B 1 231 ? -6.996 0.94 16.578 1 96.44 231 ALA B CA 1
ATOM 5356 C C . ALA B 1 231 ? -7.059 0.626 18.062 1 96.44 231 ALA B C 1
ATOM 5358 O O . ALA B 1 231 ? -8.125 0.703 18.688 1 96.44 231 ALA B O 1
ATOM 5359 N N . PHE B 1 232 ? -5.977 0.268 18.672 1 96.62 232 PHE B N 1
ATOM 5360 C CA . PHE B 1 232 ? -5.965 -0.042 20.094 1 96.62 232 PHE B CA 1
ATOM 5361 C C . PHE B 1 232 ? -6.285 1.199 20.922 1 96.62 232 PHE B C 1
ATOM 5363 O O . PHE B 1 232 ? -6.988 1.116 21.922 1 96.62 232 PHE B O 1
ATOM 5370 N N . SER B 1 233 ? -5.668 2.289 20.5 1 96.81 233 SER B N 1
ATOM 5371 C CA . SER B 1 233 ? -5.945 3.531 21.219 1 96.81 233 SER B CA 1
ATOM 5372 C C . SER B 1 233 ? -7.422 3.902 21.125 1 96.81 233 SER B C 1
ATOM 5374 O O . SER B 1 233 ? -8.047 4.211 22.141 1 96.81 233 SER B O 1
ATOM 5376 N N . GLU B 1 234 ? -7.973 3.865 19.938 1 94.94 234 GLU B N 1
ATOM 5377 C CA . GLU B 1 234 ? -9.383 4.184 19.75 1 94.94 234 GLU B CA 1
ATOM 5378 C C . GLU B 1 234 ? -10.273 3.225 20.531 1 94.94 234 GLU B C 1
ATOM 5380 O O . GLU B 1 234 ? -11.312 3.629 21.078 1 94.94 234 GLU B O 1
ATOM 5385 N N . TYR B 1 235 ? -9.898 1.966 20.578 1 94.88 235 TYR B N 1
ATOM 5386 C CA . TYR B 1 235 ? -10.68 0.942 21.266 1 94.88 235 TYR B CA 1
ATOM 5387 C C . TYR B 1 235 ? -10.758 1.226 22.766 1 94.88 235 TYR B C 1
ATOM 5389 O O . TYR B 1 235 ? -11.781 0.961 23.406 1 94.88 235 TYR B O 1
ATOM 5397 N N . LEU B 1 236 ? -9.773 1.772 23.359 1 95.31 236 LEU B N 1
ATOM 5398 C CA . LEU B 1 236 ? -9.703 2.051 24.797 1 95.31 236 LEU B CA 1
ATOM 5399 C C . LEU B 1 236 ? -10.219 3.455 25.094 1 95.31 236 LEU B C 1
ATOM 5401 O O . LEU B 1 236 ? -10.188 3.895 26.25 1 95.31 236 LEU B O 1
ATOM 5405 N N . GLY B 1 237 ? -10.57 4.176 24.062 1 92.75 237 GLY B N 1
ATOM 5406 C CA . GLY B 1 237 ? -11.117 5.512 24.234 1 92.75 237 GLY B CA 1
ATOM 5407 C C . GLY B 1 237 ? -10.07 6.605 24.094 1 92.75 237 GLY B C 1
ATOM 5408 O O . GLY B 1 237 ? -10.32 7.758 24.453 1 92.75 237 GLY B O 1
ATOM 5409 N N . GLY B 1 238 ? -8.945 6.25 23.625 1 95.06 238 GLY B N 1
ATOM 5410 C CA . GLY B 1 238 ? -7.891 7.223 23.406 1 95.06 238 GLY B CA 1
ATOM 5411 C C . GLY B 1 238 ? -7.93 7.84 22.031 1 95.06 238 GLY B C 1
ATOM 5412 O O . GLY B 1 238 ? -8.812 7.527 21.219 1 95.06 238 GLY B O 1
ATOM 5413 N N . ASN B 1 239 ? -6.98 8.812 21.844 1 96.38 239 ASN B N 1
ATOM 5414 C CA . ASN B 1 239 ? -6.836 9.461 20.547 1 96.38 239 ASN B CA 1
ATOM 5415 C C . ASN B 1 239 ? -5.961 8.633 19.594 1 96.38 239 ASN B C 1
ATOM 5417 O O . ASN B 1 239 ? -4.734 8.648 19.703 1 96.38 239 ASN B O 1
ATOM 5421 N N . GLY B 1 240 ? -6.59 8.008 18.656 1 96.25 240 GLY B N 1
ATOM 5422 C CA . GLY B 1 240 ? -5.875 7.129 17.75 1 96.25 240 GLY B CA 1
ATOM 5423 C C . GLY B 1 240 ? -4.859 7.859 16.891 1 96.25 240 GLY B C 1
ATOM 5424 O O . GLY B 1 240 ? -3.771 7.344 16.625 1 96.25 240 GLY B O 1
ATOM 5425 N N . TYR B 1 241 ? -5.188 9.047 16.438 1 95.69 241 TYR B N 1
ATOM 5426 C CA . TYR B 1 241 ? -4.301 9.805 15.555 1 95.69 241 TYR B CA 1
ATOM 5427 C C . TYR B 1 241 ? -3.061 10.266 16.312 1 95.69 241 TYR B C 1
ATOM 5429 O O . TYR B 1 241 ? -1.959 10.281 15.758 1 95.69 241 TYR B O 1
ATOM 5437 N N . LEU B 1 242 ? -3.277 10.633 17.531 1 95.75 242 LEU B N 1
ATOM 5438 C CA . LEU B 1 242 ? -2.139 10.977 18.375 1 95.75 242 LEU B CA 1
ATOM 5439 C C . LEU B 1 242 ? -1.212 9.781 18.562 1 95.75 242 LEU B C 1
ATOM 5441 O O . LEU B 1 242 ? 0.011 9.922 18.484 1 95.75 242 LEU B O 1
ATOM 5445 N N . SER B 1 243 ? -1.785 8.664 18.797 1 97.69 243 SER B N 1
ATOM 5446 C CA . SER B 1 243 ? -1.027 7.43 19 1 97.69 243 SER B CA 1
ATOM 5447 C C . SER B 1 243 ? -0.188 7.09 17.781 1 97.69 243 SER B C 1
ATOM 5449 O O . SER B 1 243 ? 0.994 6.762 17.906 1 97.69 243 SER B O 1
ATOM 5451 N N . VAL B 1 244 ? -0.781 7.168 16.656 1 96.94 244 VAL B N 1
ATOM 5452 C CA . VAL B 1 244 ? -0.096 6.805 15.414 1 96.94 244 VAL B CA 1
ATOM 5453 C C . VAL B 1 244 ? 1.031 7.797 15.141 1 96.94 244 VAL B C 1
ATOM 5455 O O . VAL B 1 244 ? 2.117 7.41 14.703 1 96.94 244 VAL B O 1
ATOM 5458 N N . TYR B 1 245 ? 0.82 9.062 15.383 1 95 245 TYR B N 1
ATOM 5459 C CA . TYR B 1 245 ? 1.831 10.094 15.172 1 95 245 TYR B CA 1
ATOM 5460 C C . TYR B 1 245 ? 3.035 9.867 16.078 1 95 245 TYR B C 1
ATOM 5462 O O . TYR B 1 245 ? 4.18 9.93 15.625 1 95 245 TYR B O 1
ATOM 5470 N N . ILE B 1 246 ? 2.771 9.586 17.281 1 96.06 246 ILE B N 1
ATOM 5471 C CA . ILE B 1 246 ? 3.826 9.352 18.266 1 96.06 246 ILE B CA 1
ATOM 5472 C C . ILE B 1 246 ? 4.609 8.094 17.875 1 96.06 246 ILE B C 1
ATOM 5474 O O . ILE B 1 246 ? 5.84 8.07 17.984 1 96.06 246 ILE B O 1
ATOM 5478 N N . SER B 1 247 ? 3.898 7.07 17.531 1 97.38 247 SER B N 1
ATOM 5479 C CA . SER B 1 247 ? 4.562 5.852 17.078 1 97.38 247 SER B CA 1
ATOM 5480 C C . SER B 1 247 ? 5.484 6.133 15.891 1 97.38 247 SER B C 1
ATOM 5482 O O . SER B 1 247 ? 6.598 5.609 15.828 1 97.38 247 SER B O 1
ATOM 5484 N N . GLY B 1 248 ? 4.996 6.934 14.969 1 96 248 GLY B N 1
ATOM 5485 C CA . GLY B 1 248 ? 5.816 7.324 13.828 1 96 248 GLY B CA 1
ATOM 5486 C C . GLY B 1 248 ? 7.086 8.055 14.227 1 96 248 GLY B C 1
ATOM 5487 O O . GLY B 1 248 ? 8.172 7.734 13.734 1 96 248 GLY B O 1
ATOM 5488 N N . ILE B 1 249 ? 6.996 8.961 15.133 1 94.31 249 ILE B N 1
ATOM 5489 C CA . ILE B 1 249 ? 8.141 9.75 15.578 1 94.31 249 ILE B CA 1
ATOM 5490 C C . ILE B 1 249 ? 9.18 8.836 16.219 1 94.31 249 ILE B C 1
ATOM 5492 O O . ILE B 1 249 ? 10.367 8.914 15.891 1 94.31 249 ILE B O 1
ATOM 5496 N N . ILE B 1 250 ? 8.742 7.996 17.062 1 95.88 250 ILE B N 1
ATOM 5497 C CA . ILE B 1 250 ? 9.656 7.156 17.828 1 95.88 250 ILE B CA 1
ATOM 5498 C C . ILE B 1 250 ? 10.328 6.148 16.906 1 95.88 250 ILE B C 1
ATOM 5500 O O . ILE B 1 250 ? 11.555 6 16.922 1 95.88 250 ILE B O 1
ATOM 5504 N N . ILE B 1 251 ? 9.586 5.512 16.109 1 95.56 251 ILE B N 1
ATOM 5505 C CA . ILE B 1 251 ? 10.148 4.512 15.203 1 95.56 251 ILE B CA 1
ATOM 5506 C C . ILE B 1 251 ? 11.047 5.195 14.172 1 95.56 251 ILE B C 1
ATOM 5508 O O . ILE B 1 251 ? 12.148 4.715 13.883 1 95.56 251 ILE B O 1
ATOM 5512 N N . GLY B 1 252 ? 10.578 6.293 13.648 1 92.62 252 GLY B N 1
ATOM 5513 C CA . GLY B 1 252 ? 11.344 7.02 12.648 1 92.62 252 GLY B CA 1
ATOM 5514 C C . GLY B 1 252 ? 12.672 7.539 13.172 1 92.62 252 GLY B C 1
ATOM 5515 O O . GLY B 1 252 ? 13.625 7.695 12.406 1 92.62 252 GLY B O 1
ATOM 5516 N N . ASN B 1 253 ? 12.758 7.773 14.422 1 89.69 253 ASN B N 1
ATOM 5517 C CA . ASN B 1 253 ? 13.977 8.328 15 1 89.69 253 ASN B CA 1
ATOM 5518 C C . ASN B 1 253 ? 14.773 7.262 15.75 1 89.69 253 ASN B C 1
ATOM 5520 O O . ASN B 1 253 ? 15.688 7.586 16.5 1 89.69 253 ASN B O 1
ATOM 5524 N N . SER B 1 254 ? 14.438 6.047 15.531 1 89.06 254 SER B N 1
ATOM 5525 C CA . SER B 1 254 ? 15.172 4.922 16.094 1 89.06 254 SER B CA 1
ATOM 5526 C C . SER B 1 254 ? 16.031 4.23 15.039 1 89.06 254 SER B C 1
ATOM 5528 O O . SER B 1 254 ? 15.781 4.391 13.836 1 89.06 254 SER B O 1
ATOM 5530 N N . ARG B 1 255 ? 17.078 3.535 15.516 1 81.38 255 ARG B N 1
ATOM 5531 C CA . ARG B 1 255 ? 17.906 2.754 14.609 1 81.38 255 ARG B CA 1
ATOM 5532 C C . ARG B 1 255 ? 17.281 1.4 14.305 1 81.38 255 ARG B C 1
ATOM 5534 O O . ARG B 1 255 ? 17.328 0.488 15.133 1 81.38 255 ARG B O 1
ATOM 5541 N N . ILE B 1 256 ? 16.656 1.305 13.164 1 84.38 256 ILE B N 1
ATOM 5542 C CA . ILE B 1 256 ? 16.016 0.062 12.758 1 84.38 256 ILE B CA 1
ATOM 5543 C C . ILE B 1 256 ? 16.562 -0.387 11.406 1 84.38 256 ILE B C 1
ATOM 5545 O O . ILE B 1 256 ? 17.047 0.431 10.625 1 84.38 256 ILE B O 1
ATOM 5549 N N . PRO B 1 257 ? 16.547 -1.677 11.125 1 80.31 257 PRO B N 1
ATOM 5550 C CA . PRO B 1 257 ? 17.031 -2.172 9.836 1 80.31 257 PRO B CA 1
ATOM 5551 C C . PRO B 1 257 ? 16.188 -1.696 8.656 1 80.31 257 PRO B C 1
ATOM 5553 O O . PRO B 1 257 ? 14.984 -1.46 8.812 1 80.31 257 PRO B O 1
ATOM 5556 N N . LEU B 1 258 ? 16.812 -1.503 7.477 1 78.44 258 LEU B N 1
ATOM 5557 C CA . LEU B 1 258 ? 16.172 -1.21 6.199 1 78.44 258 LEU B CA 1
ATOM 5558 C C . LEU B 1 258 ? 15.32 0.058 6.293 1 78.44 258 LEU B C 1
ATOM 5560 O O . LEU B 1 258 ? 14.227 0.123 5.73 1 78.44 258 LEU B O 1
ATOM 5564 N N . LYS B 1 259 ? 15.742 0.973 7.059 1 82.19 259 LYS B N 1
ATOM 5565 C CA . LYS B 1 259 ? 15.008 2.219 7.262 1 82.19 259 LYS B CA 1
ATOM 5566 C C . LYS B 1 259 ? 14.75 2.93 5.938 1 82.19 259 LYS B C 1
ATOM 5568 O O . LYS B 1 259 ? 13.664 3.469 5.715 1 82.19 259 LYS B O 1
ATOM 5573 N N . LYS B 1 260 ? 15.734 2.883 5.035 1 77.94 260 LYS B N 1
ATOM 5574 C CA . LYS B 1 260 ? 15.602 3.553 3.746 1 77.94 260 LYS B CA 1
ATOM 5575 C C . LYS B 1 260 ? 14.453 2.963 2.932 1 77.94 260 LYS B C 1
ATOM 5577 O O . LYS B 1 260 ? 13.656 3.701 2.354 1 77.94 260 LYS B O 1
ATOM 5582 N N . SER B 1 261 ? 14.414 1.674 2.932 1 80.56 261 SER B N 1
ATOM 5583 C CA . SER B 1 261 ? 13.344 0.991 2.207 1 80.56 261 SER B CA 1
ATOM 5584 C C . SER B 1 261 ? 11.977 1.3 2.812 1 80.56 261 SER B C 1
ATOM 5586 O O . SER B 1 261 ? 10.992 1.445 2.088 1 80.56 261 SER B O 1
ATOM 5588 N N . LEU B 1 262 ? 12.023 1.438 4.129 1 88.75 262 LEU B N 1
ATOM 5589 C CA . LEU B 1 262 ? 10.773 1.731 4.828 1 88.75 262 LEU B CA 1
ATOM 5590 C C . LEU B 1 262 ? 10.297 3.145 4.512 1 88.75 262 LEU B C 1
ATOM 5592 O O . LEU B 1 262 ? 9.094 3.369 4.324 1 88.75 262 LEU B O 1
ATOM 5596 N N . VAL B 1 263 ? 11.211 4.062 4.398 1 86.06 263 VAL B N 1
ATOM 5597 C CA . VAL B 1 263 ? 10.875 5.449 4.086 1 86.06 263 VAL B CA 1
ATOM 5598 C C . VAL B 1 263 ? 10.258 5.531 2.691 1 86.06 263 VAL B C 1
ATOM 5600 O O . VAL B 1 263 ? 9.227 6.18 2.496 1 86.06 263 VAL B O 1
ATOM 5603 N N . HIS B 1 264 ? 10.844 4.828 1.758 1 82.75 264 HIS B N 1
ATOM 5604 C CA . HIS B 1 264 ? 10.336 4.844 0.389 1 82.75 264 HIS B CA 1
ATOM 5605 C C . HIS B 1 264 ? 8.945 4.219 0.309 1 82.75 264 HIS B C 1
ATOM 5607 O O . HIS B 1 264 ? 8.086 4.707 -0.427 1 82.75 264 HIS B O 1
ATOM 5613 N N . PHE B 1 265 ? 8.805 3.195 1.021 1 90.69 265 PHE B N 1
ATOM 5614 C CA . PHE B 1 265 ? 7.52 2.508 1.002 1 90.69 265 PHE B CA 1
ATOM 5615 C C . PHE B 1 265 ? 6.418 3.398 1.566 1 90.69 265 PHE B C 1
ATOM 5617 O O . PHE B 1 265 ? 5.375 3.582 0.937 1 90.69 265 PHE B O 1
ATOM 5624 N N . PHE B 1 266 ? 6.582 3.957 2.719 1 92.31 266 PHE B N 1
ATOM 5625 C CA . PHE B 1 266 ? 5.543 4.723 3.391 1 92.31 266 PHE B CA 1
ATOM 5626 C C . PHE B 1 266 ? 5.363 6.086 2.734 1 92.31 266 PHE B C 1
ATOM 5628 O O . PHE B 1 266 ? 4.285 6.684 2.816 1 92.31 266 PHE B O 1
ATOM 5635 N N . ASP B 1 267 ? 6.434 6.578 2.086 1 88.25 267 ASP B N 1
ATOM 5636 C CA . ASP B 1 267 ? 6.277 7.773 1.262 1 88.25 267 ASP B CA 1
ATOM 5637 C C . ASP B 1 267 ? 5.277 7.531 0.132 1 88.25 267 ASP B C 1
ATOM 5639 O O . ASP B 1 267 ? 4.363 8.336 -0.077 1 88.25 267 ASP B O 1
ATOM 5643 N N . GLY B 1 268 ? 5.461 6.434 -0.521 1 87.88 268 GLY B N 1
ATOM 5644 C CA . GLY B 1 268 ? 4.535 6.059 -1.578 1 87.88 268 GLY B CA 1
ATOM 5645 C C . GLY B 1 268 ? 3.111 5.871 -1.088 1 87.88 268 GLY B C 1
ATOM 5646 O O . GLY B 1 268 ? 2.17 6.402 -1.682 1 87.88 268 GLY B O 1
ATOM 5647 N N . ILE B 1 269 ? 2.961 5.16 0.006 1 92.94 269 ILE B N 1
ATOM 5648 C CA . ILE B 1 269 ? 1.643 4.902 0.576 1 92.94 269 ILE B CA 1
ATOM 5649 C C . ILE B 1 269 ? 0.998 6.223 1.002 1 92.94 269 ILE B C 1
ATOM 5651 O O . ILE B 1 269 ? -0.203 6.422 0.81 1 92.94 269 ILE B O 1
ATOM 5655 N N . SER B 1 270 ? 1.761 7.078 1.625 1 91 270 SER B N 1
ATOM 5656 C CA . SER B 1 270 ? 1.25 8.367 2.084 1 91 270 SER B CA 1
ATOM 5657 C C . SER B 1 270 ? 0.698 9.188 0.925 1 91 270 SER B C 1
ATOM 5659 O O . SER B 1 270 ? -0.366 9.797 1.042 1 91 270 SER B O 1
ATOM 5661 N N . TRP B 1 271 ? 1.321 9.203 -0.191 1 87.19 271 TRP B N 1
ATOM 5662 C CA . TRP B 1 271 ? 0.872 9.969 -1.348 1 87.19 271 TRP B CA 1
ATOM 5663 C C . TRP B 1 271 ? -0.388 9.359 -1.951 1 87.19 271 TRP B C 1
ATOM 5665 O O . TRP B 1 271 ? -1.286 10.078 -2.391 1 87.19 271 TRP B O 1
ATOM 5675 N N . ILE B 1 272 ? -0.362 8.039 -1.979 1 90.62 272 ILE B N 1
ATOM 5676 C CA . ILE B 1 272 ? -1.56 7.363 -2.465 1 90.62 272 ILE B CA 1
ATOM 5677 C C . ILE B 1 272 ? -2.75 7.723 -1.578 1 90.62 272 ILE B C 1
ATOM 5679 O O . ILE B 1 272 ? -3.84 8.016 -2.078 1 90.62 272 ILE B O 1
ATOM 5683 N N . MET B 1 273 ? -2.508 7.707 -0.279 1 91.69 273 MET B N 1
ATOM 5684 C CA . MET B 1 273 ? -3.568 8.039 0.667 1 91.69 273 MET B CA 1
ATOM 5685 C C . MET B 1 273 ? -4 9.492 0.51 1 91.69 273 MET B C 1
ATOM 5687 O O . MET B 1 273 ? -5.188 9.812 0.617 1 91.69 273 MET B O 1
ATOM 5691 N N . GLN B 1 274 ? -3.076 10.383 0.275 1 88.31 274 GLN B N 1
ATOM 5692 C CA . GLN B 1 274 ? -3.393 11.797 0.073 1 88.31 274 GLN B CA 1
ATOM 5693 C C . GLN B 1 274 ? -4.266 11.992 -1.164 1 88.31 274 GLN B C 1
ATOM 5695 O O . GLN B 1 274 ? -5.242 12.742 -1.129 1 88.31 274 GLN B O 1
ATOM 5700 N N . ILE B 1 275 ? -3.912 11.328 -2.209 1 89.25 275 ILE B N 1
ATOM 5701 C CA . ILE B 1 275 ? -4.699 11.422 -3.434 1 89.25 275 ILE B CA 1
ATOM 5702 C C . ILE B 1 275 ? -6.109 10.891 -3.182 1 89.25 275 ILE B C 1
ATOM 5704 O O . ILE B 1 275 ? -7.094 11.523 -3.561 1 89.25 275 ILE B O 1
ATOM 5708 N N . MET B 1 276 ? -6.117 9.75 -2.527 1 89.75 276 MET B N 1
ATOM 5709 C CA . MET B 1 276 ? -7.41 9.148 -2.229 1 89.75 276 MET B CA 1
ATOM 5710 C C . MET B 1 276 ? -8.266 10.078 -1.37 1 89.75 276 MET B C 1
ATOM 5712 O O . MET B 1 276 ? -9.438 10.312 -1.671 1 89.75 276 MET B O 1
ATOM 5716 N N . LEU B 1 277 ? -7.66 10.625 -0.353 1 89.25 277 LEU B N 1
ATOM 5717 C CA . LEU B 1 277 ? -8.375 11.469 0.593 1 89.25 277 LEU B CA 1
ATOM 5718 C C . LEU B 1 277 ? -8.898 12.727 -0.094 1 89.25 277 LEU B C 1
ATOM 5720 O O . LEU B 1 277 ? -10.102 13.023 -0.032 1 89.25 277 LEU B O 1
ATOM 5724 N N . PHE B 1 278 ? -8.094 13.461 -0.769 1 87.62 278 PHE B N 1
ATOM 5725 C CA . PHE B 1 278 ? -8.469 14.734 -1.374 1 87.62 278 PHE B CA 1
ATOM 5726 C C . PHE B 1 278 ? -9.414 14.516 -2.549 1 87.62 278 PHE B C 1
ATOM 5728 O O . PHE B 1 278 ? -10.336 15.305 -2.766 1 87.62 278 PHE B O 1
ATOM 5735 N N . PHE B 1 279 ? -9.18 13.477 -3.291 1 87.88 279 PHE B N 1
ATOM 5736 C CA . PHE B 1 279 ? -10.078 13.164 -4.398 1 87.88 279 PHE B CA 1
ATOM 5737 C C . PHE B 1 279 ? -11.469 12.797 -3.887 1 87.88 279 PHE B C 1
ATOM 5739 O O . PHE B 1 279 ? -12.477 13.234 -4.441 1 87.88 279 PHE B O 1
ATOM 5746 N N . MET B 1 280 ? -11.531 11.992 -2.877 1 88 280 MET B N 1
ATOM 5747 C CA . MET B 1 280 ? -12.812 11.562 -2.314 1 88 280 MET B CA 1
ATOM 5748 C C . MET B 1 280 ? -13.57 12.75 -1.732 1 88 280 MET B C 1
ATOM 5750 O O . MET B 1 280 ? -14.797 12.805 -1.808 1 88 280 MET B O 1
ATOM 5754 N N . LEU B 1 281 ? -12.859 13.602 -1.105 1 87.12 281 LEU B N 1
ATOM 5755 C CA . LEU B 1 281 ? -13.492 14.805 -0.567 1 87.12 281 LEU B CA 1
ATOM 5756 C C . LEU B 1 281 ? -14.109 15.641 -1.683 1 87.12 281 LEU B C 1
ATOM 5758 O O . LEU B 1 281 ? -15.203 16.188 -1.525 1 87.12 281 LEU B O 1
ATOM 5762 N N . GLY B 1 282 ? -13.422 15.75 -2.791 1 87.69 282 GLY B N 1
ATOM 5763 C CA . GLY B 1 282 ? -13.977 16.422 -3.953 1 87.69 282 GLY B CA 1
ATOM 5764 C C . GLY B 1 282 ? -15.188 15.727 -4.535 1 87.69 282 GLY B C 1
ATOM 5765 O O . GLY B 1 282 ? -16.156 16.375 -4.926 1 87.69 282 GLY B O 1
ATOM 5766 N N . LEU B 1 283 ? -15.109 14.414 -4.527 1 86.38 283 LEU B N 1
ATOM 5767 C CA . LEU B 1 283 ? -16.203 13.609 -5.066 1 86.38 283 LEU B CA 1
ATOM 5768 C C . LEU B 1 283 ? -17.469 13.766 -4.223 1 86.38 283 LEU B C 1
ATOM 5770 O O . LEU B 1 283 ? -18.578 13.734 -4.75 1 86.38 283 LEU B O 1
ATOM 5774 N N . LEU B 1 284 ? -17.281 13.883 -2.965 1 85.81 284 LEU B N 1
ATOM 5775 C CA . LEU B 1 284 ? -18.391 13.977 -2.023 1 85.81 284 LEU B CA 1
ATOM 5776 C C . LEU B 1 284 ? -19.031 15.359 -2.068 1 85.81 284 LEU B C 1
ATOM 5778 O O . LEU B 1 284 ? -20.203 15.516 -1.707 1 85.81 284 LEU B O 1
ATOM 5782 N N . SER B 1 285 ? -18.297 16.297 -2.531 1 85.81 285 SER B N 1
ATOM 5783 C CA . SER B 1 285 ? -18.781 17.672 -2.539 1 85.81 285 SER B CA 1
ATOM 5784 C C . SER B 1 285 ? -19.734 17.922 -3.709 1 85.81 285 SER B C 1
ATOM 5786 O O . SER B 1 285 ? -19.594 17.312 -4.77 1 85.81 285 SER B O 1
ATOM 5788 N N . PHE B 1 286 ? -20.703 18.688 -3.418 1 84.19 286 PHE B N 1
ATOM 5789 C CA . PHE B 1 286 ? -21.609 19.156 -4.453 1 84.19 286 PHE B CA 1
ATOM 5790 C C . PHE B 1 286 ? -21.359 20.625 -4.781 1 84.19 286 PHE B C 1
ATOM 5792 O O . PHE B 1 286 ? -21.859 21.516 -4.102 1 84.19 286 PHE B O 1
ATOM 5799 N N . PRO B 1 287 ? -20.656 20.781 -5.91 1 85.56 287 PRO B N 1
ATOM 5800 C CA . PRO B 1 287 ? -20.328 22.156 -6.277 1 85.56 287 PRO B CA 1
ATOM 5801 C C . PRO B 1 287 ? -21.562 23.062 -6.387 1 85.56 287 PRO B C 1
ATOM 5803 O O . PRO B 1 287 ? -21.469 24.266 -6.148 1 85.56 287 PRO B O 1
ATOM 5806 N N . SER B 1 288 ? -22.656 22.516 -6.656 1 86.25 288 SER B N 1
ATOM 5807 C CA . SER B 1 288 ? -23.891 23.281 -6.777 1 86.25 288 SER B CA 1
ATOM 5808 C C . SER B 1 288 ? -24.328 23.844 -5.43 1 86.25 288 SER B C 1
ATOM 5810 O O . SER B 1 288 ? -25.094 24.812 -5.375 1 86.25 288 SER B O 1
ATOM 5812 N N . LYS B 1 289 ? -23.875 23.328 -4.359 1 86.44 289 LYS B N 1
ATOM 5813 C CA . LYS B 1 289 ? -24.25 23.781 -3.018 1 86.44 289 LYS B CA 1
ATOM 5814 C C . LYS B 1 289 ? -23.234 24.797 -2.49 1 86.44 289 LYS B C 1
ATOM 5816 O O . LYS B 1 289 ? -23.516 25.484 -1.499 1 86.44 289 LYS B O 1
ATOM 5821 N N . LEU B 1 290 ? -22.172 24.969 -3.162 1 87.19 290 LEU B N 1
ATOM 5822 C CA . LEU B 1 290 ? -21.078 25.812 -2.678 1 87.19 290 LEU B CA 1
ATOM 5823 C C . LEU B 1 290 ? -21.484 27.281 -2.695 1 87.19 290 LEU B C 1
ATOM 5825 O O . LEU B 1 290 ? -21.141 28.031 -1.78 1 87.19 290 LEU B O 1
ATOM 5829 N N . PRO B 1 291 ? -22.266 27.641 -3.666 1 87.31 291 PRO B N 1
ATOM 5830 C CA . PRO B 1 291 ? -22.688 29.047 -3.658 1 87.31 291 PRO B CA 1
ATOM 5831 C C . PRO B 1 291 ? -23.562 29.406 -2.455 1 87.31 291 PRO B C 1
ATOM 5833 O O . PRO B 1 291 ? -23.516 30.531 -1.975 1 87.31 291 PRO B O 1
ATOM 5836 N N . ASN B 1 292 ? -24.312 28.484 -1.938 1 88.06 292 ASN B N 1
ATOM 5837 C CA . ASN B 1 292 ? -25.188 28.719 -0.798 1 88.06 292 ASN B CA 1
ATOM 5838 C C . ASN B 1 292 ? -24.391 28.969 0.48 1 88.06 292 ASN B C 1
ATOM 5840 O O . ASN B 1 292 ? -24.891 29.594 1.41 1 88.06 292 ASN B O 1
ATOM 5844 N N . VAL B 1 293 ? -23.156 28.453 0.517 1 90.5 293 VAL B N 1
ATOM 5845 C CA . VAL B 1 293 ? -22.375 28.578 1.739 1 90.5 293 VAL B CA 1
ATOM 5846 C C . VAL B 1 293 ? -21.219 29.547 1.517 1 90.5 293 VAL B C 1
ATOM 5848 O O . VAL B 1 293 ? -20.453 29.828 2.439 1 90.5 293 VAL B O 1
ATOM 5851 N N . PHE B 1 294 ? -21.078 30.109 0.382 1 91.19 294 PHE B N 1
ATOM 5852 C CA . PHE B 1 294 ? -19.953 30.922 -0.033 1 91.19 294 PHE B CA 1
ATOM 5853 C C . PHE B 1 294 ? -19.734 32.094 0.93 1 91.19 294 PHE B C 1
ATOM 5855 O O . PHE B 1 294 ? -18.625 32.312 1.407 1 91.19 294 PHE B O 1
ATOM 5862 N N . GLY B 1 295 ? -20.797 32.781 1.219 1 91.88 295 GLY B N 1
ATOM 5863 C CA . GLY B 1 295 ? -20.688 33.938 2.078 1 91.88 295 GLY B CA 1
ATOM 5864 C C . GLY B 1 295 ? -20.188 33.625 3.473 1 91.88 295 GLY B C 1
ATOM 5865 O O . GLY B 1 295 ? -19.234 34.219 3.961 1 91.88 295 GLY B O 1
ATOM 5866 N N . ILE B 1 296 ? -20.75 32.625 4.023 1 93.44 296 ILE B N 1
ATOM 5867 C CA . ILE B 1 296 ? -20.422 32.219 5.383 1 93.44 296 ILE B CA 1
ATOM 5868 C C . ILE B 1 296 ? -19 31.656 5.422 1 93.44 296 ILE B C 1
ATOM 5870 O O . ILE B 1 296 ? -18.219 32.031 6.289 1 93.44 296 ILE B O 1
ATOM 5874 N N . ALA B 1 297 ? -18.672 30.812 4.512 1 94.25 297 ALA B N 1
ATOM 5875 C CA . ALA B 1 297 ? -17.359 30.172 4.473 1 94.25 297 ALA B CA 1
ATOM 5876 C C . ALA B 1 297 ? -16.25 31.188 4.219 1 94.25 297 ALA B C 1
ATOM 5878 O O . ALA B 1 297 ? -15.164 31.078 4.801 1 94.25 297 ALA B O 1
ATOM 5879 N N . MET B 1 298 ? -16.531 32.094 3.381 1 94.94 298 MET B N 1
ATOM 5880 C CA . MET B 1 298 ? -15.555 33.156 3.082 1 94.94 298 MET B CA 1
ATOM 5881 C C . MET B 1 298 ? -15.297 34 4.309 1 94.94 298 MET B C 1
ATOM 5883 O O . MET B 1 298 ? -14.141 34.344 4.617 1 94.94 298 MET B O 1
ATOM 5887 N N . ALA B 1 299 ? -16.359 34.406 4.953 1 96.12 299 ALA B N 1
ATOM 5888 C CA . ALA B 1 299 ? -16.219 35.219 6.156 1 96.12 299 ALA B CA 1
ATOM 5889 C C . ALA B 1 299 ? -15.398 34.5 7.219 1 96.12 299 ALA B C 1
ATOM 5891 O O . ALA B 1 299 ? -14.516 35.094 7.836 1 96.12 299 ALA B O 1
ATOM 5892 N N . ILE B 1 300 ? -15.695 33.281 7.438 1 96.31 300 ILE B N 1
ATOM 5893 C CA . ILE B 1 300 ? -14.984 32.5 8.438 1 96.31 300 ILE B CA 1
ATOM 5894 C C . ILE B 1 300 ? -13.516 32.344 8.031 1 96.31 300 ILE B C 1
ATOM 5896 O O . ILE B 1 300 ? -12.617 32.5 8.867 1 96.31 300 ILE B O 1
ATOM 5900 N N . SER B 1 301 ? -13.281 32.062 6.758 1 95 301 SER B N 1
ATOM 5901 C CA . SER B 1 301 ? -11.922 31.859 6.254 1 95 301 SER B CA 1
ATOM 5902 C C . SER B 1 301 ? -11.078 33.125 6.426 1 95 301 SER B C 1
ATOM 5904 O O . SER B 1 301 ? -9.945 33.062 6.906 1 95 301 SER B O 1
ATOM 5906 N N . ILE B 1 302 ? -11.625 34.219 6.043 1 95.06 302 ILE B N 1
ATOM 5907 C CA . ILE B 1 302 ? -10.906 35.5 6.156 1 95.06 302 ILE B CA 1
ATOM 5908 C C . ILE B 1 302 ? -10.633 35.781 7.625 1 95.06 302 ILE B C 1
ATOM 5910 O O . ILE B 1 302 ? -9.523 36.219 7.984 1 95.06 302 ILE B O 1
ATOM 5914 N N . PHE B 1 303 ? -11.609 35.594 8.445 1 96.5 303 PHE B N 1
ATOM 5915 C CA . PHE B 1 303 ? -11.453 35.844 9.875 1 96.5 303 PHE B CA 1
ATOM 5916 C C . PHE B 1 303 ? -10.359 34.938 10.461 1 96.5 303 PHE B C 1
ATOM 5918 O O . PHE B 1 303 ? -9.555 35.406 11.273 1 96.5 303 PHE B O 1
ATOM 5925 N N . MET B 1 304 ? -10.328 33.719 10.102 1 95.81 304 MET B N 1
ATOM 5926 C CA . MET B 1 304 ? -9.336 32.781 10.602 1 95.81 304 MET B CA 1
ATOM 5927 C C . MET B 1 304 ? -7.93 33.156 10.172 1 95.81 304 MET B C 1
ATOM 5929 O O . MET B 1 304 ? -6.988 33.094 10.961 1 95.81 304 MET B O 1
ATOM 5933 N N . ILE B 1 305 ? -7.773 33.625 8.914 1 93.62 305 ILE B N 1
ATOM 5934 C CA . ILE B 1 305 ? -6.473 33.938 8.336 1 93.62 305 ILE B CA 1
ATOM 5935 C C . ILE B 1 305 ? -5.941 35.25 8.93 1 93.62 305 ILE B C 1
ATOM 5937 O O . ILE B 1 305 ? -4.754 35.344 9.242 1 93.62 305 ILE B O 1
ATOM 5941 N N . VAL B 1 306 ? -6.84 36.188 9.18 1 94.69 306 VAL B N 1
ATOM 5942 C CA . VAL B 1 306 ? -6.395 37.531 9.5 1 94.69 306 VAL B CA 1
ATOM 5943 C C . VAL B 1 306 ? -6.426 37.75 11.008 1 94.69 306 VAL B C 1
ATOM 5945 O O . VAL B 1 306 ? -5.613 38.5 11.555 1 94.69 306 VAL B O 1
ATOM 5948 N N . ILE B 1 307 ? -7.293 37.031 11.695 1 96.94 307 ILE B N 1
ATOM 5949 C CA . ILE B 1 307 ? -7.484 37.375 13.102 1 96.94 307 ILE B CA 1
ATOM 5950 C C . ILE B 1 307 ? -7.215 36.125 13.969 1 96.94 307 ILE B C 1
ATOM 5952 O O . ILE B 1 307 ? -6.293 36.125 14.789 1 96.94 307 ILE B O 1
ATOM 5956 N N . ALA B 1 308 ? -8.008 35.125 13.812 1 97 308 ALA B N 1
ATOM 5957 C CA . ALA B 1 308 ? -7.992 33.969 14.742 1 97 308 ALA B CA 1
ATOM 5958 C C . ALA B 1 308 ? -6.602 33.375 14.828 1 97 308 ALA B C 1
ATOM 5960 O O . ALA B 1 308 ? -6.043 33.219 15.914 1 97 308 ALA B O 1
ATOM 5961 N N . ARG B 1 309 ? -6 32.969 13.641 1 95.75 309 ARG B N 1
ATOM 5962 C CA . ARG B 1 309 ? -4.711 32.281 13.625 1 95.75 309 ARG B CA 1
ATOM 5963 C C . ARG B 1 309 ? -3.59 33.219 14.078 1 95.75 309 ARG B C 1
ATOM 5965 O O . ARG B 1 309 ? -2.754 32.844 14.898 1 95.75 309 ARG B O 1
ATOM 5972 N N . PRO B 1 310 ? -3.512 34.469 13.586 1 96.62 310 PRO B N 1
ATOM 5973 C CA . PRO B 1 310 ? -2.479 35.375 14.078 1 96.62 310 PRO B CA 1
ATOM 5974 C C . PRO B 1 310 ? -2.594 35.656 15.578 1 96.62 310 PRO B C 1
ATOM 5976 O O . PRO B 1 310 ? -1.581 35.719 16.281 1 96.62 310 PRO B O 1
ATOM 5979 N N . LEU B 1 311 ? -3.793 35.781 16.047 1 97.44 311 LEU B N 1
ATOM 5980 C CA . LEU B 1 311 ? -3.988 36.031 17.469 1 97.44 311 LEU B CA 1
ATOM 5981 C C . LEU B 1 311 ? -3.441 34.844 18.281 1 97.44 311 LEU B C 1
ATOM 5983 O O . LEU B 1 311 ? -2.732 35.062 19.266 1 97.44 311 LEU B O 1
ATOM 5987 N N . ALA B 1 312 ? -3.768 33.656 17.891 1 97.06 312 ALA B N 1
ATOM 5988 C CA . ALA B 1 312 ? -3.283 32.469 18.562 1 97.06 312 ALA B CA 1
ATOM 5989 C C . ALA B 1 312 ? -1.763 32.375 18.5 1 97.06 312 ALA B C 1
ATOM 5991 O O . ALA B 1 312 ? -1.106 32.062 19.5 1 97.06 312 ALA B O 1
ATOM 5992 N N . THR B 1 313 ? -1.174 32.625 17.312 1 96.94 313 THR B N 1
ATOM 5993 C CA . THR B 1 313 ? 0.264 32.5 17.094 1 96.94 313 THR B CA 1
ATOM 5994 C C . THR B 1 313 ? 1.026 33.531 17.938 1 96.94 313 THR B C 1
ATOM 5996 O O . THR B 1 313 ? 2.006 33.188 18.609 1 96.94 313 THR B O 1
ATOM 5999 N N . PHE B 1 314 ? 0.544 34.75 18 1 97.38 314 PHE B N 1
ATOM 6000 C CA . PHE B 1 314 ? 1.242 35.812 18.719 1 97.38 314 PHE B CA 1
ATOM 6001 C C . PHE B 1 314 ? 1.107 35.625 20.219 1 97.38 314 PHE B C 1
ATOM 6003 O O . PHE B 1 314 ? 2.023 35.938 20.984 1 97.38 314 PHE B O 1
ATOM 6010 N N . ILE B 1 315 ? -0.004 35.094 20.641 1 97.25 315 ILE B N 1
ATOM 6011 C CA . ILE B 1 315 ? -0.207 34.844 22.078 1 97.25 315 ILE B CA 1
ATOM 6012 C C . ILE B 1 315 ? 0.675 33.688 22.531 1 97.25 315 ILE B C 1
ATOM 6014 O O . ILE B 1 315 ? 1.381 33.812 23.547 1 97.25 315 ILE B O 1
ATOM 6018 N N . VAL B 1 316 ? 0.701 32.625 21.812 1 96.69 316 VAL B N 1
ATOM 6019 C CA . VAL B 1 316 ? 1.392 31.391 22.234 1 96.69 316 VAL B CA 1
ATOM 6020 C C . VAL B 1 316 ? 2.9 31.594 22.094 1 96.69 316 VAL B C 1
ATOM 6022 O O . VAL B 1 316 ? 3.668 31.141 22.953 1 96.69 316 VAL B O 1
ATOM 6025 N N . LEU B 1 317 ? 3.326 32.281 21.016 1 96.12 317 LEU B N 1
ATOM 6026 C CA . LEU B 1 317 ? 4.758 32.406 20.75 1 96.12 317 LEU B CA 1
ATOM 6027 C C . LEU B 1 317 ? 5.32 33.688 21.344 1 96.12 317 LEU B C 1
ATOM 6029 O O . LEU B 1 317 ? 6.492 34 21.141 1 96.12 317 LEU B O 1
ATOM 6033 N N . ALA B 1 318 ? 4.57 34.375 22.156 1 95.31 318 ALA B N 1
ATOM 6034 C CA . ALA B 1 318 ? 4.984 35.625 22.734 1 95.31 318 ALA B CA 1
ATOM 6035 C C . ALA B 1 318 ? 6.191 35.469 23.656 1 95.31 318 ALA B C 1
ATOM 6037 O O . ALA B 1 318 ? 7.062 36.344 23.719 1 95.31 318 ALA B O 1
ATOM 6038 N N . LYS B 1 319 ? 6.312 34.375 24.297 1 93.06 319 LYS B N 1
ATOM 6039 C CA . LYS B 1 319 ? 7.352 34.156 25.297 1 93.06 319 LYS B CA 1
ATOM 6040 C C . LYS B 1 319 ? 8.57 33.469 24.688 1 93.06 319 LYS B C 1
ATOM 6042 O O . LYS B 1 319 ? 9.547 33.188 25.391 1 93.06 319 LYS B O 1
ATOM 6047 N N . PHE B 1 320 ? 8.508 33.219 23.438 1 94 320 PHE B N 1
ATOM 6048 C CA . PHE B 1 320 ? 9.609 32.5 22.797 1 94 320 PHE B CA 1
ATOM 6049 C C . PHE B 1 320 ? 10.375 33.438 21.859 1 94 320 PHE B C 1
ATOM 6051 O O . PHE B 1 320 ? 9.914 34.562 21.578 1 94 320 PHE B O 1
ATOM 6058 N N . LYS B 1 321 ? 11.57 33 21.422 1 89.06 321 LYS B N 1
ATOM 6059 C CA . LYS B 1 321 ? 12.484 33.844 20.656 1 89.06 321 LYS B CA 1
ATOM 6060 C C . LYS B 1 321 ? 12.172 33.75 19.156 1 89.06 321 LYS B C 1
ATOM 6062 O O . LYS B 1 321 ? 13.016 33.344 18.375 1 89.06 321 LYS B O 1
ATOM 6067 N N . PHE B 1 322 ? 10.969 34.156 18.781 1 92.94 322 PHE B N 1
ATOM 6068 C CA . PHE B 1 322 ? 10.602 34.25 17.375 1 92.94 322 PHE B CA 1
ATOM 6069 C C . PHE B 1 322 ? 10.375 35.688 16.969 1 92.94 322 PHE B C 1
ATOM 6071 O O . PHE B 1 322 ? 9.805 36.469 17.734 1 92.94 322 PHE B O 1
ATOM 6078 N N . SER B 1 323 ? 10.898 36.094 15.844 1 93.19 323 SER B N 1
ATOM 6079 C CA . SER B 1 323 ? 10.703 37.438 15.328 1 93.19 323 SER B CA 1
ATOM 6080 C C . SER B 1 323 ? 9.273 37.656 14.859 1 93.19 323 SER B C 1
ATOM 6082 O O . SER B 1 323 ? 8.531 36.688 14.656 1 93.19 323 SER B O 1
ATOM 6084 N N . ASN B 1 324 ? 8.875 38.875 14.727 1 94.69 324 ASN B N 1
ATOM 6085 C CA . ASN B 1 324 ? 7.535 39.188 14.234 1 94.69 324 ASN B CA 1
ATOM 6086 C C . ASN B 1 324 ? 7.328 38.688 12.812 1 94.69 324 ASN B C 1
ATOM 6088 O O . ASN B 1 324 ? 6.215 38.281 12.438 1 94.69 324 ASN B O 1
ATOM 6092 N N . LYS B 1 325 ? 8.398 38.625 12.047 1 94.62 325 LYS B N 1
ATOM 6093 C CA . LYS B 1 325 ? 8.312 38.125 10.688 1 94.62 325 LYS B CA 1
ATOM 6094 C C . LYS B 1 325 ? 8.023 36.625 10.703 1 94.62 325 LYS B C 1
ATOM 6096 O O . LYS B 1 325 ? 7.223 36.125 9.906 1 94.62 325 LYS B O 1
ATOM 6101 N N . GLU B 1 326 ? 8.703 36 11.602 1 94.25 326 GLU B N 1
ATOM 6102 C CA . GLU B 1 326 ? 8.492 34.562 11.727 1 94.25 326 GLU B CA 1
ATOM 6103 C C . GLU B 1 326 ? 7.078 34.25 12.203 1 94.25 326 GLU B C 1
ATOM 6105 O O . GLU B 1 326 ? 6.434 33.312 11.688 1 94.25 326 GLU B O 1
ATOM 6110 N N . LYS B 1 327 ? 6.605 35.031 13.164 1 95.88 327 LYS B N 1
ATOM 6111 C CA . LYS B 1 327 ? 5.262 34.812 13.695 1 95.88 327 LYS B CA 1
ATOM 6112 C C . LYS B 1 327 ? 4.203 35.062 12.625 1 95.88 327 LYS B C 1
ATOM 6114 O O . LYS B 1 327 ? 3.205 34.344 12.555 1 95.88 327 LYS B O 1
ATOM 6119 N N . LEU B 1 328 ? 4.41 36.062 11.828 1 95.19 328 LEU B N 1
ATOM 6120 C CA . LEU B 1 328 ? 3.492 36.344 10.734 1 95.19 328 LEU B CA 1
ATOM 6121 C C . LEU B 1 328 ? 3.467 35.219 9.719 1 95.19 328 LEU B C 1
ATOM 6123 O O . LEU B 1 328 ? 2.408 34.875 9.18 1 95.19 328 LEU B O 1
ATOM 6127 N N . PHE B 1 329 ? 4.625 34.688 9.477 1 94.25 329 PHE B N 1
ATOM 6128 C CA . PHE B 1 329 ? 4.715 33.562 8.539 1 94.25 329 PHE B CA 1
ATOM 6129 C C . PHE B 1 329 ? 4.012 32.344 9.086 1 94.25 329 PHE B C 1
ATOM 6131 O O . PHE B 1 329 ? 3.26 31.672 8.375 1 94.25 329 PHE B O 1
ATOM 6138 N N . ILE B 1 330 ? 4.258 32.062 10.336 1 93.81 330 ILE B N 1
ATOM 6139 C CA . ILE B 1 330 ? 3.633 30.922 10.984 1 93.81 330 ILE B CA 1
ATOM 6140 C C . ILE B 1 330 ? 2.113 31.078 10.953 1 93.81 330 ILE B C 1
ATOM 6142 O O . ILE B 1 330 ? 1.387 30.094 10.758 1 93.81 330 ILE B O 1
ATOM 6146 N N . SER B 1 331 ? 1.658 32.25 11.148 1 94.19 331 SER B N 1
ATOM 6147 C CA . SER B 1 331 ? 0.23 32.562 11.086 1 94.19 331 SER B CA 1
ATOM 6148 C C . SER B 1 331 ? -0.318 32.344 9.68 1 94.19 331 SER B C 1
ATOM 6150 O O . SER B 1 331 ? -1.442 31.875 9.508 1 94.19 331 SER B O 1
ATOM 6152 N N . TRP B 1 332 ? 0.436 32.656 8.68 1 92.5 332 TRP B N 1
ATOM 6153 C CA . TRP B 1 332 ? -0.004 32.594 7.293 1 92.5 332 TRP B CA 1
ATOM 6154 C C . TRP B 1 332 ? -0.078 31.141 6.82 1 92.5 332 TRP B C 1
ATOM 6156 O O . TRP B 1 332 ? -0.959 30.781 6.035 1 92.5 332 TRP B O 1
ATOM 6166 N N . VAL B 1 333 ? 0.822 30.312 7.34 1 89.62 333 VAL B N 1
ATOM 6167 C CA . VAL B 1 333 ? 0.994 28.969 6.801 1 89.62 333 VAL B CA 1
ATOM 6168 C C . VAL B 1 333 ? 0.012 28 7.477 1 89.62 333 VAL B C 1
ATOM 6170 O O . VAL B 1 333 ? 0.117 26.781 7.32 1 89.62 333 VAL B O 1
ATOM 6173 N N . GLY B 1 334 ? -0.922 28.547 8.148 1 87.94 334 GLY B N 1
ATOM 6174 C CA . GLY B 1 334 ? -1.954 27.719 8.75 1 87.94 334 GLY B CA 1
ATOM 6175 C C . GLY B 1 334 ? -2.99 27.25 7.746 1 87.94 334 GLY B C 1
ATOM 6176 O O . GLY B 1 334 ? -4.176 27.547 7.883 1 87.94 334 GLY B O 1
ATOM 6177 N N . LEU B 1 335 ? -2.562 26.422 6.801 1 87.81 335 LEU B N 1
ATOM 6178 C CA . LEU B 1 335 ? -3.461 25.906 5.773 1 87.81 335 LEU B CA 1
ATOM 6179 C C . LEU B 1 335 ? -4.371 24.812 6.344 1 87.81 335 LEU B C 1
ATOM 6181 O O . LEU B 1 335 ? -3.939 24 7.164 1 87.81 335 LEU B O 1
ATOM 6185 N N . ARG B 1 336 ? -5.562 24.969 5.93 1 87.56 336 ARG B N 1
ATOM 6186 C CA . ARG B 1 336 ? -6.523 23.938 6.312 1 87.56 336 ARG B CA 1
ATOM 6187 C C . ARG B 1 336 ? -6.57 22.812 5.273 1 87.56 336 ARG B C 1
ATOM 6189 O O . ARG B 1 336 ? -6.625 23.078 4.07 1 87.56 336 ARG B O 1
ATOM 6196 N N . GLY B 1 337 ? -6.449 21.625 5.738 1 79 337 GLY B N 1
ATOM 6197 C CA . GLY B 1 337 ? -6.305 20.547 4.766 1 79 337 GLY B CA 1
ATOM 6198 C C . GLY B 1 337 ? -7.367 19.469 4.898 1 79 337 GLY B C 1
ATOM 6199 O O . GLY B 1 337 ? -8.516 19.766 5.223 1 79 337 GLY B O 1
ATOM 6200 N N . ALA B 1 338 ? -6.949 18.297 4.535 1 79.5 338 ALA B N 1
ATOM 6201 C CA . ALA B 1 338 ? -7.836 17.141 4.398 1 79.5 338 ALA B CA 1
ATOM 6202 C C . ALA B 1 338 ? -8.383 16.719 5.758 1 79.5 338 ALA B C 1
ATOM 6204 O O . ALA B 1 338 ? -9.531 16.281 5.859 1 79.5 338 ALA B O 1
ATOM 6205 N N . ALA B 1 339 ? -7.605 16.953 6.789 1 88 339 ALA B N 1
ATOM 6206 C CA . ALA B 1 339 ? -8.031 16.5 8.117 1 88 339 ALA B CA 1
ATOM 6207 C C . ALA B 1 339 ? -9.281 17.25 8.57 1 88 339 ALA B C 1
ATOM 6209 O O . ALA B 1 339 ? -10.195 16.641 9.133 1 88 339 ALA B O 1
ATOM 6210 N N . SER B 1 340 ? -9.336 18.5 8.32 1 91.62 340 SER B N 1
ATOM 6211 C CA . SER B 1 340 ? -10.5 19.297 8.703 1 91.62 340 SER B CA 1
ATOM 6212 C C . SER B 1 340 ? -11.766 18.766 8.039 1 91.62 340 SER B C 1
ATOM 6214 O O . SER B 1 340 ? -12.812 18.656 8.68 1 91.62 340 SER B O 1
ATOM 6216 N N . VAL B 1 341 ? -11.617 18.469 6.82 1 89.56 341 VAL B N 1
ATOM 6217 C CA . VAL B 1 341 ? -12.781 18.016 6.07 1 89.56 341 VAL B CA 1
ATOM 6218 C C . VAL B 1 341 ? -13.203 16.625 6.566 1 89.56 341 VAL B C 1
ATOM 6220 O O . VAL B 1 341 ? -14.391 16.328 6.652 1 89.56 341 VAL B O 1
ATOM 6223 N N . VAL B 1 342 ? -12.227 15.859 6.879 1 89.69 342 VAL B N 1
ATOM 6224 C CA . VAL B 1 342 ? -12.508 14.531 7.426 1 89.69 342 VAL B CA 1
ATOM 6225 C C . VAL B 1 342 ? -13.258 14.672 8.75 1 89.69 342 VAL B C 1
ATOM 6227 O O . VAL B 1 342 ? -14.211 13.93 9.008 1 89.69 342 VAL B O 1
ATOM 6230 N N . PHE B 1 343 ? -12.922 15.633 9.555 1 92.81 343 PHE B N 1
ATOM 6231 C CA . PHE B 1 343 ? -13.586 15.836 10.836 1 92.81 343 PHE B CA 1
ATOM 6232 C C . PHE B 1 343 ? -15 16.375 10.625 1 92.81 343 PHE B C 1
ATOM 6234 O O . PHE B 1 343 ? -15.906 16.078 11.406 1 92.81 343 PHE B O 1
ATOM 6241 N N . ALA B 1 344 ? -15.141 17.125 9.562 1 92.38 344 ALA B N 1
ATOM 6242 C CA . ALA B 1 344 ? -16.484 17.578 9.219 1 92.38 344 ALA B CA 1
ATOM 6243 C C . ALA B 1 344 ? -17.391 16.406 8.867 1 92.38 344 ALA B C 1
ATOM 6245 O O . ALA B 1 344 ? -18.562 16.391 9.25 1 92.38 344 ALA B O 1
ATOM 6246 N N . ILE B 1 345 ? -16.859 15.484 8.133 1 91.44 345 ILE B N 1
ATOM 6247 C CA . ILE B 1 345 ? -17.609 14.281 7.773 1 91.44 345 ILE B CA 1
ATOM 6248 C C . ILE B 1 345 ? -17.969 13.508 9.031 1 91.44 345 ILE B C 1
ATOM 6250 O O . ILE B 1 345 ? -19.094 12.992 9.156 1 91.44 345 ILE B O 1
ATOM 6254 N N . TYR B 1 346 ? -17.031 13.461 9.906 1 88.94 346 TYR B N 1
ATOM 6255 C CA . TYR B 1 346 ? -17.281 12.805 11.18 1 88.94 346 TYR B CA 1
ATOM 6256 C C . TYR B 1 346 ? -18.438 13.469 11.914 1 88.94 346 TYR B C 1
ATOM 6258 O O . TYR B 1 346 ? -19.312 12.789 12.461 1 88.94 346 TYR B O 1
ATOM 6266 N N . ALA B 1 347 ? -18.484 14.727 11.906 1 90.62 347 ALA B N 1
ATOM 6267 C CA . ALA B 1 347 ? -19.516 15.492 12.586 1 90.62 347 ALA B CA 1
ATOM 6268 C C . ALA B 1 347 ? -20.891 15.242 11.961 1 90.62 347 ALA B C 1
ATOM 6270 O O . ALA B 1 347 ? -21.875 15.062 12.664 1 90.62 347 ALA B O 1
ATOM 6271 N N . VAL B 1 348 ? -20.906 15.195 10.664 1 89.75 348 VAL B N 1
ATOM 6272 C CA . VAL B 1 348 ? -22.156 15.023 9.938 1 89.75 348 VAL B CA 1
ATOM 6273 C C . VAL B 1 348 ? -22.703 13.609 10.164 1 89.75 348 VAL B C 1
ATOM 6275 O O . VAL B 1 348 ? -23.906 13.414 10.266 1 89.75 348 VAL B O 1
ATOM 6278 N N . THR B 1 349 ? -21.828 12.625 10.242 1 88.62 349 THR B N 1
ATOM 6279 C CA . THR B 1 349 ? -22.25 11.227 10.32 1 88.62 349 THR B CA 1
ATOM 6280 C C . THR B 1 349 ? -22.688 10.867 11.742 1 88.62 349 THR B C 1
ATOM 6282 O O . THR B 1 349 ? -23.344 9.844 11.953 1 88.62 349 THR B O 1
ATOM 6285 N N . GLN B 1 350 ? -22.328 11.648 12.711 1 85.69 350 GLN B N 1
ATOM 6286 C CA . GLN B 1 350 ? -22.703 11.367 14.094 1 85.69 350 GLN B CA 1
ATOM 6287 C C . GLN B 1 350 ? -24.156 11.719 14.352 1 85.69 350 GLN B C 1
ATOM 6289 O O . GLN B 1 350 ? -24.719 11.352 15.383 1 85.69 350 GLN B O 1
ATOM 6294 N N . GLY B 1 351 ? -24.812 12.32 13.414 1 79.31 351 GLY B N 1
ATOM 6295 C CA . GLY B 1 351 ? -26.25 12.539 13.477 1 79.31 351 GLY B CA 1
ATOM 6296 C C . GLY B 1 351 ? -26.641 13.633 14.445 1 79.31 351 GLY B C 1
ATOM 6297 O O . GLY B 1 351 ? -27.766 13.648 14.953 1 79.31 351 GLY B O 1
ATOM 6298 N N . VAL B 1 352 ? -25.781 14.453 14.883 1 78.5 352 VAL B N 1
ATOM 6299 C CA . VAL B 1 352 ? -26.125 15.539 15.789 1 78.5 352 VAL B CA 1
ATOM 6300 C C . VAL B 1 352 ? -26.859 16.641 15.016 1 78.5 352 VAL B C 1
ATOM 6302 O O . VAL B 1 352 ? -26.766 16.703 13.781 1 78.5 352 VAL B O 1
ATOM 6305 N N . ALA B 1 353 ? -27.594 17.328 15.742 1 76.88 353 ALA B N 1
ATOM 6306 C CA . ALA B 1 353 ? -28.391 18.391 15.117 1 76.88 353 ALA B CA 1
ATOM 6307 C C . ALA B 1 353 ? -27.5 19.547 14.664 1 76.88 353 ALA B C 1
ATOM 6309 O O . ALA B 1 353 ? -26.953 20.266 15.492 1 76.88 353 ALA B O 1
ATOM 6310 N N . ILE B 1 354 ? -27.203 19.578 13.414 1 81.75 354 ILE B N 1
ATOM 6311 C CA . ILE B 1 354 ? -26.422 20.641 12.805 1 81.75 354 ILE B CA 1
ATOM 6312 C C . ILE B 1 354 ? -27.297 21.453 11.852 1 81.75 354 ILE B C 1
ATOM 6314 O O . ILE B 1 354 ? -27.938 20.875 10.969 1 81.75 354 ILE B O 1
ATOM 6318 N N . GLU B 1 355 ? -27.484 22.719 12.156 1 84.19 355 GLU B N 1
ATOM 6319 C CA . GLU B 1 355 ? -28.359 23.578 11.367 1 84.19 355 GLU B CA 1
ATOM 6320 C C . GLU B 1 355 ? -27.719 23.953 10.039 1 84.19 355 GLU B C 1
ATOM 6322 O O . GLU B 1 355 ? -28.391 24.016 9.008 1 84.19 355 GLU B O 1
ATOM 6327 N N . ASN B 1 356 ? -26.469 24.156 10.047 1 88.88 356 ASN B N 1
ATOM 6328 C CA . ASN B 1 356 ? -25.75 24.594 8.852 1 88.88 356 ASN B CA 1
ATOM 6329 C C . ASN B 1 356 ? -25.062 23.438 8.141 1 88.88 356 ASN B C 1
ATOM 6331 O O . ASN B 1 356 ? -24.859 22.375 8.742 1 88.88 356 ASN B O 1
ATOM 6335 N N . ASP B 1 357 ? -24.781 23.656 6.891 1 91.5 357 ASP B N 1
ATOM 6336 C CA . ASP B 1 357 ? -24.047 22.672 6.102 1 91.5 357 ASP B CA 1
ATOM 6337 C C . ASP B 1 357 ? -22.547 22.719 6.426 1 91.5 357 ASP B C 1
ATOM 6339 O O . ASP B 1 357 ? -21.75 23.234 5.645 1 91.5 357 ASP B O 1
ATOM 6343 N N . ILE B 1 358 ? -22.25 22.078 7.453 1 91.75 358 ILE B N 1
ATOM 6344 C CA . ILE B 1 358 ? -20.906 22.156 8.008 1 91.75 358 ILE B CA 1
ATOM 6345 C C . ILE B 1 358 ? -19.906 21.578 7.012 1 91.75 358 ILE B C 1
ATOM 6347 O O . ILE B 1 358 ? -18.797 22.078 6.871 1 91.75 358 ILE B O 1
ATOM 6351 N N . PHE B 1 359 ? -20.297 20.531 6.316 1 91.69 359 PHE B N 1
ATOM 6352 C CA . PHE B 1 359 ? -19.391 19.891 5.379 1 91.69 359 PHE B CA 1
ATOM 6353 C C . PHE B 1 359 ? -18.953 20.844 4.289 1 91.69 359 PHE B C 1
ATOM 6355 O O . PHE B 1 359 ? -17.75 21.031 4.062 1 91.69 359 PHE B O 1
ATOM 6362 N N . HIS B 1 360 ? -19.891 21.484 3.68 1 92.56 360 HIS B N 1
ATOM 6363 C CA . HIS B 1 360 ? -19.562 22.359 2.559 1 92.56 360 HIS B CA 1
ATOM 6364 C C . HIS B 1 360 ? -18.875 23.641 3.037 1 92.56 360 HIS B C 1
ATOM 6366 O O . HIS B 1 360 ? -18.047 24.203 2.328 1 92.56 360 HIS B O 1
ATOM 6372 N N . ILE B 1 361 ? -19.203 24.031 4.23 1 93.62 361 ILE B N 1
ATOM 6373 C CA . ILE B 1 361 ? -18.547 25.203 4.809 1 93.62 361 ILE B CA 1
ATOM 6374 C C . ILE B 1 361 ? -17.062 24.906 5.008 1 93.62 361 ILE B C 1
ATOM 6376 O O . ILE B 1 361 ? -16.203 25.656 4.539 1 93.62 361 ILE B O 1
ATOM 6380 N N . ILE B 1 362 ? -16.781 23.812 5.648 1 93.81 362 ILE B N 1
ATOM 6381 C CA . ILE B 1 362 ? -15.406 23.453 5.938 1 93.81 362 ILE B CA 1
ATOM 6382 C C . ILE B 1 362 ? -14.672 23.141 4.633 1 93.81 362 ILE B C 1
ATOM 6384 O O . ILE B 1 362 ? -13.492 23.469 4.48 1 93.81 362 ILE B O 1
ATOM 6388 N N . PHE B 1 363 ? -15.352 22.5 3.752 1 91.62 363 PHE B N 1
ATOM 6389 C CA . PHE B 1 363 ? -14.781 22.188 2.447 1 91.62 363 PHE B CA 1
ATOM 6390 C C . PHE B 1 363 ? -14.336 23.453 1.731 1 91.62 363 PHE B C 1
ATOM 6392 O O . PHE B 1 363 ? -13.234 23.516 1.186 1 91.62 363 PHE B O 1
ATOM 6399 N N . PHE B 1 364 ? -15.156 24.391 1.784 1 91.31 364 PHE B N 1
ATOM 6400 C CA . PHE B 1 364 ? -14.844 25.656 1.126 1 91.31 364 PHE B CA 1
ATOM 6401 C C . PHE B 1 364 ? -13.695 26.375 1.824 1 91.31 364 PHE B C 1
ATOM 6403 O O . PHE B 1 364 ? -12.836 26.953 1.168 1 91.31 364 PHE B O 1
ATOM 6410 N N . ILE B 1 365 ? -13.703 26.328 3.092 1 93.06 365 ILE B N 1
ATOM 6411 C CA . ILE B 1 365 ? -12.617 26.922 3.865 1 93.06 365 ILE B CA 1
ATOM 6412 C C . ILE B 1 365 ? -11.297 26.266 3.477 1 93.06 365 ILE B C 1
ATOM 6414 O O . ILE B 1 365 ? -10.289 26.969 3.271 1 93.06 365 ILE B O 1
ATOM 6418 N N . ALA B 1 366 ? -11.32 24.969 3.4 1 90.5 366 ALA B N 1
ATOM 6419 C CA . ALA B 1 366 ? -10.125 24.234 3.018 1 90.5 366 ALA B CA 1
ATOM 6420 C C . ALA B 1 366 ? -9.68 24.594 1.604 1 90.5 366 ALA B C 1
ATOM 6422 O O . ALA B 1 366 ? -8.484 24.766 1.345 1 90.5 366 ALA B O 1
ATOM 6423 N N . LEU B 1 367 ? -10.594 24.719 0.723 1 88.5 367 LEU B N 1
ATOM 6424 C CA . LEU B 1 367 ? -10.312 25.062 -0.669 1 88.5 367 LEU B CA 1
ATOM 6425 C C . LEU B 1 367 ? -9.695 26.438 -0.783 1 88.5 367 LEU B C 1
ATOM 6427 O O . LEU B 1 367 ? -8.711 26.641 -1.508 1 88.5 367 LEU B O 1
ATOM 6431 N N . LEU B 1 368 ? -10.227 27.344 -0.07 1 88.31 368 LEU B N 1
ATOM 6432 C CA . LEU B 1 368 ? -9.734 28.719 -0.107 1 88.31 368 LEU B CA 1
ATOM 6433 C C . LEU B 1 368 ? -8.359 28.812 0.541 1 88.31 368 LEU B C 1
ATOM 6435 O O . LEU B 1 368 ? -7.484 29.531 0.047 1 88.31 368 LEU B O 1
ATOM 6439 N N . SER B 1 369 ? -8.234 28.141 1.611 1 90.12 369 SER B N 1
ATOM 6440 C CA . SER B 1 369 ? -6.961 28.156 2.328 1 90.12 369 SER B CA 1
ATOM 6441 C C . SER B 1 369 ? -5.836 27.578 1.471 1 90.12 369 SER B C 1
ATOM 6443 O O . SER B 1 369 ? -4.789 28.219 1.311 1 90.12 369 SER B O 1
ATOM 6445 N N . VAL B 1 370 ? -6.066 26.469 0.865 1 84.31 370 VAL B N 1
ATOM 6446 C CA . VAL B 1 370 ? -5.047 25.828 0.044 1 84.31 370 VAL B CA 1
ATOM 6447 C C . VAL B 1 370 ? -4.848 26.609 -1.248 1 84.31 370 VAL B C 1
ATOM 6449 O O . VAL B 1 370 ? -3.721 26.766 -1.726 1 84.31 370 VAL B O 1
ATOM 6452 N N . GLY B 1 371 ? -5.863 27.109 -1.796 1 86.38 371 GLY B N 1
ATOM 6453 C CA . GLY B 1 371 ? -5.801 27.828 -3.057 1 86.38 371 GLY B CA 1
ATOM 6454 C C . GLY B 1 371 ? -5.125 29.172 -2.939 1 86.38 371 GLY B C 1
ATOM 6455 O O . GLY B 1 371 ? -4.238 29.5 -3.729 1 86.38 371 GLY B O 1
ATOM 6456 N N . ILE B 1 372 ? -5.492 29.891 -1.954 1 86.56 372 ILE B N 1
ATOM 6457 C CA . ILE B 1 372 ? -5 31.266 -1.838 1 86.56 372 ILE B CA 1
ATOM 6458 C C . ILE B 1 372 ? -3.752 31.297 -0.961 1 86.56 372 ILE B C 1
ATOM 6460 O O . ILE B 1 372 ? -2.678 31.703 -1.412 1 86.56 372 ILE B O 1
ATOM 6464 N N . GLN B 1 373 ? -3.91 30.828 0.265 1 88.62 373 GLN B N 1
ATOM 6465 C CA . GLN B 1 373 ? -2.76 30.844 1.163 1 88.62 373 GLN B CA 1
ATOM 6466 C C . GLN B 1 373 ? -1.638 29.953 0.634 1 88.62 373 GLN B C 1
ATOM 6468 O O . GLN B 1 373 ? -0.465 30.328 0.682 1 88.62 373 GLN B O 1
ATOM 6473 N N . GLY B 1 374 ? -1.996 28.812 0.172 1 86.06 374 GLY B N 1
ATOM 6474 C CA . GLY B 1 374 ? -0.996 27.891 -0.324 1 86.06 374 GLY B CA 1
ATOM 6475 C C . GLY B 1 374 ? -0.214 28.422 -1.507 1 86.06 374 GLY B C 1
ATOM 6476 O O . GLY B 1 374 ? 1.015 28.328 -1.539 1 86.06 374 GLY B O 1
ATOM 6477 N N . SER B 1 375 ? -0.875 29.062 -2.424 1 85.56 375 SER B N 1
ATOM 6478 C CA . SER B 1 375 ? -0.235 29.578 -3.627 1 85.56 375 SER B CA 1
ATOM 6479 C C . SER B 1 375 ? 0.642 30.781 -3.311 1 85.56 375 SER B C 1
ATOM 6481 O O . SER B 1 375 ? 1.611 31.062 -4.023 1 85.56 375 SER B O 1
ATOM 6483 N N . LEU B 1 376 ? 0.454 31.359 -2.178 1 89 376 LEU B N 1
ATOM 6484 C CA . LEU B 1 376 ? 1.167 32.594 -1.855 1 89 376 LEU B CA 1
ATOM 6485 C C . LEU B 1 376 ? 2.277 32.344 -0.843 1 89 376 LEU B C 1
ATOM 6487 O O . LEU B 1 376 ? 3.012 33.25 -0.467 1 89 376 LEU B O 1
ATOM 6491 N N . ILE B 1 377 ? 2.436 31.125 -0.48 1 88.38 377 ILE B N 1
ATOM 6492 C CA . ILE B 1 377 ? 3.414 30.781 0.544 1 88.38 377 ILE B CA 1
ATOM 6493 C C . ILE B 1 377 ? 4.809 31.203 0.089 1 88.38 377 ILE B C 1
ATOM 6495 O O . ILE B 1 377 ? 5.539 31.859 0.837 1 88.38 377 ILE B O 1
ATOM 6499 N N . PRO B 1 378 ? 5.199 30.859 -1.152 1 86.12 378 PRO B N 1
ATOM 6500 C CA . PRO B 1 378 ? 6.543 31.25 -1.577 1 86.12 378 PRO B CA 1
ATOM 6501 C C . PRO B 1 378 ? 6.734 32.781 -1.598 1 86.12 378 PRO B C 1
ATOM 6503 O O . PRO B 1 378 ? 7.781 33.281 -1.179 1 86.12 378 PRO B O 1
ATOM 6506 N N . THR B 1 379 ? 5.75 33.469 -1.997 1 88.88 379 THR B N 1
ATOM 6507 C CA . THR B 1 379 ? 5.812 34.938 -2.072 1 88.88 379 THR B CA 1
ATOM 6508 C C . THR B 1 379 ? 5.914 35.531 -0.677 1 88.88 379 THR B C 1
ATOM 6510 O O . THR B 1 379 ? 6.703 36.469 -0.453 1 88.88 379 THR B O 1
ATOM 6513 N N . VAL B 1 380 ? 5.148 35 0.207 1 91.94 380 VAL B N 1
ATOM 6514 C CA . VAL B 1 380 ? 5.148 35.531 1.571 1 91.94 380 VAL B CA 1
ATOM 6515 C C . VAL B 1 380 ? 6.48 35.188 2.248 1 91.94 380 VAL B C 1
ATOM 6517 O O . VAL B 1 380 ? 7.031 36.031 2.982 1 91.94 380 VAL B O 1
ATOM 6520 N N . ALA B 1 381 ? 6.977 34 2.031 1 89.31 381 ALA B N 1
ATOM 6521 C CA . ALA B 1 381 ? 8.258 33.594 2.605 1 89.31 381 ALA B CA 1
ATOM 6522 C C . ALA B 1 381 ? 9.383 34.531 2.129 1 89.31 381 ALA B C 1
ATOM 6524 O O . ALA B 1 381 ? 10.25 34.906 2.914 1 89.31 381 ALA B O 1
ATOM 6525 N N . ARG B 1 382 ? 9.406 34.906 0.884 1 88.81 382 ARG B N 1
ATOM 6526 C CA . ARG B 1 382 ? 10.422 35.75 0.299 1 88.81 382 ARG B CA 1
ATOM 6527 C C . ARG B 1 382 ? 10.281 37.188 0.814 1 88.81 382 ARG B C 1
ATOM 6529 O O . ARG B 1 382 ? 11.281 37.844 1.131 1 88.81 382 ARG B O 1
ATOM 6536 N N . LYS B 1 383 ? 9.086 37.625 0.869 1 92.62 383 LYS B N 1
ATOM 6537 C CA . LYS B 1 383 ? 8.836 39 1.311 1 92.62 383 LYS B CA 1
ATOM 6538 C C . LYS B 1 383 ? 9.25 39.188 2.766 1 92.62 383 LYS B C 1
ATOM 6540 O O . LYS B 1 383 ? 9.695 40.281 3.15 1 92.62 383 LYS B O 1
ATOM 6545 N N . LEU B 1 384 ? 9.109 38.156 3.492 1 92.69 384 LEU B N 1
ATOM 6546 C CA . LEU B 1 384 ? 9.461 38.25 4.906 1 92.69 384 LEU B CA 1
ATOM 6547 C C . LEU B 1 384 ? 10.922 37.875 5.125 1 92.69 384 LEU B C 1
ATOM 6549 O O . LEU B 1 384 ? 11.383 37.812 6.266 1 92.69 384 LEU B O 1
ATOM 6553 N N . ASP B 1 385 ? 11.672 37.5 4.094 1 89.12 385 ASP B N 1
ATOM 6554 C CA . ASP B 1 385 ? 13.094 37.188 4.109 1 89.12 385 ASP B CA 1
ATOM 6555 C C . ASP B 1 385 ? 13.375 35.969 4.988 1 89.12 385 ASP B C 1
ATOM 6557 O O . ASP B 1 385 ? 14.242 36 5.863 1 89.12 385 ASP B O 1
ATOM 6561 N N . LEU B 1 386 ? 12.609 35.031 4.789 1 87.5 386 LEU B N 1
ATOM 6562 C CA . LEU B 1 386 ? 12.75 33.844 5.617 1 87.5 386 LEU B CA 1
ATOM 6563 C C . LEU B 1 386 ? 13.234 32.656 4.789 1 87.5 386 LEU B C 1
ATOM 6565 O O . LEU B 1 386 ? 13.234 31.531 5.266 1 87.5 386 LEU B O 1
ATOM 6569 N N . VAL B 1 387 ? 13.641 32.844 3.564 1 84.38 387 VAL B N 1
ATOM 6570 C CA . VAL B 1 387 ? 14.125 31.812 2.674 1 84.38 387 VAL B CA 1
ATOM 6571 C C . VAL B 1 387 ? 15.633 31.656 2.838 1 84.38 387 VAL B C 1
ATOM 6573 O O . VAL B 1 387 ? 16.359 32.656 2.934 1 84.38 387 VAL B O 1
ATOM 6576 N N . ASP B 1 388 ? 15.992 30.328 3.117 1 74.25 388 ASP B N 1
ATOM 6577 C CA . ASP B 1 388 ? 17.422 30.016 3.203 1 74.25 388 ASP B CA 1
ATOM 6578 C C . ASP B 1 388 ? 17.953 29.531 1.857 1 74.25 388 ASP B C 1
ATOM 6580 O O . ASP B 1 388 ? 17.656 28.422 1.425 1 74.25 388 ASP B O 1
ATOM 6584 N N . ASP B 1 389 ? 18.625 30.297 1.072 1 58.22 389 ASP B N 1
ATOM 6585 C CA . ASP B 1 389 ? 19.141 29.969 -0.251 1 58.22 389 ASP B CA 1
ATOM 6586 C C . ASP B 1 389 ? 20.406 29.109 -0.148 1 58.22 389 ASP B C 1
ATOM 6588 O O . ASP B 1 389 ? 20.875 28.562 -1.147 1 58.22 389 ASP B O 1
ATOM 6592 N N . ASN B 1 390 ? 21.047 29.031 0.925 1 52.38 390 ASN B N 1
ATOM 6593 C CA . ASN B 1 390 ? 22.375 28.438 1.006 1 52.38 390 ASN B CA 1
ATOM 6594 C C . ASN B 1 390 ? 22.297 26.938 1.331 1 52.38 390 ASN B C 1
ATOM 6596 O O . ASN B 1 390 ? 23.281 26.219 1.196 1 52.38 390 ASN B O 1
ATOM 6600 N N . THR B 1 391 ? 21.219 26.609 1.974 1 47.56 391 THR B N 1
ATOM 6601 C CA . THR B 1 391 ? 21.172 25.219 2.395 1 47.56 391 THR B CA 1
ATOM 6602 C C . THR B 1 391 ? 20.359 24.375 1.415 1 47.56 391 THR B C 1
ATOM 6604 O O . THR B 1 391 ? 19.359 24.859 0.875 1 47.56 391 THR B O 1
ATOM 6607 N N . PRO B 1 392 ? 21.094 23.359 0.899 1 44.28 392 PRO B N 1
ATOM 6608 C CA . PRO B 1 392 ? 20.312 22.484 0.015 1 44.28 392 PRO B CA 1
ATOM 6609 C C . PRO B 1 392 ? 18.906 22.203 0.547 1 44.28 392 PRO B C 1
ATOM 6611 O O . PRO B 1 392 ? 18.703 22.156 1.763 1 44.28 392 PRO B O 1
ATOM 6614 N N . VAL B 1 393 ? 18.031 22.594 -0.213 1 43.09 393 VAL B N 1
ATOM 6615 C CA . VAL B 1 393 ? 16.609 22.453 0.039 1 43.09 393 VAL B CA 1
ATOM 6616 C C . VAL B 1 393 ? 16.344 21.234 0.917 1 43.09 393 VAL B C 1
ATOM 6618 O O . VAL B 1 393 ? 16.891 20.156 0.661 1 43.09 393 VAL B O 1
ATOM 6621 N N . LEU B 1 394 ? 15.984 21.422 2.111 1 37.62 394 LEU B N 1
ATOM 6622 C CA . LEU B 1 394 ? 15.688 20.469 3.17 1 37.62 394 LEU B CA 1
ATOM 6623 C C . LEU B 1 394 ? 14.852 19.312 2.641 1 37.62 394 LEU B C 1
ATOM 6625 O O . LEU B 1 394 ? 13.742 19.516 2.148 1 37.62 394 LEU B O 1
ATOM 6629 N N . LYS B 1 395 ? 15.391 18.406 1.992 1 40.62 395 LYS B N 1
ATOM 6630 C CA . LYS B 1 395 ? 14.633 17.156 1.893 1 40.62 395 LYS B CA 1
ATOM 6631 C C . LYS B 1 395 ? 14.102 16.734 3.258 1 40.62 395 LYS B C 1
ATOM 6633 O O . LYS B 1 395 ? 14.695 17.047 4.289 1 40.62 395 LYS B O 1
ATOM 6638 N N . THR B 1 396 ? 12.961 16.719 3.539 1 35.19 396 THR B N 1
ATOM 6639 C CA . THR B 1 396 ? 12.516 16.125 4.789 1 35.19 396 THR B CA 1
ATOM 6640 C C . THR B 1 396 ? 13.547 15.125 5.312 1 35.19 396 THR B C 1
ATOM 6642 O O . THR B 1 396 ? 14.344 14.586 4.539 1 35.19 396 THR B O 1
ATOM 6645 N N . PHE B 1 397 ? 13.711 14.992 6.598 1 33.66 397 PHE B N 1
ATOM 6646 C CA . PHE B 1 397 ? 14.711 14.211 7.324 1 33.66 397 PHE B CA 1
ATOM 6647 C C . PHE B 1 397 ? 14.977 12.891 6.625 1 33.66 397 PHE B C 1
ATOM 6649 O O . PHE B 1 397 ? 16.109 12.398 6.625 1 33.66 397 PHE B O 1
ATOM 6656 N N . ASN B 1 398 ? 13.867 12.211 6.281 1 32.78 398 ASN B N 1
ATOM 6657 C CA . ASN B 1 398 ? 14.133 10.844 5.844 1 32.78 398 ASN B CA 1
ATOM 6658 C C . ASN B 1 398 ? 14.727 10.812 4.438 1 32.78 398 ASN B C 1
ATOM 6660 O O . ASN B 1 398 ? 14.742 9.758 3.791 1 32.78 398 ASN B O 1
ATOM 6664 N N . ASP B 1 399 ? 14.773 11.953 3.92 1 35.19 399 ASP B N 1
ATOM 6665 C CA . ASP B 1 399 ? 15.43 11.867 2.621 1 35.19 399 ASP B CA 1
ATOM 6666 C C . ASP B 1 399 ? 16.828 11.258 2.752 1 35.19 399 ASP B C 1
ATOM 6668 O O . ASP B 1 399 ? 17.797 11.969 3.039 1 35.19 399 ASP B O 1
ATOM 6672 N N . TYR B 1 400 ? 16.906 10.219 3.309 1 32.69 400 TYR B N 1
ATOM 6673 C CA . TYR B 1 400 ? 18.125 9.414 3.186 1 32.69 400 TYR B CA 1
ATOM 6674 C C . TYR B 1 400 ? 18.734 9.562 1.799 1 32.69 400 TYR B C 1
ATOM 6676 O O . TYR B 1 400 ? 18.469 8.758 0.905 1 32.69 400 TYR B O 1
ATOM 6684 N N . ASP B 1 401 ? 18.453 10.68 1.26 1 33.72 401 ASP B N 1
ATOM 6685 C CA . ASP B 1 401 ? 19.297 10.781 0.07 1 33.72 401 ASP B CA 1
ATOM 6686 C C . ASP B 1 401 ? 20.719 10.328 0.368 1 33.72 401 ASP B C 1
ATOM 6688 O O . ASP B 1 401 ? 21.344 10.82 1.308 1 33.72 401 ASP B O 1
ATOM 6692 N N . GLY B 1 402 ? 21.016 9.211 0.321 1 33 402 GLY B N 1
ATOM 6693 C CA . GLY B 1 402 ? 22.359 8.727 0.077 1 33 402 GLY B CA 1
ATOM 6694 C C . GLY B 1 402 ? 23.25 9.758 -0.604 1 33 402 GLY B C 1
ATOM 6695 O O . GLY B 1 402 ? 23.844 9.469 -1.643 1 33 402 GLY B O 1
ATOM 6696 N N . GLU B 1 403 ? 22.875 10.938 -0.58 1 31.81 403 GLU B N 1
ATOM 6697 C CA . GLU B 1 403 ? 23.969 11.742 -1.106 1 31.81 403 GLU B CA 1
ATOM 6698 C C . GLU B 1 403 ? 25.266 11.445 -0.366 1 31.81 403 GLU B C 1
ATOM 6700 O O . GLU B 1 403 ? 25.391 11.719 0.831 1 31.81 403 GLU B O 1
ATOM 6705 N N . ILE B 1 404 ? 25.781 10.289 -0.562 1 33.56 404 ILE B N 1
ATOM 6706 C CA . ILE B 1 404 ? 27.188 10.102 -0.228 1 33.56 404 ILE B CA 1
ATOM 6707 C C . ILE B 1 404 ? 27.953 11.406 -0.452 1 33.56 404 ILE B C 1
ATOM 6709 O O . ILE B 1 404 ? 27.953 11.945 -1.56 1 33.56 404 ILE B O 1
ATOM 6713 N N . SER B 1 405 ? 28.109 12.195 0.34 1 33.47 405 SER B N 1
ATOM 6714 C CA . SER B 1 405 ? 29.078 13.281 0.226 1 33.47 405 SER B CA 1
ATOM 6715 C C . SER B 1 405 ? 30.297 12.852 -0.584 1 33.47 405 SER B C 1
ATOM 6717 O O . SER B 1 405 ? 30.625 11.664 -0.639 1 33.47 405 SER B O 1
ATOM 6719 N N . SER B 1 406 ? 30.734 13.68 -1.564 1 37.22 406 SER B N 1
ATOM 6720 C CA . SER B 1 406 ? 31.875 13.719 -2.492 1 37.22 406 SER B CA 1
ATOM 6721 C C . SER B 1 406 ? 33.125 13.156 -1.853 1 37.22 406 SER B C 1
ATOM 6723 O O . SER B 1 406 ? 34.062 12.742 -2.553 1 37.22 406 SER B O 1
ATOM 6725 N N . LYS B 1 407 ? 33.438 13.219 -0.661 1 39.47 407 LYS B N 1
ATOM 6726 C CA . LYS B 1 407 ? 34.75 12.883 -0.106 1 39.47 407 LYS B CA 1
ATOM 6727 C C . LYS B 1 407 ? 34.75 11.516 0.561 1 39.47 407 LYS B C 1
ATOM 6729 O O . LYS B 1 407 ? 33.938 11.273 1.465 1 39.47 407 LYS B O 1
ATOM 6734 N N . LEU B 1 408 ? 35.156 10.5 -0.283 1 44.94 408 LEU B N 1
ATOM 6735 C CA . LEU B 1 408 ? 35.438 9.211 0.349 1 44.94 408 LEU B CA 1
ATOM 6736 C C . LEU B 1 408 ? 36.719 9.266 1.175 1 44.94 408 LEU B C 1
ATOM 6738 O O . LEU B 1 408 ? 37.719 9.781 0.715 1 44.94 408 LEU B O 1
ATOM 6742 N N . ILE B 1 409 ? 36.594 9 2.377 1 53.91 409 ILE B N 1
ATOM 6743 C CA . ILE B 1 409 ? 37.781 8.914 3.225 1 53.91 409 ILE B CA 1
ATOM 6744 C C . ILE B 1 409 ? 37.969 7.473 3.689 1 53.91 409 ILE B C 1
ATOM 6746 O O . ILE B 1 409 ? 37 6.758 3.947 1 53.91 409 ILE B O 1
ATOM 6750 N N . GLU B 1 410 ? 39.125 6.992 3.402 1 59.78 410 GLU B N 1
ATOM 6751 C CA . GLU B 1 410 ? 39.5 5.711 4 1 59.78 410 GLU B CA 1
ATOM 6752 C C . GLU B 1 410 ? 39.938 5.887 5.453 1 59.78 410 GLU B C 1
ATOM 6754 O O . GLU B 1 410 ? 40.719 6.777 5.766 1 59.78 410 GLU B O 1
ATOM 6759 N N . VAL B 1 411 ? 39.25 5.184 6.242 1 70.12 411 VAL B N 1
ATOM 6760 C CA . VAL B 1 411 ? 39.625 5.219 7.656 1 70.12 411 VAL B CA 1
ATOM 6761 C C . VAL B 1 411 ? 40.125 3.848 8.094 1 70.12 411 VAL B C 1
ATOM 6763 O O . VAL B 1 411 ? 39.438 2.842 7.922 1 70.12 411 VAL B O 1
ATOM 6766 N N . ASN B 1 412 ? 41.375 3.832 8.547 1 69.25 412 ASN B N 1
ATOM 6767 C CA . ASN B 1 412 ? 41.906 2.609 9.125 1 69.25 412 ASN B CA 1
ATOM 6768 C C . ASN B 1 412 ? 41.375 2.367 10.539 1 69.25 412 ASN B C 1
ATOM 6770 O O . ASN B 1 412 ? 41.375 3.271 11.375 1 69.25 412 ASN B O 1
ATOM 6774 N N . VAL B 1 413 ? 40.844 1.225 10.711 1 81.69 413 VAL B N 1
ATOM 6775 C CA . VAL B 1 413 ? 40.344 0.859 12.031 1 81.69 413 VAL B CA 1
ATOM 6776 C C . VAL B 1 413 ? 41.469 0.26 12.867 1 81.69 413 VAL B C 1
ATOM 6778 O O . VAL B 1 413 ? 41.781 -0.921 12.727 1 81.69 413 VAL B O 1
ATOM 6781 N N . ASP B 1 414 ? 41.969 1.095 13.719 1 74.69 414 ASP B N 1
ATOM 6782 C CA . ASP B 1 414 ? 43.031 0.639 14.633 1 74.69 414 ASP B CA 1
ATOM 6783 C C . ASP B 1 414 ? 42.406 0.105 15.93 1 74.69 414 ASP B C 1
ATOM 6785 O O . ASP B 1 414 ? 41.188 0.155 16.125 1 74.69 414 ASP B O 1
ATOM 6789 N N . GLU B 1 415 ? 43.25 -0.536 16.688 1 75.19 415 GLU B N 1
ATOM 6790 C CA . GLU B 1 415 ? 42.844 -1.146 17.938 1 75.19 415 GLU B CA 1
ATOM 6791 C C . GLU B 1 415 ? 42.125 -0.133 18.844 1 75.19 415 GLU B C 1
ATOM 6793 O O . GLU B 1 415 ? 41.219 -0.491 19.594 1 75.19 415 GLU B O 1
ATOM 6798 N N . GLY B 1 416 ? 42.312 1.097 18.734 1 69.12 416 GLY B N 1
ATOM 6799 C CA . GLY B 1 416 ? 41.719 2.129 19.562 1 69.12 416 GLY B CA 1
ATOM 6800 C C . GLY B 1 416 ? 40.5 2.771 18.922 1 69.12 416 GLY B C 1
ATOM 6801 O O . GLY B 1 416 ? 39.875 3.664 19.5 1 69.12 416 GLY B O 1
ATOM 6802 N N . ASN B 1 417 ? 40.156 2.348 17.781 1 75.31 417 ASN B N 1
ATOM 6803 C CA . ASN B 1 417 ? 39.031 2.949 17.062 1 75.31 417 ASN B CA 1
ATOM 6804 C C . ASN B 1 417 ? 37.719 2.617 17.719 1 75.31 417 ASN B C 1
ATOM 6806 O O . ASN B 1 417 ? 37.469 1.473 18.109 1 75.31 417 ASN B O 1
ATOM 6810 N N . LYS B 1 418 ? 36.906 3.619 17.891 1 77.69 418 LYS B N 1
ATOM 6811 C CA . LYS B 1 418 ? 35.625 3.496 18.594 1 77.69 418 LYS B CA 1
ATOM 6812 C C . LYS B 1 418 ? 34.688 2.557 17.859 1 77.69 418 LYS B C 1
ATOM 6814 O O . LYS B 1 418 ? 33.75 2.031 18.453 1 77.69 418 LYS B O 1
ATOM 6819 N N . TRP B 1 419 ? 35.031 2.332 16.656 1 80.44 419 TRP B N 1
ATOM 6820 C CA . TRP B 1 419 ? 34.156 1.49 15.875 1 80.44 419 TRP B CA 1
ATOM 6821 C C . TRP B 1 419 ? 34.656 0.054 15.82 1 80.44 419 TRP B C 1
ATOM 6823 O O . TRP B 1 419 ? 33.938 -0.841 15.336 1 80.44 419 TRP B O 1
ATOM 6833 N N . ALA B 1 420 ? 35.844 -0.207 16.422 1 80.56 420 ALA B N 1
ATOM 6834 C CA . ALA B 1 420 ? 36.438 -1.532 16.344 1 80.56 420 ALA B CA 1
ATOM 6835 C C . ALA B 1 420 ? 35.656 -2.553 17.141 1 80.56 420 ALA B C 1
ATOM 6837 O O . ALA B 1 420 ? 35.219 -2.279 18.266 1 80.56 420 ALA B O 1
ATOM 6838 N N . ASN B 1 421 ? 35.375 -3.668 16.469 1 82.12 421 ASN B N 1
ATOM 6839 C CA . ASN B 1 421 ? 34.719 -4.84 17.062 1 82.12 421 ASN B CA 1
ATOM 6840 C C . ASN B 1 421 ? 33.281 -4.574 17.406 1 82.12 421 ASN B C 1
ATOM 6842 O O . ASN B 1 421 ? 32.75 -5.094 18.406 1 82.12 421 ASN B O 1
ATOM 6846 N N . LYS B 1 422 ? 32.688 -3.617 16.719 1 81.31 422 LYS B N 1
ATOM 6847 C CA . LYS B 1 422 ? 31.25 -3.342 16.797 1 81.31 422 LYS B CA 1
ATOM 6848 C C . LYS B 1 422 ? 30.578 -3.539 15.445 1 81.31 422 LYS B C 1
ATOM 6850 O O . LYS B 1 422 ? 31.203 -3.402 14.398 1 81.31 422 LYS B O 1
ATOM 6855 N N . SER B 1 423 ? 29.359 -3.936 15.602 1 79.56 423 SER B N 1
ATOM 6856 C CA . SER B 1 423 ? 28.578 -3.967 14.367 1 79.56 423 SER B CA 1
ATOM 6857 C C . SER B 1 423 ? 28.297 -2.559 13.859 1 79.56 423 SER B C 1
ATOM 6859 O O . SER B 1 423 ? 28.281 -1.604 14.641 1 79.56 423 SER B O 1
ATOM 6861 N N . ILE B 1 424 ? 28.094 -2.402 12.625 1 76.56 424 ILE B N 1
ATOM 6862 C CA . ILE B 1 424 ? 27.859 -1.101 12.016 1 76.56 424 ILE B CA 1
ATOM 6863 C C . ILE B 1 424 ? 26.656 -0.434 12.688 1 76.56 424 ILE B C 1
ATOM 6865 O O . ILE B 1 424 ? 26.688 0.762 12.984 1 76.56 424 ILE B O 1
ATOM 6869 N N . ILE B 1 425 ? 25.719 -1.239 13.047 1 68.06 425 ILE B N 1
ATOM 6870 C CA . ILE B 1 425 ? 24.516 -0.703 13.68 1 68.06 425 ILE B CA 1
ATOM 6871 C C . ILE B 1 425 ? 24.844 -0.243 15.094 1 68.06 425 ILE B C 1
ATOM 6873 O O . ILE B 1 425 ? 24.297 0.748 15.578 1 68.06 425 ILE B O 1
ATOM 6877 N N . ASP B 1 426 ? 25.828 -0.867 15.688 1 69.06 426 ASP B N 1
ATOM 6878 C CA . ASP B 1 426 ? 26.188 -0.57 17.078 1 69.06 426 ASP B CA 1
ATOM 6879 C C . ASP B 1 426 ? 27.312 0.457 17.141 1 69.06 426 ASP B C 1
ATOM 6881 O O . ASP B 1 426 ? 27.688 0.917 18.219 1 69.06 426 ASP B O 1
ATOM 6885 N N . SER B 1 427 ? 27.984 0.784 16.109 1 72.81 427 SER B N 1
ATOM 6886 C CA . SER B 1 427 ? 29.172 1.649 16.109 1 72.81 427 SER B CA 1
ATOM 6887 C C . SER B 1 427 ? 28.766 3.121 16.156 1 72.81 427 SER B C 1
ATOM 6889 O O . SER B 1 427 ? 29.625 3.998 16.281 1 72.81 427 SER B O 1
ATOM 6891 N N . ASN B 1 428 ? 27.5 3.348 16.312 1 63.16 428 ASN B N 1
ATOM 6892 C CA . ASN B 1 428 ? 27 4.711 16.391 1 63.16 428 ASN B CA 1
ATOM 6893 C C . ASN B 1 428 ? 27.625 5.613 15.336 1 63.16 428 ASN B C 1
ATOM 6895 O O . ASN B 1 428 ? 28.125 6.699 15.656 1 63.16 428 ASN B O 1
ATOM 6899 N N . ILE B 1 429 ? 27.828 5.148 14.172 1 65.69 429 ILE B N 1
ATOM 6900 C CA . ILE B 1 429 ? 28.312 5.965 13.062 1 65.69 429 ILE B CA 1
ATOM 6901 C C . ILE B 1 429 ? 27.25 6.984 12.664 1 65.69 429 ILE B C 1
ATOM 6903 O O . ILE B 1 429 ? 26.078 6.641 12.516 1 65.69 429 ILE B O 1
ATOM 6907 N N . PRO B 1 430 ? 27.75 8.18 12.641 1 57.53 430 PRO B N 1
ATOM 6908 C CA . PRO B 1 430 ? 26.781 9.227 12.289 1 57.53 430 PRO B CA 1
ATOM 6909 C C . PRO B 1 430 ? 26.016 8.914 11.008 1 57.53 430 PRO B C 1
ATOM 6911 O O . PRO B 1 430 ? 26.594 8.352 10.062 1 57.53 430 PRO B O 1
ATOM 6914 N N . ASP B 1 431 ? 24.812 9.234 11.008 1 52.75 431 ASP B N 1
ATOM 6915 C CA . ASP B 1 431 ? 23.891 8.914 9.914 1 52.75 431 ASP B CA 1
ATOM 6916 C C . ASP B 1 431 ? 24.359 9.562 8.609 1 52.75 431 ASP B C 1
ATOM 6918 O O . ASP B 1 431 ? 24.016 9.086 7.523 1 52.75 431 ASP B O 1
ATOM 6922 N N . ASP B 1 432 ? 25.156 10.539 8.805 1 49.62 432 ASP B N 1
ATOM 6923 C CA . ASP B 1 432 ? 25.609 11.258 7.617 1 49.62 432 ASP B CA 1
ATOM 6924 C C . ASP B 1 432 ? 26.844 10.57 7.004 1 49.62 432 ASP B C 1
ATOM 6926 O O . ASP B 1 432 ? 27.391 11.055 6.012 1 49.62 432 ASP B O 1
ATOM 6930 N N . ILE B 1 433 ? 27.359 9.578 7.699 1 57.94 433 ILE B N 1
ATOM 6931 C CA . ILE B 1 433 ? 28.5 8.82 7.203 1 57.94 433 ILE B CA 1
ATOM 6932 C C . ILE B 1 433 ? 28.047 7.449 6.715 1 57.94 433 ILE B C 1
ATOM 6934 O O . ILE B 1 433 ? 27.359 6.727 7.434 1 57.94 433 ILE B O 1
ATOM 6938 N N . LEU B 1 434 ? 28.297 7.336 5.469 1 63.31 434 LEU B N 1
ATOM 6939 C CA . LEU B 1 434 ? 28 6.043 4.863 1 63.31 434 LEU B CA 1
ATOM 6940 C C . LEU B 1 434 ? 29.25 5.191 4.75 1 63.31 434 LEU B C 1
ATOM 6942 O O . LEU B 1 434 ? 30.281 5.656 4.242 1 63.31 434 LEU B O 1
ATOM 6946 N N . ILE B 1 435 ? 29.234 4.078 5.496 1 67.69 435 ILE B N 1
ATOM 6947 C CA . ILE B 1 435 ? 30.297 3.119 5.215 1 67.69 435 ILE B CA 1
ATOM 6948 C C . ILE B 1 435 ? 30.047 2.463 3.855 1 67.69 435 ILE B C 1
ATOM 6950 O O . ILE B 1 435 ? 29.141 1.641 3.709 1 67.69 435 ILE B O 1
ATOM 6954 N N . VAL B 1 436 ? 30.781 2.936 2.982 1 63.66 436 VAL B N 1
ATOM 6955 C CA . VAL B 1 436 ? 30.609 2.467 1.61 1 63.66 436 VAL B CA 1
ATOM 6956 C C . VAL B 1 436 ? 31.125 1.035 1.486 1 63.66 436 VAL B C 1
ATOM 6958 O O . VAL B 1 436 ? 30.516 0.207 0.805 1 63.66 436 VAL B O 1
ATOM 6961 N N . MET B 1 437 ? 32.312 0.814 2.104 1 65 437 MET B N 1
ATOM 6962 C CA . MET B 1 437 ? 32.906 -0.516 2.07 1 65 437 MET B CA 1
ATOM 6963 C C . MET B 1 437 ? 33.906 -0.682 3.193 1 65 437 MET B C 1
ATOM 6965 O O . MET B 1 437 ? 34.406 0.305 3.746 1 65 437 MET B O 1
ATOM 6969 N N . ILE B 1 438 ? 34.062 -1.947 3.523 1 75.62 438 ILE B N 1
ATOM 6970 C CA . ILE B 1 438 ? 35.094 -2.324 4.492 1 75.62 438 ILE B CA 1
ATOM 6971 C C . ILE B 1 438 ? 36.156 -3.174 3.812 1 75.62 438 ILE B C 1
ATOM 6973 O O . ILE B 1 438 ? 35.844 -4.184 3.178 1 75.62 438 ILE B O 1
ATOM 6977 N N . LYS B 1 439 ? 37.312 -2.6 3.76 1 67.94 439 LYS B N 1
ATOM 6978 C CA . LYS B 1 439 ? 38.469 -3.387 3.285 1 67.94 439 LYS B CA 1
ATOM 6979 C C . LYS B 1 439 ? 39.094 -4.176 4.426 1 67.94 439 LYS B C 1
ATOM 6981 O O . LYS B 1 439 ? 39.562 -3.592 5.406 1 67.94 439 LYS B O 1
ATOM 6986 N N . ARG B 1 440 ? 38.938 -5.52 4.328 1 80.69 440 ARG B N 1
ATOM 6987 C CA . ARG B 1 440 ? 39.531 -6.414 5.312 1 80.69 440 ARG B CA 1
ATOM 6988 C C . ARG B 1 440 ? 40.562 -7.34 4.664 1 80.69 440 ARG B C 1
ATOM 6990 O O . ARG B 1 440 ? 40.188 -8.266 3.938 1 80.69 440 ARG B O 1
ATOM 6997 N N . LYS B 1 441 ? 41.781 -7.023 5.035 1 70.06 441 LYS B N 1
ATOM 6998 C CA . LYS B 1 441 ? 42.906 -7.738 4.391 1 70.06 441 LYS B CA 1
ATOM 6999 C C . LYS B 1 441 ? 42.812 -7.637 2.869 1 70.06 441 LYS B C 1
ATOM 7001 O O . LYS B 1 441 ? 42.844 -6.543 2.309 1 70.06 441 LYS B O 1
ATOM 7006 N N . GLU B 1 442 ? 42.531 -8.672 2.305 1 58.03 442 GLU B N 1
ATOM 7007 C CA . GLU B 1 442 ? 42.469 -8.656 0.846 1 58.03 442 GLU B CA 1
ATOM 7008 C C . GLU B 1 442 ? 41.062 -8.805 0.329 1 58.03 442 GLU B C 1
ATOM 7010 O O . GLU B 1 442 ? 40.844 -9.023 -0.865 1 58.03 442 GLU B O 1
ATOM 7015 N N . GLN B 1 443 ? 40.25 -8.492 1.391 1 63.56 443 GLN B N 1
ATOM 7016 C CA . GLN B 1 443 ? 38.875 -8.672 0.955 1 63.56 443 GLN B CA 1
ATOM 7017 C C . GLN B 1 443 ? 38.062 -7.395 1.162 1 63.56 443 GLN B C 1
ATOM 7019 O O . GLN B 1 443 ? 38.375 -6.582 2.035 1 63.56 443 GLN B O 1
ATOM 7024 N N . VAL B 1 444 ? 37.188 -7.07 0.264 1 59.12 444 VAL B N 1
ATOM 7025 C CA . VAL B 1 444 ? 36.25 -5.961 0.41 1 59.12 444 VAL B CA 1
ATOM 7026 C C . VAL B 1 444 ? 34.875 -6.496 0.856 1 59.12 444 VAL B C 1
ATOM 7028 O O . VAL B 1 444 ? 34.312 -7.395 0.224 1 59.12 444 VAL B O 1
ATOM 7031 N N . LEU B 1 445 ? 34.5 -5.973 2.061 1 66.5 445 LEU B N 1
ATOM 7032 C CA . LEU B 1 445 ? 33.219 -6.352 2.631 1 66.5 445 LEU B CA 1
ATOM 7033 C C . LEU B 1 445 ? 32.156 -5.266 2.387 1 66.5 445 LEU B C 1
ATOM 7035 O O . LEU B 1 445 ? 32.469 -4.078 2.527 1 66.5 445 LEU B O 1
ATOM 7039 N N . ILE B 1 446 ? 31.109 -5.652 1.933 1 59.03 446 ILE B N 1
ATOM 7040 C CA . ILE B 1 446 ? 29.969 -4.738 1.848 1 59.03 446 ILE B CA 1
ATOM 7041 C C . ILE B 1 446 ? 29.312 -4.594 3.221 1 59.03 446 ILE B C 1
ATOM 7043 O O . ILE B 1 446 ? 28.891 -5.586 3.816 1 59.03 446 ILE B O 1
ATOM 7047 N N . PRO B 1 447 ? 29.344 -3.354 3.641 1 66.62 447 PRO B N 1
ATOM 7048 C CA . PRO B 1 447 ? 28.828 -3.152 5 1 66.62 447 PRO B CA 1
ATOM 7049 C C . PRO B 1 447 ? 27.328 -3.381 5.109 1 66.62 447 PRO B C 1
ATOM 7051 O O . PRO B 1 447 ? 26.578 -2.951 4.234 1 66.62 447 PRO B O 1
ATOM 7054 N N . LYS B 1 448 ? 26.969 -4.23 5.996 1 61.94 448 LYS B N 1
ATOM 7055 C CA . LYS B 1 448 ? 25.609 -4.367 6.5 1 61.94 448 LYS B CA 1
ATOM 7056 C C . LYS B 1 448 ? 25.516 -3.918 7.957 1 61.94 448 LYS B C 1
ATOM 7058 O O . LYS B 1 448 ? 26.531 -3.752 8.625 1 61.94 448 LYS B O 1
ATOM 7063 N N . GLY B 1 449 ? 24.344 -3.551 8.281 1 64 449 GLY B N 1
ATOM 7064 C CA . GLY B 1 449 ? 24.188 -3.115 9.656 1 64 449 GLY B CA 1
ATOM 7065 C C . GLY B 1 449 ? 24.812 -4.07 10.664 1 64 449 GLY B C 1
ATOM 7066 O O . GLY B 1 449 ? 25.375 -3.641 11.664 1 64 449 GLY B O 1
ATOM 7067 N N . SER B 1 450 ? 24.781 -5.316 10.32 1 66.19 450 SER B N 1
ATOM 7068 C CA . SER B 1 450 ? 25.266 -6.324 11.258 1 66.19 450 SER B CA 1
ATOM 7069 C C . SER B 1 450 ? 26.75 -6.598 11.055 1 66.19 450 SER B C 1
ATOM 7071 O O . SER B 1 450 ? 27.375 -7.336 11.828 1 66.19 450 SER B O 1
ATOM 7073 N N . THR B 1 451 ? 27.312 -6.043 10.055 1 75.25 451 THR B N 1
ATOM 7074 C CA . THR B 1 451 ? 28.734 -6.262 9.812 1 75.25 451 THR B CA 1
ATOM 7075 C C . THR B 1 451 ? 29.578 -5.73 10.969 1 75.25 451 THR B C 1
ATOM 7077 O O . THR B 1 451 ? 29.391 -4.594 11.414 1 75.25 451 THR B O 1
ATOM 7080 N N . ILE B 1 452 ? 30.391 -6.621 11.531 1 82.69 452 ILE B N 1
ATOM 7081 C CA . ILE B 1 452 ? 31.281 -6.23 12.617 1 82.69 452 ILE B CA 1
ATOM 7082 C C . ILE B 1 452 ? 32.562 -5.605 12.047 1 82.69 452 ILE B C 1
ATOM 7084 O O . ILE B 1 452 ? 33.25 -6.211 11.211 1 82.69 452 ILE B O 1
ATOM 7088 N N . ILE B 1 453 ? 32.812 -4.414 12.453 1 85.75 453 ILE B N 1
ATOM 7089 C CA . ILE B 1 453 ? 34.062 -3.725 12.109 1 85.75 453 ILE B CA 1
ATOM 7090 C C . ILE B 1 453 ? 35.188 -4.27 12.953 1 85.75 453 ILE B C 1
ATOM 7092 O O . ILE B 1 453 ? 35.125 -4.273 14.18 1 85.75 453 ILE B O 1
ATOM 7096 N N . LYS B 1 454 ? 36.188 -4.801 12.242 1 86.25 454 LYS B N 1
ATOM 7097 C CA . LYS B 1 454 ? 37.312 -5.383 12.961 1 86.25 454 LYS B CA 1
ATOM 7098 C C . LYS B 1 454 ? 38.531 -4.484 12.875 1 86.25 454 LYS B C 1
ATOM 7100 O O . LYS B 1 454 ? 38.656 -3.66 11.961 1 86.25 454 LYS B O 1
ATOM 7105 N N . THR B 1 455 ? 39.375 -4.758 13.984 1 83.69 455 THR B N 1
ATOM 7106 C CA . THR B 1 455 ? 40.656 -4.074 13.93 1 83.69 455 THR B CA 1
ATOM 7107 C C . THR B 1 455 ? 41.469 -4.492 12.695 1 83.69 455 THR B C 1
ATOM 7109 O O . THR B 1 455 ? 41.531 -5.68 12.367 1 83.69 455 THR B O 1
ATOM 7112 N N . GLY B 1 456 ? 41.969 -3.492 11.953 1 79.88 456 GLY B N 1
ATOM 7113 C CA . GLY B 1 456 ? 42.656 -3.738 10.703 1 79.88 456 GLY B CA 1
ATOM 7114 C C . GLY B 1 456 ? 41.812 -3.482 9.477 1 79.88 456 GLY B C 1
ATOM 7115 O O . GLY B 1 456 ? 42.312 -3.457 8.352 1 79.88 456 GLY B O 1
ATOM 7116 N N . ASP B 1 457 ? 40.562 -3.262 9.75 1 80.75 457 ASP B N 1
ATOM 7117 C CA . ASP B 1 457 ? 39.688 -2.93 8.633 1 80.75 457 ASP B CA 1
ATOM 7118 C C . ASP B 1 457 ? 39.938 -1.518 8.117 1 80.75 457 ASP B C 1
ATOM 7120 O O . ASP B 1 457 ? 40.375 -0.645 8.883 1 80.75 457 ASP B O 1
ATOM 7124 N N . ILE B 1 458 ? 39.844 -1.364 6.82 1 76.56 458 ILE B N 1
ATOM 7125 C CA . ILE B 1 458 ? 39.781 -0.031 6.23 1 76.56 458 ILE B CA 1
ATOM 7126 C C . ILE B 1 458 ? 38.344 0.29 5.812 1 76.56 458 ILE B C 1
ATOM 7128 O O . ILE B 1 458 ? 37.812 -0.377 4.938 1 76.56 458 ILE B O 1
ATOM 7132 N N . LEU B 1 459 ? 37.844 1.313 6.547 1 74.88 459 LEU B N 1
ATOM 7133 C CA . LEU B 1 459 ? 36.5 1.751 6.227 1 74.88 459 LEU B CA 1
ATOM 7134 C C . LEU B 1 459 ? 36.5 2.848 5.168 1 74.88 459 LEU B C 1
ATOM 7136 O O . LEU B 1 459 ? 37.25 3.818 5.285 1 74.88 459 LEU B O 1
ATOM 7140 N N . VAL B 1 460 ? 35.844 2.568 4.152 1 67.31 460 VAL B N 1
ATOM 7141 C CA . VAL B 1 460 ? 35.625 3.619 3.164 1 67.31 460 VAL B CA 1
ATOM 7142 C C . VAL B 1 460 ? 34.312 4.328 3.438 1 67.31 460 VAL B C 1
ATOM 7144 O O . VAL B 1 460 ? 33.219 3.732 3.295 1 67.31 460 VAL B O 1
ATOM 7147 N N . LEU B 1 461 ? 34.5 5.465 3.928 1 65.06 461 LEU B N 1
ATOM 7148 C CA . LEU B 1 461 ? 33.375 6.246 4.391 1 65.06 461 LEU B CA 1
ATOM 7149 C C . LEU B 1 461 ? 33.031 7.359 3.402 1 65.06 461 LEU B C 1
ATOM 7151 O O . LEU B 1 461 ? 33.938 7.887 2.732 1 65.06 461 LEU B O 1
ATOM 7155 N N . SER B 1 462 ? 31.75 7.434 3.246 1 58.38 462 SER B N 1
ATOM 7156 C CA . SER B 1 462 ? 31.25 8.586 2.494 1 58.38 462 SER B CA 1
ATOM 7157 C C . SER B 1 462 ? 30.328 9.453 3.354 1 58.38 462 SER B C 1
ATOM 7159 O O . SER B 1 462 ? 29.547 8.938 4.148 1 58.38 462 SER B O 1
ATOM 7161 N N . GLY B 1 463 ? 30.547 10.602 3.49 1 53.44 463 GLY B N 1
ATOM 7162 C CA . GLY B 1 463 ? 29.688 11.492 4.258 1 53.44 463 GLY B CA 1
ATOM 7163 C C . GLY B 1 463 ? 30.172 12.93 4.25 1 53.44 463 GLY B C 1
ATOM 7164 O O . GLY B 1 463 ? 31.297 13.219 3.84 1 53.44 463 GLY B O 1
ATOM 7165 N N . ASP B 1 464 ? 29.312 13.828 4.652 1 45.75 464 ASP B N 1
ATOM 7166 C CA . ASP B 1 464 ? 29.625 15.234 4.867 1 45.75 464 ASP B CA 1
ATOM 7167 C C . ASP B 1 464 ? 30.391 15.438 6.176 1 45.75 464 ASP B C 1
ATOM 7169 O O . ASP B 1 464 ? 30.109 14.75 7.168 1 45.75 464 ASP B O 1
ATOM 7173 N N . ARG B 1 465 ? 31.594 16.219 6.23 1 46.44 465 ARG B N 1
ATOM 7174 C CA . ARG B 1 465 ? 32.469 16.609 7.336 1 46.44 465 ARG B CA 1
ATOM 7175 C C . ARG B 1 465 ? 33.25 15.414 7.867 1 46.44 465 ARG B C 1
ATOM 7177 O O . ARG B 1 465 ? 33.531 15.328 9.062 1 46.44 465 ARG B O 1
ATOM 7184 N N . ILE B 1 466 ? 33.406 14.398 7.074 1 49.25 466 ILE B N 1
ATOM 7185 C CA . ILE B 1 466 ? 34.125 13.188 7.449 1 49.25 466 ILE B CA 1
ATOM 7186 C C . ILE B 1 466 ? 35.531 13.555 7.969 1 49.25 466 ILE B C 1
ATOM 7188 O O . ILE B 1 466 ? 36.094 12.844 8.805 1 49.25 466 ILE B O 1
ATOM 7192 N N . GLU B 1 467 ? 35.906 14.594 7.414 1 46.34 467 GLU B N 1
ATOM 7193 C CA . GLU B 1 467 ? 37.219 15.039 7.867 1 46.34 467 GLU B CA 1
ATOM 7194 C C . GLU B 1 467 ? 37.219 15.297 9.375 1 46.34 467 GLU B C 1
ATOM 7196 O O . GLU B 1 467 ? 38.219 15.102 10.039 1 46.34 467 GLU B O 1
ATOM 7201 N N . GLU B 1 468 ? 36.125 15.758 9.836 1 45.06 468 GLU B N 1
ATOM 7202 C CA . GLU B 1 468 ? 36.094 16.031 11.273 1 45.06 468 GLU B CA 1
ATOM 7203 C C . GLU B 1 468 ? 36.062 14.727 12.07 1 45.06 468 GLU B C 1
ATOM 7205 O O . GLU B 1 468 ? 36.438 14.695 13.242 1 45.06 468 GLU B O 1
ATOM 7210 N N . LEU B 1 469 ? 35.625 13.742 11.5 1 45.78 469 LEU B N 1
ATOM 7211 C CA . LEU B 1 469 ? 35.531 12.477 12.219 1 45.78 469 LEU B CA 1
ATOM 7212 C C . LEU B 1 469 ? 36.875 11.773 12.289 1 45.78 469 LEU B C 1
ATOM 7214 O O . LEU B 1 469 ? 37.094 10.93 13.156 1 45.78 469 LEU B O 1
ATOM 7218 N N . ILE B 1 470 ? 37.656 11.922 11.32 1 45.12 470 ILE B N 1
ATOM 7219 C CA . ILE B 1 470 ? 39 11.305 11.344 1 45.12 470 ILE B CA 1
ATOM 7220 C C . ILE B 1 470 ? 39.781 11.836 12.523 1 45.12 470 ILE B C 1
ATOM 7222 O O . ILE B 1 470 ? 40.75 11.203 12.969 1 45.12 470 ILE B O 1
ATOM 7226 N N . GLN B 1 471 ? 39.531 12.992 13 1 39.72 471 GLN B N 1
ATOM 7227 C CA . GLN B 1 471 ? 40.312 13.422 14.156 1 39.72 471 GLN B CA 1
ATOM 7228 C C . GLN B 1 471 ? 39.844 12.719 15.43 1 39.72 471 GLN B C 1
ATOM 7230 O O . GLN B 1 471 ? 40.375 12.961 16.516 1 39.72 471 GLN B O 1
ATOM 7235 N N . LEU B 1 472 ? 38.906 11.961 15.336 1 35.81 472 LEU B N 1
ATOM 7236 C CA . LEU B 1 472 ? 38.625 11.336 16.625 1 35.81 472 LEU B CA 1
ATOM 7237 C C . LEU B 1 472 ? 39.406 10.039 16.781 1 35.81 472 LEU B C 1
ATOM 7239 O O . LEU B 1 472 ? 39.531 9.258 15.836 1 35.81 472 LEU B O 1
#

Organism: Clostridioides difficile (strain 630) (NCBI:txid272563)

InterPro domains:
  IPR006037 Regulator of K+ conductance, C-terminal [PF02080] (408-464)
  IPR006037 Regulator of K+ conductance, C-terminal [PS51202] (395-472)
  IPR006153 Cation/H+ exchanger, transmembrane domain [PF00999] (11-382)
  IPR036721 Regulator of K+ conductance, C-terminal domain superfamily [G3DSA:3.30.70.1450] (399-471)
  IPR036721 Regulator of K+ conductance, C-terminal domain superfamily [SSF116726] (407-465)
  IPR038770 Sodium/solute symporter superfamily [G3DSA:1.20.1530.20] (2-385)

Nearest PDB structures (foldseek):
  4cz8-assembly1_B  TM=8.555E-01  e=2.429E-13  Pyrococcus abyssi GE5
  4czb-assembly1_A  TM=8.463E-01  e=3.352E-12  Methanocaldococcus jannaschii
  8pdv-assembly1_A  TM=8.476E-01  e=1.774E-11  Strongylocentrotus purpuratus
  7p1i-assembly1_B  TM=7.742E-01  e=2.859E-09  Bison bison
  8by2-assembly1_B  TM=7.372E-01  e=4.952E-06  Escherichia coli